Protein 6HR1 (pdb70)

Structure (mmCIF, N/CA/C/O backbone):
data_6HR1
#
_entry.id   6HR1
#
_cell.length_a   53.700
_cell.length_b   117.800
_cell.length_c   84.500
_cell.angle_alpha   90.000
_cell.angle_beta   99.900
_cell.angle_gamma   90.000
#
_symmetry.space_group_name_H-M   'P 1 21 1'
#
loop_
_entity.id
_entity.type
_entity.pdbx_description
1 polymer 'Myosin light chain kinase 2, skeletal/cardiac muscle,Unconventional myosin-X,Green fluorescent protein,Calmodulin-1'
2 non-polymer 'L(+)-TARTARIC ACID'
3 non-polymer 'CALCIUM ION'
4 non-polymer 1,2-ETHANEDIOL
5 non-polymer GLYCEROL
6 non-polymer 'SODIUM ION'
7 water water
#
loop_
_atom_site.group_PDB
_atom_site.id
_atom_site.type_symbol
_atom_site.label_atom_id
_atom_site.label_alt_id
_atom_site.label_comp_id
_atom_site.label_asym_id
_atom_site.label_entity_id
_atom_site.label_seq_id
_atom_site.pdbx_PDB_ins_code
_atom_site.Cartn_x
_atom_site.Cartn_y
_atom_site.Cartn_z
_atom_site.occupancy
_atom_site.B_iso_or_equiv
_atom_site.auth_seq_id
_atom_site.auth_comp_id
_atom_site.auth_asym_id
_atom_site.auth_atom_id
_atom_site.pdbx_PDB_model_num
ATOM 1 N N . GLY A 1 1 ? 20.111 -53.867 166.986 1.00 70.86 -35 GLY A N 1
ATOM 2 C CA . GLY A 1 1 ? 20.403 -52.667 167.748 1.00 74.33 -35 GLY A CA 1
ATOM 3 C C . GLY A 1 1 ? 21.452 -51.782 167.099 1.00 76.87 -35 GLY A C 1
ATOM 4 O O . GLY A 1 1 ? 21.232 -51.242 166.010 1.00 74.38 -35 GLY A O 1
ATOM 5 N N . PRO A 1 2 ? 22.594 -51.616 167.769 1.00 78.65 -34 PRO A N 1
ATOM 6 C CA . PRO A 1 2 ? 23.733 -50.922 167.157 1.00 71.75 -34 PRO A CA 1
ATOM 7 C C . PRO A 1 2 ? 24.494 -51.760 166.141 1.00 67.63 -34 PRO A C 1
ATOM 8 O O . PRO A 1 2 ? 25.544 -51.321 165.659 1.00 62.93 -34 PRO A O 1
ATOM 12 N N . HIS A 1 3 ? 23.984 -52.944 165.803 1.00 63.68 -33 HIS A N 1
ATOM 13 C CA . HIS A 1 3 ? 24.755 -53.944 165.076 1.00 63.30 -33 HIS A CA 1
ATOM 14 C C . HIS A 1 3 ? 24.650 -53.777 163.564 1.00 58.60 -33 HIS A C 1
ATOM 15 O O . HIS A 1 3 ? 25.632 -53.996 162.847 1.00 50.45 -33 HIS A O 1
ATOM 22 N N . MET A 1 4 ? 23.477 -53.403 163.048 1.00 56.12 -32 MET A N 1
ATOM 23 C CA . MET A 1 4 ? 23.402 -53.145 161.618 1.00 56.14 -32 MET A CA 1
ATOM 24 C C . MET A 1 4 ? 24.170 -51.883 161.245 1.00 49.16 -32 MET A C 1
ATOM 25 O O . MET A 1 4 ? 24.678 -51.786 160.123 1.00 51.83 -32 MET A O 1
ATOM 30 N N . ALA A 1 5 ? 24.309 -50.928 162.173 1.00 47.89 -31 ALA A N 1
ATOM 31 C CA . ALA A 1 5 ? 25.184 -49.789 161.914 1.00 41.81 -31 ALA A CA 1
ATOM 32 C C . ALA A 1 5 ? 26.620 -50.250 161.676 1.00 43.69 -31 ALA A C 1
ATOM 33 O O . ALA A 1 5 ? 27.306 -49.736 160.786 1.00 40.97 -31 ALA A O 1
ATOM 35 N N . ARG A 1 6 ? 27.081 -51.240 162.446 1.00 36.63 -30 ARG A N 1
ATOM 36 C CA . ARG A 1 6 ? 28.435 -51.766 162.268 1.00 37.30 -30 ARG A CA 1
ATOM 37 C C . ARG A 1 6 ? 28.578 -52.567 160.967 1.00 35.40 -30 ARG A C 1
ATOM 38 O O . ARG A 1 6 ? 29.623 -52.499 160.305 1.00 38.74 -30 ARG A O 1
ATOM 46 N N . TRP A 1 7 ? 27.568 -53.361 160.606 1.00 35.94 -29 TRP A N 1
ATOM 47 C CA . TRP A 1 7 ? 27.609 -54.048 159.315 1.00 39.27 -29 TRP A CA 1
ATOM 48 C C . TRP A 1 7 ? 27.595 -53.044 158.168 1.00 44.61 -29 TRP A C 1
ATOM 49 O O . TRP A 1 7 ? 28.341 -53.186 157.187 1.00 37.74 -29 TRP A O 1
ATOM 60 N N . LYS A 1 8 ? 26.739 -52.027 158.271 1.00 37.83 -28 LYS A N 1
ATOM 61 C CA . LYS A 1 8 ? 26.563 -51.096 157.168 1.00 45.90 -28 LYS A CA 1
ATOM 62 C C . LYS A 1 8 ? 27.831 -50.295 156.914 1.00 42.92 -28 LYS A C 1
ATOM 63 O O . LYS A 1 8 ? 28.187 -50.037 155.757 1.00 39.60 -28 LYS A O 1
ATOM 69 N N . LYS A 1 9 ? 28.523 -49.890 157.976 1.00 35.63 -27 LYS A N 1
ATOM 70 C CA . LYS A 1 9 ? 29.742 -49.115 157.794 1.00 36.84 -27 LYS A CA 1
ATOM 71 C C . LYS A 1 9 ? 30.771 -49.926 157.022 1.00 40.24 -27 LYS A C 1
ATOM 72 O O . LYS A 1 9 ? 31.398 -49.430 156.078 1.00 34.75 -27 LYS A O 1
ATOM 78 N N . ALA A 1 10 ? 30.931 -51.191 157.400 1.00 34.22 -26 ALA A N 1
ATOM 79 C CA . ALA A 1 10 ? 31.872 -52.062 156.717 1.00 36.63 -26 ALA A CA 1
ATOM 80 C C . ALA A 1 10 ? 31.447 -52.300 155.277 1.00 30.86 -26 ALA A C 1
ATOM 81 O O . ALA A 1 10 ? 32.282 -52.292 154.366 1.00 26.07 -26 ALA A O 1
ATOM 83 N N . PHE A 1 11 ? 30.150 -52.532 155.067 1.00 30.71 -25 PHE A N 1
ATOM 84 C CA . PHE A 1 11 ? 29.636 -52.808 153.733 1.00 32.85 -25 PHE A CA 1
ATOM 85 C C . PHE A 1 11 ? 29.886 -51.630 152.805 1.00 31.98 -25 PHE A C 1
ATOM 86 O O . PHE A 1 11 ? 30.289 -51.816 151.653 1.00 35.04 -25 PHE A O 1
ATOM 94 N N . ILE A 1 12 ? 29.661 -50.408 153.294 1.00 32.85 -24 ILE A N 1
ATOM 95 C CA . ILE A 1 12 ? 29.882 -49.237 152.455 1.00 36.31 -24 ILE A CA 1
ATOM 96 C C . ILE A 1 12 ? 31.361 -49.070 152.146 1.00 35.03 -24 ILE A C 1
ATOM 97 O O . ILE A 1 12 ? 31.731 -48.740 151.017 1.00 31.18 -24 ILE A O 1
ATOM 102 N N . ALA A 1 13 ? 32.235 -49.264 153.135 1.00 33.78 -23 ALA A N 1
ATOM 103 C CA . ALA A 1 13 ? 33.655 -49.130 152.845 1.00 27.82 -23 ALA A CA 1
ATOM 104 C C . ALA A 1 13 ? 34.082 -50.116 151.751 1.00 30.12 -23 ALA A C 1
ATOM 105 O O . ALA A 1 13 ? 34.779 -49.743 150.801 1.00 28.31 -23 ALA A O 1
ATOM 107 N N . VAL A 1 14 ? 33.671 -51.382 151.878 1.00 28.79 -22 VAL A N 1
ATOM 108 C CA . VAL A 1 14 ? 34.043 -52.411 150.909 1.00 26.11 -22 VAL A CA 1
ATOM 109 C C . VAL A 1 14 ? 33.471 -52.066 149.541 1.00 30.59 -22 VAL A C 1
ATOM 110 O O . VAL A 1 14 ? 34.152 -52.194 148.513 1.00 35.30 -22 VAL A O 1
ATOM 114 N N . SER A 1 15 ? 32.218 -51.600 149.514 1.00 29.91 -21 SER A N 1
ATOM 115 C CA . SER A 1 15 ? 31.575 -51.173 148.273 1.00 31.85 -21 SER A CA 1
ATOM 116 C C . SER A 1 15 ? 32.329 -50.030 147.617 1.00 33.91 -21 SER A C 1
ATOM 117 O O . SER A 1 15 ? 32.465 -49.987 146.384 1.00 33.38 -21 SER A O 1
ATOM 120 N N . ALA A 1 16 ? 32.750 -49.055 148.419 1.00 30.30 -20 ALA A N 1
ATOM 121 C CA . ALA A 1 16 ? 33.559 -47.960 147.901 1.00 34.02 -20 ALA A CA 1
ATOM 122 C C . ALA A 1 16 ? 34.887 -48.466 147.348 1.00 35.41 -20 ALA A C 1
ATOM 123 O O . ALA A 1 16 ? 35.347 -47.991 146.305 1.00 36.68 -20 ALA A O 1
ATOM 125 N N . ALA A 1 17 ? 35.527 -49.423 148.037 1.00 34.13 -19 ALA A N 1
ATOM 126 C CA . ALA A 1 17 ? 36.746 -50.026 147.496 1.00 33.50 -19 ALA A CA 1
ATOM 127 C C . ALA A 1 17 ? 36.473 -50.730 146.170 1.00 32.99 -19 ALA A C 1
ATOM 128 O O . ALA A 1 17 ? 37.262 -50.604 145.224 1.00 31.92 -19 ALA A O 1
ATOM 130 N N . ASN A 1 18 ? 35.365 -51.485 146.087 1.00 33.88 -18 ASN A N 1
ATOM 131 C CA . ASN A 1 18 ? 34.995 -52.130 144.824 1.00 36.60 -18 ASN A CA 1
ATOM 132 C C . ASN A 1 18 ? 34.677 -51.093 143.739 1.00 38.62 -18 ASN A C 1
ATOM 133 O O . ASN A 1 18 ? 34.991 -51.312 142.565 1.00 43.58 -18 ASN A O 1
ATOM 138 N N . ARG A 1 19 ? 34.112 -49.933 144.102 1.00 37.76 -17 ARG A N 1
ATOM 139 C CA . ARG A 1 19 ? 33.886 -48.901 143.086 1.00 39.47 -17 ARG A CA 1
ATOM 140 C C . ARG A 1 19 ? 35.185 -48.242 142.625 1.00 47.94 -17 ARG A C 1
ATOM 141 O O . ARG A 1 19 ? 35.302 -47.857 141.455 1.00 45.55 -17 ARG A O 1
ATOM 149 N N . PHE A 1 20 ? 36.154 -48.078 143.526 1.00 38.01 -16 PHE A N 1
ATOM 150 C CA . PHE A 1 20 ? 37.480 -47.619 143.116 1.00 38.09 -16 PHE A CA 1
ATOM 151 C C . PHE A 1 20 ? 38.103 -48.584 142.112 1.00 37.08 -16 PHE A C 1
ATOM 152 O O . PHE A 1 20 ? 38.684 -48.165 141.107 1.00 42.63 -16 PHE A O 1
ATOM 160 N N . LYS A 1 21 ? 38.010 -49.885 142.388 1.00 36.52 -15 LYS A N 1
ATOM 161 C CA . LYS A 1 21 ? 38.540 -50.898 141.483 1.00 43.06 -15 LYS A CA 1
ATOM 162 C C . LYS A 1 21 ? 37.863 -50.848 140.118 1.00 42.56 -15 LYS A C 1
ATOM 163 O O . LYS A 1 21 ? 38.482 -51.201 139.110 1.00 43.57 -15 LYS A O 1
ATOM 169 N N . LYS A 1 22 ? 36.599 -50.438 140.058 1.00 44.58 -14 LYS A N 1
ATOM 170 C CA . LYS A 1 22 ? 35.842 -50.518 138.812 1.00 45.09 -14 LYS A CA 1
ATOM 171 C C . LYS A 1 22 ? 35.735 -49.188 138.073 1.00 49.98 -14 LYS A C 1
ATOM 172 O O . LYS A 1 22 ? 35.270 -49.168 136.927 1.00 46.13 -14 LYS A O 1
ATOM 178 N N . ILE A 1 23 ? 36.199 -48.087 138.664 1.00 48.92 -13 ILE A N 1
ATOM 179 C CA . ILE A 1 23 ? 35.778 -46.789 138.150 1.00 42.31 -13 ILE A CA 1
ATOM 180 C C . ILE A 1 23 ? 36.436 -46.465 136.807 1.00 42.23 -13 ILE A C 1
ATOM 181 O O . ILE A 1 23 ? 35.807 -45.845 135.946 1.00 42.83 -13 ILE A O 1
ATOM 186 N N . SER A 1 24 ? 37.684 -46.890 136.592 1.00 43.17 -12 SER A N 1
ATOM 187 C CA . SER A 1 24 ? 38.353 -46.598 135.326 1.00 47.86 -12 SER A CA 1
ATOM 188 C C . SER A 1 24 ? 37.634 -47.252 134.150 1.00 48.72 -12 SER A C 1
ATOM 189 O O . SER A 1 24 ? 37.446 -46.621 133.104 1.00 42.25 -12 SER A O 1
ATOM 192 N N . SER A 1 25 ? 37.205 -48.510 134.306 1.00 45.68 -11 SER A N 1
ATOM 193 C CA . SER A 1 25 ? 36.496 -49.183 133.220 1.00 43.82 -11 SER A CA 1
ATOM 194 C C . SER A 1 25 ? 35.138 -48.541 132.942 1.00 50.16 -11 SER A C 1
ATOM 195 O O . SER A 1 25 ? 34.727 -48.440 131.780 1.00 45.94 -11 SER A O 1
ATOM 198 N N . GLU A 1 26 ? 34.410 -48.127 133.988 1.00 44.93 -10 GLU A N 1
ATOM 199 C CA . GLU A 1 26 ? 33.140 -47.426 133.778 1.00 44.23 -10 GLU A CA 1
ATOM 200 C C . GLU A 1 26 ? 33.341 -46.154 132.962 1.00 42.36 -10 GLU A C 1
ATOM 201 O O . GLU A 1 26 ? 32.575 -45.855 132.035 1.00 44.12 -10 GLU A O 1
ATOM 207 N N . GLU A 1 27 ? 34.357 -45.375 133.324 1.00 45.54 -9 GLU A N 1
ATOM 208 C CA . GLU A 1 27 ? 34.637 -44.124 132.639 1.00 42.59 -9 GLU A CA 1
ATOM 209 C C . GLU A 1 27 ? 35.116 -44.365 131.214 1.00 35.18 -9 GLU A C 1
ATOM 210 O O . GLU A 1 27 ? 34.809 -43.571 130.330 1.00 38.41 -9 GLU A O 1
ATOM 216 N N . GLU A 1 28 ? 35.863 -45.444 130.971 1.00 35.05 -8 GLU A N 1
ATOM 217 C CA . GLU A 1 28 ? 36.230 -45.788 129.599 1.00 31.10 -8 GLU A CA 1
ATOM 218 C C . GLU A 1 28 ? 34.990 -46.091 128.777 1.00 35.76 -8 GLU A C 1
ATOM 219 O O . GLU A 1 28 ? 34.839 -45.598 127.654 1.00 30.44 -8 GLU A O 1
ATOM 225 N N . LYS A 1 29 ? 34.086 -46.902 129.329 1.00 34.53 -7 LYS A N 1
ATOM 226 C CA . LYS A 1 29 ? 32.873 -47.269 128.602 1.00 36.01 -7 LYS A CA 1
ATOM 227 C C . LYS A 1 29 ? 32.045 -46.037 128.261 1.00 37.57 -7 LYS A C 1
ATOM 228 O O . LYS A 1 29 ? 31.580 -45.887 127.123 1.00 39.38 -7 LYS A O 1
ATOM 234 N N . ARG A 1 30 ? 31.911 -45.107 129.207 1.00 37.62 -6 ARG A N 1
ATOM 235 C CA . ARG A 1 30 ? 31.108 -43.921 128.944 1.00 41.24 -6 ARG A CA 1
ATOM 236 C C . ARG A 1 30 ? 31.730 -43.051 127.864 1.00 37.68 -6 ARG A C 1
ATOM 237 O O . ARG A 1 30 ? 31.024 -42.554 126.984 1.00 36.54 -6 ARG A O 1
ATOM 245 N N . LYS A 1 31 ? 33.044 -42.827 127.932 1.00 36.68 -5 LYS A N 1
ATOM 246 C CA . LYS A 1 31 ? 33.698 -42.017 126.909 1.00 31.20 -5 LYS A CA 1
ATOM 247 C C . LYS A 1 31 ? 33.659 -42.715 125.560 1.00 29.85 -5 LYS A C 1
ATOM 248 O O . LYS A 1 31 ? 33.525 -42.067 124.512 1.00 29.74 -5 LYS A O 1
ATOM 254 N N . ARG A 1 32 ? 33.785 -44.037 125.563 1.00 26.79 -4 ARG A N 1
ATOM 255 C CA . ARG A 1 32 ? 33.755 -44.765 124.304 1.00 31.93 -4 ARG A CA 1
ATOM 256 C C . ARG A 1 32 ? 32.388 -44.619 123.625 1.00 34.71 -4 ARG A C 1
ATOM 257 O O . ARG A 1 32 ? 32.307 -44.455 122.401 1.00 32.87 -4 ARG A O 1
ATOM 265 N N . GLU A 1 33 ? 31.307 -44.648 124.412 1.00 36.29 -3 GLU A N 1
ATOM 266 C CA . GLU A 1 33 ? 29.970 -44.456 123.851 1.00 35.42 -3 GLU A CA 1
ATOM 267 C C . GLU A 1 33 ? 29.818 -43.067 123.256 1.00 36.61 -3 GLU A C 1
ATOM 268 O O . GLU A 1 33 ? 29.306 -42.915 122.145 1.00 39.20 -3 GLU A O 1
ATOM 274 N N . GLU A 1 34 ? 30.237 -42.034 123.996 1.00 32.13 -2 GLU A N 1
ATOM 275 C CA . GLU A 1 34 ? 30.179 -40.673 123.467 1.00 30.20 -2 GLU A CA 1
ATOM 276 C C . GLU A 1 34 ? 30.968 -40.558 122.176 1.00 37.83 -2 GLU A C 1
ATOM 277 O O . GLU A 1 34 ? 30.515 -39.922 121.215 1.00 35.84 -2 GLU A O 1
ATOM 283 N N . GLU A 1 35 ? 32.161 -41.163 122.130 1.00 33.71 -1 GLU A N 1
ATOM 284 C CA . GLU A 1 35 ? 32.941 -41.126 120.897 1.00 33.98 -1 GLU A CA 1
ATOM 285 C C . GLU A 1 35 ? 32.218 -41.846 119.762 1.00 33.58 -1 GLU A C 1
ATOM 286 O O . GLU A 1 35 ? 32.257 -41.401 118.609 1.00 36.17 -1 GLU A O 1
ATOM 292 N N . GLU A 1 36 ? 31.581 -42.975 120.067 1.00 26.85 0 GLU A N 1
ATOM 293 C CA . GLU A 1 36 ? 30.980 -43.779 119.011 1.00 36.02 0 GLU A CA 1
ATOM 294 C C . GLU A 1 36 ? 29.690 -43.152 118.483 1.00 36.84 0 GLU A C 1
ATOM 295 O O . GLU A 1 36 ? 29.453 -43.171 117.271 1.00 37.84 0 GLU A O 1
ATOM 301 N N . VAL A 1 37 ? 28.852 -42.579 119.354 1.00 32.35 1 VAL A N 1
ATOM 302 C CA . VAL A 1 37 ? 27.648 -41.918 118.834 1.00 38.24 1 VAL A CA 1
ATOM 303 C C . VAL A 1 37 ? 27.965 -40.662 118.040 1.00 37.50 1 VAL A C 1
ATOM 304 O O . VAL A 1 37 ? 27.083 -40.148 117.342 1.00 41.34 1 VAL A O 1
ATOM 308 N N . SER A 1 38 ? 29.203 -40.172 118.101 1.00 37.23 2 SER A N 1
ATOM 309 C CA . SER A 1 38 ? 29.600 -38.926 117.460 1.00 33.78 2 SER A CA 1
ATOM 310 C C . SER A 1 38 ? 30.291 -39.122 116.124 1.00 39.28 2 SER A C 1
ATOM 311 O O . SER A 1 38 ? 30.511 -38.139 115.404 1.00 42.79 2 SER A O 1
ATOM 314 N N . LYS A 1 39 ? 30.656 -40.350 115.784 1.00 35.80 3 LYS A N 1
ATOM 315 C CA . LYS A 1 39 ? 31.437 -40.571 114.580 1.00 36.45 3 LYS A CA 1
ATOM 316 C C . LYS A 1 39 ? 30.585 -40.493 113.324 1.00 32.22 3 LYS A C 1
ATOM 317 O O . LYS A 1 39 ? 31.067 -40.033 112.279 1.00 30.83 3 LYS A O 1
ATOM 323 N N . GLY A 1 40 ? 29.331 -40.931 113.405 1.00 29.01 4 GLY A N 1
ATOM 324 C CA . GLY A 1 40 ? 28.500 -40.966 112.209 1.00 25.04 4 GLY A CA 1
ATOM 325 C C . GLY A 1 40 ? 28.292 -39.600 111.589 1.00 24.32 4 GLY A C 1
ATOM 326 O O . GLY A 1 40 ? 28.286 -39.468 110.364 1.00 29.25 4 GLY A O 1
ATOM 327 N N . GLU A 1 41 ? 28.140 -38.556 112.422 1.00 29.97 5 GLU A N 1
ATOM 328 C CA . GLU A 1 41 ? 27.893 -37.222 111.864 1.00 35.61 5 GLU A CA 1
ATOM 329 C C . GLU A 1 41 ? 29.078 -36.715 111.050 1.00 36.49 5 GLU A C 1
ATOM 330 O O . GLU A 1 41 ? 28.900 -35.917 110.123 1.00 29.77 5 GLU A O 1
ATOM 336 N N . GLU A 1 42 ? 30.294 -37.155 111.380 1.00 35.92 6 GLU A N 1
ATOM 337 C CA . GLU A 1 42 ? 31.464 -36.779 110.590 1.00 33.93 6 GLU A CA 1
ATOM 338 C C . GLU A 1 42 ? 31.397 -37.269 109.151 1.00 33.12 6 GLU A C 1
ATOM 339 O O . GLU A 1 42 ? 32.087 -36.716 108.291 1.00 32.99 6 GLU A O 1
ATOM 345 N N . LEU A 1 43 ? 30.613 -38.309 108.863 1.00 32.77 7 LEU A N 1
ATOM 346 C CA . LEU A 1 43 ? 30.466 -38.761 107.490 1.00 31.10 7 LEU A CA 1
ATOM 347 C C . LEU A 1 43 ? 29.667 -37.790 106.635 1.00 30.58 7 LEU A C 1
ATOM 348 O O . LEU A 1 43 ? 29.604 -37.981 105.421 1.00 30.22 7 LEU A O 1
ATOM 353 N N . PHE A 1 44 ? 29.073 -36.751 107.226 1.00 31.77 8 PHE A N 1
ATOM 354 C CA . PHE A 1 44 ? 28.117 -35.901 106.511 1.00 29.58 8 PHE A CA 1
ATOM 355 C C . PHE A 1 44 ? 28.584 -34.459 106.404 1.00 33.25 8 PHE A C 1
ATOM 356 O O . PHE A 1 44 ? 27.773 -33.570 106.114 1.00 33.04 8 PHE A O 1
ATOM 364 N N . THR A 1 45 ? 29.879 -34.204 106.622 1.00 32.62 9 THR A N 1
ATOM 365 C CA . THR A 1 45 ? 30.363 -32.831 106.607 1.00 33.23 9 THR A CA 1
ATOM 366 C C . THR A 1 45 ? 30.518 -32.265 105.204 1.00 36.26 9 THR A C 1
ATOM 367 O O . THR A 1 45 ? 30.612 -31.039 105.056 1.00 39.97 9 THR A O 1
ATOM 371 N N . GLY A 1 46 ? 30.542 -33.108 104.172 1.00 33.04 10 GLY A N 1
ATOM 372 C CA . GLY A 1 46 ? 30.503 -32.601 102.806 1.00 33.12 10 GLY A CA 1
ATOM 373 C C . GLY A 1 46 ? 29.353 -33.150 101.977 1.00 37.16 10 GLY A C 1
ATOM 374 O O . GLY A 1 46 ? 28.318 -33.521 102.533 1.00 30.57 10 GLY A O 1
ATOM 375 N N . VAL A 1 47 ? 29.527 -33.218 100.654 1.00 38.26 11 VAL A N 1
ATOM 376 C CA . VAL A 1 47 ? 28.494 -33.694 99.734 1.00 35.30 11 VAL A CA 1
ATOM 377 C C . VAL A 1 47 ? 28.616 -35.208 99.603 1.00 36.62 11 VAL A C 1
ATOM 378 O O . VAL A 1 47 ? 29.710 -35.734 99.370 1.00 37.61 11 VAL A O 1
ATOM 382 N N . VAL A 1 48 ? 27.500 -35.915 99.743 1.00 33.92 12 VAL A N 1
ATOM 383 C CA . VAL A 1 48 ? 27.488 -37.372 99.819 1.00 26.30 12 VAL A CA 1
ATOM 384 C C . VAL A 1 48 ? 26.669 -37.894 98.649 1.00 29.62 12 VAL A C 1
ATOM 385 O O . VAL A 1 48 ? 25.528 -37.464 98.471 1.00 30.82 12 VAL A O 1
ATOM 389 N N . PRO A 1 49 ? 27.215 -38.766 97.799 1.00 28.84 13 PRO A N 1
ATOM 390 C CA . PRO A 1 49 ? 26.407 -39.330 96.708 1.00 30.08 13 PRO A CA 1
ATOM 391 C C . PRO A 1 49 ? 25.381 -40.328 97.232 1.00 26.28 13 PRO A C 1
ATOM 392 O O . PRO A 1 49 ? 25.582 -40.999 98.245 1.00 31.59 13 PRO A O 1
ATOM 396 N N . ILE A 1 50 ? 24.253 -40.396 96.536 1.00 24.15 14 ILE A N 1
ATOM 397 C CA . ILE A 1 50 ? 23.095 -41.143 96.996 1.00 28.09 14 ILE A CA 1
ATOM 398 C C . ILE A 1 50 ? 22.619 -42.059 95.880 1.00 25.88 14 ILE A C 1
ATOM 399 O O . ILE A 1 50 ? 22.495 -41.629 94.724 1.00 28.28 14 ILE A O 1
ATOM 404 N N . LEU A 1 51 ? 22.292 -43.298 96.235 1.00 27.72 15 LEU A N 1
ATOM 405 C CA . LEU A 1 51 ? 21.532 -44.181 95.348 1.00 29.46 15 LEU A CA 1
ATOM 406 C C . LEU A 1 51 ? 20.233 -44.624 96.025 1.00 30.31 15 LEU A C 1
ATOM 407 O O . LEU A 1 51 ? 20.215 -44.903 97.222 1.00 28.90 15 LEU A O 1
ATOM 412 N N . VAL A 1 52 ? 19.148 -44.707 95.256 1.00 26.98 16 VAL A N 1
ATOM 413 C CA . VAL A 1 52 ? 17.863 -45.186 95.762 1.00 25.37 16 VAL A CA 1
ATOM 414 C C . VAL A 1 52 ? 17.347 -46.283 94.838 1.00 27.10 16 VAL A C 1
ATOM 415 O O . VAL A 1 52 ? 17.389 -46.142 93.608 1.00 29.60 16 VAL A O 1
ATOM 419 N N . GLU A 1 53 ? 16.841 -47.365 95.430 1.00 29.45 17 GLU A N 1
ATOM 420 C CA . GLU A 1 53 ? 16.179 -48.441 94.698 1.00 31.75 17 GLU A CA 1
ATOM 421 C C . GLU A 1 53 ? 14.878 -48.805 95.399 1.00 28.34 17 GLU A C 1
ATOM 422 O O . GLU A 1 53 ? 14.876 -49.061 96.606 1.00 28.65 17 GLU A O 1
ATOM 428 N N . LEU A 1 54 ? 13.779 -48.851 94.643 1.00 28.04 18 LEU A N 1
ATOM 429 C CA . LEU A 1 54 ? 12.471 -49.193 95.192 1.00 25.77 18 LEU A CA 1
ATOM 430 C C . LEU A 1 54 ? 11.849 -50.284 94.346 1.00 31.04 18 LEU A C 1
ATOM 431 O O . LEU A 1 54 ? 11.824 -50.158 93.121 1.00 29.61 18 LEU A O 1
ATOM 436 N N . ASP A 1 55 ? 11.301 -51.309 94.996 1.00 25.91 19 ASP A N 1
ATOM 437 C CA . ASP A 1 55 ? 10.362 -52.229 94.360 1.00 28.82 19 ASP A CA 1
ATOM 438 C C . ASP A 1 55 ? 8.994 -52.051 95.007 1.00 27.49 19 ASP A C 1
ATOM 439 O O . ASP A 1 55 ? 8.879 -52.063 96.231 1.00 30.98 19 ASP A O 1
ATOM 444 N N . GLY A 1 56 ? 7.973 -51.841 94.187 1.00 25.68 20 GLY A N 1
ATOM 445 C CA . GLY A 1 56 ? 6.655 -51.528 94.689 1.00 28.40 20 GLY A CA 1
ATOM 446 C C . GLY A 1 56 ? 5.591 -52.402 94.058 1.00 33.37 20 GLY A C 1
ATOM 447 O O . GLY A 1 56 ? 5.742 -52.899 92.938 1.00 29.91 20 GLY A O 1
ATOM 448 N N . ASP A 1 57 ? 4.490 -52.551 94.802 1.00 31.04 21 ASP A N 1
ATOM 449 C CA . ASP A 1 57 ? 3.297 -53.281 94.364 1.00 31.80 21 ASP A CA 1
ATOM 450 C C . ASP A 1 57 ? 2.099 -52.586 94.988 1.00 26.73 21 ASP A C 1
ATOM 451 O O . ASP A 1 57 ? 1.885 -52.707 96.197 1.00 29.66 21 ASP A O 1
ATOM 456 N N . VAL A 1 58 ? 1.321 -51.888 94.175 1.00 24.31 22 VAL A N 1
ATOM 457 C CA . VAL A 1 58 ? 0.140 -51.168 94.618 1.00 23.44 22 VAL A CA 1
ATOM 458 C C . VAL A 1 58 ? -1.093 -51.780 93.947 1.00 28.20 22 VAL A C 1
ATOM 459 O O . VAL A 1 58 ? -1.292 -51.617 92.733 1.00 28.11 22 VAL A O 1
ATOM 463 N N . ASN A 1 59 ? -1.941 -52.442 94.747 1.00 25.56 23 ASN A N 1
ATOM 464 C CA . ASN A 1 59 ? -3.197 -53.049 94.264 1.00 25.82 23 ASN A CA 1
ATOM 465 C C . ASN A 1 59 ? -2.931 -54.070 93.174 1.00 27.89 23 ASN A C 1
ATOM 466 O O . ASN A 1 59 ? -3.772 -54.277 92.294 1.00 32.72 23 ASN A O 1
ATOM 471 N N . GLY A 1 60 ? -1.754 -54.679 93.200 1.00 24.92 24 GLY A N 1
ATOM 472 C CA . GLY A 1 60 ? -1.339 -55.618 92.182 1.00 33.35 24 GLY A CA 1
ATOM 473 C C . GLY A 1 60 ? -0.591 -55.010 91.014 1.00 33.88 24 GLY A C 1
ATOM 474 O O . GLY A 1 60 ? -0.155 -55.754 90.127 1.00 36.65 24 GLY A O 1
ATOM 475 N N . HIS A 1 61 ? -0.438 -53.686 90.968 1.00 27.65 25 HIS A N 1
ATOM 476 C CA . HIS A 1 61 ? 0.411 -53.046 89.962 1.00 27.91 25 HIS A CA 1
ATOM 477 C C . HIS A 1 61 ? 1.842 -53.057 90.479 1.00 32.31 25 HIS A C 1
ATOM 478 O O . HIS A 1 61 ? 2.165 -52.337 91.433 1.00 30.63 25 HIS A O 1
ATOM 485 N N . LYS A 1 62 ? 2.711 -53.856 89.858 1.00 27.25 26 LYS A N 1
ATOM 486 C CA . LYS A 1 62 ? 4.099 -53.976 90.285 1.00 32.38 26 LYS A CA 1
ATOM 487 C C . LYS A 1 62 ? 4.985 -53.015 89.494 1.00 37.16 26 LYS A C 1
ATOM 488 O O . LYS A 1 62 ? 4.772 -52.803 88.298 1.00 36.92 26 LYS A O 1
ATOM 494 N N . PHE A 1 63 ? 5.971 -52.419 90.165 1.00 29.97 27 PHE A N 1
ATOM 495 C CA . PHE A 1 63 ? 6.819 -51.439 89.496 1.00 29.05 27 PHE A CA 1
ATOM 496 C C . PHE A 1 63 ? 8.135 -51.297 90.258 1.00 28.47 27 PHE A C 1
ATOM 497 O O . PHE A 1 63 ? 8.272 -51.748 91.400 1.00 30.87 27 PHE A O 1
ATOM 505 N N . SER A 1 64 ? 9.099 -50.636 89.615 1.00 25.82 28 SER A N 1
ATOM 506 C CA . SER A 1 64 ? 10.417 -50.422 90.189 1.00 32.37 28 SER A CA 1
ATOM 507 C C . SER A 1 64 ? 10.896 -49.024 89.844 1.00 34.48 28 SER A C 1
ATOM 508 O O . SER A 1 64 ? 10.585 -48.497 88.781 1.00 30.34 28 SER A O 1
ATOM 511 N N . VAL A 1 65 ? 11.667 -48.424 90.753 1.00 30.38 29 VAL A N 1
ATOM 512 C CA . VAL A 1 65 ? 12.183 -47.081 90.546 1.00 26.02 29 VAL A CA 1
ATOM 513 C C . VAL A 1 65 ? 13.649 -47.068 90.941 1.00 25.28 29 VAL A C 1
ATOM 514 O O . VAL A 1 65 ? 14.052 -47.757 91.881 1.00 26.96 29 VAL A O 1
ATOM 518 N N . SER A 1 66 ? 14.452 -46.309 90.201 1.00 30.13 30 SER A N 1
ATOM 519 C CA . SER A 1 66 ? 15.863 -46.101 90.521 1.00 30.13 30 SER A CA 1
ATOM 520 C C . SER A 1 66 ? 16.117 -44.612 90.665 1.00 25.56 30 SER A C 1
ATOM 521 O O . SER A 1 66 ? 15.642 -43.814 89.852 1.00 31.44 30 SER A O 1
ATOM 524 N N . GLY A 1 67 ? 16.876 -44.250 91.688 1.00 29.29 31 GLY A N 1
ATOM 525 C CA . GLY A 1 67 ? 17.183 -42.860 91.948 1.00 29.97 31 GLY A CA 1
ATOM 526 C C . GLY A 1 67 ? 18.661 -42.652 92.205 1.00 25.87 31 GLY A C 1
ATOM 527 O O . GLY A 1 67 ? 19.364 -43.538 92.690 1.00 29.32 31 GLY A O 1
ATOM 528 N N . GLU A 1 68 ? 19.119 -41.436 91.900 1.00 30.63 32 GLU A N 1
ATOM 529 C CA . GLU A 1 68 ? 20.479 -41.048 92.225 1.00 30.05 32 GLU A CA 1
ATOM 530 C C . GLU A 1 68 ? 20.520 -39.549 92.461 1.00 23.01 32 GLU A C 1
ATOM 531 O O . GLU A 1 68 ? 19.702 -38.785 91.936 1.00 25.07 32 GLU A O 1
ATOM 537 N N . GLY A 1 69 ? 21.518 -39.130 93.216 1.00 25.36 33 GLY A N 1
ATOM 538 C CA . GLY A 1 69 ? 21.729 -37.715 93.430 1.00 27.00 33 GLY A CA 1
ATOM 539 C C . GLY A 1 69 ? 22.703 -37.497 94.556 1.00 23.47 33 GLY A C 1
ATOM 540 O O . GLY A 1 69 ? 23.620 -38.295 94.732 1.00 28.27 33 GLY A O 1
ATOM 541 N N . GLU A 1 70 ? 22.495 -36.464 95.368 1.00 25.54 34 GLU A N 1
ATOM 542 C CA . GLU A 1 70 ? 23.454 -36.198 96.421 1.00 25.40 34 GLU A CA 1
ATOM 543 C C . GLU A 1 70 ? 22.793 -35.407 97.542 1.00 27.88 34 GLU A C 1
ATOM 544 O O . GLU A 1 70 ? 21.787 -34.725 97.349 1.00 23.93 34 GLU A O 1
ATOM 550 N N . GLY A 1 71 ? 23.393 -35.491 98.714 1.00 25.49 35 GLY A N 1
ATOM 551 C CA . GLY A 1 71 ? 22.881 -34.800 99.878 1.00 26.21 35 GLY A CA 1
ATOM 552 C C . GLY A 1 71 ? 23.994 -34.019 100.541 1.00 29.35 35 GLY A C 1
ATOM 553 O O . GLY A 1 71 ? 25.169 -34.386 100.477 1.00 28.65 35 GLY A O 1
ATOM 554 N N . ASP A 1 72 ? 23.600 -32.914 101.164 1.00 23.51 36 ASP A N 1
ATOM 555 C CA . ASP A 1 72 ? 24.514 -31.965 101.791 1.00 29.80 36 ASP A CA 1
ATOM 556 C C . ASP A 1 72 ? 23.858 -31.553 103.107 1.00 29.17 36 ASP A C 1
ATOM 557 O O . ASP A 1 72 ? 23.059 -30.608 103.150 1.00 26.22 36 ASP A O 1
ATOM 562 N N . ALA A 1 73 ? 24.213 -32.253 104.184 1.00 23.38 37 ALA A N 1
ATOM 563 C CA . ALA A 1 73 ? 23.555 -32.023 105.462 1.00 27.21 37 ALA A CA 1
ATOM 564 C C . ALA A 1 73 ? 23.932 -30.676 106.055 1.00 29.44 37 ALA A C 1
ATOM 565 O O . ALA A 1 73 ? 23.194 -30.148 106.895 1.00 27.50 37 ALA A O 1
ATOM 567 N N . THR A 1 74 ? 25.060 -30.108 105.628 1.00 28.89 38 THR A N 1
ATOM 568 C CA . THR A 1 74 ? 25.440 -28.781 106.098 1.00 32.82 38 THR A CA 1
ATOM 569 C C . THR A 1 74 ? 24.394 -27.745 105.719 1.00 29.20 38 THR A C 1
ATOM 570 O O . THR A 1 74 ? 24.116 -26.816 106.495 1.00 28.67 38 THR A O 1
ATOM 574 N N . TYR A 1 75 ? 23.775 -27.911 104.547 1.00 30.76 39 TYR A N 1
ATOM 575 C CA . TYR A 1 75 ? 22.680 -27.067 104.082 1.00 28.93 39 TYR A CA 1
ATOM 576 C C . TYR A 1 75 ? 21.310 -27.711 104.252 1.00 33.21 39 TYR A C 1
ATOM 577 O O . TYR A 1 75 ? 20.306 -27.081 103.912 1.00 34.75 39 TYR A O 1
ATOM 586 N N . GLY A 1 76 ? 21.246 -28.950 104.723 1.00 21.53 40 GLY A N 1
ATOM 587 C CA . GLY A 1 76 ? 19.975 -29.630 104.847 1.00 21.87 40 GLY A CA 1
ATOM 588 C C . GLY A 1 76 ? 19.340 -29.806 103.484 1.00 27.86 40 GLY A C 1
ATOM 589 O O . GLY A 1 76 ? 18.131 -29.619 103.347 1.00 26.77 40 GLY A O 1
ATOM 590 N N . LYS A 1 77 ? 20.137 -30.132 102.464 1.00 22.61 41 LYS A N 1
ATOM 591 C CA . LYS A 1 77 ? 19.681 -30.138 101.075 1.00 21.55 41 LYS A CA 1
ATOM 592 C C . LYS A 1 77 ? 19.817 -31.538 100.473 1.00 24.24 41 LYS A C 1
ATOM 593 O O . LYS A 1 77 ? 20.843 -32.188 100.641 1.00 27.25 41 LYS A O 1
ATOM 599 N N . LEU A 1 78 ? 18.779 -31.991 99.762 1.00 22.47 42 LEU A N 1
ATOM 600 C CA . LEU A 1 78 ? 18.802 -33.222 98.977 1.00 27.46 42 LEU A CA 1
ATOM 601 C C . LEU A 1 78 ? 18.415 -32.893 97.545 1.00 25.64 42 LEU A C 1
ATOM 602 O O . LEU A 1 78 ? 17.430 -32.182 97.324 1.00 22.09 42 LEU A O 1
ATOM 607 N N A THR A 1 79 ? 19.166 -33.444 96.589 0.40 24.04 43 THR A N 1
ATOM 608 N N B THR A 1 79 ? 19.175 -33.393 96.571 0.60 23.99 43 THR A N 1
ATOM 609 C CA A THR A 1 79 ? 18.880 -33.311 95.162 0.40 25.26 43 THR A CA 1
ATOM 610 C CA B THR A 1 79 ? 18.781 -33.279 95.166 0.60 25.17 43 THR A CA 1
ATOM 611 C C A THR A 1 79 ? 18.857 -34.708 94.558 0.40 26.19 43 THR A C 1
ATOM 612 C C B THR A 1 79 ? 18.843 -34.661 94.538 0.60 26.18 43 THR A C 1
ATOM 613 O O A THR A 1 79 ? 19.867 -35.416 94.612 0.40 27.57 43 THR A O 1
ATOM 614 O O B THR A 1 79 ? 19.897 -35.307 94.559 0.60 27.60 43 THR A O 1
ATOM 621 N N . LEU A 1 80 ? 17.718 -35.109 93.985 1.00 29.69 44 LEU A N 1
ATOM 622 C CA . LEU A 1 80 ? 17.552 -36.484 93.522 1.00 25.38 44 LEU A CA 1
ATOM 623 C C . LEU A 1 80 ? 16.792 -36.527 92.202 1.00 22.34 44 LEU A C 1
ATOM 624 O O . LEU A 1 80 ? 15.913 -35.708 91.959 1.00 26.11 44 LEU A O 1
ATOM 629 N N . LYS A 1 81 ? 17.125 -37.504 91.358 1.00 24.08 45 LYS A N 1
ATOM 630 C CA . LYS A 1 81 ? 16.340 -37.800 90.161 1.00 27.56 45 LYS A CA 1
ATOM 631 C C . LYS A 1 81 ? 15.923 -39.265 90.193 1.00 27.07 45 LYS A C 1
ATOM 632 O O . LYS A 1 81 ? 16.756 -40.142 90.420 1.00 27.15 45 LYS A O 1
ATOM 638 N N . PHE A 1 82 ? 14.648 -39.535 89.950 1.00 24.44 46 PHE A N 1
ATOM 639 C CA . PHE A 1 82 ? 14.141 -40.901 90.011 1.00 26.64 46 PHE A CA 1
ATOM 640 C C . PHE A 1 82 ? 13.578 -41.260 88.649 1.00 23.63 46 PHE A C 1
ATOM 641 O O . PHE A 1 82 ? 12.918 -40.432 88.018 1.00 25.38 46 PHE A O 1
ATOM 649 N N . ILE A 1 83 ? 13.800 -42.495 88.229 1.00 26.88 47 ILE A N 1
ATOM 650 C CA . ILE A 1 83 ? 13.257 -42.990 86.969 1.00 29.25 47 ILE A CA 1
ATOM 651 C C . ILE A 1 83 ? 12.472 -44.270 87.234 1.00 24.90 47 ILE A C 1
ATOM 652 O O . ILE A 1 83 ? 12.962 -45.167 87.915 1.00 25.79 47 ILE A O 1
ATOM 657 N N . CYS A 1 84 ? 11.279 -44.368 86.682 1.00 28.26 48 CYS A N 1
ATOM 658 C CA . CYS A 1 84 ? 10.571 -45.645 86.714 1.00 32.22 48 CYS A CA 1
ATOM 659 C C . CYS A 1 84 ? 11.172 -46.545 85.629 1.00 36.19 48 CYS A C 1
ATOM 660 O O . CYS A 1 84 ? 11.131 -46.206 84.448 1.00 31.11 48 CYS A O 1
ATOM 663 N N . THR A 1 85 ? 11.750 -47.662 86.029 1.00 29.10 49 THR A N 1
ATOM 664 C CA . THR A 1 85 ? 12.419 -48.571 85.117 1.00 34.75 49 THR A CA 1
ATOM 665 C C . THR A 1 85 ? 11.503 -49.667 84.574 1.00 38.24 49 THR A C 1
ATOM 666 O O . THR A 1 85 ? 11.974 -50.549 83.852 1.00 42.90 49 THR A O 1
ATOM 670 N N . THR A 1 86 ? 10.216 -49.645 84.895 1.00 34.14 50 THR A N 1
ATOM 671 C CA . THR A 1 86 ? 9.278 -50.630 84.369 1.00 28.45 50 THR A CA 1
ATOM 672 C C . THR A 1 86 ? 8.227 -49.991 83.482 1.00 34.62 50 THR A C 1
ATOM 673 O O . THR A 1 86 ? 7.158 -50.565 83.291 1.00 35.31 50 THR A O 1
ATOM 677 N N . GLY A 1 87 ? 8.474 -48.791 82.983 1.00 36.17 51 GLY A N 1
ATOM 678 C CA . GLY A 1 87 ? 7.438 -48.118 82.235 1.00 34.92 51 GLY A CA 1
ATOM 679 C C . GLY A 1 87 ? 6.937 -46.888 82.952 1.00 34.87 51 GLY A C 1
ATOM 680 O O . GLY A 1 87 ? 7.727 -46.023 83.339 1.00 35.97 51 GLY A O 1
ATOM 681 N N . LYS A 1 88 ? 5.630 -46.782 83.097 1.00 31.43 52 LYS A N 1
ATOM 682 C CA . LYS A 1 88 ? 5.005 -45.658 83.769 1.00 41.11 52 LYS A CA 1
ATOM 683 C C . LYS A 1 88 ? 4.595 -46.061 85.176 1.00 39.95 52 LYS A C 1
ATOM 684 O O . LYS A 1 88 ? 4.194 -47.199 85.433 1.00 34.70 52 LYS A O 1
ATOM 690 N N . LEU A 1 89 ? 4.691 -45.106 86.077 1.00 30.80 53 LEU A N 1
ATOM 691 C CA . LEU A 1 89 ? 4.292 -45.343 87.447 1.00 29.55 53 LEU A CA 1
ATOM 692 C C . LEU A 1 89 ? 2.791 -45.598 87.517 1.00 28.64 53 LEU A C 1
ATOM 693 O O . LEU A 1 89 ? 2.006 -44.898 86.862 1.00 34.24 53 LEU A O 1
ATOM 698 N N . PRO A 1 90 ? 2.346 -46.574 88.310 1.00 28.92 54 PRO A N 1
ATOM 699 C CA . PRO A 1 90 ? 0.902 -46.785 88.488 1.00 24.76 54 PRO A CA 1
ATOM 700 C C . PRO A 1 90 ? 0.245 -45.885 89.524 1.00 33.46 54 PRO A C 1
ATOM 701 O O . PRO A 1 90 ? -0.977 -45.956 89.694 1.00 28.61 54 PRO A O 1
ATOM 705 N N . VAL A 1 91 ? 1.023 -45.056 90.213 1.00 29.67 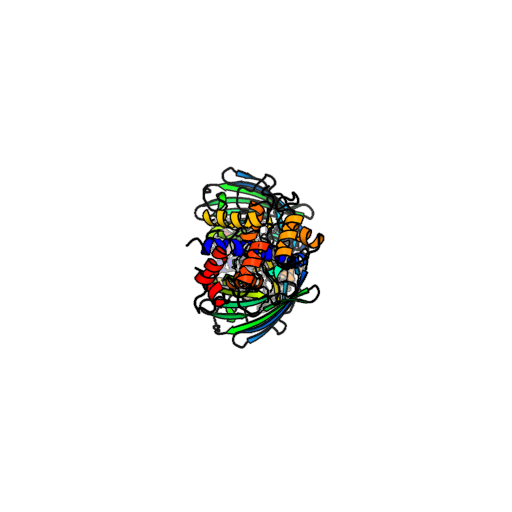55 VAL A N 1
ATOM 706 C CA . VAL A 1 91 ? 0.530 -44.114 91.220 1.00 28.65 55 VAL A CA 1
ATOM 707 C C . VAL A 1 91 ? 1.200 -42.777 90.936 1.00 29.18 55 VAL A C 1
ATOM 708 O O . VAL A 1 91 ? 2.232 -42.736 90.258 1.00 25.09 55 VAL A O 1
ATOM 712 N N . PRO A 1 92 ? 0.650 -41.677 91.434 1.00 26.21 56 PRO A N 1
ATOM 713 C CA . PRO A 1 92 ? 1.281 -40.376 91.171 1.00 24.47 56 PRO A CA 1
ATOM 714 C C . PRO A 1 92 ? 2.628 -40.276 91.870 1.00 26.27 56 PRO A C 1
ATOM 715 O O . PRO A 1 92 ? 2.797 -40.732 93.004 1.00 23.94 56 PRO A O 1
ATOM 719 N N . TRP A 1 93 ? 3.594 -39.688 91.170 1.00 24.96 57 TRP A N 1
ATOM 720 C CA . TRP A 1 93 ? 4.898 -39.425 91.769 1.00 23.77 57 TRP A CA 1
ATOM 721 C C . TRP A 1 93 ? 4.818 -38.748 93.135 1.00 19.12 57 TRP A C 1
ATOM 722 O O . TRP A 1 93 ? 5.609 -39.117 94.017 1.00 20.32 57 TRP A O 1
ATOM 733 N N . PRO A 1 94 ? 3.948 -37.762 93.376 1.00 19.95 58 PRO A N 1
ATOM 734 C CA . PRO A 1 94 ? 3.945 -37.131 94.712 1.00 22.93 58 PRO A CA 1
ATOM 735 C C . PRO A 1 94 ? 3.608 -38.081 95.861 1.00 21.83 58 PRO A C 1
ATOM 736 O O . PRO A 1 94 ? 4.046 -37.829 96.995 1.00 21.14 58 PRO A O 1
ATOM 740 N N . THR A 1 95 ? 2.868 -39.174 95.618 1.00 20.06 59 THR A N 1
ATOM 741 C CA . THR A 1 95 ? 2.604 -40.092 96.733 1.00 19.56 59 THR A CA 1
ATOM 742 C C . THR A 1 95 ? 3.838 -40.858 97.177 1.00 21.85 59 THR A C 1
ATOM 743 O O . THR A 1 95 ? 3.792 -41.465 98.242 1.00 23.76 59 THR A O 1
ATOM 747 N N . LEU A 1 96 ? 4.936 -40.842 96.410 1.00 20.27 60 LEU A N 1
ATOM 748 C CA . LEU A 1 96 ? 6.160 -41.551 96.755 1.00 20.79 60 LEU A CA 1
ATOM 749 C C . LEU A 1 96 ? 7.249 -40.636 97.303 1.00 18.36 60 LEU A C 1
ATOM 750 O O . LEU A 1 96 ? 8.318 -41.124 97.649 1.00 21.75 60 LEU A O 1
ATOM 755 N N . VAL A 1 97 ? 7.009 -39.323 97.361 1.00 20.65 61 VAL A N 1
ATOM 756 C CA . VAL A 1 97 ? 8.054 -38.391 97.795 1.00 17.79 61 VAL A CA 1
ATOM 757 C C . VAL A 1 97 ? 8.578 -38.754 99.187 1.00 18.53 61 VAL A C 1
ATOM 758 O O . VAL A 1 97 ? 9.797 -38.825 99.408 1.00 22.92 61 VAL A O 1
ATOM 762 N N . THR A 1 98 ? 7.678 -38.978 100.151 1.00 19.13 62 THR A N 1
ATOM 763 C CA . THR A 1 98 ? 8.154 -39.294 101.511 1.00 17.77 62 THR A CA 1
ATOM 764 C C . THR A 1 98 ? 8.938 -40.593 101.551 1.00 16.88 62 THR A C 1
ATOM 765 O O . THR A 1 98 ? 9.851 -40.746 102.376 1.00 20.35 62 THR A O 1
ATOM 769 N N . THR A 1 99 ? 8.581 -41.551 100.711 1.00 18.42 63 THR A N 1
ATOM 770 C CA . THR A 1 99 ? 9.294 -42.818 100.689 1.00 21.23 63 THR A CA 1
ATOM 771 C C . THR A 1 99 ? 10.682 -42.653 100.079 1.00 22.22 63 THR A C 1
ATOM 772 O O . THR A 1 99 ? 11.648 -43.246 100.550 1.00 24.87 63 THR A O 1
ATOM 776 N N . PHE A 1 100 ? 10.801 -41.833 99.055 1.00 26.09 64 PHE A N 1
ATOM 777 C CA . PHE A 1 100 ? 12.081 -41.619 98.397 1.00 25.75 64 PHE A CA 1
ATOM 778 C C . PHE A 1 100 ? 13.019 -40.765 99.254 1.00 31.69 64 PHE A C 1
ATOM 779 O O . PHE A 1 100 ? 14.188 -41.144 99.446 1.00 32.44 64 PHE A O 1
ATOM 806 N N . LEU A 1 102 ? 15.427 -39.752 103.249 1.00 24.57 68 LEU A N 1
ATOM 807 C CA . LEU A 1 102 ? 16.856 -39.890 103.576 1.00 29.90 68 LEU A CA 1
ATOM 808 C C . LEU A 1 102 ? 17.167 -38.903 104.679 1.00 26.59 68 LEU A C 1
ATOM 809 O O . LEU A 1 102 ? 17.883 -37.924 104.474 1.00 28.55 68 LEU A O 1
ATOM 814 N N . GLN A 1 103 ? 16.594 -39.163 105.855 1.00 24.75 69 GLN A N 1
ATOM 815 C CA . GLN A 1 103 ? 16.504 -38.140 106.880 1.00 21.36 69 GLN A CA 1
ATOM 816 C C . GLN A 1 103 ? 17.838 -37.873 107.554 1.00 26.03 69 GLN A C 1
ATOM 817 O O . GLN A 1 103 ? 17.956 -36.868 108.263 1.00 25.58 69 GLN A O 1
ATOM 823 N N . CYS A 1 104 ? 18.846 -38.722 107.314 1.00 22.12 70 CYS A N 1
ATOM 824 C CA . CYS A 1 104 ? 20.220 -38.412 107.719 1.00 25.45 70 CYS A CA 1
ATOM 825 C C . CYS A 1 104 ? 20.790 -37.142 107.067 1.00 26.64 70 CYS A C 1
ATOM 826 O O . CYS A 1 104 ? 21.851 -36.671 107.511 1.00 25.54 70 CYS A O 1
ATOM 829 N N . PHE A 1 105 ? 20.113 -36.520 106.099 1.00 22.73 71 PHE A N 1
ATOM 830 C CA . PHE A 1 105 ? 20.631 -35.285 105.505 1.00 25.08 71 PHE A CA 1
ATOM 831 C C . PHE A 1 105 ? 20.008 -34.021 106.083 1.00 23.61 71 PHE A C 1
ATOM 832 O O . PHE A 1 105 ? 20.290 -32.922 105.593 1.00 22.66 71 PHE A O 1
ATOM 840 N N . ALA A 1 106 ? 19.176 -34.151 107.105 1.00 22.46 72 ALA A N 1
ATOM 841 C CA . ALA A 1 106 ? 18.648 -32.981 107.791 1.00 21.53 72 ALA A CA 1
ATOM 842 C C . ALA A 1 106 ? 19.784 -32.125 108.348 1.00 27.73 72 ALA A C 1
ATOM 843 O O . ALA A 1 106 ? 20.784 -32.645 108.863 1.00 25.36 72 ALA A O 1
ATOM 845 N N . ARG A 1 107 ? 19.625 -30.800 108.267 1.00 24.00 73 ARG A N 1
ATOM 846 C CA . ARG A 1 107 ? 20.521 -29.911 108.998 1.00 26.22 73 ARG A CA 1
ATOM 847 C C . ARG A 1 107 ? 20.094 -29.844 110.456 1.00 26.24 73 ARG A C 1
ATOM 848 O O . ARG A 1 107 ? 19.054 -29.255 110.779 1.00 23.79 73 ARG A O 1
ATOM 856 N N . TYR A 1 108 ? 20.914 -30.420 111.358 1.00 22.47 74 TYR A N 1
ATOM 857 C CA . TYR A 1 108 ? 20.690 -30.243 112.780 1.00 24.68 74 TYR A CA 1
ATOM 858 C C . TYR A 1 108 ? 21.547 -29.073 113.252 1.00 26.81 74 TYR A C 1
ATOM 859 O O . TYR A 1 108 ? 22.770 -29.096 113.049 1.00 28.74 74 TYR A O 1
ATOM 868 N N . PRO A 1 109 ? 20.957 -28.022 113.815 1.00 24.85 75 PRO A N 1
ATOM 869 C CA . PRO A 1 109 ? 21.765 -26.920 114.362 1.00 36.37 75 PRO A CA 1
ATOM 870 C C . PRO A 1 109 ? 22.652 -27.412 115.496 1.00 33.99 75 PRO A C 1
ATOM 871 O O . PRO A 1 109 ? 22.384 -28.439 116.123 1.00 26.92 75 PRO A O 1
ATOM 875 N N . ASP A 1 110 ? 23.705 -26.634 115.781 1.00 35.55 76 ASP A N 1
ATOM 876 C CA . ASP A 1 110 ? 24.730 -27.075 116.730 1.00 36.34 76 ASP A CA 1
ATOM 877 C C . ASP A 1 110 ? 24.137 -27.520 118.061 1.00 34.19 76 ASP A C 1
ATOM 878 O O . ASP A 1 110 ? 24.478 -28.589 118.583 1.00 33.99 76 ASP A O 1
ATOM 883 N N . HIS A 1 111 ? 23.253 -26.715 118.631 1.00 33.15 77 HIS A N 1
ATOM 884 C CA . HIS A 1 111 ? 22.722 -27.041 119.941 1.00 33.69 77 HIS A CA 1
ATOM 885 C C . HIS A 1 111 ? 21.731 -28.186 119.916 1.00 35.19 77 HIS A C 1
ATOM 886 O O . HIS A 1 111 ? 21.240 -28.581 120.972 1.00 35.08 77 HIS A O 1
ATOM 893 N N . MET A 1 112 ? 21.458 -28.760 118.754 1.00 35.68 78 MET A N 1
ATOM 894 C CA . MET A 1 112 ? 20.586 -29.914 118.652 1.00 29.16 78 MET A CA 1
ATOM 895 C C . MET A 1 112 ? 21.315 -31.168 118.203 1.00 32.36 78 MET A C 1
ATOM 896 O O . MET A 1 112 ? 20.665 -32.212 118.026 1.00 28.42 78 MET A O 1
ATOM 901 N N . LYS A 1 113 ? 22.637 -31.099 117.994 1.00 30.61 79 LYS A N 1
ATOM 902 C CA . LYS A 1 113 ? 23.330 -32.212 117.340 1.00 30.61 79 LYS A CA 1
ATOM 903 C C . LYS A 1 113 ? 23.288 -33.486 118.166 1.00 30.75 79 LYS A C 1
ATOM 904 O O . LYS A 1 113 ? 23.386 -34.580 117.599 1.00 31.05 79 LYS A O 1
ATOM 910 N N . GLN A 1 114 ? 23.075 -33.377 119.476 1.00 24.49 80 GLN A N 1
ATOM 911 C CA . GLN A 1 114 ? 22.898 -34.581 120.278 1.00 29.31 80 GL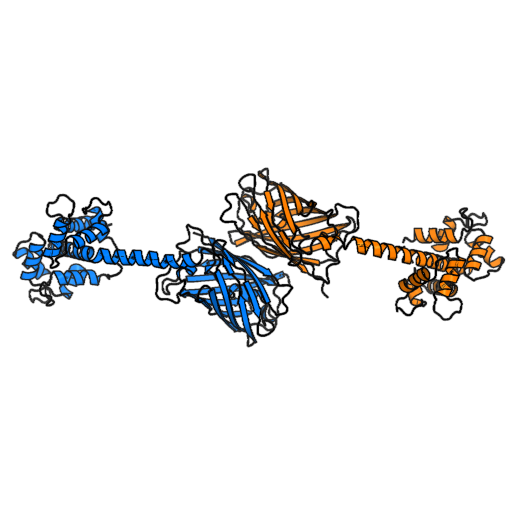N A CA 1
ATOM 912 C C . GLN A 1 114 ? 21.540 -35.268 120.053 1.00 30.72 80 GLN A C 1
ATOM 913 O O . GLN A 1 114 ? 21.286 -36.321 120.651 1.00 28.25 80 GLN A O 1
ATOM 919 N N . HIS A 1 115 ? 20.660 -34.726 119.210 1.00 27.50 81 HIS A N 1
ATOM 920 C CA . HIS A 1 115 ? 19.358 -35.341 118.970 1.00 26.35 81 HIS A CA 1
ATOM 921 C C . HIS A 1 115 ? 19.235 -35.940 117.579 1.00 26.61 81 HIS A C 1
ATOM 922 O O . HIS A 1 115 ? 18.121 -36.277 117.161 1.00 30.00 81 HIS A O 1
ATOM 929 N N . ASP A 1 116 ? 20.348 -36.088 116.858 1.00 25.47 82 ASP A N 1
ATOM 930 C CA . ASP A 1 116 ? 20.345 -36.559 115.472 1.00 24.80 82 ASP A CA 1
ATOM 931 C C . ASP A 1 116 ? 20.577 -38.071 115.457 1.00 27.57 82 ASP A C 1
ATOM 932 O O . ASP A 1 116 ? 21.690 -38.562 115.241 1.00 27.38 82 ASP A O 1
ATOM 937 N N . PHE A 1 117 ? 19.488 -38.825 115.663 1.00 25.40 83 PHE A N 1
ATOM 938 C CA . PHE A 1 117 ? 19.569 -40.289 115.590 1.00 23.40 83 PHE A CA 1
ATOM 939 C C . PHE A 1 117 ? 20.116 -40.763 114.244 1.00 27.09 83 PHE A C 1
ATOM 940 O O . PHE A 1 117 ? 20.965 -41.675 114.190 1.00 22.37 83 PHE A O 1
ATOM 948 N N . PHE A 1 118 ? 19.627 -40.174 113.141 1.00 24.01 84 PHE A N 1
ATOM 949 C CA . PHE A 1 118 ? 19.889 -40.725 111.816 1.00 22.41 84 PHE A CA 1
ATOM 950 C C . PHE A 1 118 ? 21.383 -40.809 111.523 1.00 26.03 84 PHE A C 1
ATOM 951 O O . PHE A 1 118 ? 21.884 -41.853 111.077 1.00 25.98 84 PHE A O 1
ATOM 959 N N . LYS A 1 119 ? 22.108 -39.702 111.719 1.00 22.19 85 LYS A N 1
ATOM 960 C CA . LYS A 1 119 ? 23.537 -39.736 111.427 1.00 26.29 85 LYS A CA 1
ATOM 961 C C . LYS A 1 119 ? 24.280 -40.621 112.419 1.00 27.93 85 LYS A C 1
ATOM 962 O O . LYS A 1 119 ? 25.264 -41.273 112.049 1.00 28.95 85 LYS A O 1
ATOM 968 N N . SER A 1 120 ? 23.808 -40.681 113.665 1.00 26.40 86 SER A N 1
ATOM 969 C CA . SER A 1 120 ? 24.503 -41.482 114.679 1.00 25.06 86 SER A CA 1
ATOM 970 C C . SER A 1 120 ? 24.451 -42.963 114.362 1.00 32.35 86 SER A C 1
ATOM 971 O O . SER A 1 120 ? 25.335 -43.700 114.806 1.00 27.55 86 SER A O 1
ATOM 974 N N . ALA A 1 121 ? 23.463 -43.410 113.571 1.00 24.75 87 ALA A N 1
ATOM 975 C CA . ALA A 1 121 ? 23.363 -44.807 113.169 1.00 24.30 87 ALA A CA 1
ATOM 976 C C . ALA A 1 121 ? 24.316 -45.185 112.030 1.00 30.80 87 ALA A C 1
ATOM 977 O O . ALA A 1 121 ? 24.437 -46.372 111.700 1.00 32.11 87 ALA A O 1
ATOM 979 N N . MET A 1 122 ? 24.990 -44.222 111.418 1.00 28.11 88 MET A N 1
ATOM 980 C CA . MET A 1 122 ? 25.825 -44.486 110.250 1.00 28.68 88 MET A CA 1
ATOM 981 C C . MET A 1 122 ? 27.252 -44.826 110.693 1.00 29.90 88 MET A C 1
ATOM 982 O O . MET A 1 122 ? 27.673 -44.385 111.755 1.00 25.12 88 MET A O 1
ATOM 987 N N . PRO A 1 123 ? 28.001 -45.591 109.880 1.00 28.09 89 PRO A N 1
ATOM 988 C CA . PRO A 1 123 ? 27.636 -46.082 108.554 1.00 28.89 89 PRO A CA 1
ATOM 989 C C . PRO A 1 123 ? 26.816 -47.360 108.499 1.00 26.83 89 PRO A C 1
ATOM 990 O O . PRO A 1 123 ? 26.335 -47.650 107.406 1.00 26.93 89 PRO A O 1
ATOM 994 N N . GLU A 1 124 ? 26.672 -48.114 109.593 1.00 28.32 90 GLU A N 1
ATOM 995 C CA . GLU A 1 124 ? 25.907 -49.358 109.499 1.00 32.87 90 GLU A CA 1
ATOM 996 C C . GLU A 1 124 ? 24.460 -49.112 109.073 1.00 33.66 90 GLU A C 1
ATOM 997 O O . GLU A 1 124 ? 23.847 -49.974 108.421 1.00 32.10 90 GLU A O 1
ATOM 1003 N N . GLY A 1 125 ? 23.892 -47.964 109.444 1.00 32.20 91 GLY A N 1
ATOM 1004 C CA . GLY A 1 125 ? 22.602 -47.541 108.912 1.00 30.75 91 GLY A CA 1
ATOM 1005 C C . GLY A 1 125 ? 21.432 -47.885 109.813 1.00 32.57 91 GLY A C 1
ATOM 1006 O O . GLY A 1 125 ? 21.583 -48.272 110.977 1.00 23.68 91 GLY A O 1
ATOM 1007 N N . TYR A 1 126 ? 20.225 -47.721 109.249 1.00 25.81 92 TYR A N 1
ATOM 1008 C CA . TYR A 1 126 ? 18.997 -47.983 109.989 1.00 28.40 92 TYR A CA 1
ATOM 1009 C C . TYR A 1 126 ? 17.930 -48.537 109.051 1.00 23.98 92 TYR A C 1
ATOM 1010 O O . TYR A 1 126 ? 17.958 -48.333 107.836 1.00 27.30 92 TYR A O 1
ATOM 1019 N N . VAL A 1 127 ? 16.972 -49.219 109.640 1.00 23.61 93 VAL A N 1
ATOM 1020 C CA . VAL A 1 127 ? 15.765 -49.619 108.937 1.00 25.39 93 VAL A CA 1
ATOM 1021 C C . VAL A 1 127 ? 14.700 -48.569 109.205 1.00 28.35 93 VAL A C 1
ATOM 1022 O O . VAL A 1 127 ? 14.488 -48.169 110.356 1.00 27.85 93 VAL A O 1
ATOM 1026 N N . GLN A 1 128 ? 14.030 -48.121 108.150 1.00 23.25 94 GLN A N 1
ATOM 1027 C CA . GLN A 1 128 ? 12.908 -47.195 108.259 1.00 25.77 94 GLN A CA 1
ATOM 1028 C C . GLN A 1 128 ? 11.649 -47.917 107.791 1.00 25.84 94 GLN A C 1
ATOM 1029 O O . GLN A 1 128 ? 11.577 -48.350 106.640 1.00 28.15 94 GLN A O 1
ATOM 1035 N N . GLU A 1 129 ? 10.660 -48.033 108.668 1.00 22.63 95 GLU A N 1
ATOM 1036 C CA . GLU A 1 129 ? 9.390 -48.675 108.342 1.00 24.57 95 GLU A CA 1
ATOM 1037 C C . GLU A 1 129 ? 8.272 -47.666 108.481 1.00 24.19 95 GLU A C 1
ATOM 1038 O O . GLU A 1 129 ? 8.258 -46.900 109.448 1.00 23.45 95 GLU A O 1
ATOM 1044 N N . ARG A 1 130 ? 7.339 -47.665 107.528 1.00 21.68 96 ARG A N 1
ATOM 1045 C CA . ARG A 1 130 ? 6.186 -46.775 107.575 1.00 20.20 96 ARG A CA 1
ATOM 1046 C C . ARG A 1 130 ? 4.896 -47.505 107.223 1.00 24.86 96 ARG A C 1
ATOM 1047 O O . ARG A 1 130 ? 4.889 -48.461 106.443 1.00 21.95 96 ARG A O 1
ATOM 1055 N N . THR A 1 131 ? 3.787 -47.013 107.780 1.00 22.72 97 THR A N 1
ATOM 1056 C CA . THR A 1 131 ? 2.484 -47.183 107.157 1.00 22.51 97 THR A CA 1
ATOM 1057 C C . THR A 1 131 ? 1.936 -45.800 106.844 1.00 20.11 97 THR A C 1
ATOM 1058 O O . THR A 1 131 ? 1.990 -44.903 107.682 1.00 21.60 97 THR A O 1
ATOM 1062 N N . ILE A 1 132 ? 1.435 -45.632 105.630 1.00 19.09 98 ILE A N 1
ATOM 1063 C CA . ILE A 1 132 ? 0.932 -44.363 105.147 1.00 19.24 98 ILE A CA 1
ATOM 1064 C C . ILE A 1 132 ? -0.530 -44.586 104.818 1.00 22.32 98 ILE A C 1
ATOM 1065 O O . ILE A 1 132 ? -0.842 -45.373 103.926 1.00 24.35 98 ILE A O 1
ATOM 1070 N N . PHE A 1 133 ? -1.424 -43.933 105.552 1.00 18.81 99 PHE A N 1
ATOM 1071 C CA . PHE A 1 133 ? -2.856 -44.107 105.377 1.00 24.26 99 PHE A CA 1
ATOM 1072 C C . PHE A 1 133 ? -3.380 -42.947 104.556 1.00 24.43 99 PHE A C 1
ATOM 1073 O O . PHE A 1 133 ? -3.420 -41.813 105.040 1.00 21.32 99 PHE A O 1
ATOM 1081 N N . PHE A 1 134 ? -3.828 -43.230 103.339 1.00 19.76 100 PHE A N 1
ATOM 1082 C CA . PHE A 1 134 ? -4.466 -42.186 102.533 1.00 21.38 100 PHE A CA 1
ATOM 1083 C C . PHE A 1 134 ? -5.942 -42.076 102.910 1.00 20.97 100 PHE A C 1
ATOM 1084 O O . PHE A 1 134 ? -6.691 -43.052 102.785 1.00 24.55 100 PHE A O 1
ATOM 1092 N N . LYS A 1 135 ? -6.360 -40.905 103.391 1.00 21.26 101 LYS A N 1
ATOM 1093 C CA . LYS A 1 135 ? -7.700 -40.760 103.947 1.00 29.29 101 LYS A CA 1
ATOM 1094 C C . LYS A 1 135 ? -8.768 -41.114 102.914 1.00 31.34 101 LYS A C 1
ATOM 1095 O O . LYS A 1 135 ? -8.708 -40.664 101.767 1.00 25.61 101 LYS A O 1
ATOM 1101 N N . ASP A 1 136 ? -9.729 -41.952 103.319 1.00 26.90 102 ASP A N 1
ATOM 1102 C CA . ASP A 1 136 ? -10.808 -42.427 102.437 1.00 30.89 102 ASP A CA 1
ATOM 1103 C C . ASP A 1 136 ? -10.283 -43.265 101.293 1.00 30.58 102 ASP A C 1
ATOM 1104 O O . ASP A 1 136 ? -10.952 -43.383 100.253 1.00 30.07 102 ASP A O 1
ATOM 1109 N N . ASP A 1 137 ? -9.087 -43.826 101.439 1.00 26.95 103 ASP A N 1
ATOM 1110 C CA . ASP A 1 137 ? -8.460 -44.558 100.350 1.00 22.74 103 ASP A CA 1
ATOM 1111 C C . ASP A 1 137 ? -7.555 -45.621 100.957 1.00 23.72 103 ASP A C 1
ATOM 1112 O O . ASP A 1 137 ? -7.699 -45.966 102.134 1.00 29.27 103 ASP A O 1
ATOM 1117 N N . GLY A 1 138 ? -6.617 -46.134 100.159 1.00 20.97 104 GLY A N 1
ATOM 1118 C CA . GLY A 1 138 ? -5.763 -47.235 100.554 1.00 22.96 104 GLY A CA 1
ATOM 1119 C C . GLY A 1 138 ? -4.577 -46.793 101.410 1.00 23.55 104 GLY A C 1
ATOM 1120 O O . GLY A 1 138 ? -4.488 -45.654 101.865 1.00 24.23 104 GLY A O 1
ATOM 1121 N N . ASN A 1 139 ? -3.653 -47.729 101.634 1.00 21.77 105 ASN A N 1
ATOM 1122 C CA . ASN A 1 139 ? -2.471 -47.447 102.447 1.00 23.06 105 ASN A CA 1
ATOM 1123 C C . ASN A 1 139 ? -1.235 -48.064 101.804 1.00 23.53 105 ASN A C 1
ATOM 1124 O O . ASN A 1 139 ? -1.319 -49.094 101.129 1.00 21.86 105 ASN A O 1
ATOM 1129 N N . TYR A 1 140 ? -0.082 -47.401 101.990 1.00 18.94 106 TYR A N 1
ATOM 1130 C CA . TYR A 1 140 ? 1.223 -47.972 101.679 1.00 20.68 106 TYR A CA 1
ATOM 1131 C C . TYR A 1 140 ? 1.857 -48.503 102.948 1.00 24.27 106 TYR A C 1
ATOM 1132 O O . TYR A 1 140 ? 1.743 -47.877 103.997 1.00 22.45 106 TYR A O 1
ATOM 1141 N N . LYS A 1 141 ? 2.578 -49.612 102.835 1.00 21.22 107 LYS A N 1
ATOM 1142 C CA . LYS A 1 141 ? 3.483 -50.067 103.884 1.00 24.01 107 LYS A CA 1
ATOM 1143 C C . LYS A 1 141 ? 4.850 -50.201 103.250 1.00 28.10 107 LYS A C 1
ATOM 1144 O O . LYS A 1 141 ? 4.976 -50.770 102.168 1.00 23.98 107 LYS A O 1
ATOM 1150 N N . THR A 1 142 ? 5.854 -49.618 103.878 1.00 21.21 108 THR A N 1
ATOM 1151 C CA . THR A 1 142 ? 7.178 -49.589 103.298 1.00 23.06 108 THR A CA 1
ATOM 1152 C C . THR A 1 142 ? 8.188 -50.081 104.319 1.00 22.84 108 THR A C 1
ATOM 1153 O O . THR A 1 142 ? 7.999 -49.955 105.534 1.00 27.16 108 THR A O 1
ATOM 1157 N N A ARG A 1 143 ? 9.275 -50.647 103.806 0.19 23.13 109 ARG A N 1
ATOM 1158 N N B ARG A 1 143 ? 9.250 -50.682 103.810 0.81 22.88 109 ARG A N 1
ATOM 1159 C CA A ARG A 1 143 ? 10.417 -51.039 104.621 0.19 25.35 109 ARG A CA 1
ATOM 1160 C CA B ARG A 1 143 ? 10.408 -51.010 104.625 0.81 25.21 109 ARG A CA 1
ATOM 1161 C C A ARG A 1 143 ? 11.674 -50.636 103.867 0.19 28.08 109 ARG A C 1
ATOM 1162 C C B ARG A 1 143 ? 11.647 -50.586 103.854 0.81 28.19 109 ARG A C 1
ATOM 1163 O O A ARG A 1 143 ? 11.849 -51.028 102.711 0.19 28.08 109 ARG A O 1
ATOM 1164 O O B ARG A 1 143 ? 11.778 -50.900 102.673 0.81 28.10 109 ARG A O 1
ATOM 1179 N N . ALA A 1 144 ? 12.537 -49.844 104.502 1.00 24.54 110 ALA A N 1
ATOM 1180 C CA . ALA A 1 144 ? 13.712 -49.320 103.833 1.00 21.85 110 ALA A CA 1
ATOM 1181 C C . ALA A 1 144 ? 14.946 -49.554 104.688 1.00 26.77 110 ALA A C 1
ATOM 1182 O O . ALA A 1 144 ? 14.899 -49.399 105.912 1.00 29.30 110 ALA A O 1
ATOM 1184 N N . GLU A 1 145 ? 16.053 -49.917 104.044 1.00 24.07 111 GLU A N 1
ATOM 1185 C CA . GLU A 1 145 ? 17.361 -49.960 104.698 1.00 30.20 111 GLU A CA 1
ATOM 1186 C C . GLU A 1 145 ? 18.203 -48.823 104.146 1.00 28.34 111 GLU A C 1
ATOM 1187 O O . GLU A 1 145 ? 18.389 -48.715 102.934 1.00 29.07 111 GLU A O 1
ATOM 1193 N N . VAL A 1 146 ? 18.682 -47.966 105.028 1.00 25.70 112 VAL A N 1
ATOM 1194 C CA . VAL A 1 146 ? 19.476 -46.808 104.648 1.00 26.43 112 VAL A CA 1
ATOM 1195 C C . VAL A 1 146 ? 20.853 -47.028 105.243 1.00 25.40 112 VAL A C 1
ATOM 1196 O O . VAL A 1 146 ? 20.973 -47.195 106.454 1.00 28.76 112 VAL A O 1
ATOM 1200 N N . LYS A 1 147 ? 21.879 -47.082 104.396 1.00 31.01 113 LYS A N 1
ATOM 1201 C CA . LYS A 1 147 ? 23.221 -47.349 104.894 1.00 32.75 113 LYS A CA 1
ATOM 1202 C C . LYS A 1 147 ? 24.242 -46.906 103.856 1.00 26.80 113 LYS A C 1
ATOM 1203 O O . LYS A 1 147 ? 23.911 -46.663 102.689 1.00 31.09 113 LYS A O 1
ATOM 1209 N N . PHE A 1 148 ? 25.489 -46.789 104.307 1.00 29.40 114 PHE A N 1
ATOM 1210 C CA . PHE A 1 148 ? 26.614 -46.542 103.416 1.00 33.06 114 PHE A CA 1
ATOM 1211 C C . PHE A 1 148 ? 27.034 -47.855 102.783 1.00 33.40 114 PHE A C 1
ATOM 1212 O O . PHE A 1 148 ? 27.157 -48.868 103.478 1.00 34.59 114 PHE A O 1
ATOM 1220 N N . GLU A 1 149 ? 27.164 -47.849 101.458 1.00 36.14 115 GLU A N 1
ATOM 1221 C CA . GLU A 1 149 ? 27.858 -48.879 100.681 1.00 42.97 115 GLU A CA 1
ATOM 1222 C C . GLU A 1 149 ? 29.036 -48.162 100.023 1.00 40.87 115 GLU A C 1
ATOM 1223 O O . GLU A 1 149 ? 28.866 -47.451 99.024 1.00 47.02 115 GLU A O 1
ATOM 1229 N N . GLY A 1 150 ? 30.222 -48.341 100.588 1.00 47.31 116 GLY A N 1
ATOM 1230 C CA . GLY A 1 150 ? 31.350 -47.536 100.158 1.00 46.41 116 GLY A CA 1
ATOM 1231 C C . GLY A 1 150 ? 31.151 -46.102 100.607 1.00 40.15 116 GLY A C 1
ATOM 1232 O O . GLY A 1 150 ? 30.784 -45.833 101.754 1.00 40.59 116 GLY A O 1
ATOM 1233 N N . ASP A 1 151 ? 31.389 -45.166 99.701 1.00 35.87 117 ASP A N 1
ATOM 1234 C CA . ASP A 1 151 ? 31.183 -43.749 99.970 1.00 47.28 117 ASP A CA 1
ATOM 1235 C C . ASP A 1 151 ? 29.777 -43.275 99.610 1.00 42.46 117 ASP A C 1
ATOM 1236 O O . ASP A 1 151 ? 29.489 -42.074 99.724 1.00 36.07 117 ASP A O 1
ATOM 1241 N N . THR A 1 152 ? 28.902 -44.180 99.183 1.00 37.30 118 THR A N 1
ATOM 1242 C CA . THR A 1 152 ? 27.580 -43.822 98.693 1.00 40.67 118 THR A CA 1
ATOM 1243 C C . THR A 1 152 ? 26.559 -44.177 99.751 1.00 39.29 118 THR A C 1
ATOM 1244 O O . THR A 1 152 ? 26.600 -45.276 100.316 1.00 31.84 118 THR A O 1
ATOM 1248 N N . LEU A 1 153 ? 25.668 -43.239 100.039 1.00 36.32 119 LEU A N 1
ATOM 1249 C CA . LEU A 1 153 ? 24.558 -43.536 100.927 1.00 29.94 119 LEU A CA 1
ATOM 1250 C C . LEU A 1 153 ? 23.450 -44.174 100.094 1.00 26.94 119 LEU A C 1
ATOM 1251 O O . LEU A 1 153 ? 22.989 -43.573 99.124 1.00 29.49 119 LEU A O 1
ATOM 1256 N N . VAL A 1 154 ? 23.022 -45.387 100.459 1.00 26.64 120 VAL A N 1
ATOM 1257 C CA . VAL A 1 154 ? 22.080 -46.162 99.647 1.00 27.90 120 VAL A CA 1
ATOM 1258 C C . VAL A 1 154 ? 20.782 -46.369 100.428 1.00 29.91 120 VAL A C 1
ATOM 1259 O O . VAL A 1 154 ? 20.822 -46.691 101.616 1.00 32.19 120 VAL A O 1
ATOM 1263 N N . ASN A 1 155 ? 19.637 -46.149 99.765 1.00 32.95 121 ASN A N 1
ATOM 1264 C CA . ASN A 1 155 ? 18.295 -46.326 100.342 1.00 28.88 121 ASN A CA 1
ATOM 1265 C C . ASN A 1 155 ? 17.582 -47.391 99.499 1.00 31.89 121 ASN A C 1
ATOM 1266 O O . ASN A 1 155 ? 17.145 -47.093 98.385 1.00 31.69 121 ASN A O 1
ATOM 1271 N N . ARG A 1 156 ? 17.460 -48.618 100.026 1.00 32.10 122 ARG A N 1
ATOM 1272 C CA . ARG A 1 156 ? 16.779 -49.726 99.355 1.00 30.73 122 ARG A CA 1
ATOM 1273 C C . ARG A 1 156 ? 15.425 -49.992 100.005 1.00 26.64 122 ARG A C 1
ATOM 1274 O O . ARG A 1 156 ? 15.352 -50.285 101.205 1.00 27.66 122 ARG A O 1
ATOM 1282 N N . ILE A 1 157 ? 14.366 -49.937 99.200 1.00 28.15 123 ILE A N 1
ATOM 1283 C CA . ILE A 1 157 ? 12.995 -49.812 99.686 1.00 28.13 123 ILE A CA 1
ATOM 1284 C C . ILE A 1 157 ? 12.122 -50.885 99.055 1.00 24.03 123 ILE A C 1
ATOM 1285 O O . ILE A 1 157 ? 12.170 -51.090 97.840 1.00 27.68 123 ILE A O 1
ATOM 1290 N N . GLU A 1 158 ? 11.273 -51.508 99.868 1.00 27.30 124 GLU A N 1
ATOM 1291 C CA . GLU A 1 158 ? 10.135 -52.302 99.409 1.00 25.91 124 GLU A CA 1
ATOM 1292 C C . GLU A 1 158 ? 8.850 -51.603 99.825 1.00 29.54 124 GLU A C 1
ATOM 1293 O O . GLU A 1 158 ? 8.714 -51.208 100.992 1.00 28.18 124 GLU A O 1
ATOM 1299 N N . LEU A 1 159 ? 7.887 -51.511 98.901 1.00 22.99 125 LEU A N 1
ATOM 1300 C CA . LEU A 1 159 ? 6.610 -50.846 99.152 1.00 25.30 125 LEU A CA 1
ATOM 1301 C C . LEU A 1 159 ? 5.458 -51.753 98.752 1.00 27.84 125 LEU A C 1
ATOM 1302 O O . LEU A 1 159 ? 5.458 -52.301 97.648 1.00 28.02 125 LEU A O 1
ATOM 1307 N N . LYS A 1 160 ? 4.446 -51.849 99.618 1.00 24.32 126 LYS A N 1
ATOM 1308 C CA . LYS A 1 160 ? 3.241 -52.626 99.345 1.00 24.63 126 LYS A CA 1
ATOM 1309 C C . LYS A 1 160 ? 2.039 -51.723 99.581 1.00 26.16 126 LYS A C 1
ATOM 1310 O O . LYS A 1 160 ? 1.906 -51.138 100.655 1.00 26.24 126 LYS A O 1
ATOM 1316 N N . GLY A 1 161 ? 1.206 -51.555 98.567 1.00 19.32 127 GLY A N 1
ATOM 1317 C CA . GLY A 1 161 ? 0.005 -50.737 98.675 1.00 19.48 127 GLY A CA 1
ATOM 1318 C C . GLY A 1 161 ? -1.221 -51.610 98.480 1.00 32.73 127 GLY A C 1
ATOM 1319 O O . GLY A 1 161 ? -1.237 -52.463 97.594 1.00 27.95 127 GLY A O 1
ATOM 1320 N N . ILE A 1 162 ? -2.254 -51.391 99.305 1.00 25.04 128 ILE A N 1
ATOM 1321 C CA . ILE A 1 162 ? -3.470 -52.203 99.242 1.00 27.81 128 ILE A CA 1
ATOM 1322 C C . ILE A 1 162 ? -4.669 -51.305 99.477 1.00 32.63 128 ILE A C 1
ATOM 1323 O O . ILE A 1 162 ? -4.550 -50.215 100.035 1.00 25.07 128 ILE A O 1
ATOM 1328 N N . ASP A 1 163 ? -5.838 -51.772 99.017 1.00 29.31 129 ASP A N 1
ATOM 1329 C CA . ASP A 1 163 ? -7.133 -51.170 99.308 1.00 27.69 129 ASP A CA 1
ATOM 1330 C C . ASP A 1 163 ? -7.339 -49.826 98.632 1.00 27.17 129 ASP A C 1
ATOM 1331 O O . ASP A 1 163 ? -8.147 -49.023 99.086 1.00 26.63 129 ASP A O 1
ATOM 1336 N N . PHE A 1 164 ? -6.650 -49.549 97.539 1.00 26.32 130 PHE A N 1
ATOM 1337 C CA . PHE A 1 164 ? -6.899 -48.293 96.861 1.00 26.63 130 PHE A CA 1
ATOM 1338 C C . PHE A 1 164 ? -8.139 -48.392 95.985 1.00 34.06 130 PHE A C 1
ATOM 1339 O O . PHE A 1 164 ? -8.467 -49.458 95.464 1.00 30.40 130 PHE A O 1
ATOM 1347 N N . LYS A 1 165 ? -8.854 -47.272 95.880 1.00 31.56 131 LYS A N 1
ATOM 1348 C CA . LYS A 1 165 ? -10.054 -47.185 95.055 1.00 35.17 131 LYS A CA 1
ATOM 1349 C C . LYS A 1 165 ? -9.687 -46.928 93.601 1.00 37.65 131 LYS A C 1
ATOM 1350 O O . LYS A 1 165 ? -8.839 -46.086 93.300 1.00 30.45 131 LYS A O 1
ATOM 1356 N N . GLU A 1 166 ? -10.356 -47.640 92.687 1.00 34.81 132 GLU A N 1
ATOM 1357 C CA . GLU A 1 166 ? -9.980 -47.549 91.275 1.00 39.56 132 GLU A CA 1
ATOM 1358 C C . GLU A 1 166 ? -10.123 -46.128 90.761 1.00 28.93 132 GLU A C 1
ATOM 1359 O O . GLU A 1 166 ? -9.334 -45.689 89.917 1.00 38.70 132 GLU A O 1
ATOM 1365 N N . ASP A 1 167 ? -11.085 -45.379 91.293 1.00 34.69 133 ASP A N 1
ATOM 1366 C CA . ASP A 1 167 ? -11.365 -44.017 90.857 1.00 38.63 133 ASP A CA 1
ATOM 1367 C C . ASP A 1 167 ? -11.047 -42.988 91.933 1.00 40.05 133 ASP A C 1
ATOM 1368 O O . ASP A 1 167 ? -11.543 -41.857 91.872 1.00 36.77 133 ASP A O 1
ATOM 1373 N N . GLY A 1 168 ? -10.264 -43.362 92.940 1.00 37.92 134 GLY A N 1
ATOM 1374 C CA . GLY A 1 168 ? -9.845 -42.412 93.945 1.00 27.23 134 GLY A CA 1
ATOM 1375 C C . GLY A 1 168 ? -8.732 -41.539 93.423 1.00 33.26 134 GLY A C 1
ATOM 1376 O O . GLY A 1 168 ? -8.289 -41.664 92.285 1.00 30.21 134 GLY A O 1
ATOM 1377 N N . ASN A 1 169 ? -8.232 -40.671 94.316 1.00 27.49 135 ASN A N 1
ATOM 1378 C CA . ASN A 1 169 ? -7.212 -39.697 93.939 1.00 25.43 135 ASN A CA 1
ATOM 1379 C C . ASN A 1 169 ? -5.896 -40.338 93.525 1.00 25.78 135 ASN A C 1
ATOM 1380 O O . ASN A 1 169 ? -5.122 -39.721 92.787 1.00 29.00 135 ASN A O 1
ATOM 1385 N N . ILE A 1 170 ? -5.587 -41.537 94.019 1.00 23.90 136 ILE A N 1
ATOM 1386 C CA . ILE A 1 170 ? -4.266 -42.101 93.757 1.00 25.42 136 ILE A CA 1
ATOM 1387 C C . ILE A 1 170 ? -4.293 -42.908 92.464 1.00 27.45 136 ILE A C 1
ATOM 1388 O O . ILE A 1 170 ? -3.551 -42.615 91.522 1.00 27.65 136 ILE A O 1
ATOM 1393 N N . LEU A 1 171 ? -5.134 -43.934 92.400 1.00 28.83 137 LEU A N 1
ATOM 1394 C CA . LEU A 1 171 ? -5.201 -44.702 91.161 1.00 31.36 137 LEU A CA 1
ATOM 1395 C C . LEU A 1 171 ? -5.896 -43.941 90.043 1.00 28.81 137 LEU A C 1
ATOM 1396 O O . LEU A 1 171 ? -5.718 -44.293 88.879 1.00 31.20 137 LEU A O 1
ATOM 1401 N N . GLY A 1 172 ? -6.680 -42.924 90.360 1.00 26.62 138 GLY A N 1
ATOM 1402 C CA . GLY A 1 172 ? -7.202 -42.067 89.319 1.00 37.97 138 GLY A CA 1
ATOM 1403 C C . GLY A 1 172 ? -6.305 -40.912 88.910 1.00 35.51 138 GLY A C 1
ATOM 1404 O O . GLY A 1 172 ? -6.721 -40.107 88.069 1.00 32.33 138 GLY A O 1
ATOM 1405 N N . HIS A 1 173 ? -5.105 -40.796 89.500 1.00 30.13 139 HIS A N 1
ATOM 1406 C CA . HIS A 1 173 ? -4.086 -39.785 89.155 1.00 22.80 139 HIS A CA 1
ATOM 1407 C C . HIS A 1 173 ? -4.678 -38.373 89.131 1.00 28.10 139 HIS A C 1
ATOM 1408 O O . HIS A 1 173 ? -4.631 -37.651 88.127 1.00 32.91 139 HIS A O 1
ATOM 1415 N N . LYS A 1 174 ? -5.268 -37.993 90.254 1.00 24.03 140 LYS A N 1
ATOM 1416 C CA . LYS A 1 174 ? -5.871 -36.682 90.425 1.00 23.75 140 LYS A CA 1
ATOM 1417 C C . LYS A 1 174 ? -5.004 -35.710 91.228 1.00 27.47 140 LYS A C 1
ATOM 1418 O O . LYS A 1 174 ? -5.441 -34.584 91.496 1.00 27.06 140 LYS A O 1
ATOM 1424 N N . LEU A 1 175 ? -3.810 -36.124 91.638 1.00 24.76 141 LEU A N 1
ATOM 1425 C CA . LEU A 1 175 ? -2.908 -35.238 92.377 1.00 21.83 141 LEU A CA 1
ATOM 1426 C C . LEU A 1 175 ? -2.139 -34.316 91.440 1.00 22.95 141 LEU A C 1
ATOM 1427 O O . LEU A 1 175 ? -1.624 -34.757 90.411 1.00 26.83 141 LEU A O 1
ATOM 1432 N N . GLU A 1 176 ? -2.020 -33.049 91.841 1.00 23.24 142 GLU A N 1
ATOM 1433 C CA . GLU A 1 176 ? -1.148 -32.084 91.184 1.00 24.52 142 GLU A CA 1
ATOM 1434 C C . GLU A 1 176 ? 0.318 -32.493 91.343 1.00 29.39 142 GLU A C 1
ATOM 1435 O O . GLU A 1 176 ? 0.706 -33.102 92.344 1.00 24.88 142 GLU A O 1
ATOM 1441 N N . TYR A 1 177 ? 1.156 -32.149 90.352 1.00 26.15 143 TYR A N 1
ATOM 1442 C CA . TYR A 1 177 ? 2.588 -32.476 90.432 1.00 22.06 143 TYR A CA 1
ATOM 1443 C C . TYR A 1 177 ? 3.292 -31.351 91.194 1.00 26.88 143 TYR A C 1
ATOM 1444 O O . TYR A 1 177 ? 3.959 -30.470 90.622 1.00 22.49 143 TYR A O 1
ATOM 1453 N N . ASN A 1 178 ? 3.115 -31.372 92.513 1.00 23.95 144 ASN A N 1
ATOM 1454 C CA . ASN A 1 178 ? 3.745 -30.383 93.389 1.00 20.83 144 ASN A CA 1
ATOM 1455 C C . ASN A 1 178 ? 3.744 -30.916 94.824 1.00 24.38 144 ASN A C 1
ATOM 1456 O O . ASN A 1 178 ? 3.309 -32.039 95.091 1.00 19.92 144 ASN A O 1
ATOM 1461 N N . TYR A 1 179 ? 4.206 -30.082 95.758 1.00 19.72 145 TYR A N 1
ATOM 1462 C CA . TYR A 1 179 ? 4.363 -30.535 97.139 1.00 22.34 145 TYR A CA 1
ATOM 1463 C C . TYR A 1 179 ? 4.299 -29.336 98.074 1.00 23.76 145 TYR A C 1
ATOM 1464 O O . TYR A 1 179 ? 4.647 -28.211 97.686 1.00 27.67 145 TYR A O 1
ATOM 1473 N N . ASN A 1 180 ? 3.840 -29.585 99.299 1.00 19.52 146 ASN A N 1
ATOM 1474 C CA . ASN A 1 180 ? 3.691 -28.555 100.309 1.00 17.23 146 ASN A CA 1
ATOM 1475 C C . ASN A 1 180 ? 4.715 -28.788 101.424 1.00 20.64 146 ASN A C 1
ATOM 1476 O O . ASN A 1 180 ? 5.423 -29.791 101.436 1.00 21.39 146 ASN A O 1
ATOM 1481 N N A SER A 1 181 ? 4.777 -27.854 102.373 0.43 19.08 147 SER A N 1
ATOM 1482 N N B SER A 1 181 ? 4.803 -27.830 102.339 0.57 19.03 147 SER A N 1
ATOM 1483 C CA A SER A 1 181 ? 5.729 -27.923 103.483 0.43 19.21 147 SER A CA 1
ATOM 1484 C CA B SER A 1 181 ? 5.706 -27.941 103.481 0.57 19.17 147 SER A CA 1
ATOM 1485 C C A SER A 1 181 ? 5.083 -28.521 104.728 0.43 19.93 147 SER A C 1
ATOM 1486 C C B SER A 1 181 ? 5.024 -28.669 104.634 0.57 19.86 147 SER A C 1
ATOM 1487 O O A SER A 1 181 ? 3.958 -28.159 105.090 0.43 21.25 147 SER A O 1
ATOM 1488 O O B SER A 1 181 ? 3.803 -28.580 104.821 0.57 20.90 147 SER A O 1
ATOM 1493 N N . HIS A 1 182 ? 5.825 -29.408 105.409 1.00 18.28 148 HIS A N 1
ATOM 1494 C CA . HIS A 1 182 ? 5.302 -30.196 106.511 1.00 19.28 148 HIS A CA 1
ATOM 1495 C C . HIS A 1 182 ? 6.339 -30.312 107.621 1.00 17.53 148 HIS A C 1
ATOM 1496 O O . HIS A 1 182 ? 7.544 -30.231 107.378 1.00 20.01 148 HIS A O 1
ATOM 1503 N N . ASN A 1 183 ? 5.834 -30.549 108.825 1.00 17.30 149 ASN A N 1
ATOM 1504 C CA . ASN A 1 183 ? 6.656 -30.802 110.006 1.00 19.87 149 ASN A CA 1
ATOM 1505 C C . ASN A 1 183 ? 6.609 -32.287 110.332 1.00 18.90 149 ASN A C 1
ATOM 1506 O O . ASN A 1 183 ? 5.536 -32.891 110.315 1.00 23.38 149 ASN A O 1
ATOM 1511 N N . VAL A 1 184 ? 7.772 -32.867 110.607 1.00 18.29 150 VAL A N 1
ATOM 1512 C CA . VAL A 1 184 ? 7.929 -34.301 110.819 1.00 16.76 150 VAL A CA 1
ATOM 1513 C C . VAL A 1 184 ? 8.327 -34.474 112.290 1.00 19.67 150 VAL A C 1
ATOM 1514 O O . VAL A 1 184 ? 9.400 -34.003 112.690 1.00 19.03 150 VAL A O 1
ATOM 1518 N N . TYR A 1 185 ? 7.449 -35.086 113.110 1.00 18.82 151 TYR A N 1
ATOM 1519 C CA . TYR A 1 185 ? 7.603 -35.087 114.580 1.00 20.13 151 TYR A CA 1
ATOM 1520 C C . TYR A 1 185 ? 8.327 -36.348 115.012 1.00 23.38 151 TYR A C 1
ATOM 1521 O O . TYR A 1 185 ? 7.957 -37.439 114.595 1.00 22.23 151 TYR A O 1
ATOM 1530 N N . ILE A 1 186 ? 9.373 -36.200 115.827 1.00 19.90 152 ILE A N 1
ATOM 1531 C CA . ILE A 1 186 ? 10.253 -37.316 116.150 1.00 19.67 152 ILE A CA 1
ATOM 1532 C C . ILE A 1 186 ? 10.292 -37.494 117.671 1.00 25.03 152 ILE A C 1
ATOM 1533 O O . ILE A 1 186 ? 10.435 -36.512 118.406 1.00 22.65 152 ILE A O 1
ATOM 1538 N N . MET A 1 187 ? 10.181 -38.738 118.144 1.00 24.26 153 MET A N 1
ATOM 1539 C CA A MET A 1 187 ? 10.422 -39.033 119.552 0.36 24.01 153 MET A CA 1
ATOM 1540 C CA B MET A 1 187 ? 10.433 -39.026 119.552 0.64 23.98 153 MET A CA 1
ATOM 1541 C C . MET A 1 187 ? 11.234 -40.318 119.669 1.00 23.36 153 MET A C 1
ATOM 1542 O O . MET A 1 187 ? 11.232 -41.159 118.772 1.00 20.93 153 MET A O 1
ATOM 1551 N N . ALA A 1 188 ? 11.944 -40.455 120.801 1.00 22.88 154 ALA A N 1
ATOM 1552 C CA . ALA A 1 188 ? 12.739 -41.647 121.057 1.00 22.62 154 ALA A CA 1
ATOM 1553 C C . ALA A 1 188 ? 11.845 -42.851 121.310 1.00 25.36 154 ALA A C 1
ATOM 1554 O O . ALA A 1 188 ? 10.750 -42.732 121.860 1.00 31.61 154 ALA A O 1
ATOM 1556 N N . ASP A 1 189 ? 12.321 -44.016 120.872 1.00 24.43 155 ASP A N 1
ATOM 1557 C CA . ASP A 1 189 ? 11.733 -45.321 121.152 1.00 27.30 155 ASP A CA 1
ATOM 1558 C C . ASP A 1 189 ? 12.832 -46.090 121.902 1.00 37.47 155 ASP A C 1
ATOM 1559 O O . ASP A 1 189 ? 13.653 -46.771 121.280 1.00 31.25 155 ASP A O 1
ATOM 1564 N N . LYS A 1 190 ? 12.887 -45.938 123.228 1.00 34.85 156 LYS A N 1
ATOM 1565 C CA . LYS A 1 190 ? 14.011 -46.518 123.965 1.00 44.06 156 LYS A CA 1
ATOM 1566 C C . LYS A 1 190 ? 13.991 -48.042 123.898 1.00 41.53 156 LYS A C 1
ATOM 1567 O O . LYS A 1 190 ? 15.050 -48.668 123.776 1.00 50.63 156 LYS A O 1
ATOM 1573 N N . GLN A 1 191 ? 12.802 -48.651 123.922 1.00 40.93 157 GLN A N 1
ATOM 1574 C CA . GLN A 1 191 ? 12.706 -50.107 123.853 1.00 43.04 157 GLN A CA 1
ATOM 1575 C C . GLN A 1 191 ? 13.445 -50.665 122.645 1.00 49.17 157 GLN A C 1
ATOM 1576 O O . GLN A 1 191 ? 14.166 -51.662 122.754 1.00 50.28 157 GLN A O 1
ATOM 1582 N N . LYS A 1 192 ? 13.300 -50.031 121.490 1.00 37.21 158 LYS A N 1
ATOM 1583 C CA . LYS A 1 192 ? 13.872 -50.552 120.260 1.00 32.46 158 LYS A CA 1
ATOM 1584 C C . LYS A 1 192 ? 15.186 -49.881 119.888 1.00 36.18 158 LYS A C 1
ATOM 1585 O O . LYS A 1 192 ? 15.657 -50.053 118.760 1.00 34.99 158 LYS A O 1
ATOM 1591 N N . ASN A 1 193 ? 15.770 -49.100 120.793 1.00 32.93 159 ASN A N 1
ATOM 1592 C CA . ASN A 1 193 ? 16.984 -48.333 120.509 1.00 38.59 159 ASN A CA 1
ATOM 1593 C C . ASN A 1 193 ? 16.827 -47.424 119.289 1.00 30.90 159 ASN A C 1
ATOM 1594 O O . ASN A 1 193 ? 17.767 -47.250 118.505 1.00 28.74 159 ASN A O 1
ATOM 1599 N N . GLY A 1 194 ? 15.650 -46.840 119.109 1.00 29.26 160 GLY A N 1
ATOM 1600 C CA . GLY A 1 194 ? 15.365 -46.086 117.898 1.00 28.60 160 GLY A CA 1
ATOM 1601 C C . GLY A 1 194 ? 14.430 -44.917 118.096 1.00 25.50 160 GLY A C 1
ATOM 1602 O O . GLY A 1 194 ? 14.376 -44.319 119.172 1.00 25.05 160 GLY A O 1
ATOM 1603 N N . ILE A 1 195 ? 13.684 -44.571 117.038 1.00 20.73 161 ILE A N 1
ATOM 1604 C CA . ILE A 1 195 ? 12.763 -43.448 117.092 1.00 21.55 161 ILE A CA 1
ATOM 1605 C C . ILE A 1 195 ? 11.416 -43.855 116.511 1.00 22.29 161 ILE A C 1
ATOM 1606 O O . ILE A 1 195 ? 11.292 -44.825 115.761 1.00 20.08 161 ILE A O 1
ATOM 1611 N N . LYS A 1 196 ? 10.405 -43.080 116.886 1.00 21.64 162 LYS A N 1
ATOM 1612 C CA . LYS A 1 196 ? 9.054 -43.158 116.359 1.00 22.79 162 LYS A CA 1
ATOM 1613 C C . LYS A 1 196 ? 8.699 -41.793 115.801 1.00 18.93 162 LYS A C 1
ATOM 1614 O O . LYS A 1 196 ? 9.008 -40.761 116.417 1.00 20.17 162 LYS A O 1
ATOM 1620 N N . VAL A 1 197 ? 8.107 -41.783 114.609 1.00 20.13 163 VAL A N 1
ATOM 1621 C CA . VAL A 1 197 ? 7.968 -40.552 113.843 1.00 18.21 163 VAL A CA 1
ATOM 1622 C C . VAL A 1 197 ? 6.549 -40.473 113.299 1.00 19.64 163 VAL A C 1
ATOM 1623 O O . VAL A 1 197 ? 5.979 -41.493 112.910 1.00 17.13 163 VAL A O 1
ATOM 1627 N N . ASN A 1 198 ? 5.969 -39.270 113.254 1.00 20.55 164 ASN A N 1
ATOM 1628 C CA . ASN A 1 198 ? 4.622 -39.196 112.700 1.00 20.38 164 ASN A CA 1
ATOM 1629 C C . ASN A 1 198 ? 4.424 -37.834 112.065 1.00 18.21 164 ASN A C 1
ATOM 1630 O O . ASN A 1 198 ? 5.014 -36.844 112.500 1.00 18.52 164 ASN A O 1
ATOM 1635 N N . PHE A 1 199 ? 3.618 -37.805 110.996 1.00 17.25 165 PHE A N 1
ATOM 1636 C CA . PHE A 1 199 ? 3.299 -36.542 110.334 1.00 21.00 165 PHE A CA 1
ATOM 1637 C C . PHE A 1 199 ? 2.133 -36.775 109.384 1.00 18.34 165 PHE A C 1
ATOM 1638 O O . PHE A 1 199 ? 1.777 -37.911 109.081 1.00 18.50 165 PHE A O 1
ATOM 1646 N N . LYS A 1 200 ? 1.555 -35.679 108.904 1.00 18.44 166 LYS A N 1
ATOM 1647 C CA . LYS A 1 200 ? 0.424 -35.749 107.978 1.00 22.19 166 LYS A CA 1
ATOM 1648 C C . LYS A 1 200 ? 0.787 -34.950 106.742 1.00 22.46 166 LYS A C 1
ATOM 1649 O O . LYS A 1 200 ? 1.122 -33.766 106.862 1.00 24.33 166 LYS A O 1
ATOM 1655 N N . ILE A 1 201 ? 0.703 -35.572 105.575 1.00 18.11 167 ILE A N 1
ATOM 1656 C CA . ILE A 1 201 ? 1.024 -34.915 104.314 1.00 18.45 167 ILE A CA 1
ATOM 1657 C C . ILE A 1 201 ? -0.288 -34.453 103.689 1.00 23.07 167 ILE A C 1
ATOM 1658 O O . ILE A 1 201 ? -1.293 -35.188 103.713 1.00 23.19 167 ILE A O 1
ATOM 1663 N N . ARG A 1 202 ? -0.293 -33.235 103.144 1.00 21.62 168 ARG A N 1
ATOM 1664 C CA . ARG A 1 202 ? -1.440 -32.686 102.401 1.00 25.79 168 ARG A CA 1
ATOM 1665 C C . ARG A 1 202 ? -1.090 -32.638 100.912 1.00 22.12 168 ARG A C 1
ATOM 1666 O O . ARG A 1 202 ? -0.193 -31.892 100.508 1.00 23.87 168 ARG A O 1
ATOM 1674 N N . HIS A 1 203 ? -1.744 -33.472 100.100 1.00 24.44 169 HIS A N 1
ATOM 1675 C CA . HIS A 1 203 ? -1.492 -33.500 98.663 1.00 20.19 169 HIS A CA 1
ATOM 1676 C C . HIS A 1 203 ? -2.556 -32.671 97.941 1.00 23.82 169 HIS A C 1
ATOM 1677 O O . HIS A 1 203 ? -3.748 -32.915 98.125 1.00 24.26 169 HIS A O 1
ATOM 1684 N N . ASN A 1 204 ? -2.134 -31.694 97.137 1.00 23.20 170 ASN A N 1
ATOM 1685 C CA . ASN A 1 204 ? -3.106 -30.890 96.385 1.00 22.11 170 ASN A CA 1
ATOM 1686 C C . ASN A 1 204 ? -3.762 -31.739 95.294 1.00 20.27 170 ASN A C 1
ATOM 1687 O O . ASN A 1 204 ? -3.081 -32.460 94.557 1.00 23.11 170 ASN A O 1
ATOM 1692 N N . ILE A 1 205 ? -5.073 -31.651 95.200 1.00 30.50 171 ILE A N 1
ATOM 1693 C CA . ILE A 1 205 ? -5.850 -32.366 94.192 1.00 28.21 171 ILE A CA 1
ATOM 1694 C C . ILE A 1 205 ? -6.254 -31.364 93.116 1.00 32.38 171 ILE A C 1
ATOM 1695 O O . ILE A 1 205 ? -6.488 -30.185 93.397 1.00 26.43 171 ILE A O 1
ATOM 1700 N N . GLU A 1 206 ? -6.361 -31.842 91.874 1.00 36.59 172 GLU A N 1
ATOM 1701 C CA . GLU A 1 206 ? -6.618 -30.946 90.739 1.00 39.20 172 GLU A CA 1
ATOM 1702 C C . GLU A 1 206 ? -7.897 -30.121 90.898 1.00 44.18 172 GLU A C 1
ATOM 1703 O O . GLU A 1 206 ? -7.974 -29.007 90.372 1.00 44.42 172 GLU A O 1
ATOM 1709 N N . ASP A 1 207 ? -8.902 -30.624 91.611 1.00 39.08 173 ASP A N 1
ATOM 1710 C CA . ASP A 1 207 ? -10.124 -29.846 91.794 1.00 36.86 173 ASP A CA 1
ATOM 1711 C C . ASP A 1 207 ? -10.033 -28.840 92.935 1.00 41.10 173 ASP A C 1
ATOM 1712 O O . ASP A 1 207 ? -11.038 -28.215 93.267 1.00 41.96 173 ASP A O 1
ATOM 1717 N N . GLY A 1 208 ? -8.862 -28.651 93.533 1.00 37.01 174 GLY A N 1
ATOM 1718 C CA . GLY A 1 208 ? -8.708 -27.718 94.626 1.00 36.71 174 GLY A CA 1
ATOM 1719 C C . GLY A 1 208 ? -8.915 -28.313 96.003 1.00 38.12 174 GLY A C 1
ATOM 1720 O O . GLY A 1 208 ? -8.796 -27.589 97.007 1.00 39.05 174 GLY A O 1
ATOM 1721 N N . SER A 1 209 ? -9.248 -29.591 96.095 1.00 32.09 175 SER A N 1
ATOM 1722 C CA . SER A 1 209 ? -9.328 -30.194 97.411 1.00 36.40 175 SER A CA 1
ATOM 1723 C C . SER A 1 209 ? -7.943 -30.705 97.808 1.00 29.97 175 SER A C 1
ATOM 1724 O O . SER A 1 209 ? -6.949 -30.508 97.099 1.00 26.22 175 SER A O 1
ATOM 1727 N N . VAL A 1 210 ? -7.880 -31.379 98.950 1.00 30.05 176 VAL A N 1
ATOM 1728 C CA . VAL A 1 210 ? -6.630 -31.898 99.486 1.00 31.18 176 VAL A CA 1
ATOM 1729 C C . VAL A 1 210 ? -6.821 -33.366 99.841 1.00 30.46 176 VAL A C 1
ATOM 1730 O O . VAL A 1 210 ? -7.844 -33.740 100.422 1.00 30.93 176 VAL A O 1
ATOM 1734 N N . GLN A 1 211 ? -5.843 -34.196 99.481 1.00 25.96 177 GLN A N 1
ATOM 1735 C CA . GLN A 1 211 ? -5.780 -35.585 99.917 1.00 21.59 177 GLN A CA 1
ATOM 1736 C C . GLN A 1 211 ? -4.786 -35.676 101.076 1.00 24.77 177 GLN A C 1
ATOM 1737 O O . GLN A 1 211 ? -3.609 -35.358 100.899 1.00 24.04 177 GLN A O 1
ATOM 1743 N N . LEU A 1 212 ? -5.264 -36.115 102.245 1.00 21.46 178 LEU A N 1
ATOM 1744 C CA . LEU A 1 212 ? -4.417 -36.297 103.423 1.00 23.96 178 LEU A CA 1
ATOM 1745 C C . LEU A 1 212 ? -3.773 -37.678 103.400 1.00 21.87 178 LEU A C 1
ATOM 1746 O O . LEU A 1 212 ? -4.378 -38.657 102.943 1.00 24.06 178 LEU A O 1
ATOM 1751 N N . ALA A 1 213 ? -2.528 -37.750 103.875 1.00 22.14 179 ALA A N 1
ATOM 1752 C CA . ALA A 1 213 ? -1.781 -38.996 103.942 1.00 19.88 179 ALA A CA 1
ATOM 1753 C C . ALA A 1 213 ? -1.135 -39.044 105.324 1.00 22.05 179 ALA A C 1
ATOM 1754 O O . ALA A 1 213 ? -0.173 -38.313 105.597 1.00 20.61 179 ALA A O 1
ATOM 1756 N N . ASP A 1 214 ? -1.682 -39.868 106.196 1.00 21.54 180 ASP A N 1
ATOM 1757 C CA . ASP A 1 214 ? -1.192 -39.953 107.576 1.00 19.47 180 ASP A CA 1
ATOM 1758 C C . ASP A 1 214 ? -0.006 -40.884 107.624 1.00 20.99 180 ASP A C 1
ATOM 1759 O O . ASP A 1 214 ? -0.150 -42.061 107.285 1.00 21.24 180 ASP A O 1
ATOM 1764 N N . HIS A 1 215 ? 1.135 -40.403 108.132 1.00 20.86 181 HIS A N 1
ATOM 1765 C CA . HIS A 1 215 ? 2.362 -41.191 108.140 1.00 16.35 181 HIS A CA 1
ATOM 1766 C C . HIS A 1 215 ? 2.694 -41.628 109.557 1.00 20.52 181 HIS A C 1
ATOM 1767 O O . HIS A 1 215 ? 2.752 -40.788 110.463 1.00 16.30 181 HIS A O 1
ATOM 1774 N N . TYR A 1 216 ? 2.951 -42.924 109.726 1.00 18.54 182 TYR A N 1
ATOM 1775 C CA . TYR A 1 216 ? 3.474 -43.494 110.970 1.00 18.92 182 TYR A CA 1
ATOM 1776 C C . TYR A 1 216 ? 4.771 -44.210 110.645 1.00 22.85 182 TYR A C 1
ATOM 1777 O O . TYR A 1 216 ? 4.847 -44.936 109.651 1.00 22.05 182 TYR A O 1
ATOM 1786 N N . GLN A 1 217 ? 5.802 -44.005 111.470 1.00 22.21 183 GLN A N 1
ATOM 1787 C CA . GLN A 1 217 ? 7.152 -44.362 111.060 1.00 18.18 183 GLN A CA 1
ATOM 1788 C C . GLN A 1 217 ? 7.957 -44.832 112.263 1.00 21.63 183 GLN A C 1
ATOM 1789 O O . GLN A 1 217 ? 7.831 -44.268 113.343 1.00 19.47 183 GLN A O 1
ATOM 1795 N N . GLN A 1 218 ? 8.782 -45.850 112.063 1.00 22.77 184 GLN A N 1
ATOM 1796 C CA . GLN A 1 218 ? 9.701 -46.328 113.095 1.00 21.91 184 GLN A CA 1
ATOM 1797 C C . GLN A 1 218 ? 11.048 -46.562 112.450 1.00 22.24 184 GLN A C 1
ATOM 1798 O O . GLN A 1 218 ? 11.118 -47.149 111.371 1.00 26.71 184 GLN A O 1
ATOM 1804 N N . ASN A 1 219 ? 12.115 -46.123 113.113 1.00 23.48 185 ASN A N 1
ATOM 1805 C CA . ASN A 1 219 ? 13.476 -46.349 112.650 1.00 21.96 185 ASN A CA 1
ATOM 1806 C C . ASN A 1 219 ? 14.243 -47.088 113.737 1.00 25.74 185 ASN A C 1
ATOM 1807 O O . ASN A 1 219 ? 14.220 -46.680 114.906 1.00 23.42 185 ASN A O 1
ATOM 1812 N N . THR A 1 220 ? 14.959 -48.126 113.328 1.00 24.95 186 THR A N 1
ATOM 1813 C CA . THR A 1 220 ? 15.760 -48.959 114.214 1.00 28.47 186 THR A CA 1
ATOM 1814 C C . THR A 1 220 ? 17.151 -49.145 113.622 1.00 26.65 186 THR A C 1
ATOM 1815 O O . THR A 1 220 ? 17.285 -49.433 112.430 1.00 30.03 186 THR A O 1
ATOM 1819 N N . PRO A 1 221 ? 18.200 -49.025 114.432 1.00 26.94 187 PRO A N 1
ATOM 1820 C CA . PRO A 1 221 ? 19.560 -49.141 113.894 1.00 29.72 187 PRO A CA 1
ATOM 1821 C C . PRO A 1 221 ? 19.810 -50.536 113.356 1.00 29.08 187 PRO A C 1
ATOM 1822 O O . PRO A 1 221 ? 19.204 -51.512 113.802 1.00 31.06 187 PRO A O 1
ATOM 1826 N N . ILE A 1 222 ? 20.667 -50.613 112.341 1.00 29.29 188 ILE A N 1
ATOM 1827 C CA . ILE A 1 222 ? 21.029 -51.916 111.780 1.00 30.63 188 ILE A CA 1
ATOM 1828 C C . ILE A 1 222 ? 22.096 -52.590 112.633 1.00 43.42 188 ILE A C 1
ATOM 1829 O O . ILE A 1 222 ? 22.066 -53.807 112.834 1.00 39.08 188 ILE A O 1
ATOM 1834 N N . GLY A 1 223 ? 23.049 -51.813 113.153 1.00 37.26 189 GLY A N 1
ATOM 1835 C CA . GLY A 1 223 ? 24.158 -52.358 113.909 1.00 42.62 189 GLY A CA 1
ATOM 1836 C C . GLY A 1 223 ? 23.871 -52.413 115.397 1.00 46.08 189 GLY A C 1
ATOM 1837 O O . GLY A 1 223 ? 22.807 -52.022 115.871 1.00 40.06 189 GLY A O 1
ATOM 1838 N N . ASP A 1 224 ? 24.862 -52.907 116.145 1.00 46.70 190 ASP A N 1
ATOM 1839 C CA . ASP A 1 224 ? 24.719 -53.110 117.580 1.00 47.96 190 ASP A CA 1
ATOM 1840 C C . ASP A 1 224 ? 25.237 -51.945 118.407 1.00 44.70 190 ASP A C 1
ATOM 1841 O O . ASP A 1 224 ? 25.047 -51.941 119.625 1.00 45.10 190 ASP A O 1
ATOM 1846 N N . GLY A 1 225 ? 25.887 -50.968 117.792 1.00 49.35 191 GLY A N 1
ATOM 1847 C CA . GLY A 1 225 ? 26.499 -49.893 118.535 1.00 44.29 191 GLY A CA 1
ATOM 1848 C C . GLY A 1 225 ? 25.490 -48.964 119.175 1.00 47.33 191 GLY A C 1
ATOM 1849 O O . GLY A 1 225 ? 24.275 -49.094 118.993 1.00 45.14 191 GLY A O 1
ATOM 1850 N N . PRO A 1 226 ? 25.979 -48.012 119.958 1.00 40.49 192 PRO A N 1
ATOM 1851 C CA . PRO A 1 226 ? 25.083 -47.024 120.561 1.00 41.84 192 PRO A CA 1
ATOM 1852 C C . PRO A 1 226 ? 24.632 -46.000 119.533 1.00 32.62 192 PRO A C 1
ATOM 1853 O O . PRO A 1 226 ? 25.291 -45.763 118.518 1.00 31.37 192 PRO A O 1
ATOM 1857 N N . VAL A 1 227 ? 23.490 -45.366 119.822 1.00 27.69 193 VAL A N 1
ATOM 1858 C CA . VAL A 1 227 ? 22.956 -44.319 118.959 1.00 26.64 193 VAL A CA 1
ATOM 1859 C C . VAL A 1 227 ? 22.468 -43.174 119.825 1.00 25.99 193 VAL A C 1
ATOM 1860 O O . VAL A 1 227 ? 22.271 -43.318 121.027 1.00 26.75 193 VAL A O 1
ATOM 1864 N N . LEU A 1 228 ? 22.275 -42.013 119.210 1.00 29.08 194 LEU A N 1
ATOM 1865 C CA . LEU A 1 228 ? 21.670 -40.912 119.947 1.00 24.18 194 LEU A CA 1
ATOM 1866 C C . LEU A 1 228 ? 20.159 -41.125 119.984 1.00 32.13 194 LEU A C 1
ATOM 1867 O O . LEU A 1 228 ? 19.535 -41.326 118.939 1.00 28.17 194 LEU A O 1
ATOM 1872 N N . LEU A 1 229 ? 19.575 -41.095 121.183 1.00 29.94 195 LEU A N 1
ATOM 1873 C CA . LEU A 1 229 ? 18.128 -41.175 121.353 1.00 27.46 195 LEU A CA 1
ATOM 1874 C C . LEU A 1 229 ? 17.615 -39.783 121.669 1.00 34.36 195 LEU A C 1
ATOM 1875 O O . LEU A 1 229 ? 17.902 -39.266 122.755 1.00 28.21 195 LEU A O 1
ATOM 1880 N N . PRO A 1 230 ? 16.841 -39.155 120.789 1.00 23.42 196 PRO A N 1
ATOM 1881 C CA . PRO A 1 230 ? 16.581 -37.716 120.915 1.00 22.46 196 PRO A CA 1
ATOM 1882 C C . PRO A 1 230 ? 15.488 -37.388 121.924 1.00 25.18 196 PRO A C 1
ATOM 1883 O O . PRO A 1 230 ? 14.615 -38.204 122.233 1.00 26.83 196 PRO A O 1
ATOM 1887 N N . ASP A 1 231 ? 15.541 -36.155 122.428 1.00 22.03 197 ASP A N 1
ATOM 1888 C CA . ASP A 1 231 ? 14.341 -35.577 123.007 1.00 21.06 197 ASP A CA 1
ATOM 1889 C C . ASP A 1 231 ? 13.351 -35.236 121.880 1.00 22.90 197 ASP A C 1
ATOM 1890 O O . ASP A 1 231 ? 13.725 -35.152 120.712 1.00 25.84 197 ASP A O 1
ATOM 1895 N N . ASN A 1 232 ? 12.091 -35.034 122.252 1.00 24.39 198 ASN A N 1
ATOM 1896 C CA . ASN A 1 232 ? 11.055 -34.723 121.264 1.00 25.64 198 ASN A CA 1
ATOM 1897 C C . ASN A 1 232 ? 11.455 -33.491 120.472 1.00 27.94 198 ASN A C 1
ATOM 1898 O O . ASN A 1 232 ? 11.902 -32.491 121.044 1.00 24.58 198 ASN A O 1
ATOM 1903 N N . HIS A 1 233 ? 11.301 -33.559 119.148 1.00 23.56 199 HIS A N 1
ATOM 1904 C CA . HIS A 1 233 ? 11.606 -32.426 118.280 1.00 22.44 199 HIS A CA 1
ATOM 1905 C C . HIS A 1 233 ? 10.936 -32.678 116.933 1.00 20.91 199 HIS A C 1
ATOM 1906 O O . HIS A 1 233 ? 10.214 -33.658 116.759 1.00 19.81 199 HIS A O 1
ATOM 1913 N N . TYR A 1 234 ? 11.164 -31.782 115.976 1.00 18.88 200 TYR A N 1
ATOM 1914 C CA . TYR A 1 234 ? 10.597 -32.026 114.661 1.00 23.92 200 TYR A CA 1
ATOM 1915 C C . TYR A 1 234 ? 11.598 -31.612 113.591 1.00 24.41 200 TYR A C 1
ATOM 1916 O O . TYR A 1 234 ? 12.573 -30.891 113.855 1.00 22.68 200 TYR A O 1
ATOM 1925 N N . LEU A 1 235 ? 11.359 -32.106 112.372 1.00 18.15 201 LEU A N 1
ATOM 1926 C CA . LEU A 1 235 ? 12.088 -31.675 111.194 1.00 16.97 201 LEU A CA 1
ATOM 1927 C C . LEU A 1 235 ? 11.160 -30.830 110.336 1.00 22.64 201 LEU A C 1
ATOM 1928 O O . LEU A 1 235 ? 10.020 -31.235 110.087 1.00 22.48 201 LEU A O 1
ATOM 1933 N N . SER A 1 236 ? 11.661 -29.698 109.854 1.00 20.14 202 SER A N 1
ATOM 1934 C CA . SER A 1 236 ? 10.920 -28.842 108.923 1.00 24.24 202 SER A CA 1
ATOM 1935 C C . SER A 1 236 ? 11.294 -29.216 107.491 1.00 21.35 202 SER A C 1
ATOM 1936 O O . SER A 1 236 ? 12.456 -29.071 107.089 1.00 21.57 202 SER A O 1
ATOM 1939 N N . TYR A 1 237 ? 10.316 -29.698 106.728 1.00 19.55 203 TYR A N 1
ATOM 1940 C CA . TYR A 1 237 ? 10.508 -30.183 105.367 1.00 20.89 203 TYR A CA 1
ATOM 1941 C C . TYR A 1 237 ? 9.881 -29.230 104.356 1.00 17.86 203 TYR A C 1
ATOM 1942 O O . TYR A 1 237 ? 8.761 -28.741 104.557 1.00 18.15 203 TYR A O 1
ATOM 1951 N N . GLN A 1 238 ? 10.609 -29.013 103.269 1.00 18.44 204 GLN A N 1
ATOM 1952 C CA . GLN A 1 238 ? 10.085 -28.365 102.072 1.00 21.81 204 GLN A CA 1
ATOM 1953 C C . GLN A 1 238 ? 10.601 -29.144 100.882 1.00 23.42 204 GLN A C 1
ATOM 1954 O O . GLN A 1 238 ? 11.720 -29.663 100.918 1.00 24.38 204 GLN A O 1
ATOM 1960 N N . SER A 1 239 ? 9.773 -29.224 99.829 1.00 19.23 205 SER A N 1
ATOM 1961 C CA . SER A 1 239 ? 10.046 -30.108 98.714 1.00 23.17 205 SER A CA 1
ATOM 1962 C C . SER A 1 239 ? 9.557 -29.419 97.451 1.00 20.44 205 SER A C 1
ATOM 1963 O O . SER A 1 239 ? 8.540 -28.726 97.487 1.00 23.98 205 SER A O 1
ATOM 1966 N N . ALA A 1 240 ? 10.295 -29.590 96.362 1.00 21.87 206 ALA A N 1
ATOM 1967 C CA . ALA A 1 240 ? 9.888 -29.059 95.061 1.00 22.58 206 ALA A CA 1
ATOM 1968 C C . ALA A 1 240 ? 10.115 -30.149 94.030 1.00 20.97 206 ALA A C 1
ATOM 1969 O O . ALA A 1 240 ? 11.183 -30.766 94.023 1.00 21.69 206 ALA A O 1
ATOM 1971 N N . LEU A 1 241 ? 9.115 -30.378 93.173 1.00 22.62 207 LEU A N 1
ATOM 1972 C CA . LEU A 1 241 ? 9.153 -31.427 92.168 1.00 18.64 207 LEU A CA 1
ATOM 1973 C C . LEU A 1 241 ? 9.277 -30.792 90.787 1.00 22.05 207 LEU A C 1
ATOM 1974 O O . LEU A 1 241 ? 8.590 -29.809 90.483 1.00 25.20 207 LEU A O 1
ATOM 1979 N N . SER A 1 242 ? 10.111 -31.373 89.943 1.00 27.00 208 SER A N 1
ATOM 1980 C CA . SER A 1 242 ? 10.247 -30.830 88.598 1.00 31.29 208 SER A CA 1
ATOM 1981 C C . SER A 1 242 ? 10.526 -31.980 87.639 1.00 27.73 208 SER A C 1
ATOM 1982 O O . SER A 1 242 ? 10.507 -33.159 88.022 1.00 28.82 208 SER A O 1
ATOM 1985 N N . LYS A 1 243 ? 10.788 -31.628 86.385 1.00 32.63 209 LYS A N 1
ATOM 1986 C CA . LYS A 1 243 ? 11.040 -32.584 85.326 1.00 29.40 209 LYS A CA 1
ATOM 1987 C C . LYS A 1 243 ? 12.346 -32.218 84.636 1.00 35.35 209 LYS A C 1
ATOM 1988 O O . LYS A 1 243 ? 12.726 -31.046 84.570 1.00 39.19 209 LYS A O 1
ATOM 1994 N N . ASP A 1 244 ? 13.045 -33.241 84.159 1.00 37.00 210 ASP A N 1
ATOM 1995 C CA . ASP A 1 244 ? 14.237 -33.054 83.349 1.00 39.66 210 ASP A CA 1
ATOM 1996 C C . ASP A 1 244 ? 13.791 -32.991 81.888 1.00 46.11 210 ASP A C 1
ATOM 1997 O O . ASP A 1 244 ? 13.319 -34.006 81.357 1.00 43.57 210 ASP A O 1
ATOM 2002 N N . PRO A 1 245 ? 13.887 -31.839 81.217 1.00 52.65 211 PRO A N 1
ATOM 2003 C CA . PRO A 1 245 ? 13.323 -31.726 79.858 1.00 56.63 211 PRO A CA 1
ATOM 2004 C C . PRO A 1 245 ? 13.990 -32.625 78.844 1.00 48.12 211 PRO A C 1
ATOM 2005 O O . PRO A 1 245 ? 13.399 -32.881 77.789 1.00 55.21 211 PRO A O 1
ATOM 2009 N N . ASN A 1 246 ? 15.185 -33.125 79.131 1.00 50.29 212 ASN A N 1
ATOM 2010 C CA . ASN A 1 246 ? 15.875 -34.048 78.246 1.00 54.96 212 ASN A CA 1
ATOM 2011 C C . ASN A 1 246 ? 15.526 -35.501 78.510 1.00 59.76 212 ASN A C 1
ATOM 2012 O O . ASN A 1 246 ? 16.120 -36.387 77.889 1.00 48.43 212 ASN A O 1
ATOM 2017 N N . GLU A 1 247 ? 14.587 -35.775 79.410 1.00 49.36 213 GLU A N 1
ATOM 2018 C CA . GLU A 1 247 ? 14.355 -37.131 79.883 1.00 46.87 213 GLU A CA 1
ATOM 2019 C C . GLU A 1 247 ? 13.044 -37.659 79.314 1.00 39.61 213 GLU A C 1
ATOM 2020 O O . GLU A 1 247 ? 11.986 -37.049 79.507 1.00 45.45 213 GLU A O 1
ATOM 2026 N N . LYS A 1 248 ? 13.117 -38.799 78.636 1.00 40.36 214 LYS A N 1
ATOM 2027 C CA . LYS A 1 248 ? 11.935 -39.382 78.006 1.00 46.40 214 LYS A CA 1
ATOM 2028 C C . LYS A 1 248 ? 11.192 -40.327 78.943 1.00 36.59 214 LYS A C 1
ATOM 2029 O O . LYS A 1 248 ? 9.965 -40.408 78.886 1.00 44.51 214 LYS A O 1
ATOM 2035 N N . ARG A 1 249 ? 11.920 -41.064 79.774 1.00 34.84 215 ARG A N 1
ATOM 2036 C CA . ARG A 1 249 ? 11.307 -42.016 80.683 1.00 43.31 215 ARG A CA 1
ATOM 2037 C C . ARG A 1 249 ? 10.494 -41.312 81.775 1.00 37.79 215 ARG A C 1
ATOM 2038 O O . ARG A 1 249 ? 10.649 -40.113 82.041 1.00 34.50 215 ARG A O 1
ATOM 2046 N N . ASP A 1 250 ? 9.594 -42.080 82.393 1.00 30.69 216 ASP A N 1
ATOM 2047 C CA . ASP A 1 250 ? 8.760 -41.554 83.468 1.00 29.74 216 ASP A CA 1
ATOM 2048 C C . ASP A 1 250 ? 9.671 -41.286 84.657 1.00 25.62 216 ASP A C 1
ATOM 2049 O O . ASP A 1 250 ? 10.461 -42.151 85.044 1.00 26.29 216 ASP A O 1
ATOM 2054 N N . HIS A 1 251 ? 9.625 -40.071 85.189 1.00 28.78 217 HIS A N 1
ATOM 2055 C CA . HIS A 1 251 ? 10.681 -39.710 86.130 1.00 29.09 217 HIS A CA 1
ATOM 2056 C C . HIS A 1 251 ? 10.227 -38.564 87.025 1.00 25.32 217 HIS A C 1
ATOM 2057 O O . HIS A 1 251 ? 9.223 -37.901 86.763 1.00 26.73 217 HIS A O 1
ATOM 2064 N N . MET A 1 252 ? 11.019 -38.306 88.076 1.00 27.39 218 MET A N 1
ATOM 2065 C CA . MET A 1 252 ? 10.771 -37.138 88.913 1.00 28.95 218 MET A CA 1
ATOM 2066 C C . MET A 1 252 ? 12.103 -36.576 89.371 1.00 23.04 218 MET A C 1
ATOM 2067 O O . MET A 1 252 ? 12.999 -37.330 89.762 1.00 24.53 218 MET A O 1
ATOM 2072 N N . VAL A 1 253 ? 12.224 -35.252 89.330 1.00 21.96 219 VAL A N 1
ATOM 2073 C CA . VAL A 1 253 ? 13.339 -34.543 89.967 1.00 24.85 219 VAL A CA 1
ATOM 2074 C C . VAL A 1 253 ? 12.816 -33.993 91.281 1.00 20.18 219 VAL A C 1
ATOM 2075 O O . VAL A 1 253 ? 11.757 -33.354 91.302 1.00 22.41 219 VAL A O 1
ATOM 2079 N N . LEU A 1 254 ? 13.554 -34.239 92.375 1.00 24.68 220 LEU A N 1
ATOM 2080 C CA . LEU A 1 254 ? 13.120 -33.865 93.716 1.00 24.34 220 LEU A CA 1
ATOM 2081 C C . LEU A 1 254 ? 14.200 -33.015 94.361 1.00 23.02 220 LEU A C 1
ATOM 2082 O O . LEU A 1 254 ? 15.363 -33.426 94.415 1.00 23.15 220 LEU A O 1
ATOM 2087 N N . LEU A 1 255 ? 13.810 -31.850 94.862 1.00 19.56 221 LEU A N 1
ATOM 2088 C CA . LEU A 1 255 ? 14.648 -31.062 95.754 1.00 27.20 221 LEU A CA 1
ATOM 2089 C C . LEU A 1 255 ? 13.964 -31.019 97.108 1.00 21.45 221 LEU A C 1
ATOM 2090 O O . LEU A 1 255 ? 12.761 -30.746 97.178 1.00 23.17 221 LEU A O 1
ATOM 2095 N N . GLU A 1 256 ? 14.710 -31.312 98.175 1.00 19.50 222 GLU A N 1
ATOM 2096 C CA . GLU A 1 256 ? 14.205 -31.191 99.534 1.00 25.00 222 GLU A CA 1
ATOM 2097 C C . GLU A 1 256 ? 15.170 -30.351 100.354 1.00 21.83 222 GLU A C 1
ATOM 2098 O O . GLU A 1 256 ? 16.390 -30.443 100.186 1.00 21.30 222 GLU A O 1
ATOM 2104 N N . PHE A 1 257 ? 14.597 -29.551 101.244 1.00 19.86 223 PHE A N 1
ATOM 2105 C CA . PHE A 1 257 ? 15.331 -28.788 102.248 1.00 21.46 223 PHE A CA 1
ATOM 2106 C C . PHE A 1 257 ? 14.778 -29.203 103.602 1.00 24.26 223 PHE A C 1
ATOM 2107 O O . PHE A 1 257 ? 13.560 -29.188 103.798 1.00 22.52 223 PHE A O 1
ATOM 2115 N N . VAL A 1 258 ? 15.656 -29.549 104.542 1.00 21.97 224 VAL A N 1
ATOM 2116 C CA . VAL A 1 258 ? 15.235 -30.177 105.792 1.00 21.33 224 VAL A CA 1
ATOM 2117 C C . VAL A 1 258 ? 16.087 -29.609 106.917 1.00 17.64 224 VAL A C 1
ATOM 2118 O O . VAL A 1 258 ? 17.312 -29.742 106.875 1.00 22.75 224 VAL A O 1
ATOM 2122 N N . THR A 1 259 ? 15.449 -29.016 107.925 1.00 20.57 225 THR A N 1
ATOM 2123 C CA . THR A 1 259 ? 16.148 -28.488 109.097 1.00 24.79 225 THR A CA 1
ATOM 2124 C C . THR A 1 259 ? 15.440 -28.924 110.377 1.00 21.91 225 THR A C 1
ATOM 2125 O O . THR A 1 259 ? 14.211 -28.873 110.462 1.00 24.00 225 THR A O 1
ATOM 2129 N N . ALA A 1 260 ? 16.219 -29.362 111.379 1.00 20.94 226 ALA A N 1
ATOM 2130 C CA . ALA A 1 260 ? 15.636 -29.760 112.650 1.00 20.19 226 ALA A CA 1
ATOM 2131 C C . ALA A 1 260 ? 15.359 -28.528 113.502 1.00 29.82 226 ALA A C 1
ATOM 2132 O O . ALA A 1 260 ? 16.060 -27.524 113.406 1.00 28.33 226 ALA A O 1
ATOM 2134 N N . ALA A 1 261 ? 14.343 -28.625 114.353 1.00 25.65 227 ALA A N 1
ATOM 2135 C CA . ALA A 1 261 ? 13.977 -27.535 115.253 1.00 32.61 227 ALA A CA 1
ATOM 2136 C C . ALA A 1 261 ? 13.229 -28.130 116.434 1.00 35.28 227 ALA A C 1
ATOM 2137 O O . ALA A 1 261 ? 13.011 -29.345 116.510 1.00 29.87 227 ALA A O 1
ATOM 2139 N N . GLY A 1 262 ? 12.814 -27.258 117.347 1.00 32.94 228 GLY A N 1
ATOM 2140 C CA . GLY A 1 262 ? 11.857 -27.623 118.373 1.00 34.87 228 GLY A CA 1
ATOM 2141 C C . GLY A 1 262 ? 12.445 -28.000 119.711 1.00 41.51 228 GLY A C 1
ATOM 2142 O O . GLY A 1 262 ? 11.706 -28.493 120.571 1.00 44.68 228 GLY A O 1
ATOM 2143 N N . ILE A 1 263 ? 13.744 -27.809 119.904 1.00 45.48 229 ILE A N 1
ATOM 2144 C CA . ILE A 1 263 ? 14.381 -27.921 121.218 1.00 52.47 229 ILE A CA 1
ATOM 2145 C C . ILE A 1 263 ? 15.121 -26.620 121.542 1.00 58.53 229 ILE A C 1
ATOM 2146 O O . ILE A 1 263 ? 16.023 -26.207 120.801 1.00 54.11 229 ILE A O 1
ATOM 2151 N N . LEU A 1 290 ? 21.486 -35.874 148.842 1.00 84.68 256 LEU A N 1
ATOM 2152 C CA . LEU A 1 290 ? 20.321 -36.668 149.219 1.00 90.76 256 LEU A CA 1
ATOM 2153 C C . LEU A 1 290 ? 20.232 -36.771 150.740 1.00 89.85 256 LEU A C 1
ATOM 2154 O O . LEU A 1 290 ? 20.491 -35.790 151.438 1.00 97.13 256 LEU A O 1
ATOM 2159 N N . THR A 1 291 ? 19.881 -37.963 151.235 1.00 92.12 257 THR A N 1
ATOM 2160 C CA . THR A 1 291 ? 19.579 -38.168 152.651 1.00 89.64 257 THR A CA 1
ATOM 2161 C C . THR A 1 291 ? 20.690 -37.634 153.547 1.00 89.55 257 THR A C 1
ATOM 2162 O O . THR A 1 291 ? 21.876 -37.859 153.292 1.00 93.90 257 THR A O 1
ATOM 2166 N N . GLU A 1 292 ? 20.294 -36.920 154.606 1.00 89.20 258 GLU A N 1
ATOM 2167 C CA . GLU A 1 292 ? 21.274 -36.369 155.538 1.00 87.77 258 GLU A CA 1
ATOM 2168 C C . GLU A 1 292 ? 21.989 -37.473 156.305 1.00 88.16 258 GLU A C 1
ATOM 2169 O O . GLU A 1 292 ? 23.187 -37.361 156.594 1.00 82.70 258 GLU A O 1
ATOM 2175 N N . GLU A 1 293 ? 21.274 -38.549 156.644 1.00 85.51 259 GLU A N 1
ATOM 2176 C CA . GLU A 1 293 ? 21.917 -39.654 157.346 1.00 87.03 259 GLU A CA 1
ATOM 2177 C C . GLU A 1 293 ? 22.825 -40.442 156.413 1.00 84.17 259 GLU A C 1
ATOM 2178 O O . GLU A 1 293 ? 23.919 -40.861 156.813 1.00 81.59 259 GLU A O 1
ATOM 2184 N N . GLN A 1 294 ? 22.386 -40.654 155.167 1.00 84.50 260 GLN A N 1
ATOM 2185 C CA . GLN A 1 294 ? 23.250 -41.257 154.155 1.00 80.91 260 GLN A CA 1
ATOM 2186 C C . GLN A 1 294 ? 24.610 -40.570 154.116 1.00 79.49 260 GLN A C 1
ATOM 2187 O O . GLN A 1 294 ? 25.646 -41.227 153.947 1.00 71.20 260 GLN A O 1
ATOM 2193 N N . ILE A 1 295 ? 24.626 -39.246 154.302 1.00 74.99 261 ILE A N 1
ATOM 2194 C CA . ILE A 1 295 ? 25.883 -38.506 154.306 1.00 80.05 261 ILE A CA 1
ATOM 2195 C C . ILE A 1 295 ? 26.741 -38.918 155.494 1.00 74.69 261 ILE A C 1
ATOM 2196 O O . ILE A 1 295 ? 27.957 -39.100 155.362 1.00 73.48 261 ILE A O 1
ATOM 2201 N N . ALA A 1 296 ? 26.127 -39.081 156.668 1.00 77.02 262 ALA A N 1
ATOM 2202 C CA . ALA A 1 296 ? 26.883 -39.511 157.840 1.00 69.00 262 ALA A CA 1
ATOM 2203 C C . ALA A 1 296 ? 27.352 -40.954 157.695 1.00 68.61 262 ALA A C 1
ATOM 2204 O O . ALA A 1 296 ? 28.459 -41.301 158.127 1.00 55.88 262 ALA A O 1
ATOM 2206 N N . GLU A 1 297 ? 26.517 -41.813 157.105 1.00 68.24 263 GLU A N 1
ATOM 2207 C CA . GLU A 1 297 ? 26.938 -43.185 156.845 1.00 67.70 263 GLU A CA 1
ATOM 2208 C C . GLU A 1 297 ? 28.145 -43.205 155.918 1.00 64.75 263 GLU A C 1
ATOM 2209 O O . GLU A 1 297 ? 29.148 -43.876 156.194 1.00 59.89 263 GLU A O 1
ATOM 2215 N N . PHE A 1 298 ? 28.065 -42.458 154.816 1.00 59.19 264 PHE A N 1
ATOM 2216 C CA . PHE A 1 298 ? 29.197 -42.345 153.907 1.00 58.31 264 PHE A CA 1
ATOM 2217 C C . PHE A 1 298 ? 30.426 -41.790 154.615 1.00 52.58 264 PHE A C 1
ATOM 2218 O O . PHE A 1 298 ? 31.552 -42.230 154.354 1.00 49.00 264 PHE A O 1
ATOM 2226 N N . LYS A 1 299 ? 30.235 -40.838 155.531 1.00 46.62 265 LYS A N 1
ATOM 2227 C CA . LYS A 1 299 ? 31.392 -40.280 156.219 1.00 50.58 265 LYS A CA 1
ATOM 2228 C C . LYS A 1 299 ? 32.036 -41.312 157.126 1.00 46.38 265 LYS A C 1
ATOM 2229 O O . LYS A 1 299 ? 33.259 -41.314 157.287 1.00 45.64 265 LYS A O 1
ATOM 2235 N N . GLU A 1 300 ? 31.233 -42.196 157.720 1.00 50.58 266 GLU A N 1
ATOM 2236 C CA . GLU A 1 300 ? 31.807 -43.287 158.496 1.00 51.14 266 GLU A CA 1
ATOM 2237 C C . GLU A 1 300 ? 32.688 -44.161 157.619 1.00 42.88 266 GLU A C 1
ATOM 2238 O O . GLU A 1 300 ? 33.805 -44.512 158.005 1.00 40.74 266 GLU A O 1
ATOM 2244 N N . ALA A 1 301 ? 32.225 -44.482 156.414 1.00 43.06 267 ALA A N 1
ATOM 2245 C CA . ALA A 1 301 ? 33.055 -45.279 155.518 1.00 45.03 267 ALA A CA 1
ATOM 2246 C C . ALA A 1 301 ? 34.291 -44.501 155.083 1.00 39.81 267 ALA A C 1
ATOM 2247 O O . ALA A 1 301 ? 35.394 -45.057 155.047 1.00 39.24 267 ALA A O 1
ATOM 2249 N N . PHE A 1 302 ? 34.135 -43.206 154.789 1.00 43.02 268 PHE A N 1
ATOM 2250 C CA . PHE A 1 302 ? 35.269 -42.384 154.361 1.00 38.12 268 PHE A CA 1
ATOM 2251 C C . PHE A 1 302 ? 36.403 -42.408 155.383 1.00 45.02 268 PHE A C 1
ATOM 2252 O O . PHE A 1 302 ? 37.586 -42.462 155.011 1.00 36.60 268 PHE A O 1
ATOM 2260 N N . SER A 1 303 ? 36.069 -42.370 156.680 1.00 39.36 269 SER A N 1
ATOM 2261 C CA . SER A 1 303 ? 37.116 -42.350 157.694 1.00 36.92 269 SER A CA 1
ATOM 2262 C C . SER A 1 303 ? 37.958 -43.620 157.690 1.00 36.09 269 SER A C 1
ATOM 2263 O O . SER A 1 303 ? 39.110 -43.575 158.129 1.00 42.24 269 SER A O 1
ATOM 2266 N N . LEU A 1 304 ? 37.415 -44.752 157.218 1.00 37.96 270 LEU A N 1
ATOM 2267 C CA . LEU A 1 304 ? 38.231 -45.960 157.133 1.00 33.09 270 LEU A CA 1
ATOM 2268 C C . LEU A 1 304 ? 39.304 -45.825 156.057 1.00 37.05 270 LEU A C 1
ATOM 2269 O O . LEU A 1 304 ? 40.377 -46.432 156.176 1.00 38.79 270 LEU A O 1
ATOM 2274 N N . PHE A 1 305 ? 39.065 -44.998 155.032 1.00 33.93 271 PHE A N 1
ATOM 2275 C CA . PHE A 1 305 ? 40.103 -44.736 154.037 1.00 35.37 271 PHE A CA 1
ATOM 2276 C C . PHE A 1 305 ? 41.075 -43.672 154.520 1.00 34.70 271 PHE A C 1
ATOM 2277 O O . PHE A 1 305 ? 42.295 -43.845 154.425 1.00 35.44 271 PHE A O 1
ATOM 2285 N N . ASP A 1 306 ? 40.540 -42.545 154.995 1.00 33.68 272 ASP A N 1
ATOM 2286 C CA . ASP A 1 306 ? 41.336 -41.444 155.536 1.00 32.63 272 ASP A CA 1
ATOM 2287 C C . ASP A 1 306 ? 41.896 -41.852 156.900 1.00 44.60 272 ASP A C 1
ATOM 2288 O O . ASP A 1 306 ? 41.396 -41.457 157.955 1.00 46.87 272 ASP A O 1
ATOM 2293 N N . LYS A 1 307 ? 42.977 -42.645 156.872 1.00 44.22 273 LYS A N 1
ATOM 2294 C CA . LYS A 1 307 ? 43.528 -43.225 158.102 1.00 47.93 273 LYS A CA 1
ATOM 2295 C C . LYS A 1 307 ? 44.008 -42.157 159.081 1.00 52.98 273 LYS A C 1
ATOM 2296 O O . LYS A 1 307 ? 43.945 -42.355 160.301 1.00 51.12 273 LYS A O 1
ATOM 2302 N N . ASP A 1 308 ? 44.553 -41.050 158.575 1.00 45.79 274 ASP A N 1
ATOM 2303 C CA . ASP A 1 308 ? 45.109 -40.021 159.449 1.00 52.47 274 ASP A CA 1
ATOM 2304 C C . ASP A 1 308 ? 44.119 -38.902 159.732 1.00 47.04 274 ASP A C 1
ATOM 2305 O O . ASP A 1 308 ? 44.499 -37.886 160.321 1.00 60.01 274 ASP A O 1
ATOM 2310 N N . GLY A 1 309 ? 42.865 -39.067 159.320 1.00 47.75 275 GLY A N 1
ATOM 2311 C CA . GLY A 1 309 ? 41.816 -38.121 159.646 1.00 46.46 275 GLY A CA 1
ATOM 2312 C C . GLY A 1 309 ? 41.999 -36.723 159.104 1.00 51.79 275 GLY A C 1
ATOM 2313 O O . GLY A 1 309 ? 41.292 -35.808 159.539 1.00 59.51 275 GLY A O 1
ATOM 2314 N N . ASP A 1 310 ? 42.907 -36.525 158.148 1.00 50.08 276 ASP A N 1
ATOM 2315 C CA . ASP A 1 310 ? 43.116 -35.200 157.569 1.00 52.86 276 ASP A CA 1
ATOM 2316 C C . ASP A 1 310 ? 42.075 -34.831 156.519 1.00 53.00 276 ASP A C 1
ATOM 2317 O O . ASP A 1 310 ? 42.202 -33.778 155.887 1.00 56.55 276 ASP A O 1
ATOM 2322 N N . GLY A 1 311 ? 41.064 -35.666 156.304 1.00 47.57 277 GLY A N 1
ATOM 2323 C CA . GLY A 1 311 ? 40.004 -35.334 155.386 1.00 49.90 277 GLY A CA 1
ATOM 2324 C C . GLY A 1 311 ? 40.283 -35.642 153.935 1.00 53.23 277 GLY A C 1
ATOM 2325 O O . GLY A 1 311 ? 39.390 -35.436 153.103 1.00 53.23 277 GLY A O 1
ATOM 2326 N N . THR A 1 312 ? 41.484 -36.117 153.597 1.00 44.49 278 THR A N 1
ATOM 2327 C CA . THR A 1 312 ? 41.802 -36.527 152.234 1.00 55.65 278 THR A CA 1
ATOM 2328 C C . THR A 1 312 ? 42.358 -37.944 152.207 1.00 46.62 278 THR A C 1
ATOM 2329 O O . THR A 1 312 ? 43.120 -38.342 153.091 1.00 40.61 278 THR A O 1
ATOM 2333 N N . ILE A 1 313 ? 41.999 -38.683 151.162 1.00 43.15 279 ILE A N 1
ATOM 2334 C CA . ILE A 1 313 ? 42.526 -40.016 150.892 1.00 39.96 279 ILE A CA 1
ATOM 2335 C C . ILE A 1 313 ? 43.671 -39.877 149.896 1.00 39.66 279 ILE A C 1
ATOM 2336 O O . ILE A 1 313 ? 43.467 -39.394 148.776 1.00 44.09 279 ILE A O 1
ATOM 2341 N N . THR A 1 314 ? 44.869 -40.306 150.286 1.00 40.86 280 THR A N 1
ATOM 2342 C CA . THR A 1 314 ? 46.016 -40.356 149.391 1.00 36.91 280 THR A CA 1
ATOM 2343 C C . THR A 1 314 ? 46.107 -41.723 148.713 1.00 42.84 280 THR A C 1
ATOM 2344 O O . THR A 1 314 ? 45.417 -42.676 149.090 1.00 37.18 280 THR A O 1
ATOM 2348 N N . THR A 1 315 ? 47.001 -41.825 147.718 1.00 34.62 281 THR A N 1
ATOM 2349 C CA . THR A 1 315 ? 47.238 -43.119 147.082 1.00 37.20 281 THR A CA 1
ATOM 2350 C C . THR A 1 315 ? 47.769 -44.129 148.086 1.00 35.30 281 THR A C 1
ATOM 2351 O O . THR A 1 315 ? 47.455 -45.323 148.004 1.00 34.95 281 THR A O 1
ATOM 2355 N N . LYS A 1 316 ? 48.590 -43.675 149.034 1.00 37.02 282 LYS A N 1
ATOM 2356 C CA . LYS A 1 316 ? 49.101 -44.597 150.044 1.00 37.38 282 LYS A CA 1
ATOM 2357 C C . LYS A 1 316 ? 47.972 -45.135 150.917 1.00 29.54 282 LYS A C 1
ATOM 2358 O O . LYS A 1 316 ? 47.944 -46.332 151.221 1.00 31.97 282 LYS A O 1
ATOM 2364 N N . GLU A 1 317 ? 47.038 -44.266 151.333 1.00 29.49 283 GLU A N 1
ATOM 2365 C CA . GLU A 1 317 ? 45.906 -44.722 152.136 1.00 32.87 283 GLU A CA 1
ATOM 2366 C C . GLU A 1 317 ? 45.019 -45.656 151.335 1.00 33.98 283 GLU A C 1
ATOM 2367 O O . GLU A 1 317 ? 44.592 -46.702 151.834 1.00 28.04 283 GLU A O 1
ATOM 2373 N N . LEU A 1 318 ? 44.724 -45.286 150.086 1.00 28.60 284 LEU A N 1
ATOM 2374 C CA . LEU A 1 318 ? 43.923 -46.160 149.243 1.00 25.69 284 LEU A CA 1
ATOM 2375 C C . LEU A 1 318 ? 44.609 -47.515 149.061 1.00 27.98 284 LEU A C 1
ATOM 2376 O O . LEU A 1 318 ? 43.955 -48.565 149.123 1.00 29.71 284 LEU A O 1
ATOM 2381 N N . GLY A 1 319 ? 45.930 -47.517 148.849 1.00 25.02 285 GLY A N 1
ATOM 2382 C CA . GLY A 1 319 ? 46.650 -48.780 148.735 1.00 24.86 285 GLY A CA 1
ATOM 2383 C C . GLY A 1 319 ? 46.548 -49.619 149.997 1.00 32.13 285 GLY A C 1
ATOM 2384 O O . GLY A 1 319 ? 46.403 -50.846 149.937 1.00 24.34 285 GLY A O 1
ATOM 2385 N N . THR A 1 320 ? 46.615 -48.970 151.158 1.00 24.87 286 THR A N 1
ATOM 2386 C CA . THR A 1 320 ? 46.440 -49.706 152.407 1.00 31.66 286 THR A CA 1
ATOM 2387 C C . THR A 1 320 ? 45.075 -50.374 152.464 1.00 27.23 286 THR A C 1
ATOM 2388 O O . THR A 1 320 ? 44.966 -51.550 152.843 1.00 28.90 286 THR A O 1
ATOM 2392 N N . VAL A 1 321 ? 44.020 -49.652 152.071 1.00 25.69 287 VAL A N 1
ATOM 2393 C CA . VAL A 1 321 ? 42.683 -50.243 152.092 1.00 24.52 287 VAL A CA 1
ATOM 2394 C C . VAL A 1 321 ? 42.602 -51.400 151.105 1.00 27.54 287 VAL A C 1
ATOM 2395 O O . VAL A 1 321 ? 42.075 -52.477 151.421 1.00 26.32 287 VAL A O 1
ATOM 2399 N N . MET A 1 322 ? 43.122 -51.200 149.894 1.00 23.73 288 MET A N 1
ATOM 2400 C CA . MET A 1 322 ? 42.991 -52.239 148.865 1.00 23.98 288 MET A CA 1
ATOM 2401 C C . MET A 1 322 ? 43.679 -53.531 149.307 1.00 27.43 288 MET A C 1
ATOM 2402 O O . MET A 1 322 ? 43.143 -54.632 149.117 1.00 24.40 288 MET A O 1
ATOM 2407 N N . ARG A 1 323 ? 44.880 -53.409 149.868 1.00 26.40 289 ARG A N 1
ATOM 2408 C CA . ARG A 1 323 ? 45.622 -54.583 150.335 1.00 26.44 289 ARG A CA 1
ATOM 2409 C C . ARG A 1 323 ? 44.950 -55.221 151.534 1.00 30.90 289 ARG A C 1
ATOM 2410 O O . ARG A 1 323 ? 44.930 -56.450 151.662 1.00 32.68 289 ARG A O 1
ATOM 2418 N N . SER A 1 324 ? 44.376 -54.405 152.413 1.00 29.21 290 SER A N 1
ATOM 2419 C CA . SER A 1 324 ? 43.675 -54.966 153.559 1.00 36.46 290 SER A CA 1
ATOM 2420 C C . SER A 1 324 ? 42.473 -55.774 153.120 1.00 34.78 290 SER A C 1
ATOM 2421 O O . SER A 1 324 ? 42.000 -56.610 153.892 1.00 36.19 290 SER A O 1
ATOM 2424 N N . LEU A 1 325 ? 41.999 -55.570 151.882 1.00 31.82 291 LEU A N 1
ATOM 2425 C CA . LEU A 1 325 ? 40.888 -56.313 151.301 1.00 26.81 291 LEU A CA 1
ATOM 2426 C C . LEU A 1 325 ? 41.318 -57.347 150.262 1.00 34.39 291 LEU A C 1
ATOM 2427 O O . LEU A 1 325 ? 40.485 -57.794 149.473 1.00 36.85 291 LEU A O 1
ATOM 2432 N N . GLY A 1 326 ? 42.589 -57.736 150.232 1.00 35.37 292 GLY A N 1
ATOM 2433 C CA . GLY A 1 326 ? 43.000 -58.831 149.365 1.00 33.45 292 GLY A CA 1
ATOM 2434 C C . GLY A 1 326 ? 43.355 -58.461 147.941 1.00 34.13 292 GLY A C 1
ATOM 2435 O O . GLY A 1 326 ? 43.475 -59.356 147.099 1.00 31.86 292 GLY A O 1
ATOM 2436 N N . GLN A 1 327 ? 43.503 -57.181 147.634 1.00 32.35 293 GLN A N 1
ATOM 2437 C CA . GLN A 1 327 ? 44.043 -56.737 146.357 1.00 31.11 293 GLN A CA 1
ATOM 2438 C C . GLN A 1 327 ? 45.458 -56.245 146.610 1.00 28.38 293 GLN A C 1
ATOM 2439 O O . GLN A 1 327 ? 45.884 -56.131 147.754 1.00 33.08 293 GLN A O 1
ATOM 2445 N N . ASN A 1 328 ? 46.225 -55.997 145.548 1.00 27.78 294 ASN A N 1
ATOM 2446 C CA . ASN A 1 328 ? 47.588 -55.477 145.703 1.00 26.05 294 ASN A CA 1
ATOM 2447 C C . ASN A 1 328 ? 47.944 -54.634 144.485 1.00 34.58 294 ASN A C 1
ATOM 2448 O O . ASN A 1 328 ? 48.761 -55.034 143.650 1.00 31.92 294 ASN A O 1
ATOM 2453 N N . PRO A 1 329 ? 47.347 -53.445 144.357 1.00 28.51 295 PRO A N 1
ATOM 2454 C CA . PRO A 1 329 ? 47.553 -52.645 143.139 1.00 36.04 295 PRO A CA 1
ATOM 2455 C C . PRO A 1 329 ? 48.895 -51.934 143.146 1.00 31.17 295 PRO A C 1
ATOM 2456 O O . PRO A 1 329 ? 49.375 -51.478 144.185 1.00 32.88 295 PRO A O 1
ATOM 2460 N N . THR A 1 330 ? 49.480 -51.817 141.954 1.00 39.24 296 THR A N 1
ATOM 2461 C CA . THR A 1 330 ? 50.708 -51.064 141.778 1.00 33.88 296 THR A CA 1
ATOM 2462 C C . THR A 1 330 ? 50.476 -49.591 142.084 1.00 40.51 296 THR A C 1
ATOM 2463 O O . THR A 1 330 ? 49.344 -49.121 142.238 1.00 36.42 296 THR A O 1
ATOM 2467 N N . GLU A 1 331 ? 51.574 -48.846 142.174 1.00 37.73 297 GLU A N 1
ATOM 2468 C CA . GLU A 1 331 ? 51.433 -47.409 142.352 1.00 41.90 297 GLU A CA 1
ATOM 2469 C C . GLU A 1 331 ? 50.705 -46.759 141.167 1.00 38.59 297 GLU A C 1
ATOM 2470 O O . GLU A 1 331 ? 49.926 -45.823 141.358 1.00 46.66 297 GLU A O 1
ATOM 2476 N N . ALA A 1 332 ? 50.896 -47.267 139.957 1.00 38.22 298 ALA A N 1
ATOM 2477 C CA . ALA A 1 332 ? 50.254 -46.648 138.800 1.00 45.53 298 ALA A CA 1
ATOM 2478 C C . ALA A 1 332 ? 48.769 -46.973 138.745 1.00 42.83 298 ALA A C 1
ATOM 2479 O O . ALA A 1 332 ? 47.961 -46.141 138.311 1.00 38.34 298 ALA A O 1
ATOM 2481 N N . GLU A 1 333 ? 48.394 -48.193 139.143 1.00 38.51 299 GLU A N 1
ATOM 2482 C CA . GLU A 1 333 ? 46.980 -48.527 139.237 1.00 40.02 299 GLU A CA 1
ATOM 2483 C C . GLU A 1 333 ? 46.282 -47.651 140.272 1.00 36.37 299 GLU A C 1
ATOM 2484 O O . GLU A 1 333 ? 45.158 -47.189 140.047 1.00 32.31 299 GLU A O 1
ATOM 2490 N N . LEU A 1 334 ? 46.939 -47.406 141.411 1.00 32.15 300 LEU A N 1
ATOM 2491 C CA . LEU A 1 334 ? 46.358 -46.539 142.428 1.00 34.45 300 LEU A CA 1
ATOM 2492 C C . LEU A 1 334 ? 46.194 -45.132 141.897 1.00 39.68 300 LEU A C 1
ATOM 2493 O O . LEU A 1 334 ? 45.187 -44.471 142.165 1.00 34.52 300 LEU A O 1
ATOM 2498 N N . GLN A 1 335 ? 47.191 -44.655 141.155 1.00 41.91 301 GLN A N 1
ATOM 2499 C CA . GLN A 1 335 ? 47.103 -43.330 140.562 1.00 45.36 301 GLN A CA 1
ATOM 2500 C C . GLN A 1 335 ? 45.956 -43.262 139.566 1.00 36.95 301 GLN A C 1
ATOM 2501 O O . GLN A 1 335 ? 45.176 -42.303 139.574 1.00 43.19 301 GLN A O 1
ATOM 2507 N N . ASP A 1 336 ? 45.829 -44.287 138.708 1.00 35.23 302 ASP A N 1
ATOM 2508 C CA . ASP A 1 336 ? 44.699 -44.354 137.781 1.00 37.87 302 ASP A CA 1
ATOM 2509 C C . ASP A 1 336 ? 43.374 -44.276 138.525 1.00 47.02 302 ASP A C 1
ATOM 2510 O O . ASP A 1 336 ? 42.418 -43.645 138.053 1.00 40.50 302 ASP A O 1
ATOM 2515 N N . MET A 1 337 ? 43.287 -44.942 139.678 1.00 31.88 303 MET A N 1
ATOM 2516 C CA . MET A 1 337 ? 42.061 -44.914 140.465 1.00 34.74 303 MET A CA 1
ATOM 2517 C C . MET A 1 337 ? 41.800 -43.518 141.011 1.00 41.75 303 MET A C 1
ATOM 2518 O O . MET A 1 337 ? 40.683 -42.997 140.908 1.00 41.86 303 MET A O 1
ATOM 2523 N N . ILE A 1 338 ? 42.822 -42.895 141.598 1.00 35.04 304 ILE A N 1
ATOM 2524 C CA . ILE A 1 338 ? 42.627 -41.558 142.146 1.00 39.89 304 ILE A CA 1
ATOM 2525 C C . ILE A 1 338 ? 42.318 -40.563 141.032 1.00 43.73 304 ILE A C 1
ATOM 2526 O O . ILE A 1 338 ? 41.509 -39.650 141.217 1.00 44.39 304 ILE A O 1
ATOM 2531 N N . ASN A 1 339 ? 42.919 -40.745 139.852 1.00 46.10 305 ASN A N 1
ATOM 2532 C CA . ASN A 1 339 ? 42.721 -39.790 138.763 1.00 44.98 305 ASN A CA 1
ATOM 2533 C C . ASN A 1 339 ? 41.267 -39.720 138.312 1.00 54.00 305 ASN A C 1
ATOM 2534 O O . ASN A 1 339 ? 40.794 -38.645 137.921 1.00 56.58 305 ASN A O 1
ATOM 2539 N N . GLU A 1 340 ? 40.545 -40.844 138.337 1.00 44.62 306 GLU A N 1
ATOM 2540 C CA . GLU A 1 340 ? 39.152 -40.816 137.907 1.00 45.83 306 GLU A CA 1
ATOM 2541 C C . GLU A 1 340 ? 38.263 -40.103 138.919 1.00 46.60 306 GLU A C 1
ATOM 2542 O O . GLU A 1 340 ? 37.306 -39.432 138.536 1.00 50.23 306 GLU A O 1
ATOM 2548 N N . VAL A 1 341 ? 38.565 -40.222 140.206 1.00 45.86 307 VAL A N 1
ATOM 2549 C CA . VAL A 1 341 ? 37.700 -39.657 141.232 1.00 47.33 307 VAL A CA 1
ATOM 2550 C C . VAL A 1 341 ? 38.141 -38.264 141.662 1.00 44.10 307 VAL A C 1
ATOM 2551 O O . VAL A 1 341 ? 37.330 -37.520 142.230 1.00 49.69 307 VAL A O 1
ATOM 2555 N N . ASP A 1 342 ? 39.395 -37.886 141.398 1.00 45.01 308 ASP A N 1
ATOM 2556 C CA . ASP A 1 342 ? 39.951 -36.603 141.846 1.00 46.18 308 ASP A CA 1
ATOM 2557 C C . ASP A 1 342 ? 39.420 -35.492 140.948 1.00 55.25 308 ASP A C 1
ATOM 2558 O O . ASP A 1 342 ? 40.115 -34.962 140.076 1.00 58.42 308 ASP A O 1
ATOM 2563 N N . ALA A 1 343 ? 38.160 -35.117 141.198 1.00 57.99 309 ALA A N 1
ATOM 2564 C CA . ALA A 1 343 ? 37.452 -34.212 140.300 1.00 58.31 309 ALA A CA 1
ATOM 2565 C C . ALA A 1 343 ? 38.114 -32.841 140.217 1.00 58.00 309 ALA A C 1
ATOM 2566 O O . ALA A 1 343 ? 38.062 -32.199 139.162 1.00 59.03 309 ALA A O 1
ATOM 2568 N N . ASP A 1 344 ? 38.737 -32.374 141.304 1.00 51.27 310 ASP A N 1
ATOM 2569 C CA . ASP A 1 344 ? 39.361 -31.056 141.323 1.00 53.00 310 ASP A CA 1
ATOM 2570 C C . ASP A 1 344 ? 40.849 -31.093 141.008 1.00 59.92 310 ASP A C 1
ATOM 2571 O O . ASP A 1 344 ? 41.432 -30.041 140.736 1.00 65.80 310 ASP A O 1
ATOM 2576 N N . GLY A 1 345 ? 41.477 -32.264 141.047 1.00 57.52 311 GLY A N 1
ATOM 2577 C CA . GLY A 1 345 ? 42.818 -32.429 140.534 1.00 52.47 311 GLY A CA 1
ATOM 2578 C C . GLY A 1 345 ? 43.951 -32.207 141.509 1.00 51.06 311 GLY A C 1
ATOM 2579 O O . GLY A 1 345 ? 45.106 -32.165 141.079 1.00 54.49 311 GLY A O 1
ATOM 2580 N N . ASN A 1 346 ? 43.677 -32.071 142.802 1.00 51.72 312 ASN A N 1
ATOM 2581 C CA . ASN A 1 346 ? 44.766 -31.844 143.742 1.00 55.66 312 ASN A CA 1
ATOM 2582 C C . ASN A 1 346 ? 45.536 -33.121 144.097 1.00 62.84 312 ASN A C 1
ATOM 2583 O O . ASN A 1 346 ? 46.436 -33.068 144.945 1.00 61.32 312 ASN A O 1
ATOM 2588 N N . GLY A 1 347 ? 45.221 -34.256 143.469 1.00 54.42 313 GLY A N 1
ATOM 2589 C CA . GLY A 1 347 ? 45.982 -35.475 143.667 1.00 55.79 313 GLY A CA 1
ATOM 2590 C C . GLY A 1 347 ? 45.538 -36.357 144.825 1.00 60.22 313 GLY A C 1
ATOM 2591 O O . GLY A 1 347 ? 46.080 -37.458 144.982 1.00 53.49 313 GLY A O 1
ATOM 2592 N N . THR A 1 348 ? 44.590 -35.910 145.645 1.00 47.95 314 THR A N 1
ATOM 2593 C CA . THR A 1 348 ? 44.008 -36.717 146.703 1.00 48.71 314 THR A CA 1
ATOM 2594 C C . THR A 1 348 ? 42.495 -36.664 146.567 1.00 51.63 314 THR A C 1
ATOM 2595 O O . THR A 1 348 ? 41.952 -35.900 145.769 1.00 48.98 314 THR A O 1
ATOM 2599 N N . ILE A 1 349 ? 41.812 -37.484 147.362 1.00 45.03 315 ILE A N 1
ATOM 2600 C CA . ILE A 1 349 ? 40.358 -37.603 147.320 1.00 50.42 315 ILE A CA 1
ATOM 2601 C C . ILE A 1 349 ? 39.800 -37.090 148.637 1.00 46.88 315 ILE A C 1
ATOM 2602 O O . ILE A 1 349 ? 40.198 -37.557 149.711 1.00 46.17 315 ILE A O 1
ATOM 2607 N N . ASP A 1 350 ? 38.885 -36.129 148.553 1.00 52.58 316 ASP A N 1
ATOM 2608 C CA . ASP A 1 350 ? 38.207 -35.583 149.718 1.00 55.79 316 ASP A CA 1
ATOM 2609 C C . ASP A 1 350 ? 36.787 -36.139 149.768 1.00 50.95 316 ASP A C 1
ATOM 2610 O O . ASP A 1 350 ? 36.357 -36.870 148.875 1.00 55.45 316 ASP A O 1
ATOM 2615 N N . PHE A 1 351 ? 36.039 -35.773 150.810 1.00 52.65 317 PHE A N 1
ATOM 2616 C CA . PHE A 1 351 ? 34.717 -36.368 150.987 1.00 53.57 317 PHE A CA 1
ATOM 2617 C C . PHE A 1 351 ? 33.728 -36.021 149.884 1.00 50.89 317 PHE A C 1
ATOM 2618 O O . PHE A 1 351 ? 32.988 -36.928 149.466 1.00 53.77 317 PHE A O 1
ATOM 2626 N N . PRO A 1 352 ? 33.631 -34.778 149.388 1.00 58.83 318 PRO A N 1
ATOM 2627 C CA . PRO A 1 352 ? 32.723 -34.542 148.249 1.00 56.04 318 PRO A CA 1
ATOM 2628 C C . PRO A 1 352 ? 33.031 -35.423 147.051 1.00 47.81 318 PRO A C 1
ATOM 2629 O O . PRO A 1 352 ? 32.109 -35.987 146.453 1.00 48.55 318 PRO A O 1
ATOM 2633 N N . GLU A 1 353 ? 34.314 -35.551 146.694 1.00 54.04 319 GLU A N 1
ATOM 2634 C CA . GLU A 1 353 ? 34.712 -36.437 145.604 1.00 46.97 319 GLU A CA 1
ATOM 2635 C C . GLU A 1 353 ? 34.358 -37.883 145.927 1.00 49.38 319 GLU A C 1
ATOM 2636 O O . GLU A 1 353 ? 33.869 -38.623 145.064 1.00 47.77 319 GLU A O 1
ATOM 2642 N N . PHE A 1 354 ? 34.588 -38.296 147.176 1.00 54.01 320 PHE A N 1
ATOM 2643 C CA . PHE A 1 354 ? 34.158 -39.616 147.630 1.00 49.77 320 PHE A CA 1
ATOM 2644 C C . PHE A 1 354 ? 32.646 -39.757 147.526 1.00 49.84 320 PH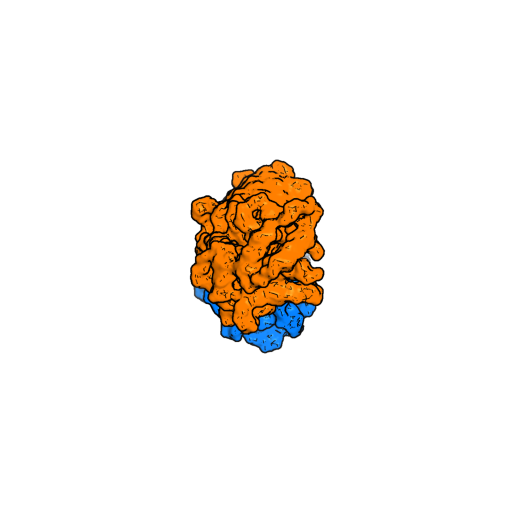E A C 1
ATOM 2645 O O . PHE A 1 354 ? 32.131 -40.758 147.009 1.00 48.69 320 PHE A O 1
ATOM 2653 N N . LEU A 1 355 ? 31.920 -38.745 148.003 1.00 55.99 321 LEU A N 1
ATOM 2654 C CA . LEU A 1 355 ? 30.466 -38.732 147.892 1.00 55.60 321 LEU A CA 1
ATOM 2655 C C . LEU A 1 355 ? 30.006 -38.926 146.446 1.00 54.50 321 LEU A C 1
ATOM 2656 O O . LEU A 1 355 ? 29.101 -39.727 146.165 1.00 50.33 321 LEU A O 1
ATOM 2661 N N . THR A 1 356 ? 30.635 -38.206 145.510 1.00 49.30 322 THR A N 1
ATOM 2662 C CA . THR A 1 356 ? 30.248 -38.304 144.105 1.00 50.21 322 THR A CA 1
ATOM 2663 C C . THR A 1 356 ? 30.379 -39.731 143.600 1.00 56.76 322 THR A C 1
ATOM 2664 O O . THR A 1 356 ? 29.448 -40.276 142.987 1.00 50.43 322 THR A O 1
ATOM 2668 N N . MET A 1 357 ? 31.544 -40.348 143.842 1.00 47.55 323 MET A N 1
ATOM 2669 C CA . MET A 1 357 ? 31.780 -41.711 143.379 1.00 45.65 323 MET A CA 1
ATOM 2670 C C . MET A 1 357 ? 30.692 -42.645 143.857 1.00 45.58 323 MET A C 1
ATOM 2671 O O . MET A 1 357 ? 30.256 -43.537 143.120 1.00 47.37 323 MET A O 1
ATOM 2676 N N . MET A 1 358 ? 30.245 -42.463 145.096 1.00 42.64 324 MET A N 1
ATOM 2677 C CA . MET A 1 358 ? 29.249 -43.368 145.651 1.00 54.28 324 MET A CA 1
ATOM 2678 C C . MET A 1 358 ? 27.859 -43.071 145.109 1.00 54.96 324 MET A C 1
ATOM 2679 O O . MET A 1 358 ? 27.043 -43.989 144.979 1.00 58.37 324 MET A O 1
ATOM 2684 N N . ALA A 1 359 ? 27.586 -41.808 144.762 1.00 60.83 325 ALA A N 1
ATOM 2685 C CA . ALA A 1 359 ? 26.319 -41.442 144.129 1.00 55.16 325 ALA A CA 1
ATOM 2686 C C . ALA A 1 359 ? 26.229 -41.912 142.684 1.00 59.85 325 ALA A C 1
ATOM 2687 O O . ALA A 1 359 ? 25.120 -42.053 142.159 1.00 61.31 325 ALA A O 1
ATOM 2689 N N . ARG A 1 360 ? 27.367 -42.157 142.036 1.00 63.99 326 ARG A N 1
ATOM 2690 C CA . ARG A 1 360 ? 27.376 -42.580 140.640 1.00 64.73 326 ARG A CA 1
ATOM 2691 C C . ARG A 1 360 ? 26.542 -43.845 140.442 1.00 68.29 326 ARG A C 1
ATOM 2692 O O . ARG A 1 360 ? 26.698 -44.827 141.171 1.00 74.41 326 ARG A O 1
ATOM 2700 N N . LYS A 1 361 ? 25.636 -43.813 139.467 1.00 64.20 327 LYS A N 1
ATOM 2701 C CA . LYS A 1 361 ? 24.876 -44.996 139.085 1.00 65.60 327 LYS A CA 1
ATOM 2702 C C . LYS A 1 361 ? 25.681 -45.762 138.044 1.00 73.56 327 LYS A C 1
ATOM 2703 O O . LYS A 1 361 ? 26.065 -45.197 137.015 1.00 79.92 327 LYS A O 1
ATOM 2709 N N . MET A 1 362 ? 25.953 -47.036 138.318 1.00 74.48 328 MET A N 1
ATOM 2710 C CA . MET A 1 362 ? 26.851 -47.833 137.492 1.00 80.29 328 MET A CA 1
ATOM 2711 C C . MET A 1 362 ? 26.078 -48.628 136.444 1.00 80.45 328 MET A C 1
ATOM 2712 O O . MET A 1 362 ? 24.931 -49.029 136.656 1.00 84.92 328 MET A O 1
ATOM 2717 N N . LYS A 1 363 ? 26.725 -48.854 135.300 1.00 77.07 329 LYS A N 1
ATOM 2718 C CA . LYS A 1 363 ? 26.160 -49.663 134.230 1.00 78.18 329 LYS A CA 1
ATOM 2719 C C . LYS A 1 363 ? 26.585 -51.125 134.323 1.00 82.02 329 LYS A C 1
ATOM 2720 O O . LYS A 1 363 ? 26.488 -51.858 133.332 1.00 89.47 329 LYS A O 1
ATOM 2726 N N . ASP A 1 364 ? 27.058 -51.563 135.492 1.00 80.70 330 ASP A N 1
ATOM 2727 C CA . ASP A 1 364 ? 27.415 -52.958 135.719 1.00 84.78 330 ASP A CA 1
ATOM 2728 C C . ASP A 1 364 ? 26.932 -53.427 137.088 1.00 81.61 330 ASP A C 1
ATOM 2729 O O . ASP A 1 364 ? 27.583 -54.260 137.730 1.00 85.69 330 ASP A O 1
ATOM 2734 N N . THR A 1 365 ? 25.807 -52.891 137.561 1.00 84.30 331 THR A N 1
ATOM 2735 C CA . THR A 1 365 ? 25.252 -53.282 138.849 1.00 85.78 331 THR A CA 1
ATOM 2736 C C . THR A 1 365 ? 23.735 -53.353 138.761 1.00 90.04 331 THR A C 1
ATOM 2737 O O . THR A 1 365 ? 23.098 -52.546 138.073 1.00 83.55 331 THR A O 1
ATOM 2741 N N . ASP A 1 366 ? 23.172 -54.344 139.441 1.00 81.05 332 ASP A N 1
ATOM 27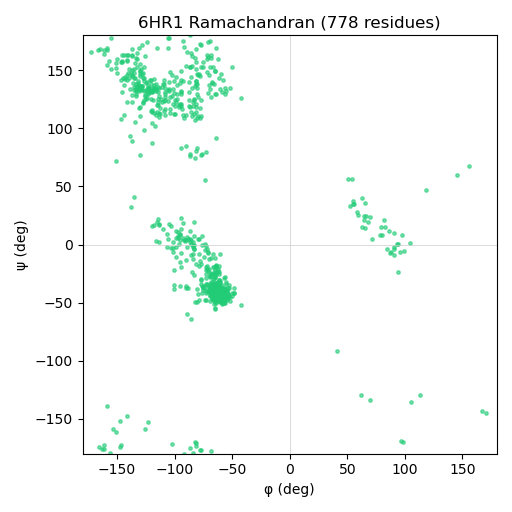42 C CA . ASP A 1 366 ? 21.823 -54.267 139.960 1.00 80.97 332 ASP A CA 1
ATOM 2743 C C . ASP A 1 366 ? 21.964 -53.977 141.452 1.00 81.05 332 ASP A C 1
ATOM 2744 O O . ASP A 1 366 ? 23.061 -53.693 141.945 1.00 76.68 332 ASP A O 1
ATOM 2749 N N . SER A 1 367 ? 20.855 -54.027 142.189 1.00 85.32 333 SER A N 1
ATOM 2750 C CA . SER A 1 367 ? 20.963 -54.033 143.643 1.00 82.42 333 SER A CA 1
ATOM 2751 C C . SER A 1 367 ? 21.889 -55.152 144.095 1.00 70.94 333 SER A C 1
ATOM 2752 O O . SER A 1 367 ? 22.762 -54.949 144.950 1.00 74.71 333 SER A O 1
ATOM 2755 N N . GLU A 1 368 ? 21.749 -56.326 143.479 1.00 68.20 334 GLU A N 1
ATOM 2756 C CA . GLU A 1 368 ? 22.381 -57.533 143.994 1.00 65.67 334 GLU A CA 1
ATOM 2757 C C . GLU A 1 368 ? 23.897 -57.487 143.855 1.00 54.94 334 GLU A C 1
ATOM 2758 O O . GLU A 1 368 ? 24.618 -57.859 144.785 1.00 46.32 334 GLU A O 1
ATOM 2764 N N . GLU A 1 369 ? 24.406 -57.051 142.699 1.00 52.01 335 GLU A N 1
ATOM 2765 C CA . GLU A 1 369 ? 25.821 -57.283 142.409 1.00 59.56 335 GLU A CA 1
ATOM 2766 C C . GLU A 1 369 ? 26.729 -56.538 143.385 1.00 46.55 335 GLU A C 1
ATOM 2767 O O . GLU A 1 369 ? 27.768 -57.071 143.796 1.00 49.36 335 GLU A O 1
ATOM 2773 N N . GLU A 1 370 ? 26.341 -55.331 143.806 1.00 45.30 336 GLU A N 1
ATOM 2774 C CA . GLU A 1 370 ? 27.108 -54.658 144.852 1.00 48.68 336 GLU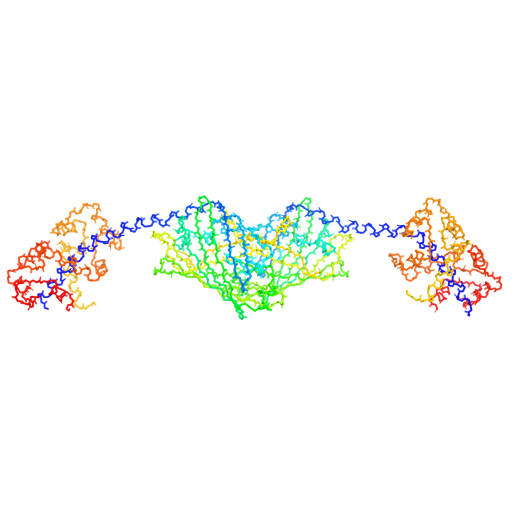 A CA 1
ATOM 2775 C C . GLU A 1 370 ? 27.110 -55.475 146.139 1.00 51.39 336 GLU A C 1
ATOM 2776 O O . GLU A 1 370 ? 28.142 -55.586 146.818 1.00 48.88 336 GLU A O 1
ATOM 2782 N N . ILE A 1 371 ? 25.962 -56.053 146.495 1.00 38.20 337 ILE A N 1
ATOM 2783 C CA . ILE A 1 371 ? 25.890 -56.855 147.714 1.00 41.67 337 ILE A CA 1
ATOM 2784 C C . ILE A 1 371 ? 26.711 -58.133 147.566 1.00 33.10 337 ILE A C 1
ATOM 2785 O O . ILE A 1 371 ? 27.432 -58.533 148.493 1.00 35.29 337 ILE A O 1
ATOM 2790 N N . ARG A 1 372 ? 26.640 -58.782 146.395 1.00 33.47 338 ARG A N 1
ATOM 2791 C CA . ARG A 1 372 ? 27.378 -60.032 146.199 1.00 34.65 338 ARG A CA 1
ATOM 2792 C C . ARG A 1 372 ? 28.890 -59.802 146.199 1.00 38.56 338 ARG A C 1
ATOM 2793 O O . ARG A 1 372 ? 29.650 -60.604 146.759 1.00 35.63 338 ARG A O 1
ATOM 2801 N N . GLU A 1 373 ? 29.346 -58.715 145.578 1.00 37.78 339 GLU A N 1
ATOM 2802 C CA . GLU A 1 373 ? 30.768 -58.397 145.608 1.00 42.75 339 GLU A CA 1
ATOM 2803 C C . GLU A 1 373 ? 31.244 -58.138 147.034 1.00 37.76 339 GLU A C 1
ATOM 2804 O O . GLU A 1 373 ? 32.323 -58.600 147.435 1.00 40.01 339 GLU A O 1
ATOM 2810 N N . ALA A 1 374 ? 30.447 -57.429 147.830 1.00 33.86 340 ALA A N 1
ATOM 2811 C CA . ALA A 1 374 ? 30.864 -57.183 149.211 1.00 28.22 340 ALA A CA 1
ATOM 2812 C C . ALA A 1 374 ? 30.906 -58.472 150.027 1.00 33.15 340 ALA A C 1
ATOM 2813 O O . ALA A 1 374 ? 31.837 -58.686 150.818 1.00 33.24 340 ALA A O 1
ATOM 2815 N N . PHE A 1 375 ? 29.906 -59.344 149.865 1.00 26.92 341 PHE A N 1
ATOM 2816 C CA . PHE A 1 375 ? 29.918 -60.603 150.602 1.00 23.09 341 PHE A CA 1
ATOM 2817 C C . PHE A 1 375 ? 31.191 -61.391 150.320 1.00 22.60 341 PHE A C 1
ATOM 2818 O O . PHE A 1 375 ? 31.763 -62.011 151.225 1.00 27.09 341 PHE A O 1
ATOM 2826 N N . ARG A 1 376 ? 31.667 -61.368 149.074 1.00 28.57 342 ARG A N 1
ATOM 2827 C CA . ARG A 1 376 ? 32.865 -62.135 148.745 1.00 29.55 342 ARG A CA 1
ATOM 2828 C C . ARG A 1 376 ? 34.104 -61.597 149.452 1.00 33.33 342 ARG A C 1
ATOM 2829 O O . ARG A 1 376 ? 35.018 -62.367 149.745 1.00 32.98 342 ARG A O 1
ATOM 2837 N N . VAL A 1 377 ? 34.156 -60.297 149.743 1.00 27.91 343 VAL A N 1
ATOM 2838 C CA . VAL A 1 377 ? 35.271 -59.771 150.537 1.00 30.76 343 VAL A CA 1
ATOM 2839 C C . VAL A 1 377 ? 35.220 -60.296 151.972 1.00 30.77 343 VAL A C 1
ATOM 2840 O O . VAL A 1 377 ? 36.243 -60.718 152.534 1.00 35.33 343 VAL A O 1
ATOM 2844 N N . PHE A 1 378 ? 34.042 -60.251 152.612 1.00 27.74 344 PHE A N 1
ATOM 2845 C CA . PHE A 1 378 ? 33.941 -60.761 153.984 1.00 27.04 344 PHE A CA 1
ATOM 2846 C C . PHE A 1 378 ? 34.258 -62.248 154.069 1.00 30.82 344 PHE A C 1
ATOM 2847 O O . PHE A 1 378 ? 34.820 -62.713 155.070 1.00 24.26 344 PHE A O 1
ATOM 2855 N N . ASP A 1 379 ? 33.802 -63.033 153.086 1.00 27.15 345 ASP A N 1
ATOM 2856 C CA . ASP A 1 379 ? 33.977 -64.485 153.110 1.00 28.27 345 ASP A CA 1
ATOM 2857 C C . ASP A 1 379 ? 35.377 -64.823 152.593 1.00 30.33 345 ASP A C 1
ATOM 2858 O O . ASP A 1 379 ? 35.568 -65.327 151.482 1.00 27.81 345 ASP A O 1
ATOM 2863 N N . LYS A 1 380 ? 36.362 -64.559 153.455 1.00 32.35 346 LYS A N 1
ATOM 2864 C CA . LYS A 1 380 ? 37.775 -64.642 153.094 1.00 28.30 346 LYS A CA 1
ATOM 2865 C C . LYS A 1 380 ? 38.137 -65.863 152.240 1.00 34.74 346 LYS A C 1
ATOM 2866 O O . LYS A 1 380 ? 38.768 -65.720 151.192 1.00 40.27 346 LYS A O 1
ATOM 2872 N N . ASP A 1 381 ? 37.763 -67.072 152.677 1.00 31.14 347 ASP A N 1
ATOM 2873 C CA . ASP A 1 381 ? 38.052 -68.287 151.917 1.00 36.32 347 ASP A CA 1
ATOM 2874 C C . ASP A 1 381 ? 37.006 -68.608 150.841 1.00 35.44 347 ASP A C 1
ATOM 2875 O O . ASP A 1 381 ? 37.142 -69.626 150.162 1.00 34.86 347 ASP A O 1
ATOM 2880 N N . GLY A 1 382 ? 35.967 -67.786 150.675 1.00 33.01 348 GLY A N 1
ATOM 2881 C CA . GLY A 1 382 ? 35.004 -68.006 149.600 1.00 28.89 348 GLY A CA 1
ATOM 2882 C C . GLY A 1 382 ? 34.204 -69.292 149.702 1.00 34.86 348 GLY A C 1
ATOM 2883 O O . GLY A 1 382 ? 33.738 -69.802 148.681 1.00 38.53 348 GLY A O 1
ATOM 2884 N N . ASN A 1 383 ? 34.039 -69.842 150.900 1.00 29.31 349 ASN A N 1
ATOM 2885 C CA . ASN A 1 383 ? 33.282 -71.078 151.056 1.00 33.99 349 ASN A CA 1
ATOM 2886 C C . ASN A 1 383 ? 31.781 -70.852 151.222 1.00 30.95 349 ASN A C 1
ATOM 2887 O O . ASN A 1 383 ? 31.057 -71.824 151.445 1.00 33.86 349 ASN A O 1
ATOM 2892 N N . GLY A 1 384 ? 31.302 -69.609 151.111 1.00 31.23 350 GLY A N 1
ATOM 2893 C CA . GLY A 1 384 ? 29.885 -69.291 151.193 1.00 27.30 350 GLY A CA 1
ATOM 2894 C C . GLY A 1 384 ? 29.377 -68.883 152.565 1.00 34.18 350 GLY A C 1
ATOM 2895 O O . GLY A 1 384 ? 28.173 -68.586 152.698 1.00 21.85 350 GLY A O 1
ATOM 2896 N N . TYR A 1 385 ? 30.251 -68.836 153.584 1.00 25.81 351 TYR A N 1
ATOM 2897 C CA . TYR A 1 385 ? 29.853 -68.547 154.955 1.00 24.01 351 TYR A CA 1
ATOM 2898 C C . TYR A 1 385 ? 30.864 -67.577 155.553 1.00 26.67 351 TYR A C 1
ATOM 2899 O O . TYR A 1 385 ? 32.066 -67.823 155.451 1.00 24.88 351 TYR A O 1
ATOM 2908 N N . ILE A 1 386 ? 30.389 -66.474 156.125 1.00 25.60 352 ILE A N 1
ATOM 2909 C CA . ILE A 1 386 ? 31.243 -65.575 156.904 1.00 22.46 352 ILE A CA 1
ATOM 2910 C C . ILE A 1 386 ? 31.279 -66.107 158.326 1.00 24.97 352 ILE A C 1
ATOM 2911 O O . ILE A 1 386 ? 30.258 -66.128 159.026 1.00 23.39 352 ILE A O 1
ATOM 2916 N N . SER A 1 387 ? 32.452 -66.554 158.758 1.00 25.53 353 SER A N 1
ATOM 2917 C CA . SER A 1 387 ? 32.646 -66.972 160.132 1.00 24.46 353 SER A CA 1
ATOM 2918 C C . SER A 1 387 ? 32.968 -65.764 161.016 1.00 21.57 353 SER A C 1
ATOM 2919 O O . SER A 1 387 ? 33.334 -64.698 160.529 1.00 22.15 353 SER A O 1
ATOM 2922 N N . ALA A 1 388 ? 32.798 -65.947 162.330 1.00 24.77 354 ALA A N 1
ATOM 2923 C CA . ALA A 1 388 ? 33.211 -64.918 163.281 1.00 25.01 354 ALA A CA 1
ATOM 2924 C C . ALA A 1 388 ? 34.693 -64.590 163.110 1.00 26.95 354 ALA A C 1
ATOM 2925 O O . ALA A 1 388 ? 35.083 -63.417 163.121 1.00 25.51 354 ALA A O 1
ATOM 2927 N N . ALA A 1 389 ? 35.536 -65.619 162.945 1.00 26.83 355 ALA A N 1
ATOM 2928 C CA . ALA A 1 389 ? 36.962 -65.372 162.731 1.00 30.19 355 ALA A CA 1
ATOM 2929 C C . ALA A 1 389 ? 37.200 -64.525 161.490 1.00 24.39 355 ALA A C 1
ATOM 2930 O O . ALA A 1 389 ? 38.011 -63.593 161.506 1.00 23.67 355 ALA A O 1
ATOM 2932 N N . GLU A 1 390 ? 36.479 -64.801 160.400 1.00 21.13 356 GLU A N 1
ATOM 2933 C CA . GLU A 1 390 ? 36.656 -63.991 159.200 1.00 17.53 356 GLU A CA 1
ATOM 2934 C C . GLU A 1 390 ? 36.169 -62.564 159.412 1.00 19.07 356 GLU A C 1
ATOM 2935 O O . GLU A 1 390 ? 36.783 -61.606 158.924 1.00 23.43 356 GLU A O 1
ATOM 2941 N N . LEU A 1 391 ? 35.037 -62.400 160.081 1.00 21.41 357 LEU A N 1
ATOM 2942 C CA . LEU A 1 391 ? 34.507 -61.053 160.258 1.00 22.94 357 LEU A CA 1
ATOM 2943 C C . LEU A 1 391 ? 35.460 -60.243 161.132 1.00 23.28 357 LEU A C 1
ATOM 2944 O O . LEU A 1 391 ? 35.827 -59.116 160.797 1.00 21.30 357 LEU A O 1
ATOM 2949 N N . ARG A 1 392 ? 35.907 -60.851 162.229 1.00 24.57 358 ARG A N 1
ATOM 2950 C CA . ARG A 1 392 ? 36.915 -60.234 163.094 1.00 25.89 358 ARG A CA 1
ATOM 2951 C C . ARG A 1 392 ? 38.130 -59.781 162.292 1.00 26.06 358 ARG A C 1
ATOM 2952 O O . ARG A 1 392 ? 38.616 -58.653 162.446 1.00 24.74 358 ARG A O 1
ATOM 2960 N N . HIS A 1 393 ? 38.612 -60.647 161.392 1.00 24.35 359 HIS A N 1
ATOM 2961 C CA . HIS A 1 393 ? 39.836 -60.369 160.642 1.00 26.64 359 HIS A CA 1
ATOM 2962 C C . HIS A 1 393 ? 39.658 -59.177 159.695 1.00 26.51 359 HIS A C 1
ATOM 2963 O O . HIS A 1 393 ? 40.501 -58.266 159.656 1.00 25.97 359 HIS A O 1
ATOM 2970 N N . VAL A 1 394 ? 38.556 -59.148 158.936 1.00 27.24 360 VAL A N 1
ATOM 2971 C CA . VAL A 1 394 ? 38.346 -58.058 157.982 1.00 23.69 360 VAL A CA 1
ATOM 2972 C C . VAL A 1 394 ? 38.059 -56.750 158.704 1.00 27.49 360 VAL A C 1
ATOM 2973 O O . VAL A 1 394 ? 38.524 -55.683 158.289 1.00 25.46 360 VAL A O 1
ATOM 2977 N N . MET A 1 395 ? 37.272 -56.799 159.780 1.00 29.81 361 MET A N 1
ATOM 2978 C CA . MET A 1 395 ? 37.061 -55.596 160.593 1.00 31.44 361 MET A CA 1
ATOM 2979 C C . MET A 1 395 ? 38.388 -55.040 161.097 1.00 26.81 361 MET A C 1
ATOM 2980 O O . MET A 1 395 ? 38.661 -53.844 160.969 1.00 28.25 361 MET A O 1
ATOM 2985 N N . THR A 1 396 ? 39.217 -55.900 161.686 1.00 25.04 362 THR A N 1
ATOM 2986 C CA . THR A 1 396 ? 40.551 -55.484 162.115 1.00 28.88 362 THR A CA 1
ATOM 2987 C C . THR A 1 396 ? 41.345 -54.898 160.957 1.00 29.88 362 THR A C 1
ATOM 2988 O O . THR A 1 396 ? 41.931 -53.819 161.081 1.00 27.80 362 THR A O 1
ATOM 2992 N N . ASN A 1 397 ? 41.356 -55.579 159.804 1.00 20.95 363 ASN A N 1
ATOM 2993 C CA . ASN A 1 397 ? 42.144 -55.055 158.684 1.00 28.31 363 ASN A CA 1
ATOM 2994 C C . ASN A 1 397 ? 41.626 -53.693 158.221 1.00 32.47 363 ASN A C 1
ATOM 2995 O O . ASN A 1 397 ? 42.414 -52.798 157.891 1.00 28.93 363 ASN A O 1
ATOM 3000 N N . LEU A 1 398 ? 40.306 -53.508 158.203 1.00 24.59 364 LEU A N 1
ATOM 3001 C CA . LEU A 1 398 ? 39.759 -52.206 157.815 1.00 27.31 364 LEU A CA 1
ATOM 3002 C C . LEU A 1 398 ? 39.978 -51.131 158.871 1.00 30.67 364 LEU A C 1
ATOM 3003 O O . LEU A 1 398 ? 39.863 -49.941 158.566 1.00 36.88 364 LEU A O 1
ATOM 3008 N N . GLY A 1 399 ? 40.208 -51.518 160.111 1.00 29.32 365 GLY A N 1
ATOM 3009 C CA . GLY A 1 399 ? 40.271 -50.535 161.169 1.00 34.41 365 GLY A CA 1
ATOM 3010 C C . GLY A 1 399 ? 38.932 -50.099 161.699 1.00 31.94 365 GLY A C 1
ATOM 3011 O O . GLY A 1 399 ? 38.847 -49.011 162.277 1.00 35.02 365 GLY A O 1
ATOM 3012 N N . GLU A 1 400 ? 37.872 -50.899 161.508 1.00 31.10 366 GLU A N 1
ATOM 3013 C CA . GLU A 1 400 ? 36.581 -50.653 162.153 1.00 28.39 366 GLU A CA 1
ATOM 3014 C C . GLU A 1 400 ? 36.649 -51.233 163.563 1.00 36.75 366 GLU A C 1
ATOM 3015 O O . GLU A 1 400 ? 36.638 -52.460 163.741 1.00 34.41 366 GLU A O 1
ATOM 3021 N N . LYS A 1 401 ? 36.734 -50.352 164.566 1.00 31.25 367 LYS A N 1
ATOM 3022 C CA . LYS A 1 401 ? 37.233 -50.732 165.890 1.00 33.72 367 LYS A CA 1
ATOM 3023 C C . LYS A 1 401 ? 36.130 -51.460 166.640 1.00 33.49 367 LYS A C 1
ATOM 3024 O O . LYS A 1 401 ? 35.134 -50.848 167.035 1.00 37.39 367 LYS A O 1
ATOM 3030 N N . LEU A 1 402 ? 36.286 -52.770 166.816 1.00 27.22 368 LEU A N 1
ATOM 3031 C CA . LEU A 1 402 ? 35.235 -53.585 167.420 1.00 28.33 368 LEU A CA 1
ATOM 3032 C C . LEU A 1 402 ? 35.872 -54.645 168.300 1.00 31.61 368 LEU A C 1
ATOM 3033 O O . LEU A 1 402 ? 36.922 -55.192 167.948 1.00 33.47 368 LEU A O 1
ATOM 3038 N N . THR A 1 403 ? 35.224 -54.959 169.426 1.00 27.28 369 THR A N 1
ATOM 3039 C CA . THR A 1 403 ? 35.770 -56.019 170.264 1.00 32.22 369 THR A CA 1
ATOM 3040 C C . THR A 1 403 ? 35.359 -57.384 169.729 1.00 29.75 369 THR A C 1
ATOM 3041 O O . THR A 1 403 ? 34.458 -57.506 168.884 1.00 31.12 369 THR A O 1
ATOM 3045 N N . ASP A 1 404 ? 36.004 -58.429 170.261 1.00 25.77 370 ASP A N 1
ATOM 3046 C CA . ASP A 1 404 ? 35.603 -59.797 169.917 1.00 33.72 370 ASP A CA 1
ATOM 3047 C C . ASP A 1 404 ? 34.120 -60.042 170.219 1.00 40.93 370 ASP A C 1
ATOM 3048 O O . ASP A 1 404 ? 33.383 -60.612 169.398 1.00 34.16 370 ASP A O 1
ATOM 3053 N N . GLU A 1 405 ? 33.656 -59.617 171.397 1.00 32.32 371 GLU A N 1
ATOM 3054 C CA . GLU A 1 405 ? 32.248 -59.807 171.723 1.00 30.73 371 GLU A CA 1
ATOM 3055 C C . GLU A 1 405 ? 31.343 -59.040 170.762 1.00 31.94 371 GLU A C 1
ATOM 3056 O O . GLU A 1 405 ? 30.263 -59.521 170.404 1.00 35.81 371 GLU A O 1
ATOM 3062 N N . GLU A 1 406 ? 31.755 -57.847 170.329 1.00 26.61 372 GLU A N 1
ATOM 3063 C CA . GLU A 1 406 ? 30.920 -57.129 169.372 1.00 28.85 372 GLU A CA 1
ATOM 3064 C C . GLU A 1 406 ? 30.888 -57.842 168.028 1.00 31.77 372 GLU A C 1
ATOM 3065 O O . GLU A 1 406 ? 29.857 -57.814 167.343 1.00 28.93 372 GLU A O 1
ATOM 3071 N N . VAL A 1 407 ? 31.990 -58.485 167.630 1.00 26.59 373 VAL A N 1
ATOM 3072 C CA . VAL A 1 407 ? 31.940 -59.240 166.374 1.00 29.03 373 VAL A CA 1
ATOM 3073 C C . VAL A 1 407 ? 31.004 -60.433 166.519 1.00 26.29 373 VAL A C 1
ATOM 3074 O O . VAL A 1 407 ? 30.169 -60.695 165.645 1.00 29.96 373 VAL A O 1
ATOM 3078 N N . ASP A 1 408 ? 31.099 -61.150 167.641 1.00 27.91 374 ASP A N 1
ATOM 3079 C CA . ASP A 1 408 ? 30.208 -62.282 167.875 1.00 32.66 374 ASP A CA 1
ATOM 3080 C C . ASP A 1 408 ? 28.746 -61.854 167.842 1.00 38.78 374 ASP A C 1
ATOM 3081 O O . ASP A 1 408 ? 27.901 -62.576 167.304 1.00 36.14 374 ASP A O 1
ATOM 3086 N N . GLU A 1 409 ? 28.440 -60.665 168.376 1.00 32.63 375 GLU A N 1
ATOM 3087 C CA . GLU A 1 409 ? 27.079 -60.140 168.331 1.00 36.42 375 GLU A CA 1
ATOM 3088 C C . GLU A 1 409 ? 26.625 -59.894 166.904 1.00 35.23 375 GLU A C 1
ATOM 3089 O O . GLU A 1 409 ? 25.463 -60.149 166.564 1.00 39.00 375 GLU A O 1
ATOM 3095 N N . MET A 1 410 ? 27.495 -59.317 166.072 1.00 28.76 376 MET A N 1
ATOM 3096 C CA . MET A 1 410 ? 27.110 -59.103 164.685 1.00 29.20 376 MET A CA 1
ATOM 3097 C C . MET A 1 410 ? 26.766 -60.427 164.009 1.00 29.62 376 MET A C 1
ATOM 3098 O O . MET A 1 410 ? 25.763 -60.520 163.294 1.00 32.34 376 MET A O 1
ATOM 3103 N N . ILE A 1 411 ? 27.554 -61.475 164.266 1.00 29.81 377 ILE A N 1
ATOM 3104 C CA . ILE A 1 411 ? 27.267 -62.783 163.678 1.00 30.46 377 ILE A CA 1
ATOM 3105 C C . ILE A 1 411 ? 25.941 -63.319 164.206 1.00 36.96 377 ILE A C 1
ATOM 3106 O O . ILE A 1 411 ? 25.036 -63.656 163.433 1.00 33.42 377 ILE A O 1
ATOM 3111 N N . ARG A 1 412 ? 25.810 -63.407 165.535 1.00 32.02 378 ARG A N 1
ATOM 3112 C CA . ARG A 1 412 ? 24.604 -63.974 166.134 1.00 39.45 378 ARG A CA 1
ATOM 3113 C C . ARG A 1 412 ? 23.345 -63.258 165.660 1.00 42.42 378 ARG A C 1
ATOM 3114 O O . ARG A 1 412 ? 22.289 -63.895 165.494 1.00 37.64 378 ARG A O 1
ATOM 3122 N N . GLU A 1 413 ? 23.443 -61.958 165.390 1.00 36.08 379 GLU A N 1
ATOM 3123 C CA . GLU A 1 413 ? 22.280 -61.215 164.917 1.00 36.60 379 GLU A CA 1
ATOM 3124 C C . GLU A 1 413 ? 21.929 -61.562 163.475 1.00 45.35 379 GLU A C 1
ATOM 3125 O O . GLU A 1 413 ? 20.747 -61.689 163.140 1.00 37.87 379 GLU A O 1
ATOM 3131 N N . ALA A 1 414 ? 22.928 -61.687 162.597 1.00 31.69 380 ALA A N 1
ATOM 3132 C CA . ALA A 1 414 ? 22.624 -61.995 161.203 1.00 38.65 380 ALA A CA 1
ATOM 3133 C C . ALA A 1 414 ? 22.317 -63.471 160.996 1.00 28.41 380 ALA A C 1
ATOM 3134 O O . ALA A 1 414 ? 21.701 -63.826 159.987 1.00 27.11 380 ALA A O 1
ATOM 3136 N N . ASP A 1 415 ? 22.719 -64.321 161.932 1.00 30.11 381 ASP A N 1
ATOM 3137 C CA . ASP A 1 415 ? 22.638 -65.763 161.769 1.00 29.47 381 ASP A CA 1
ATOM 3138 C C . ASP A 1 415 ? 21.218 -66.230 162.077 1.00 33.03 381 ASP A C 1
ATOM 3139 O O . ASP A 1 415 ? 20.766 -66.167 163.221 1.00 28.74 381 ASP A O 1
ATOM 3144 N N . ILE A 1 416 ? 20.511 -66.737 161.078 1.00 25.41 382 ILE A N 1
ATOM 3145 C CA . ILE A 1 416 ? 19.148 -67.205 161.302 1.00 22.67 382 ILE A CA 1
ATOM 3146 C C . ILE A 1 416 ? 19.086 -68.723 161.433 1.00 25.28 382 ILE A C 1
ATOM 3147 O O . ILE A 1 416 ? 18.348 -69.248 162.267 1.00 27.99 382 ILE A O 1
ATOM 3152 N N . ASP A 1 417 ? 19.873 -69.450 160.648 1.00 27.29 383 ASP A N 1
ATOM 3153 C CA . ASP A 1 417 ? 19.792 -70.902 160.722 1.00 28.97 383 ASP A CA 1
ATOM 3154 C C . ASP A 1 417 ? 20.649 -71.481 161.853 1.00 32.34 383 ASP A C 1
ATOM 3155 O O . ASP A 1 417 ? 20.641 -72.699 162.060 1.00 37.01 383 ASP A O 1
ATOM 3160 N N . GLY A 1 418 ? 21.370 -70.647 162.595 1.00 30.72 384 GLY A N 1
ATOM 3161 C CA . GLY A 1 418 ? 22.000 -71.106 163.822 1.00 32.16 384 GLY A CA 1
ATOM 3162 C C . GLY A 1 418 ? 23.288 -71.877 163.651 1.00 36.66 384 GLY A C 1
ATOM 3163 O O . GLY A 1 418 ? 23.729 -72.530 164.606 1.00 40.32 384 GLY A O 1
ATOM 3164 N N . ASP A 1 419 ? 23.909 -71.836 162.478 1.00 30.50 385 ASP A N 1
ATOM 3165 C CA . ASP A 1 419 ? 25.184 -72.523 162.336 1.00 31.64 385 ASP A CA 1
ATOM 3166 C C . ASP A 1 419 ? 26.352 -71.686 162.835 1.00 35.96 385 ASP A C 1
ATOM 3167 O O . ASP A 1 419 ? 27.487 -72.162 162.801 1.00 31.41 385 ASP A O 1
ATOM 3172 N N . GLY A 1 420 ? 26.093 -70.480 163.318 1.00 33.83 386 GLY A N 1
ATOM 3173 C CA . GLY A 1 420 ? 27.124 -69.625 163.842 1.00 32.60 386 GLY A CA 1
ATOM 3174 C C . GLY A 1 420 ? 27.912 -68.882 162.797 1.00 33.57 386 GLY A C 1
ATOM 3175 O O . GLY A 1 420 ? 28.934 -68.280 163.136 1.00 29.51 386 GLY A O 1
ATOM 3176 N N . GLN A 1 421 ? 27.499 -68.946 161.528 1.00 24.54 387 GLN A N 1
ATOM 3177 C CA . GLN A 1 421 ? 28.141 -68.244 160.427 1.00 20.06 387 GLN A CA 1
ATOM 3178 C C . GLN A 1 421 ? 27.062 -67.525 159.628 1.00 29.38 387 GLN A C 1
ATOM 3179 O O . GLN A 1 421 ? 25.879 -67.742 159.854 1.00 25.68 387 GLN A O 1
ATOM 3185 N N . VAL A 1 422 ? 27.459 -66.648 158.705 1.00 22.50 388 VAL A N 1
ATOM 3186 C CA . VAL A 1 422 ? 26.517 -65.831 157.935 1.00 22.68 388 VAL A CA 1
ATOM 3187 C C . VAL A 1 422 ? 26.597 -66.259 156.479 1.00 27.44 388 VAL A C 1
ATOM 3188 O O . VAL A 1 422 ? 27.600 -65.985 155.804 1.00 26.25 388 VAL A O 1
ATOM 3192 N N . ASN A 1 423 ? 25.551 -66.922 155.969 1.00 25.98 389 ASN A N 1
ATOM 3193 C CA . ASN A 1 423 ? 25.622 -67.273 154.554 1.00 19.86 389 ASN A CA 1
ATOM 3194 C C . ASN A 1 423 ? 25.157 -66.081 153.723 1.00 22.65 389 ASN A C 1
ATOM 3195 O O . ASN A 1 423 ? 24.786 -65.013 154.254 1.00 23.73 389 ASN A O 1
ATOM 3200 N N . TYR A 1 424 ? 25.165 -66.261 152.400 1.00 21.77 390 TYR A N 1
ATOM 3201 C CA . TYR A 1 424 ? 24.816 -65.159 151.503 1.00 23.24 390 TYR A CA 1
ATOM 3202 C C . TYR A 1 424 ? 23.386 -64.674 151.730 1.00 24.20 390 TYR A C 1
ATOM 3203 O O . TYR A 1 424 ? 23.134 -63.467 151.800 1.00 24.24 390 TYR A O 1
ATOM 3212 N N . GLU A 1 425 ? 22.426 -65.601 151.807 1.00 26.78 391 GLU A N 1
ATOM 3213 C CA . GLU A 1 425 ? 21.029 -65.211 152.005 1.00 26.35 391 GLU A CA 1
ATOM 3214 C C . GLU A 1 425 ? 20.832 -64.454 153.316 1.00 25.29 391 GLU A C 1
ATOM 3215 O O . GLU A 1 425 ? 20.097 -63.455 153.357 1.00 24.26 391 GLU A O 1
ATOM 3221 N N . GLU A 1 426 ? 21.507 -64.891 154.398 1.00 24.15 392 GLU A N 1
ATOM 3222 C CA . GLU A 1 426 ? 21.445 -64.157 155.662 1.00 24.90 392 GLU A CA 1
ATOM 3223 C C . GLU A 1 426 ? 22.046 -62.766 155.517 1.00 28.49 392 GLU A C 1
ATOM 3224 O O . GLU A 1 426 ? 21.511 -61.785 156.053 1.00 28.26 392 GLU A O 1
ATOM 3230 N N . PHE A 1 427 ? 23.157 -62.667 154.785 1.00 27.14 393 PHE A N 1
ATOM 3231 C CA . PHE A 1 427 ? 23.793 -61.382 154.525 1.00 25.88 393 PHE A CA 1
ATOM 3232 C C . PHE A 1 427 ? 22.869 -60.462 153.723 1.00 30.54 393 PHE A C 1
ATOM 3233 O O . PHE A 1 427 ? 22.714 -59.282 154.049 1.00 28.59 393 PHE A O 1
ATOM 3241 N N . VAL A 1 428 ? 22.254 -60.989 152.662 1.00 25.12 394 VAL A N 1
ATOM 3242 C CA . VAL A 1 428 ? 21.300 -60.201 151.861 1.00 24.07 394 VAL A CA 1
ATOM 3243 C C . VAL A 1 428 ? 20.171 -59.660 152.730 1.00 32.67 394 VAL A C 1
ATOM 3244 O O . VAL A 1 428 ? 19.769 -58.497 152.602 1.00 35.57 394 VAL A O 1
ATOM 3248 N N . GLN A 1 429 ? 19.618 -60.501 153.610 1.00 33.85 395 GLN A N 1
ATOM 3249 C CA . GLN A 1 429 ? 18.503 -60.061 154.446 1.00 34.21 395 GLN A CA 1
ATOM 3250 C C . GLN A 1 429 ? 18.917 -58.922 155.345 1.00 39.99 395 GLN A C 1
ATOM 3251 O O . GLN A 1 429 ? 18.167 -57.956 155.538 1.00 43.97 395 GLN A O 1
ATOM 3257 N N . MET A 1 430 ? 20.097 -59.040 155.930 1.00 33.79 396 MET A N 1
ATOM 3258 C CA . MET A 1 430 ? 20.570 -58.027 156.850 1.00 41.70 396 MET A CA 1
ATOM 3259 C C . MET A 1 430 ? 20.847 -56.709 156.141 1.00 47.48 396 MET A C 1
ATOM 3260 O O . MET A 1 430 ? 20.563 -55.639 156.687 1.00 50.20 396 MET A O 1
ATOM 3265 N N . MET A 1 431 ? 21.406 -56.767 154.929 1.00 39.15 397 MET A N 1
ATOM 3266 C CA . MET A 1 431 ? 21.833 -55.544 154.267 1.00 45.13 397 MET A CA 1
ATOM 3267 C C . MET A 1 431 ? 20.655 -54.784 153.677 1.00 50.11 397 MET A C 1
ATOM 3268 O O . MET A 1 431 ? 20.692 -53.550 153.608 1.00 52.52 397 MET A O 1
ATOM 3273 N N . THR A 1 432 ? 19.603 -55.488 153.270 1.00 50.21 398 THR A N 1
ATOM 3274 C CA . THR A 1 432 ? 18.393 -54.850 152.770 1.00 47.18 398 THR A CA 1
ATOM 3275 C C . THR A 1 432 ? 17.342 -54.655 153.855 1.00 54.36 398 THR A C 1
ATOM 3276 O O . THR A 1 432 ? 16.183 -54.367 153.535 1.00 65.58 398 THR A O 1
ATOM 3280 N N . ALA A 1 433 ? 17.712 -54.817 155.121 1.00 56.01 399 ALA A N 1
ATOM 3281 C CA . ALA A 1 433 ? 16.809 -54.532 156.228 1.00 61.75 399 ALA A CA 1
ATOM 3282 C C . ALA A 1 433 ? 16.871 -53.047 156.590 1.00 66.31 399 ALA A C 1
ATOM 3283 O O . ALA A 1 433 ? 15.856 -52.348 156.564 1.00 76.16 399 ALA A O 1
ATOM 3285 N N . GLY B 1 1 ? -36.433 -0.791 46.342 1.00 52.77 -35 GLY B N 1
ATOM 3286 C CA . GLY B 1 1 ? -36.752 -0.810 44.924 1.00 57.09 -35 GLY B CA 1
ATOM 3287 C C . GLY B 1 1 ? -35.552 -1.119 44.052 1.00 52.99 -35 GLY B C 1
ATOM 3288 O O . GLY B 1 1 ? -34.441 -1.269 44.565 1.00 54.17 -35 GLY B O 1
ATOM 3289 N N . PRO B 1 2 ? -35.762 -1.188 42.733 1.00 46.44 -34 PRO B N 1
ATOM 3290 C CA . PRO B 1 2 ? -34.642 -1.537 41.841 1.00 45.46 -34 PRO B CA 1
ATOM 3291 C C . PRO B 1 2 ? -33.518 -0.517 41.870 1.00 50.72 -34 PRO B C 1
ATOM 3292 O O . PRO B 1 2 ? -32.341 -0.904 41.852 1.00 48.80 -34 PRO B O 1
ATOM 3296 N N . HIS B 1 3 ? -33.840 0.781 41.923 1.00 44.63 -33 HIS B N 1
ATOM 3297 C CA . HIS B 1 3 ? -32.783 1.791 41.991 1.00 47.22 -33 HIS B CA 1
ATOM 3298 C C . HIS B 1 3 ? -31.967 1.639 43.271 1.00 39.98 -33 HIS B C 1
ATOM 3299 O O . HIS B 1 3 ? -30.736 1.658 43.234 1.00 34.37 -33 HIS B O 1
ATOM 3306 N N . MET B 1 4 ? -32.643 1.499 44.415 1.00 37.23 -32 MET B N 1
ATOM 3307 C CA . MET B 1 4 ? -31.947 1.257 45.673 1.00 47.27 -32 MET B CA 1
ATOM 3308 C C . MET B 1 4 ? -31.125 -0.027 45.609 1.00 39.57 -32 MET B C 1
ATOM 3309 O O . MET B 1 4 ? -29.997 -0.077 46.108 1.00 44.00 -32 MET B O 1
ATOM 3314 N N . ALA B 1 5 ? -31.657 -1.065 44.962 1.00 48.29 -31 ALA B N 1
ATOM 3315 C CA . ALA B 1 5 ? -30.905 -2.308 44.840 1.00 41.26 -31 ALA B CA 1
ATOM 3316 C C . ALA B 1 5 ? -29.644 -2.115 43.997 1.00 38.16 -31 ALA B C 1
ATOM 3317 O O . ALA B 1 5 ? -28.601 -2.707 44.294 1.00 41.23 -31 ALA B O 1
ATOM 3319 N N . ARG B 1 6 ? -29.696 -1.265 42.968 1.00 37.98 -30 ARG B N 1
ATOM 3320 C CA . ARG B 1 6 ? -28.484 -1.004 42.195 1.00 32.41 -30 ARG B CA 1
ATOM 3321 C C . ARG B 1 6 ? -27.452 -0.228 43.006 1.00 31.82 -30 ARG B C 1
ATOM 3322 O O . ARG B 1 6 ? -26.253 -0.508 42.910 1.00 34.79 -30 ARG B O 1
ATOM 3330 N N . TRP B 1 7 ? -27.880 0.771 43.784 1.00 35.10 -29 TRP B N 1
ATOM 3331 C CA . TRP B 1 7 ? -26.930 1.448 44.675 1.00 31.71 -29 TRP B CA 1
ATOM 3332 C C . TRP B 1 7 ? -26.247 0.445 45.599 1.00 32.17 -29 TRP B C 1
ATOM 3333 O O . TRP B 1 7 ? -25.018 0.446 45.746 1.00 33.68 -29 TRP B O 1
ATOM 3344 N N . LYS B 1 8 ? -27.042 -0.394 46.263 1.00 34.14 -28 LYS B N 1
ATOM 3345 C CA . LYS B 1 8 ? -26.489 -1.312 47.258 1.00 42.83 -28 LYS B CA 1
ATOM 3346 C C . LYS B 1 8 ? -25.498 -2.277 46.622 1.00 37.20 -28 LYS B C 1
ATOM 3347 O O . LYS B 1 8 ? -24.403 -2.502 47.148 1.00 42.08 -28 LYS B O 1
ATOM 3353 N N . LYS B 1 9 ? -25.872 -2.851 45.481 1.00 36.23 -27 LYS B N 1
ATOM 3354 C CA . LYS B 1 9 ? -24.999 -3.776 44.766 1.00 38.65 -27 LYS B CA 1
ATOM 3355 C C . LYS B 1 9 ? -23.655 -3.136 44.433 1.00 40.01 -27 LYS B C 1
ATOM 3356 O O . LYS B 1 9 ? -22.594 -3.744 44.631 1.00 41.15 -27 LYS B O 1
ATOM 3362 N N . ALA B 1 10 ? -23.680 -1.901 43.921 1.00 38.26 -26 ALA B N 1
ATOM 3363 C CA . ALA B 1 10 ? -22.433 -1.209 43.614 1.00 34.83 -26 ALA B CA 1
ATOM 3364 C C . ALA B 1 10 ? -21.663 -0.883 44.888 1.00 30.69 -26 ALA B C 1
ATOM 3365 O O . ALA B 1 10 ? -20.429 -0.941 44.906 1.00 31.93 -26 ALA B O 1
ATOM 3367 N N . PHE B 1 11 ? -22.375 -0.543 45.961 1.00 30.22 -25 PHE B N 1
ATOM 3368 C CA . PHE B 1 11 ? -21.706 -0.291 47.238 1.00 38.10 -25 PHE B CA 1
ATOM 3369 C C . PHE B 1 11 ? -21.002 -1.549 47.750 1.00 37.91 -25 PHE B C 1
ATOM 3370 O O . PHE B 1 11 ? -19.845 -1.498 48.189 1.00 36.76 -25 PHE B O 1
ATOM 3378 N N . ILE B 1 12 ? -21.673 -2.694 47.674 1.00 40.27 -24 ILE B N 1
ATOM 3379 C CA . ILE B 1 12 ? -21.062 -3.926 48.168 1.00 38.21 -24 ILE B CA 1
ATOM 3380 C C . ILE B 1 12 ? -19.828 -4.297 47.349 1.00 42.09 -24 ILE B C 1
ATOM 3381 O O . ILE B 1 12 ? -18.783 -4.663 47.906 1.00 46.52 -24 ILE B O 1
ATOM 3386 N N . ALA B 1 13 ? -19.917 -4.190 46.018 1.00 36.86 -23 ALA B N 1
ATOM 3387 C CA . ALA B 1 13 ? -18.774 -4.497 45.163 1.00 34.37 -23 ALA B CA 1
ATOM 3388 C C . ALA B 1 13 ? -17.601 -3.561 45.438 1.00 38.54 -23 ALA B C 1
ATOM 3389 O O . ALA B 1 13 ? -16.444 -3.997 45.510 1.00 34.21 -23 ALA B O 1
ATOM 3391 N N . VAL B 1 14 ? -17.873 -2.259 45.543 1.00 29.80 -22 VAL B N 1
ATOM 3392 C CA . VAL B 1 14 ? -16.810 -1.297 45.818 1.00 31.10 -22 VAL B CA 1
ATOM 3393 C C . VAL B 1 14 ? -16.179 -1.593 47.179 1.00 31.04 -22 VAL B C 1
ATOM 3394 O O . VAL B 1 14 ? -14.952 -1.589 47.326 1.00 37.40 -22 VAL B O 1
ATOM 3398 N N . SER B 1 15 ? -17.018 -1.841 48.192 1.00 35.25 -21 SER B N 1
ATOM 3399 C CA . SER B 1 15 ? -16.525 -2.206 49.522 1.00 39.66 -21 SER B CA 1
ATOM 3400 C C . SER B 1 15 ? -15.592 -3.410 49.455 1.00 43.05 -21 SER B C 1
ATOM 3401 O O . SER B 1 15 ? -14.508 -3.405 50.047 1.00 44.08 -21 SER B O 1
ATOM 3404 N N . ALA B 1 16 ? -16.017 -4.462 48.745 1.00 41.18 -20 ALA B N 1
ATOM 3405 C CA . ALA B 1 16 ? -15.199 -5.664 48.616 1.00 42.79 -20 ALA B CA 1
ATOM 3406 C C . ALA B 1 16 ? -13.860 -5.346 47.965 1.00 47.45 -20 ALA B C 1
ATOM 3407 O O . ALA B 1 16 ? -12.810 -5.791 48.441 1.00 48.03 -20 ALA B O 1
ATOM 3409 N N . ALA B 1 17 ? -13.871 -4.573 46.874 1.00 40.56 -19 ALA B N 1
ATOM 3410 C CA . ALA B 1 17 ? -12.610 -4.119 46.291 1.00 38.12 -19 ALA B CA 1
ATOM 3411 C C . ALA B 1 17 ? -11.768 -3.373 47.319 1.00 52.36 -19 ALA B C 1
ATOM 3412 O O . ALA B 1 17 ? -10.537 -3.491 47.324 1.00 49.82 -19 ALA B O 1
ATOM 3414 N N . ASN B 1 18 ? -12.414 -2.590 48.194 1.00 41.22 -18 ASN B N 1
ATOM 3415 C CA . ASN B 1 18 ? -11.655 -1.887 49.223 1.00 52.68 -18 ASN B CA 1
ATOM 3416 C C . ASN B 1 18 ? -11.134 -2.869 50.270 1.00 55.89 -18 ASN B C 1
ATOM 3417 O O . ASN B 1 18 ? -9.980 -2.767 50.701 1.00 58.42 -18 ASN B O 1
ATOM 3422 N N . ARG B 1 19 ? -11.958 -3.847 50.664 1.00 50.69 -17 ARG B N 1
ATOM 3423 C CA . ARG B 1 19 ? -11.538 -4.811 51.678 1.00 56.95 -17 ARG B CA 1
ATOM 3424 C C . ARG B 1 19 ? -10.375 -5.670 51.194 1.00 60.93 -17 ARG B C 1
ATOM 3425 O O . ARG B 1 19 ? -9.382 -5.837 51.908 1.00 61.46 -17 ARG B O 1
ATOM 3433 N N . PHE B 1 20 ? -10.489 -6.242 49.990 1.00 52.26 -16 PHE B N 1
ATOM 3434 C CA . PHE B 1 20 ? -9.389 -7.030 49.432 1.00 61.04 -16 PHE B CA 1
ATOM 3435 C C . PHE B 1 20 ? -8.061 -6.294 49.545 1.00 65.97 -16 PHE B C 1
ATOM 3436 O O . PHE B 1 20 ? -7.034 -6.896 49.881 1.00 76.48 -16 PHE B O 1
ATOM 3444 N N . LYS B 1 21 ? -8.060 -4.989 49.270 1.00 61.55 -15 LYS B N 1
ATOM 3445 C CA . LYS B 1 21 ? -6.829 -4.215 49.389 1.00 66.03 -15 LYS B CA 1
ATOM 3446 C C . LYS B 1 21 ? -6.444 -3.977 50.850 1.00 70.57 -15 LYS B C 1
ATOM 3447 O O . LYS B 1 21 ? -5.258 -3.804 51.154 1.00 70.19 -15 LYS B O 1
ATOM 3453 N N . LYS B 1 22 ? -7.412 -3.996 51.772 1.00 67.33 -14 LYS B N 1
ATOM 3454 C CA . LYS B 1 22 ? -7.149 -3.716 53.183 1.00 63.05 -14 LYS B CA 1
ATOM 3455 C C . LYS B 1 22 ? -6.934 -4.972 54.026 1.00 70.23 -14 LYS B C 1
ATOM 3456 O O . LYS B 1 22 ? -6.136 -4.942 54.972 1.00 62.43 -14 LYS B O 1
ATOM 3462 N N . ILE B 1 23 ? -7.647 -6.070 53.741 1.00 59.53 -13 ILE B N 1
ATOM 3463 C CA . ILE B 1 23 ? -7.305 -7.344 54.376 1.00 70.49 -13 ILE B CA 1
ATOM 3464 C C . ILE B 1 23 ? -5.850 -7.696 54.087 1.00 74.19 -13 ILE B C 1
ATOM 3465 O O . ILE B 1 23 ? -5.128 -8.187 54.966 1.00 70.67 -13 ILE B O 1
ATOM 3470 N N . SER B 1 24 ? -5.392 -7.433 52.854 1.00 67.16 -12 SER B N 1
ATOM 3471 C CA . SER B 1 24 ? -4.015 -7.743 52.489 1.00 65.34 -12 SER B CA 1
ATOM 3472 C C . SER B 1 24 ? -3.019 -6.865 53.232 1.00 68.79 -12 SER B C 1
ATOM 3473 O O . SER B 1 24 ? -1.902 -7.306 53.524 1.00 64.41 -12 SER B O 1
ATOM 3476 N N . SER B 1 25 ? -3.388 -5.618 53.528 1.00 67.31 -11 SER B N 1
ATOM 3477 C CA . SER B 1 25 ? -2.462 -4.758 54.252 1.00 66.60 -11 SER B CA 1
ATOM 3478 C C . SER B 1 25 ? -2.388 -5.139 55.728 1.00 59.89 -11 SER B C 1
ATOM 3479 O O . SER B 1 25 ? -1.308 -5.098 56.324 1.00 62.90 -11 SER B O 1
ATOM 3482 N N . GLU B 1 26 ? -3.521 -5.521 56.327 1.00 54.82 -10 GLU B N 1
ATOM 3483 C CA . GLU B 1 26 ? -3.507 -5.928 57.726 1.00 63.27 -10 GLU B CA 1
ATOM 3484 C C . GLU B 1 26 ? -2.687 -7.192 57.931 1.00 71.59 -10 GLU B C 1
ATOM 3485 O O . GLU B 1 26 ? -2.029 -7.338 58.970 1.00 61.70 -10 GLU B O 1
ATOM 3491 N N . GLU B 1 27 ? -2.686 -8.101 56.950 1.00 66.27 -9 GLU B N 1
ATOM 3492 C CA . GLU B 1 27 ? -1.898 -9.320 57.093 1.00 66.75 -9 GLU B CA 1
ATOM 3493 C C . GLU B 1 27 ? -0.404 -9.024 57.047 1.00 62.09 -9 GLU B C 1
ATOM 3494 O O . GLU B 1 27 ? 0.371 -9.651 57.779 1.00 67.23 -9 GLU B O 1
ATOM 3500 N N . GLU B 1 28 ? 0.028 -8.075 56.210 1.00 55.67 -8 GLU B N 1
ATOM 3501 C CA . GLU B 1 28 ? 1.427 -7.647 56.277 1.00 53.05 -8 GLU B CA 1
ATOM 3502 C C . GLU B 1 28 ? 1.761 -7.085 57.655 1.00 64.02 -8 GLU B C 1
ATOM 3503 O O . GLU B 1 28 ? 2.785 -7.437 58.253 1.00 59.99 -8 GLU B O 1
ATOM 3509 N N . LYS B 1 29 ? 0.907 -6.192 58.173 1.00 63.17 -7 LYS B N 1
ATOM 3510 C CA . LYS B 1 29 ? 1.117 -5.655 59.516 1.00 59.36 -7 LYS B CA 1
ATOM 3511 C C . LYS B 1 29 ? 1.200 -6.774 60.549 1.00 57.25 -7 LYS B C 1
ATOM 3512 O O . LYS B 1 29 ? 2.023 -6.716 61.471 1.00 52.37 -7 LYS B O 1
ATOM 3518 N N . ARG B 1 30 ? 0.372 -7.814 60.394 1.00 46.81 -6 ARG B N 1
ATOM 3519 C CA . ARG B 1 30 ? 0.413 -8.948 61.311 1.00 53.78 -6 ARG B CA 1
ATOM 3520 C C . ARG B 1 30 ? 1.771 -9.645 61.286 1.00 55.54 -6 ARG B C 1
ATOM 3521 O O . ARG B 1 30 ? 2.306 -10.012 62.339 1.00 49.88 -6 ARG B O 1
ATOM 3529 N N . LYS B 1 31 ? 2.349 -9.831 60.095 1.00 51.43 -5 LYS B N 1
ATOM 3530 C CA . LYS B 1 31 ? 3.643 -10.502 59.992 1.00 56.18 -5 LYS B CA 1
ATOM 3531 C C . LYS B 1 31 ? 4.758 -9.693 60.648 1.00 58.64 -5 LYS B C 1
ATOM 3532 O O . LYS B 1 31 ? 5.696 -10.270 61.217 1.00 54.81 -5 LYS B O 1
ATOM 3538 N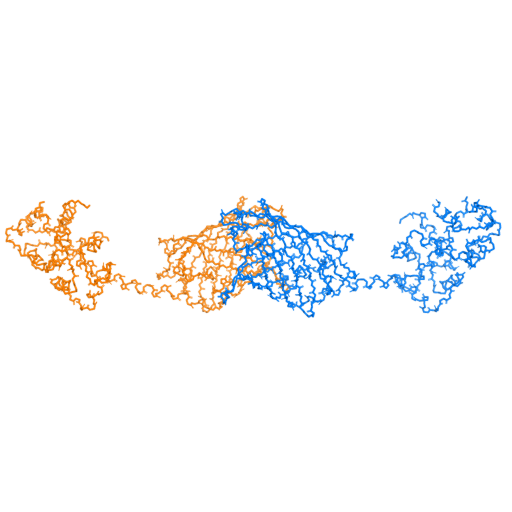 N . ARG B 1 32 ? 4.679 -8.363 60.579 1.00 49.98 -4 ARG B N 1
ATOM 3539 C CA . ARG B 1 32 ? 5.690 -7.529 61.219 1.00 51.02 -4 ARG B CA 1
ATOM 3540 C C . ARG B 1 32 ? 5.589 -7.621 62.742 1.00 48.31 -4 ARG B C 1
ATOM 3541 O O . ARG B 1 32 ? 6.605 -7.759 63.428 1.00 45.93 -4 ARG B O 1
ATOM 3549 N N . GLU B 1 33 ? 4.363 -7.585 63.278 1.00 46.78 -3 GLU B N 1
ATOM 3550 C CA . GLU B 1 33 ? 4.151 -7.650 64.722 1.00 46.20 -3 GLU B CA 1
ATOM 3551 C C . GLU B 1 33 ? 4.521 -9.021 65.283 1.00 49.04 -3 GLU B C 1
ATOM 3552 O O . GLU B 1 33 ? 5.154 -9.107 66.341 1.00 43.83 -3 GLU B O 1
ATOM 3558 N N . GLU B 1 34 ? 4.130 -10.100 64.594 1.00 40.18 -2 GLU B N 1
ATOM 3559 C CA . GLU B 1 34 ? 4.520 -11.443 65.014 1.00 44.79 -2 GLU B CA 1
ATOM 3560 C C . GLU B 1 34 ? 6.035 -11.588 65.087 1.00 46.30 -2 GLU B C 1
ATOM 3561 O O . GLU B 1 34 ? 6.556 -12.256 65.989 1.00 51.12 -2 GLU B O 1
ATOM 3567 N N . GLU B 1 35 ? 6.762 -10.972 64.149 1.00 43.26 -1 GLU B N 1
ATOM 3568 C CA . GLU B 1 35 ? 8.220 -10.940 64.248 1.00 46.79 -1 GLU B CA 1
ATOM 3569 C C . GLU B 1 35 ? 8.674 -10.214 65.509 1.00 47.00 -1 GLU B C 1
ATOM 3570 O O . GLU B 1 35 ? 9.601 -10.660 66.195 1.00 47.21 -1 GLU B O 1
ATOM 3576 N N . GLU B 1 36 ? 8.042 -9.084 65.823 1.00 44.23 0 GLU B N 1
ATOM 3577 C CA . GLU B 1 36 ? 8.544 -8.253 66.913 1.00 52.06 0 GLU B CA 1
ATOM 3578 C C . GLU B 1 36 ? 8.192 -8.830 68.286 1.00 46.37 0 GLU B C 1
ATOM 3579 O O . GLU B 1 36 ? 9.001 -8.746 69.217 1.00 43.13 0 GLU B O 1
ATOM 3585 N N . VAL B 1 37 ? 7.015 -9.446 68.433 1.00 34.46 1 VAL B N 1
ATOM 3586 C CA . VAL B 1 37 ? 6.652 -10.005 69.732 1.00 41.75 1 VAL B CA 1
ATOM 3587 C C . VAL B 1 37 ? 7.456 -11.242 70.058 1.00 39.88 1 VAL B C 1
ATOM 3588 O O . VAL B 1 37 ? 7.511 -11.652 71.227 1.00 41.71 1 VAL B O 1
ATOM 3592 N N A SER B 1 38 ? 8.085 -11.854 69.057 0.55 37.39 2 SER B N 1
ATOM 3593 N N B SER B 1 38 ? 8.092 -11.856 69.072 0.45 37.42 2 SER B N 1
ATOM 3594 C CA A SER B 1 38 ? 8.811 -13.103 69.249 0.55 40.37 2 SER B CA 1
ATOM 3595 C CA B SER B 1 38 ? 8.800 -13.106 69.302 0.45 40.34 2 SER B CA 1
ATOM 3596 C C A SER B 1 38 ? 10.233 -12.904 69.760 0.55 34.58 2 SER B C 1
ATOM 3597 C C B SER B 1 38 ? 10.271 -12.914 69.651 0.45 34.66 2 SER B C 1
ATOM 3598 O O A SER B 1 38 ? 10.869 -13.882 70.160 0.55 38.85 2 SER B O 1
ATOM 3599 O O B SER B 1 38 ? 10.981 -13.906 69.835 0.45 38.50 2 SER B O 1
ATOM 3604 N N . LYS B 1 39 ? 10.748 -11.675 69.756 1.00 30.71 3 LYS B N 1
ATOM 3605 C CA . LYS B 1 39 ? 12.164 -11.469 70.030 1.00 35.47 3 LYS B CA 1
ATOM 3606 C C . LYS B 1 39 ? 12.487 -11.630 71.514 1.00 31.77 3 LYS B C 1
ATOM 3607 O O . LYS B 1 39 ? 13.549 -12.157 71.861 1.00 32.44 3 LYS B O 1
ATOM 3613 N N . GLY B 1 40 ? 11.588 -11.175 72.391 1.00 29.55 4 GLY B N 1
ATOM 3614 C CA . GLY B 1 40 ? 11.882 -11.172 73.823 1.00 31.14 4 GLY B CA 1
ATOM 3615 C C . GLY B 1 40 ? 12.247 -12.541 74.364 1.00 28.23 4 GLY B C 1
ATOM 3616 O O . GLY B 1 40 ? 13.189 -12.675 75.148 1.00 31.18 4 GLY B O 1
ATOM 3617 N N . GLU B 1 41 ? 11.516 -13.580 73.949 1.00 28.24 5 GLU B N 1
ATOM 3618 C CA . GLU B 1 41 ? 11.771 -14.913 74.479 1.00 31.48 5 GLU B CA 1
ATOM 3619 C C . GLU B 1 41 ? 13.159 -15.442 74.108 1.00 34.49 5 GLU B C 1
ATOM 3620 O O . GLU B 1 41 ? 13.675 -16.338 74.790 1.00 30.53 5 GLU B O 1
ATOM 3626 N N . GLU B 1 42 ? 13.803 -14.885 73.080 1.00 32.49 6 GLU B N 1
ATOM 3627 C CA . GLU B 1 42 ? 15.141 -15.352 72.735 1.00 29.97 6 GLU B CA 1
ATOM 3628 C C . GLU B 1 42 ? 16.181 -14.921 73.760 1.00 30.46 6 GLU B C 1
ATOM 3629 O O . GLU B 1 42 ? 17.265 -15.504 73.813 1.00 35.26 6 GLU B O 1
ATOM 3635 N N . LEU B 1 43 ? 15.874 -13.918 74.572 1.00 31.35 7 LEU B N 1
ATOM 3636 C CA . LEU B 1 43 ? 16.808 -13.501 75.610 1.00 30.70 7 LEU B CA 1
ATOM 3637 C C . LEU B 1 43 ? 16.876 -14.481 76.770 1.00 27.04 7 LEU B C 1
ATOM 3638 O O . LEU B 1 43 ? 17.715 -14.291 77.663 1.00 35.92 7 LEU B O 1
ATOM 3643 N N . PHE B 1 44 ? 16.048 -15.525 76.768 1.00 27.18 8 PHE B N 1
ATOM 3644 C CA . PHE B 1 44 ? 15.870 -16.397 77.927 1.00 28.77 8 PHE B CA 1
ATOM 3645 C C . PHE B 1 44 ? 16.249 -17.839 77.631 1.00 32.07 8 PHE B C 1
ATOM 3646 O O . PHE B 1 44 ? 15.882 -18.736 78.398 1.00 34.03 8 PHE B O 1
ATOM 3654 N N . THR B 1 45 ? 16.980 -18.084 76.542 1.00 31.05 9 THR B N 1
ATOM 3655 C CA . THR B 1 45 ? 17.291 -19.455 76.158 1.00 30.85 9 THR B CA 1
ATOM 3656 C C . THR B 1 45 ? 18.405 -20.058 76.993 1.00 34.74 9 THR B C 1
ATOM 3657 O O . THR B 1 45 ? 18.574 -21.283 76.973 1.00 34.94 9 THR B O 1
ATOM 3661 N N . GLY B 1 46 ? 19.151 -19.247 77.743 1.00 26.61 10 GLY B N 1
ATOM 3662 C CA . GLY B 1 46 ? 20.114 -19.801 78.678 1.00 30.28 10 GLY B CA 1
ATOM 3663 C C . GLY B 1 46 ? 19.927 -19.299 80.102 1.00 33.15 10 GLY B C 1
ATOM 3664 O O . GLY B 1 46 ? 18.844 -18.844 80.462 1.00 29.82 10 GLY B O 1
ATOM 3665 N N . VAL B 1 47 ? 20.964 -19.382 80.924 1.00 31.67 11 VAL B N 1
ATOM 3666 C CA . VAL B 1 47 ? 20.888 -18.880 82.291 1.00 31.22 11 VAL B CA 1
ATOM 3667 C C . VAL B 1 47 ? 21.093 -17.374 82.265 1.00 28.05 11 VAL B C 1
ATOM 3668 O O . VAL B 1 47 ? 21.992 -16.882 81.581 1.00 31.85 11 VAL B O 1
ATOM 3672 N N . VAL B 1 48 ? 20.270 -16.638 82.999 1.00 27.11 12 VAL B N 1
ATOM 3673 C CA . VAL B 1 48 ? 20.291 -15.180 82.990 1.00 24.59 12 VAL B CA 1
ATOM 3674 C C . VAL B 1 48 ? 20.569 -14.701 84.411 1.00 23.19 12 VAL B C 1
ATOM 3675 O O . VAL B 1 48 ? 19.850 -15.090 85.331 1.00 22.20 12 VAL B O 1
ATOM 3679 N N . PRO B 1 49 ? 21.587 -13.878 84.643 1.00 23.49 13 PRO B N 1
ATOM 3680 C CA . PRO B 1 49 ? 21.829 -13.402 86.012 1.00 26.49 13 PRO B CA 1
ATOM 3681 C C . PRO B 1 49 ? 20.803 -12.346 86.382 1.00 25.83 13 PRO B C 1
ATOM 3682 O O . PRO B 1 49 ? 20.278 -11.628 85.528 1.00 23.16 13 PRO B O 1
ATOM 3686 N N . ILE B 1 50 ? 20.541 -12.243 87.682 1.00 23.47 14 ILE B N 1
ATOM 3687 C CA . ILE B 1 50 ? 19.457 -11.419 88.204 1.00 22.04 14 ILE B CA 1
ATOM 3688 C C . ILE B 1 50 ? 19.991 -10.556 89.344 1.00 20.38 14 ILE B C 1
ATOM 3689 O O . ILE B 1 50 ? 20.746 -11.042 90.200 1.00 19.35 14 ILE B O 1
ATOM 3694 N N . LEU B 1 51 ? 19.555 -9.290 89.388 1.00 19.37 15 LEU B N 1
ATOM 3695 C CA . LEU B 1 51 ? 19.748 -8.436 90.567 1.00 22.42 15 LEU B CA 1
ATOM 3696 C C . LEU B 1 51 ? 18.411 -7.854 90.995 1.00 23.51 15 LEU B C 1
ATOM 3697 O O . LEU B 1 51 ? 17.591 -7.489 90.141 1.00 26.96 15 LEU B O 1
ATOM 3702 N N . VAL B 1 52 ? 18.179 -7.782 92.308 1.00 23.25 16 VAL B N 1
ATOM 3703 C CA . VAL B 1 52 ? 16.921 -7.270 92.857 1.00 17.91 16 VAL B CA 1
ATOM 3704 C C . VAL B 1 52 ? 17.218 -6.255 93.950 1.00 21.96 16 VAL B C 1
ATOM 3705 O O . VAL B 1 52 ? 18.150 -6.434 94.742 1.00 21.45 16 VAL B O 1
ATOM 3709 N N . GLU B 1 53 ? 16.434 -5.189 94.006 1.00 24.44 17 GLU B N 1
ATOM 3710 C CA . GLU B 1 53 ? 16.453 -4.389 95.221 1.00 27.50 17 GLU B CA 1
ATOM 3711 C C . GLU B 1 53 ? 15.044 -3.908 95.546 1.00 23.60 17 GLU B C 1
ATOM 3712 O O . GLU B 1 53 ? 14.213 -3.643 94.669 1.00 23.25 17 GLU B O 1
ATOM 3718 N N . LEU B 1 54 ? 14.795 -3.828 96.833 1.00 23.21 18 LEU B N 1
ATOM 3719 C CA . LEU B 1 54 ? 13.505 -3.481 97.381 1.00 21.97 18 LEU B CA 1
ATOM 3720 C C . LEU B 1 54 ? 13.716 -2.449 98.471 1.00 24.37 18 LEU B C 1
ATOM 3721 O O . LEU B 1 54 ? 14.554 -2.648 99.363 1.00 23.14 18 LEU B O 1
ATOM 3726 N N . ASP B 1 55 ? 12.916 -1.391 98.430 1.00 23.42 19 ASP B N 1
ATOM 3727 C CA . ASP B 1 55 ? 12.774 -0.462 99.544 1.00 28.43 19 ASP B CA 1
ATOM 3728 C C . ASP B 1 55 ? 11.372 -0.626 100.102 1.00 24.23 19 ASP B C 1
ATOM 3729 O O . ASP B 1 55 ? 10.392 -0.510 99.360 1.00 23.45 19 ASP B O 1
ATOM 3734 N N . GLY B 1 56 ? 11.278 -0.898 101.393 1.00 23.03 20 GLY B N 1
ATOM 3735 C CA . GLY B 1 56 ? 10.006 -1.204 102.011 1.00 22.72 20 GLY B CA 1
ATOM 3736 C C . GLY B 1 56 ? 9.728 -0.332 103.214 1.00 28.61 20 GLY B C 1
ATOM 3737 O O . GLY B 1 56 ? 10.640 0.151 103.888 1.00 23.07 20 GLY B O 1
ATOM 3738 N N . ASP B 1 57 ? 8.437 -0.139 103.473 1.00 22.39 21 ASP B N 1
ATOM 3739 C CA . ASP B 1 57 ? 7.944 0.566 104.650 1.00 27.01 21 ASP B CA 1
ATOM 3740 C C . ASP B 1 57 ? 6.658 -0.141 105.068 1.00 24.12 21 ASP B C 1
ATOM 3741 O O . ASP B 1 57 ? 5.655 -0.069 104.348 1.00 28.39 21 ASP B O 1
ATOM 3746 N N . VAL B 1 58 ? 6.680 -0.826 106.209 1.00 23.64 22 VAL B N 1
ATOM 3747 C CA . VAL B 1 58 ? 5.495 -1.510 106.742 1.00 23.90 22 VAL B CA 1
ATOM 3748 C C . VAL B 1 58 ? 5.178 -0.949 108.128 1.00 25.54 22 VAL B C 1
ATOM 3749 O O . VAL B 1 58 ? 5.965 -1.130 109.066 1.00 23.83 22 VAL B O 1
ATOM 3753 N N . ASN B 1 59 ? 4.016 -0.288 108.269 1.00 23.36 23 ASN B N 1
ATOM 3754 C CA . ASN B 1 59 ? 3.619 0.336 109.540 1.00 22.61 23 ASN B CA 1
ATOM 3755 C C . ASN B 1 59 ? 4.708 1.257 110.085 1.00 29.88 23 ASN B C 1
ATOM 3756 O O . ASN B 1 59 ? 4.901 1.338 111.299 1.00 26.85 23 ASN B O 1
ATOM 3761 N N . GLY B 1 60 ? 5.453 1.917 109.200 1.00 25.83 24 GLY B N 1
ATOM 3762 C CA . GLY B 1 60 ? 6.543 2.783 109.609 1.00 29.41 24 GLY B CA 1
ATOM 3763 C C . GLY B 1 60 ? 7.895 2.123 109.799 1.00 26.79 24 GLY B C 1
ATOM 3764 O O . GLY B 1 60 ? 8.879 2.839 110.040 1.00 30.25 24 GLY B O 1
ATOM 3765 N N . HIS B 1 61 ? 7.986 0.791 109.731 1.00 24.76 25 HIS B N 1
ATOM 3766 C CA . HIS B 1 61 ? 9.280 0.106 109.773 1.00 24.54 25 HIS B CA 1
ATOM 3767 C C . HIS B 1 61 ? 9.909 0.175 108.389 1.00 28.80 25 HIS B C 1
ATOM 3768 O O . HIS B 1 61 ? 9.439 -0.503 107.469 1.00 26.46 25 HIS B O 1
ATOM 3775 N N . LYS B 1 62 ? 10.977 0.965 108.225 1.00 25.04 26 LYS B N 1
ATOM 3776 C CA . LYS B 1 62 ? 11.619 1.111 106.916 1.00 29.68 26 LYS B CA 1
ATOM 3777 C C . LYS B 1 62 ? 12.749 0.102 106.762 1.00 26.64 26 LYS B C 1
ATOM 3778 O O . LYS B 1 62 ? 13.485 -0.177 107.712 1.00 27.93 26 LYS B O 1
ATOM 3784 N N . PHE B 1 63 ? 12.881 -0.466 105.568 1.00 25.92 27 PHE B N 1
ATOM 3785 C CA . PHE B 1 63 ? 13.906 -1.484 105.397 1.00 23.87 27 PHE B CA 1
ATOM 3786 C C . PHE B 1 63 ? 14.300 -1.565 103.936 1.00 22.22 27 PHE B C 1
ATOM 3787 O O . PHE B 1 63 ? 13.609 -1.047 103.047 1.00 25.45 27 PHE B O 1
ATOM 3795 N N A SER B 1 64 ? 15.437 -2.206 103.699 0.52 22.20 28 SER B N 1
ATOM 3796 N N B SER B 1 64 ? 15.419 -2.240 103.688 0.48 22.20 28 SER B N 1
ATOM 3797 C CA A SER B 1 64 ? 15.931 -2.424 102.350 0.52 23.84 28 SER B CA 1
ATOM 3798 C CA B SER B 1 64 ? 15.914 -2.401 102.329 0.48 23.85 28 SER B CA 1
ATOM 3799 C C A SER B 1 64 ? 16.390 -3.862 102.220 0.52 22.70 28 SER B C 1
ATOM 3800 C C B SER B 1 64 ? 16.519 -3.785 102.165 0.48 22.75 28 SER B C 1
ATOM 3801 O O A SER B 1 64 ? 16.846 -4.477 103.187 0.52 22.21 28 SER B O 1
ATOM 3802 O O B SER B 1 64 ? 17.223 -4.278 103.051 0.48 21.86 28 SER B O 1
ATOM 3807 N N . VAL B 1 65 ? 16.252 -4.402 101.015 1.00 21.67 29 VAL B N 1
ATOM 3808 C CA . VAL B 1 65 ? 16.709 -5.753 100.725 1.00 21.46 29 VAL B CA 1
ATOM 3809 C C . VAL B 1 65 ? 17.407 -5.761 99.373 1.00 23.13 29 VAL B C 1
ATOM 3810 O O . VAL B 1 65 ? 16.953 -5.131 98.407 1.00 22.32 29 VAL B O 1
ATOM 3814 N N . SER B 1 66 ? 18.481 -6.525 99.304 1.00 21.46 30 SER B N 1
ATOM 3815 C CA . SER B 1 66 ? 19.269 -6.708 98.100 1.00 20.62 30 SER B CA 1
ATOM 3816 C C . SER B 1 66 ? 19.211 -8.183 97.713 1.00 19.68 30 SER B C 1
ATOM 3817 O O . SER B 1 66 ? 19.355 -9.047 98.578 1.00 23.14 30 SER B O 1
ATOM 3820 N N . GLY B 1 67 ? 18.992 -8.466 96.435 1.00 22.54 31 GLY B N 1
ATOM 3821 C CA . GLY B 1 67 ? 18.922 -9.835 95.960 1.00 20.87 31 GLY B CA 1
ATOM 3822 C C . GLY B 1 67 ? 19.803 -10.075 94.748 1.00 19.14 31 GLY B C 1
ATOM 3823 O O . GLY B 1 67 ? 20.013 -9.191 93.919 1.00 21.26 31 GLY B O 1
ATOM 3824 N N . GLU B 1 68 ? 20.338 -11.295 94.659 1.00 19.46 32 GLU B N 1
ATOM 3825 C CA . GLU B 1 68 ? 20.991 -11.698 93.423 1.00 23.15 32 GLU B CA 1
ATOM 3826 C C . GLU B 1 68 ? 20.795 -13.187 93.194 1.00 23.70 32 GLU B C 1
ATOM 3827 O O . GLU B 1 68 ? 20.604 -13.971 94.135 1.00 23.19 32 GLU B O 1
ATOM 3833 N N . GLY B 1 69 ? 20.915 -13.576 91.930 1.00 22.55 33 GLY B N 1
ATOM 3834 C CA . GLY B 1 69 ? 20.893 -14.993 91.617 1.00 25.54 33 GLY B CA 1
ATOM 3835 C C . GLY B 1 69 ? 20.814 -15.221 90.134 1.00 21.55 33 GLY B C 1
ATOM 3836 O O . GLY B 1 69 ? 21.375 -14.451 89.335 1.00 21.87 33 GLY B O 1
ATOM 3837 N N . GLU B 1 70 ? 20.105 -16.278 89.759 1.00 21.47 34 GLU B N 1
ATOM 3838 C CA . GLU B 1 70 ? 19.946 -16.508 88.334 1.00 22.88 34 GLU B CA 1
ATOM 3839 C C . GLU B 1 70 ? 18.623 -17.196 88.033 1.00 24.45 34 GLU B C 1
ATOM 3840 O O . GLU B 1 70 ? 18.003 -17.833 88.897 1.00 24.32 34 GLU B O 1
ATOM 3846 N N . GLY B 1 71 ? 18.216 -17.053 86.781 1.00 22.19 35 GLY B N 1
ATOM 3847 C CA . GLY B 1 71 ? 17.007 -17.690 86.288 1.00 24.71 35 GLY B CA 1
ATOM 3848 C C . GLY B 1 71 ? 17.271 -18.474 85.018 1.00 25.86 35 GLY B C 1
ATOM 3849 O O . GLY B 1 71 ? 18.075 -18.081 84.164 1.00 22.47 35 GLY B O 1
ATOM 3850 N N . ASP B 1 72 ? 16.532 -19.571 84.877 1.00 23.81 36 ASP B N 1
ATOM 3851 C CA . ASP B 1 72 ? 16.702 -20.521 83.769 1.00 25.35 36 ASP B CA 1
ATOM 3852 C C . ASP B 1 72 ? 15.302 -20.896 83.295 1.00 23.47 36 ASP B C 1
ATOM 3853 O O . ASP B 1 72 ? 14.693 -21.838 83.811 1.00 23.17 36 ASP B O 1
ATOM 3858 N N . ALA B 1 73 ? 14.780 -20.120 82.346 1.00 22.85 37 ALA B N 1
ATOM 3859 C CA . ALA B 1 73 ? 13.402 -20.316 81.882 1.00 26.94 37 ALA B CA 1
ATOM 3860 C C . ALA B 1 73 ? 13.199 -21.664 81.186 1.00 27.58 37 ALA B C 1
ATOM 3861 O O . ALA B 1 73 ? 12.094 -22.212 81.237 1.00 24.47 37 ALA B O 1
ATOM 3863 N N . THR B 1 74 ? 14.241 -22.231 80.564 1.00 26.61 38 THR B N 1
ATOM 3864 C CA . THR B 1 74 ? 14.137 -23.605 80.051 1.00 31.69 38 THR B CA 1
ATOM 3865 C C . THR B 1 74 ? 13.698 -24.595 81.127 1.00 33.47 38 THR B C 1
ATOM 3866 O O . THR B 1 74 ? 12.912 -25.511 80.857 1.00 32.87 38 THR B O 1
ATOM 3870 N N . TYR B 1 75 ? 14.195 -24.439 82.351 1.00 26.70 39 TYR B N 1
ATOM 3871 C CA . TYR B 1 75 ? 13.779 -25.294 83.456 1.00 25.19 39 TYR B CA 1
ATOM 3872 C C . TYR B 1 75 ? 12.727 -24.663 84.351 1.00 30.04 39 TYR B C 1
ATOM 3873 O O . TYR B 1 75 ? 12.310 -25.301 85.318 1.00 35.23 39 TYR B O 1
ATOM 3882 N N . GLY B 1 76 ? 12.326 -23.424 84.090 1.00 20.53 40 GLY B N 1
ATOM 3883 C CA . GLY B 1 76 ? 11.339 -22.761 84.929 1.00 19.08 40 GLY B CA 1
ATOM 3884 C C . GLY B 1 76 ? 11.901 -22.535 86.320 1.00 24.70 40 GLY B C 1
ATOM 3885 O O . GLY B 1 76 ? 11.185 -22.696 87.310 1.00 27.70 40 GLY B O 1
ATOM 3886 N N . LYS B 1 77 ? 13.185 -22.248 86.424 1.00 19.37 41 LYS B N 1
ATOM 3887 C CA . LYS B 1 77 ? 13.886 -22.330 87.703 1.00 20.05 41 LYS B CA 1
ATOM 3888 C C . LYS B 1 77 ? 14.462 -20.966 88.070 1.00 26.47 41 LYS B C 1
ATOM 3889 O O . LYS B 1 77 ? 15.124 -20.329 87.245 1.00 26.80 41 LYS B O 1
ATOM 3895 N N . LEU B 1 78 ? 14.218 -20.525 89.310 1.00 24.62 42 LEU B N 1
ATOM 3896 C CA . LEU B 1 78 ? 14.802 -19.305 89.865 1.00 22.91 42 LEU B CA 1
ATOM 3897 C C . LEU B 1 78 ? 15.646 -19.710 91.062 1.00 24.22 42 LEU B C 1
ATOM 3898 O O . LEU B 1 78 ? 15.189 -20.497 91.897 1.00 23.10 42 LEU B O 1
ATOM 3903 N N . THR B 1 79 ? 16.849 -19.163 91.161 1.00 20.20 43 THR B N 1
ATOM 3904 C CA . THR B 1 79 ? 17.692 -19.379 92.343 1.00 20.88 43 THR B CA 1
ATOM 3905 C C . THR B 1 79 ? 18.190 -18.032 92.831 1.00 21.91 43 THR B C 1
ATOM 3906 O O . THR B 1 79 ? 18.902 -17.340 92.099 1.00 25.27 43 THR B O 1
ATOM 3910 N N . LEU B 1 80 ? 17.836 -17.661 94.059 1.00 21.77 44 LEU B N 1
ATOM 3911 C CA . LEU B 1 80 ? 18.049 -16.296 94.513 1.00 20.83 44 LEU B CA 1
ATOM 3912 C C . LEU B 1 80 ? 18.522 -16.265 95.953 1.00 20.39 44 LEU B C 1
ATOM 3913 O O . LEU B 1 80 ? 18.190 -17.143 96.748 1.00 23.27 44 LEU B O 1
ATOM 3918 N N . LYS B 1 81 ? 19.298 -15.237 96.297 1.00 19.44 45 LYS B N 1
ATOM 3919 C CA . LYS B 1 81 ? 19.601 -14.997 97.704 1.00 19.84 45 LYS B CA 1
ATOM 3920 C C . LYS B 1 81 ? 19.344 -13.529 97.983 1.00 22.00 45 LYS B C 1
ATOM 3921 O O . LYS B 1 81 ? 19.796 -12.675 97.209 1.00 20.43 45 LYS B O 1
ATOM 3927 N N . PHE B 1 82 ? 18.613 -13.246 99.075 1.00 18.50 46 PHE B N 1
ATOM 3928 C CA . PHE B 1 82 ? 18.191 -11.896 99.448 1.00 20.39 46 PHE B CA 1
ATOM 3929 C C . PHE B 1 82 ? 18.759 -11.577 100.827 1.00 24.72 46 PHE B C 1
ATOM 3930 O O . PHE B 1 82 ? 18.715 -12.421 101.721 1.00 21.35 46 PHE B O 1
ATOM 3938 N N A ILE B 1 83 ? 19.253 -10.350 100.990 0.59 18.32 47 ILE B N 1
ATOM 3939 N N B ILE B 1 83 ? 19.294 -10.374 101.003 0.41 18.42 47 ILE B N 1
ATOM 3940 C CA A ILE B 1 83 ? 19.877 -9.903 102.230 0.59 23.36 47 ILE B CA 1
ATOM 3941 C CA B ILE B 1 83 ? 19.839 -9.975 102.296 0.41 23.29 47 ILE B CA 1
ATOM 3942 C C A ILE B 1 83 ? 19.201 -8.612 102.660 0.59 21.06 47 ILE B C 1
ATOM 3943 C C B ILE B 1 83 ? 19.234 -8.637 102.680 0.41 21.11 47 ILE B C 1
ATOM 3944 O O A ILE B 1 83 ? 19.038 -7.702 101.846 0.59 22.43 47 ILE B O 1
ATOM 3945 O O B ILE B 1 83 ? 19.136 -7.731 101.848 0.41 22.43 47 ILE B O 1
ATOM 3954 N N . CYS B 1 84 ? 18.805 -8.526 103.932 1.00 21.66 48 CYS B N 1
ATOM 3955 C CA . CYS B 1 84 ? 18.305 -7.267 104.446 1.00 24.22 48 CYS B CA 1
ATOM 3956 C C . CYS B 1 84 ? 19.528 -6.418 104.756 1.00 25.27 48 CYS B C 1
ATOM 3957 O O . CYS B 1 84 ? 20.406 -6.846 105.510 1.00 23.89 48 CYS B O 1
ATOM 3960 N N . THR B 1 85 ? 19.627 -5.255 104.136 1.00 23.99 49 THR B N 1
ATOM 3961 C CA . THR B 1 85 ? 20.814 -4.439 104.310 1.00 26.90 49 THR B CA 1
ATOM 3962 C C . THR B 1 85 ? 20.619 -3.363 105.359 1.00 32.39 49 THR B C 1
ATOM 3963 O O . THR B 1 85 ? 21.509 -2.531 105.549 1.00 27.49 49 THR B O 1
ATOM 3967 N N . THR B 1 86 ? 19.476 -3.366 106.051 1.00 26.88 50 THR B N 1
ATOM 3968 C CA . THR B 1 86 ? 19.180 -2.402 107.103 1.00 28.67 50 THR B CA 1
ATOM 3969 C C . THR B 1 86 ? 19.074 -3.048 108.476 1.00 36.44 50 THR B C 1
ATOM 3970 O O . THR B 1 86 ? 18.451 -2.475 109.376 1.00 35.56 50 THR B O 1
ATOM 3974 N N . GLY B 1 87 ? 19.663 -4.226 108.667 1.00 30.47 51 GLY B N 1
ATOM 3975 C CA . GLY B 1 87 ? 19.523 -4.887 109.950 1.00 25.72 51 GLY B CA 1
ATOM 3976 C C . GLY B 1 87 ? 18.569 -6.064 109.887 1.00 31.86 51 GLY B C 1
ATOM 3977 O O . GLY B 1 87 ? 18.629 -6.866 108.950 1.00 30.49 51 GLY B O 1
ATOM 3978 N N . LYS B 1 88 ? 17.685 -6.185 110.869 1.00 22.22 52 LYS B N 1
ATOM 3979 C CA . LYS B 1 88 ? 16.704 -7.260 110.865 1.00 28.06 52 LYS B CA 1
ATOM 3980 C C . LYS B 1 88 ? 15.480 -6.883 110.035 1.00 27.84 52 LYS B C 1
ATOM 3981 O O . LYS B 1 88 ? 14.951 -5.772 110.139 1.00 24.17 52 LYS B O 1
ATOM 3987 N N . LEU B 1 89 ? 15.029 -7.807 109.213 1.00 24.52 53 LEU B N 1
ATOM 3988 C CA . LEU B 1 89 ? 13.795 -7.562 108.459 1.00 24.58 53 LEU B CA 1
ATOM 3989 C C . LEU B 1 89 ? 12.615 -7.450 109.428 1.00 22.51 53 LEU B C 1
ATOM 3990 O O . LEU B 1 89 ? 12.449 -8.308 110.307 1.00 23.62 53 LEU B O 1
ATOM 3995 N N . PRO B 1 90 ? 11.790 -6.406 109.331 1.00 20.14 54 PRO B N 1
ATOM 3996 C CA . PRO B 1 90 ? 10.694 -6.229 110.301 1.00 21.20 54 PRO B CA 1
ATOM 3997 C C . PRO B 1 90 ? 9.423 -7.012 109.990 1.00 25.39 54 PRO B C 1
ATOM 3998 O O . PRO B 1 90 ? 8.462 -6.931 110.766 1.00 25.48 54 PRO B O 1
ATOM 4002 N N . VAL B 1 91 ? 9.382 -7.745 108.881 1.00 23.22 55 VAL B N 1
ATOM 4003 C CA . VAL B 1 91 ? 8.277 -8.649 108.563 1.00 20.92 55 VAL B CA 1
ATOM 4004 C C . VAL B 1 91 ? 8.865 -10.030 108.301 1.00 22.47 55 VAL B C 1
ATOM 4005 O O . VAL B 1 91 ? 10.069 -10.164 108.055 1.00 21.98 55 VAL B O 1
ATOM 4009 N N . PRO B 1 92 ? 8.052 -11.089 108.341 1.00 24.73 56 PRO B N 1
ATOM 4010 C CA . PRO B 1 92 ? 8.615 -12.424 108.053 1.00 23.67 56 PRO B CA 1
ATOM 4011 C C . PRO B 1 92 ? 9.046 -12.536 106.592 1.00 23.17 56 PRO B C 1
ATOM 4012 O O . PRO B 1 92 ? 8.361 -12.049 105.685 1.00 21.73 56 PRO B O 1
ATOM 4016 N N . TRP B 1 93 ? 10.199 -13.170 106.373 1.00 20.72 57 TRP B N 1
ATOM 4017 C CA . TRP B 1 93 ? 10.671 -13.410 105.011 1.00 19.48 57 TRP B CA 1
ATOM 4018 C C . TRP B 1 93 ? 9.614 -14.043 104.107 1.00 19.60 57 TRP B C 1
ATOM 4019 O O . TRP B 1 93 ? 9.486 -13.612 102.943 1.00 18.29 57 TRP B O 1
ATOM 4030 N N . PRO B 1 94 ? 8.826 -15.017 104.558 1.00 18.75 58 PRO B N 1
ATOM 4031 C CA . PRO B 1 94 ? 7.840 -15.615 103.638 1.00 19.57 58 PRO B CA 1
ATOM 4032 C C . PRO B 1 94 ? 6.796 -14.627 103.102 1.00 18.70 58 PRO B C 1
ATOM 4033 O O . PRO B 1 94 ? 6.311 -14.826 101.987 1.00 19.35 58 PRO B O 1
ATOM 4037 N N . THR B 1 95 ? 6.422 -13.581 103.852 1.00 21.23 59 THR B N 1
ATOM 4038 C CA . THR B 1 95 ? 5.485 -12.592 103.308 1.00 19.28 59 THR B CA 1
ATOM 4039 C C . THR B 1 95 ? 6.046 -11.825 102.124 1.00 19.56 59 THR B C 1
ATOM 4040 O O . THR B 1 95 ? 5.274 -11.132 101.447 1.00 19.01 59 THR B O 1
ATOM 4044 N N . LEU B 1 96 ? 7.347 -11.919 101.834 1.00 19.38 60 LEU B N 1
ATOM 4045 C CA . LEU B 1 96 ? 7.941 -11.200 100.713 1.00 17.68 60 LEU B CA 1
ATOM 4046 C C . LEU B 1 96 ? 8.289 -12.101 99.530 1.00 17.31 60 LEU B C 1
ATOM 4047 O O . LEU B 1 96 ? 8.778 -11.609 98.511 1.00 17.21 60 LEU B O 1
ATOM 4052 N N . VAL B 1 97 ? 8.061 -13.398 99.662 1.00 16.05 61 VAL B N 1
ATOM 4053 C CA . VAL B 1 97 ? 8.428 -14.348 98.618 1.00 16.03 61 VAL B CA 1
ATOM 4054 C C . VAL B 1 97 ? 7.779 -13.979 97.286 1.00 16.99 61 VAL B C 1
ATOM 4055 O O . VAL B 1 97 ? 8.443 -13.973 96.248 1.00 17.12 61 VAL B O 1
ATOM 4059 N N . THR B 1 98 ? 6.478 -13.682 97.294 1.00 19.10 62 THR B N 1
ATOM 4060 C CA . THR B 1 98 ? 5.803 -13.349 96.034 1.00 17.04 62 THR B CA 1
ATOM 4061 C C . THR B 1 98 ? 6.324 -12.056 95.456 1.00 19.70 62 THR B C 1
ATOM 4062 O O . THR B 1 98 ? 6.358 -11.893 94.238 1.00 21.40 62 THR B O 1
ATOM 4066 N N . THR B 1 99 ? 6.771 -11.133 96.304 1.00 18.66 63 THR B N 1
ATOM 4067 C CA . THR B 1 99 ? 7.295 -9.886 95.758 1.00 17.25 63 THR B CA 1
ATOM 4068 C C . THR B 1 99 ? 8.678 -10.108 95.143 1.00 19.88 63 THR B C 1
ATOM 4069 O O . THR B 1 99 ? 9.012 -9.511 94.116 1.00 21.61 63 THR B O 1
ATOM 4073 N N . PHE B 1 100 ? 9.476 -10.986 95.737 1.00 24.90 64 PHE B N 1
ATOM 4074 C CA . PHE B 1 100 ? 10.797 -11.302 95.222 1.00 27.96 64 PHE B CA 1
ATOM 4075 C C . PHE B 1 100 ? 10.723 -12.296 94.073 1.00 31.17 64 PHE B C 1
ATOM 4076 O O . PHE B 1 100 ? 11.648 -12.344 93.256 1.00 32.24 64 PHE B O 1
ATOM 4103 N N . LEU B 1 102 ? 9.839 -11.985 89.066 1.00 28.27 68 LEU B N 1
ATOM 4104 C CA . LEU B 1 102 ? 10.656 -12.410 87.934 1.00 23.30 68 LEU B CA 1
ATOM 4105 C C . LEU B 1 102 ? 9.900 -13.488 87.135 1.00 24.18 68 LEU B C 1
ATOM 4106 O O . LEU B 1 102 ? 10.456 -14.555 86.814 1.00 24.30 68 LEU B O 1
ATOM 4111 N N . GLN B 1 103 ? 8.616 -13.221 86.853 1.00 21.86 69 GLN B N 1
ATOM 4112 C CA . GLN B 1 103 ? 7.752 -14.214 86.207 1.00 23.41 69 GLN B CA 1
ATOM 4113 C C . GLN B 1 103 ? 8.114 -14.433 84.742 1.00 21.72 69 GLN B C 1
ATOM 4114 O O . GLN B 1 103 ? 7.543 -15.317 84.094 1.00 24.25 69 GLN B O 1
ATOM 4120 N N . CYS B 1 104 ? 9.035 -13.638 84.211 1.00 22.12 70 CYS B N 1
ATOM 4121 C CA . CYS B 1 104 ? 9.616 -13.896 82.901 1.00 26.48 70 CYS B CA 1
ATOM 4122 C C . CYS B 1 104 ? 10.469 -15.165 82.873 1.00 28.54 70 CYS B C 1
ATOM 4123 O O . CYS B 1 104 ? 10.819 -15.611 81.777 1.00 26.86 70 CYS B O 1
ATOM 4126 N N . PHE B 1 105 ? 10.747 -15.805 84.020 1.00 21.78 71 PHE B N 1
ATOM 4127 C CA . PHE B 1 105 ? 11.487 -17.069 84.032 1.00 22.23 71 PHE B CA 1
ATOM 4128 C C . PHE B 1 105 ? 10.599 -18.308 84.105 1.00 22.35 71 PHE B C 1
ATOM 4129 O O . PHE B 1 105 ? 11.116 -19.426 84.220 1.00 23.70 71 PHE B O 1
ATOM 4137 N N . ALA B 1 106 ? 9.281 -18.151 83.997 1.00 22.79 72 ALA B N 1
ATOM 4138 C CA . ALA B 1 106 ? 8.401 -19.308 83.919 1.00 24.65 72 ALA B CA 1
ATOM 4139 C C . ALA B 1 106 ? 8.716 -20.154 82.683 1.00 25.62 72 ALA B C 1
ATOM 4140 O O . ALA B 1 106 ? 9.030 -19.634 81.602 1.00 26.48 72 ALA B O 1
ATOM 4142 N N . ARG B 1 107 ? 8.602 -21.471 82.835 1.00 22.04 73 ARG B N 1
ATOM 4143 C CA . ARG B 1 107 ? 8.687 -22.365 81.679 1.00 26.56 73 ARG B CA 1
ATOM 4144 C C . ARG B 1 107 ? 7.320 -22.438 81.007 1.00 25.08 73 ARG B C 1
ATOM 4145 O O . ARG B 1 107 ? 6.365 -22.961 81.586 1.00 24.05 73 ARG B O 1
ATOM 4153 N N . TYR B 1 108 ? 7.219 -21.907 79.793 1.00 24.54 74 TYR B N 1
ATOM 4154 C CA . TYR B 1 108 ? 6.013 -22.079 78.994 1.00 27.66 74 TYR B CA 1
ATOM 4155 C C . TYR B 1 108 ? 6.195 -23.263 78.048 1.00 25.60 74 TYR B C 1
ATOM 4156 O O . TYR B 1 108 ? 7.140 -23.260 77.252 1.00 28.74 74 TYR B O 1
ATOM 4165 N N . PRO B 1 109 ? 5.363 -24.296 78.126 1.00 27.98 75 PRO B N 1
ATOM 4166 C CA . PRO B 1 109 ? 5.398 -25.368 77.113 1.00 37.62 75 PRO B CA 1
ATOM 4167 C C . PRO B 1 109 ? 5.357 -24.803 75.698 1.00 37.28 75 PRO B C 1
ATOM 4168 O O . PRO B 1 109 ? 4.809 -23.724 75.457 1.00 29.85 75 PRO B O 1
ATOM 4172 N N . ASP B 1 110 ? 5.930 -25.565 74.755 1.00 39.42 76 ASP B N 1
ATOM 4173 C CA . ASP B 1 110 ? 5.954 -25.156 73.347 1.00 45.86 76 ASP B CA 1
ATOM 4174 C C . ASP B 1 110 ? 4.572 -24.751 72.846 1.00 33.45 76 ASP B C 1
ATOM 4175 O O . ASP B 1 110 ? 4.423 -23.721 72.181 1.00 35.17 76 ASP B O 1
ATOM 4180 N N . HIS B 1 111 ? 3.543 -25.528 73.184 1.00 31.31 77 HIS B N 1
ATOM 4181 C CA . HIS B 1 111 ? 2.209 -25.198 72.697 1.00 36.65 77 HIS B CA 1
ATOM 4182 C C . HIS B 1 111 ? 1.603 -23.969 73.366 1.00 43.18 77 HIS B C 1
ATOM 4183 O O . HIS B 1 111 ? 0.516 -23.545 72.952 1.00 34.49 77 HIS B O 1
ATOM 4190 N N . MET B 1 112 ? 2.265 -23.367 74.362 1.00 29.78 78 MET B N 1
ATOM 4191 C CA . MET B 1 112 ? 1.725 -22.195 75.034 1.00 28.38 78 MET B CA 1
ATOM 4192 C C . MET B 1 112 ? 2.582 -20.951 74.842 1.00 28.35 78 MET B C 1
ATOM 4193 O O . MET B 1 112 ? 2.249 -19.892 75.391 1.00 27.53 78 MET B O 1
ATOM 4198 N N . LYS B 1 113 ? 3.657 -21.035 74.062 1.00 32.65 79 LYS B N 1
ATOM 4199 C CA . LYS B 1 113 ? 4.602 -19.928 73.995 1.00 32.39 79 LYS B CA 1
ATOM 4200 C C . LYS B 1 113 ? 3.980 -18.641 73.455 1.00 34.08 79 LYS B C 1
ATOM 4201 O O . LYS B 1 113 ? 4.496 -17.557 73.741 1.00 31.11 79 LYS B O 1
ATOM 4207 N N . GLN B 1 114 ? 2.862 -18.708 72.723 1.00 29.05 80 GLN B N 1
ATOM 4208 C CA . GLN B 1 114 ? 2.223 -17.463 72.313 1.00 29.33 80 GLN B CA 1
ATOM 4209 C C . GLN B 1 114 ? 1.458 -16.781 73.447 1.00 30.53 80 GLN B C 1
ATOM 4210 O O . GLN B 1 114 ? 0.861 -15.721 73.226 1.00 28.47 80 GLN B O 1
ATOM 4216 N N . HIS B 1 115 ? 1.429 -17.361 74.644 1.00 28.12 81 HIS B N 1
ATOM 4217 C CA . HIS B 1 115 ? 0.751 -16.744 75.777 1.00 26.59 81 HIS B CA 1
ATOM 4218 C C . HIS B 1 115 ? 1.711 -16.170 76.820 1.00 28.04 81 HIS B C 1
ATOM 4219 O O . HIS B 1 115 ? 1.258 -15.738 77.886 1.00 24.98 81 HIS B O 1
ATOM 4226 N N . ASP B 1 116 ? 3.009 -16.124 76.528 1.00 21.90 82 ASP B N 1
ATOM 4227 C CA . ASP B 1 116 ? 4.019 -15.636 77.487 1.00 20.82 82 ASP B CA 1
ATOM 4228 C C . ASP B 1 116 ? 4.195 -14.134 77.301 1.00 21.07 82 ASP B C 1
ATOM 4229 O O . ASP B 1 116 ? 5.089 -13.657 76.606 1.00 27.63 82 ASP B O 1
ATOM 4234 N N . PHE B 1 117 ? 3.311 -13.375 77.957 1.00 25.12 83 PHE B N 1
ATOM 4235 C CA . PHE B 1 117 ? 3.419 -11.920 77.962 1.00 23.18 83 PHE B CA 1
ATOM 4236 C C . PHE B 1 117 ? 4.765 -11.451 78.493 1.00 27.83 83 PHE B C 1
ATOM 4237 O O . PHE B 1 117 ? 5.372 -10.520 77.944 1.00 22.75 83 PHE B O 1
ATOM 4245 N N . PHE B 1 118 ? 5.241 -12.071 79.573 1.00 21.38 84 PHE B N 1
ATOM 4246 C CA . PHE B 1 118 ? 6.353 -11.497 80.326 1.00 24.01 84 PHE B CA 1
ATOM 4247 C C . PHE B 1 118 ? 7.618 -11.388 79.474 1.00 26.29 84 PHE B C 1
ATOM 4248 O O . PHE B 1 118 ? 8.295 -10.346 79.461 1.00 26.14 84 PHE B O 1
ATOM 4256 N N . LYS B 1 119 ? 7.983 -12.475 78.787 1.00 25.57 85 LYS B N 1
ATOM 4257 C CA . LYS B 1 119 ? 9.197 -12.438 77.984 1.00 28.61 85 LYS B CA 1
ATOM 4258 C C . LYS B 1 119 ? 9.015 -11.531 76.782 1.00 29.53 85 LYS B C 1
ATOM 4259 O O . LYS B 1 119 ? 9.962 -10.842 76.386 1.00 27.97 85 LYS B O 1
ATOM 4265 N N . SER B 1 120 ? 7.799 -11.485 76.223 1.00 24.64 86 SER B N 1
ATOM 4266 C CA . SER B 1 120 ? 7.568 -10.672 75.032 1.00 30.25 86 SER B CA 1
ATOM 4267 C C . SER B 1 120 ? 7.770 -9.187 75.311 1.00 34.12 86 SER B C 1
ATOM 4268 O O . SER B 1 120 ? 8.078 -8.430 74.387 1.00 32.96 86 SER B O 1
ATOM 4271 N N . ALA B 1 121 ? 7.643 -8.752 76.566 1.00 27.42 87 ALA B N 1
ATOM 4272 C CA . ALA B 1 121 ? 7.870 -7.351 76.873 1.00 25.14 87 ALA B CA 1
ATOM 4273 C C . ALA B 1 121 ? 9.348 -7.022 77.063 1.00 25.75 87 ALA B C 1
ATOM 4274 O O . ALA B 1 121 ? 9.694 -5.847 77.216 1.00 25.14 87 ALA B O 1
ATOM 4276 N N . MET B 1 122 ? 10.225 -8.012 77.007 1.00 25.05 88 MET B N 1
ATOM 4277 C CA . MET B 1 122 ? 11.656 -7.778 77.195 1.00 26.79 88 MET B CA 1
ATOM 4278 C C . MET B 1 122 ? 12.307 -7.409 75.864 1.00 32.44 88 MET B C 1
ATOM 4279 O O . MET B 1 122 ? 11.831 -7.854 74.830 1.00 24.89 88 MET B O 1
ATOM 4284 N N . PRO B 1 123 ? 13.415 -6.638 75.890 1.00 33.19 89 PRO B N 1
ATOM 4285 C CA . PRO B 1 123 ? 14.190 -6.200 77.070 1.00 28.83 89 PRO B CA 1
ATOM 4286 C C . PRO B 1 123 ? 13.709 -4.931 77.766 1.00 29.55 89 PRO B C 1
ATOM 4287 O O . PRO B 1 123 ? 14.238 -4.579 78.833 1.00 27.59 89 PRO B O 1
ATOM 4291 N N . GLU B 1 124 ? 12.761 -4.216 77.165 1.00 27.30 90 GLU B N 1
ATOM 4292 C CA . GLU B 1 124 ? 12.336 -2.958 77.777 1.00 32.80 90 GLU B CA 1
ATOM 4293 C C . GLU B 1 124 ? 11.639 -3.191 79.113 1.00 32.50 90 GLU B C 1
ATOM 4294 O O . GLU B 1 124 ? 11.750 -2.361 80.026 1.00 28.58 90 GLU B O 1
ATOM 4300 N N . GLY B 1 125 ? 10.899 -4.284 79.232 1.00 30.00 91 GLY B N 1
ATOM 4301 C CA . GLY B 1 125 ? 10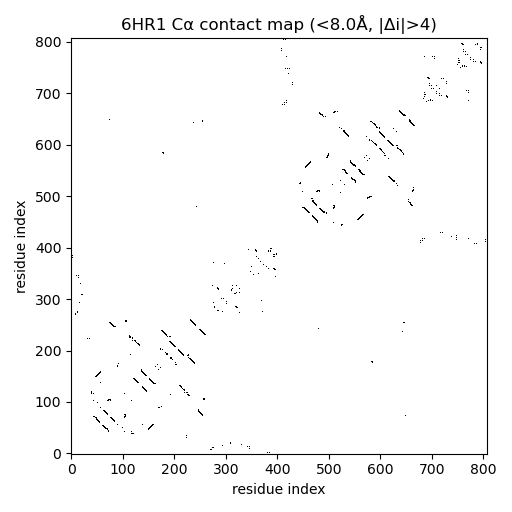.393 -4.713 80.523 1.00 25.21 91 GLY B CA 1
ATOM 4302 C C . GLY B 1 125 ? 8.958 -4.304 80.765 1.00 31.92 91 GLY B C 1
ATOM 4303 O O . GLY B 1 125 ? 8.226 -3.843 79.877 1.00 25.17 91 GLY B O 1
ATOM 4304 N N . TYR B 1 126 ? 8.547 -4.494 82.015 1.00 24.92 92 TYR B N 1
ATOM 4305 C CA . TYR B 1 126 ? 7.187 -4.163 82.416 1.00 25.77 92 TYR B CA 1
ATOM 4306 C C . TYR B 1 126 ? 7.189 -3.624 83.840 1.00 30.57 92 TYR B C 1
ATOM 4307 O O . TYR B 1 126 ? 8.153 -3.779 84.602 1.00 25.36 92 TYR B O 1
ATOM 4316 N N . VAL B 1 127 ? 6.093 -2.979 84.190 1.00 26.43 93 VAL B N 1
ATOM 4317 C CA . VAL B 1 127 ? 5.821 -2.595 85.564 1.00 24.68 93 VAL B CA 1
ATOM 4318 C C . VAL B 1 127 ? 4.811 -3.574 86.135 1.00 27.34 93 VAL B C 1
ATOM 4319 O O . VAL B 1 127 ? 3.773 -3.839 85.512 1.00 29.56 93 VAL B O 1
ATOM 4323 N N . GLN B 1 128 ? 5.130 -4.154 87.292 1.00 22.54 94 GLN B N 1
ATOM 4324 C CA . GLN B 1 128 ? 4.212 -5.028 88.003 1.00 23.03 94 GLN B CA 1
ATOM 4325 C C . GLN B 1 128 ? 3.716 -4.301 89.248 1.00 28.58 94 GLN B C 1
ATOM 4326 O O . GLN B 1 128 ? 4.522 -3.804 90.040 1.00 28.33 94 GLN B O 1
ATOM 4332 N N . GLU B 1 129 ? 2.397 -4.217 89.412 1.00 21.85 95 GLU B N 1
ATOM 4333 C CA . GLU B 1 129 ? 1.794 -3.598 90.584 1.00 21.63 95 GLU B CA 1
ATOM 4334 C C . GLU B 1 129 ? 0.924 -4.622 91.289 1.00 28.27 95 GLU B C 1
ATOM 4335 O O . GLU B 1 129 ? 0.185 -5.362 90.636 1.00 25.33 95 GLU B O 1
ATOM 4341 N N . ARG B 1 130 ? 0.996 -4.648 92.615 1.00 21.45 96 ARG B N 1
ATOM 4342 C CA . ARG B 1 130 ? 0.196 -5.574 93.405 1.00 21.49 96 ARG B CA 1
ATOM 4343 C C . ARG B 1 130 ? -0.427 -4.872 94.598 1.00 21.54 96 ARG B C 1
ATOM 4344 O O . ARG B 1 130 ? 0.147 -3.945 95.176 1.00 21.06 96 ARG B O 1
ATOM 4352 N N . THR B 1 131 ? -1.606 -5.338 94.975 1.00 21.05 97 THR B N 1
ATOM 4353 C CA . THR B 1 131 ? -2.082 -5.180 96.338 1.00 23.79 97 THR B CA 1
ATOM 4354 C C . THR B 1 131 ? -2.211 -6.578 96.906 1.00 24.21 97 THR B C 1
ATOM 4355 O O . THR B 1 131 ? -2.759 -7.460 96.242 1.00 20.22 97 THR B O 1
ATOM 4359 N N . ILE B 1 132 ? -1.676 -6.779 98.112 1.00 20.02 98 ILE B N 1
ATOM 4360 C CA . ILE B 1 132 ? -1.713 -8.058 98.803 1.00 20.18 98 ILE B CA 1
ATOM 4361 C C . ILE B 1 132 ? -2.463 -7.847 100.110 1.00 21.29 98 ILE B C 1
ATOM 4362 O O . ILE B 1 132 ? -1.980 -7.131 100.997 1.00 20.96 98 ILE B O 1
ATOM 4367 N N . PHE B 1 133 ? -3.611 -8.503 100.251 1.00 19.77 99 PHE B N 1
ATOM 4368 C CA . PHE B 1 133 ? -4.455 -8.372 101.435 1.00 19.66 99 PHE B CA 1
ATOM 4369 C C . PHE B 1 133 ? -4.206 -9.553 102.358 1.00 20.63 99 PHE B C 1
ATOM 4370 O O . PHE B 1 133 ? -4.590 -10.685 102.035 1.00 20.76 99 PHE B O 1
ATOM 4378 N N . PHE B 1 134 ? -3.607 -9.295 103.519 1.00 21.37 100 PHE B N 1
ATOM 4379 C CA . PHE B 1 134 ? -3.486 -10.340 104.529 1.00 19.23 100 PHE B CA 1
ATOM 4380 C C . PHE B 1 134 ? -4.811 -10.413 105.285 1.00 21.84 100 PHE B C 1
ATOM 4381 O O . PHE B 1 134 ? -5.236 -9.427 105.901 1.00 23.41 100 PHE B O 1
ATOM 4389 N N . LYS B 1 135 ? -5.476 -11.564 105.204 1.00 24.15 101 LYS B N 1
ATOM 4390 C CA . LYS B 1 135 ? -6.783 -11.739 105.835 1.00 29.10 101 LYS B CA 1
ATOM 4391 C C . LYS B 1 135 ? -6.739 -11.422 107.328 1.00 29.22 101 LYS B C 1
ATOM 4392 O O . LYS B 1 135 ? -5.857 -11.894 108.054 1.00 24.75 101 LYS B O 1
ATOM 4398 N N . ASP B 1 136 ? -7.707 -10.618 107.783 1.00 29.75 102 ASP B N 1
ATOM 4399 C CA . ASP B 1 136 ? -7.789 -10.151 109.175 1.00 26.22 102 ASP B CA 1
ATOM 4400 C C . ASP B 1 136 ? -6.554 -9.357 109.593 1.00 31.24 102 ASP B C 1
ATOM 4401 O O . ASP B 1 136 ? -6.213 -9.287 110.785 1.00 31.60 102 ASP B O 1
ATOM 4406 N N . ASP B 1 137 ? -5.858 -8.757 108.636 1.00 24.56 103 ASP B N 1
ATOM 4407 C CA . ASP B 1 137 ? -4.636 -8.041 108.975 1.00 22.92 103 ASP B CA 1
ATOM 4408 C C . ASP B 1 137 ? -4.430 -6.960 107.928 1.00 23.25 103 ASP B C 1
ATOM 4409 O O . ASP B 1 137 ? -5.386 -6.535 107.271 1.00 25.01 103 ASP B O 1
ATOM 4414 N N . GLY B 1 138 ? -3.191 -6.493 107.784 1.00 23.13 104 GLY B N 1
ATOM 4415 C CA . GLY B 1 138 ? -2.887 -5.375 106.914 1.00 23.75 104 GLY B CA 1
ATOM 4416 C C . GLY B 1 138 ? -2.720 -5.749 105.444 1.00 22.26 104 GLY B C 1
ATOM 4417 O O . GLY B 1 138 ? -3.025 -6.856 105.002 1.00 24.53 104 GLY B O 1
ATOM 4418 N N . ASN B 1 139 ? -2.233 -4.784 104.666 1.00 21.66 105 ASN B N 1
ATOM 4419 C CA . ASN B 1 139 ? -2.013 -5.045 103.244 1.00 23.12 105 ASN B CA 1
ATOM 4420 C C . ASN B 1 139 ? -0.673 -4.464 102.810 1.00 23.45 105 ASN B C 1
ATOM 4421 O O . ASN B 1 139 ? -0.195 -3.475 103.378 1.00 22.13 105 ASN B O 1
ATOM 4426 N N . TYR B 1 140 ? -0.061 -5.108 101.806 1.00 20.60 106 TYR B N 1
ATOM 4427 C CA . TYR B 1 140 ? 1.072 -4.555 101.066 1.00 20.44 106 TYR B CA 1
ATOM 4428 C C . TYR B 1 140 ? 0.579 -3.997 99.741 1.00 23.01 106 TYR B C 1
ATOM 4429 O O . TYR B 1 140 ? -0.260 -4.610 99.084 1.00 21.04 106 TYR B O 1
ATOM 4438 N N . LYS B 1 141 ? 1.133 -2.862 99.328 1.00 20.41 107 LYS B N 1
ATOM 4439 C CA . LYS B 1 141 ? 1.045 -2.417 97.950 1.00 23.89 107 LYS B CA 1
ATOM 4440 C C . LYS B 1 141 ? 2.460 -2.316 97.399 1.00 25.91 107 LYS B C 1
ATOM 4441 O O . LYS B 1 141 ? 3.349 -1.786 98.067 1.00 22.14 107 LYS B O 1
ATOM 4447 N N . THR B 1 142 ? 2.682 -2.865 96.214 1.00 19.83 108 THR B N 1
ATOM 4448 C CA . THR B 1 142 ? 4.011 -2.903 95.640 1.00 22.18 108 THR B CA 1
ATOM 4449 C C . THR B 1 142 ? 3.980 -2.391 94.218 1.00 24.51 108 THR B C 1
ATOM 4450 O O . THR B 1 142 ? 2.995 -2.558 93.490 1.00 25.43 108 THR B O 1
ATOM 4454 N N . ARG B 1 143 ? 5.093 -1.802 93.825 1.00 24.46 109 ARG B N 1
ATOM 4455 C CA . ARG B 1 143 ? 5.340 -1.422 92.439 1.00 26.67 109 ARG B CA 1
ATOM 4456 C C . ARG B 1 143 ? 6.749 -1.872 92.081 1.00 29.88 109 ARG B C 1
ATOM 4457 O O . ARG B 1 143 ? 7.700 -1.576 92.819 1.00 23.63 109 ARG B O 1
ATOM 4465 N N . ALA B 1 144 ? 6.878 -2.608 90.974 1.00 23.55 110 ALA B N 1
ATOM 4466 C CA . ALA B 1 144 ? 8.137 -3.222 90.571 1.00 23.56 110 ALA B CA 1
ATOM 4467 C C . ALA B 1 144 ? 8.426 -2.920 89.108 1.00 28.64 110 ALA B C 1
ATOM 4468 O O . ALA B 1 144 ? 7.546 -3.044 88.248 1.00 25.06 110 ALA B O 1
ATOM 4470 N N . GLU B 1 145 ? 9.658 -2.528 88.818 1.00 21.43 111 GLU B N 1
ATOM 4471 C CA . GLU B 1 145 ? 10.092 -2.333 87.443 1.00 27.51 111 GLU B CA 1
ATOM 4472 C C . GLU B 1 145 ? 11.047 -3.458 87.093 1.00 24.77 111 GLU B C 1
ATOM 4473 O O . GLU B 1 145 ? 12.122 -3.570 87.698 1.00 25.54 111 GLU B O 1
ATOM 4479 N N . VAL B 1 146 ? 10.669 -4.283 86.129 1.00 22.12 112 VAL B N 1
ATOM 4480 C CA . VAL B 1 146 ? 11.456 -5.452 85.735 1.00 26.30 112 VAL B CA 1
ATOM 4481 C C . VAL B 1 146 ? 11.942 -5.213 84.324 1.00 28.49 112 VAL B C 1
ATOM 4482 O O . VAL B 1 146 ? 11.127 -5.010 83.414 1.00 24.93 112 VAL B O 1
ATOM 4486 N N . LYS B 1 147 ? 13.257 -5.245 84.124 1.00 23.41 113 LYS B N 1
ATOM 4487 C CA . LYS B 1 147 ? 13.774 -4.968 82.786 1.00 29.83 113 LYS B CA 1
ATOM 4488 C C . LYS B 1 147 ? 15.217 -5.429 82.724 1.00 29.69 113 LYS B C 1
ATOM 4489 O O . LYS B 1 147 ? 15.831 -5.728 83.745 1.00 23.17 113 LYS B O 1
ATOM 4495 N N . PHE B 1 148 ? 15.764 -5.474 81.511 1.00 26.06 114 PHE B N 1
ATOM 4496 C CA . PHE B 1 148 ? 17.183 -5.774 81.373 1.00 25.37 114 PHE B CA 1
ATOM 4497 C C . PHE B 1 148 ? 18.036 -4.538 81.605 1.00 28.00 114 PHE B C 1
ATOM 4498 O O . PHE B 1 148 ? 17.687 -3.436 81.191 1.00 31.07 114 PHE B O 1
ATOM 4506 N N . GLU B 1 149 ? 19.161 -4.740 82.281 1.00 25.60 115 GLU B N 1
ATOM 4507 C CA . GLU B 1 149 ? 20.179 -3.714 82.476 1.00 28.43 115 GLU B CA 1
ATOM 4508 C C . GLU B 1 149 ? 21.448 -4.395 81.975 1.00 31.89 115 GLU B C 1
ATOM 4509 O O . GLU B 1 149 ? 22.025 -5.258 82.656 1.00 31.77 115 GLU B O 1
ATOM 4515 N N . GLY B 1 150 ? 21.807 -4.090 80.732 1.00 33.70 116 GLY B N 1
ATOM 4516 C CA . GLY B 1 150 ? 22.815 -4.887 80.054 1.00 37.39 116 GLY B CA 1
ATOM 4517 C C . GLY B 1 150 ? 22.325 -6.314 79.916 1.00 30.93 116 GLY B C 1
ATOM 4518 O O . GLY B 1 150 ? 21.204 -6.570 79.471 1.00 36.04 116 GLY B O 1
ATOM 4519 N N . ASP B 1 151 ? 23.163 -7.255 80.324 1.00 30.03 117 ASP B N 1
ATOM 4520 C CA . ASP B 1 151 ? 22.837 -8.669 80.268 1.00 36.25 117 ASP B CA 1
ATOM 4521 C C . ASP B 1 151 ? 22.168 -9.185 81.544 1.00 33.04 117 ASP B C 1
ATOM 4522 O O . ASP B 1 151 ? 21.880 -10.378 81.630 1.00 32.74 117 ASP B O 1
ATOM 4527 N N . THR B 1 152 ? 21.902 -8.318 82.516 1.00 30.27 118 THR B N 1
ATOM 4528 C CA . THR B 1 152 ? 21.283 -8.692 83.781 1.00 24.53 118 THR B CA 1
ATOM 4529 C C . THR B 1 152 ? 19.805 -8.333 83.784 1.00 23.92 118 THR B C 1
ATOM 4530 O O . THR B 1 152 ? 19.425 -7.219 83.400 1.00 25.95 118 THR B O 1
ATOM 4534 N N . LEU B 1 153 ? 18.976 -9.270 84.227 1.00 25.26 119 LEU B N 1
ATOM 4535 C CA . LEU B 1 153 ? 17.571 -8.971 84.501 1.00 20.18 119 LEU B CA 1
ATOM 4536 C C . LEU B 1 153 ? 17.495 -8.340 85.884 1.00 22.97 119 LEU B C 1
ATOM 4537 O O . LEU B 1 153 ? 17.921 -8.955 86.862 1.00 22.91 119 LEU B O 1
ATOM 4542 N N . VAL B 1 154 ? 16.973 -7.126 85.966 1.00 21.50 120 VAL B N 1
ATOM 4543 C CA . VAL B 1 154 ? 16.949 -6.358 87.206 1.00 24.43 120 VAL B CA 1
ATOM 4544 C C . VAL B 1 154 ? 15.504 -6.087 87.608 1.00 25.39 120 VAL B C 1
ATOM 4545 O O . VAL B 1 154 ? 14.649 -5.843 86.753 1.00 24.82 120 VAL B O 1
ATOM 4549 N N . ASN B 1 155 ? 15.232 -6.133 88.908 1.00 23.60 121 ASN B N 1
ATOM 4550 C CA . ASN B 1 155 ? 13.901 -5.844 89.423 1.00 23.88 121 ASN B CA 1
ATOM 4551 C C . ASN B 1 155 ? 14.060 -4.843 90.561 1.00 27.01 121 ASN B C 1
ATOM 4552 O O . ASN B 1 155 ? 14.731 -5.134 91.556 1.00 26.05 121 ASN B O 1
ATOM 4557 N N . ARG B 1 156 ? 13.483 -3.655 90.397 1.00 24.24 122 ARG B N 1
ATOM 4558 C CA . ARG B 1 156 ? 13.531 -2.603 91.407 1.00 22.25 122 ARG B CA 1
ATOM 4559 C C . ARG B 1 156 ? 12.130 -2.427 91.968 1.00 26.53 122 ARG B C 1
ATOM 4560 O O . ARG B 1 156 ? 11.189 -2.140 91.205 1.00 25.51 122 ARG B O 1
ATOM 4568 N N . ILE B 1 157 ? 11.991 -2.584 93.284 1.00 22.38 123 ILE B N 1
ATOM 4569 C CA . ILE B 1 157 ? 10.686 -2.713 93.925 1.00 22.43 123 ILE B CA 1
ATOM 4570 C C . ILE B 1 157 ? 10.524 -1.663 95.010 1.00 23.05 123 ILE B C 1
ATOM 4571 O O . ILE B 1 157 ? 11.437 -1.442 95.817 1.00 23.18 123 ILE B O 1
ATOM 4576 N N . GLU B 1 158 ? 9.331 -1.087 95.089 1.00 20.46 124 GLU B N 1
ATOM 4577 C CA . GLU B 1 158 ? 8.906 -0.307 96.253 1.00 23.40 124 GLU B CA 1
ATOM 4578 C C . GLU B 1 158 ? 7.753 -1.020 96.929 1.00 24.31 124 GLU B C 1
ATOM 4579 O O . GLU B 1 158 ? 6.847 -1.507 96.250 1.00 21.59 124 GLU B O 1
ATOM 4585 N N . LEU B 1 159 ? 7.787 -1.110 98.256 1.00 20.90 125 LEU B N 1
ATOM 4586 C CA . LEU B 1 159 ? 6.716 -1.773 98.987 1.00 18.81 125 LEU B CA 1
ATOM 4587 C C . LEU B 1 159 ? 6.216 -0.876 100.114 1.00 27.24 125 LEU B C 1
ATOM 4588 O O . LEU B 1 159 ? 7.019 -0.346 100.885 1.00 21.35 125 LEU B O 1
ATOM 4593 N N . LYS B 1 160 ? 4.895 -0.734 100.231 1.00 21.92 126 LYS B N 1
ATOM 4594 C CA . LYS B 1 160 ? 4.283 -0.000 101.327 1.00 21.06 126 LYS B CA 1
ATOM 4595 C C . LYS B 1 160 ? 3.257 -0.897 101.994 1.00 24.57 126 LYS B C 1
ATOM 4596 O O . LYS B 1 160 ? 2.356 -1.420 101.331 1.00 25.11 126 LYS B O 1
ATOM 4602 N N . GLY B 1 161 ? 3.413 -1.092 103.295 1.00 21.46 127 GLY B N 1
ATOM 4603 C CA . GLY B 1 161 ? 2.482 -1.885 104.079 1.00 21.47 127 GLY B CA 1
ATOM 4604 C C . GLY B 1 161 ? 1.802 -1.041 105.142 1.00 29.86 127 GLY B C 1
ATOM 4605 O O . GLY B 1 161 ? 2.469 -0.271 105.857 1.00 25.84 127 GLY B O 1
ATOM 4606 N N . ILE B 1 162 ? 0.480 -1.174 105.273 1.00 21.08 128 ILE B N 1
ATOM 4607 C CA . ILE B 1 162 ? -0.278 -0.408 106.265 1.00 23.10 128 ILE B CA 1
ATOM 4608 C C . ILE B 1 162 ? -1.305 -1.292 106.954 1.00 29.23 128 ILE B C 1
ATOM 4609 O O . ILE B 1 162 ? -1.673 -2.365 106.461 1.00 23.43 128 ILE B O 1
ATOM 4614 N N . ASP B 1 163 ? -1.784 -0.809 108.109 1.00 27.26 129 ASP B N 1
ATOM 4615 C CA . ASP B 1 163 ? -2.885 -1.412 108.864 1.00 30.56 129 ASP B CA 1
ATOM 4616 C C . ASP B 1 163 ? -2.548 -2.782 109.436 1.00 25.39 129 ASP B C 1
ATOM 4617 O O . ASP B 1 163 ? -3.447 -3.584 109.685 1.00 26.93 129 ASP B O 1
ATOM 4622 N N . PHE B 1 164 ? -1.285 -3.093 109.659 1.00 23.13 130 PHE B N 1
ATOM 4623 C CA . PHE B 1 164 ? -0.964 -4.376 110.284 1.00 25.37 130 PHE B CA 1
ATOM 4624 C C . PHE B 1 164 ? -1.163 -4.326 111.797 1.00 28.04 130 PHE B C 1
ATOM 4625 O O . PHE B 1 164 ? -0.966 -3.295 112.438 1.00 27.10 130 PHE B O 1
ATOM 4633 N N . LYS B 1 165 ? -1.586 -5.458 112.354 1.00 26.44 131 LYS B N 1
ATOM 4634 C CA . LYS B 1 165 ? -1.819 -5.581 113.783 1.00 28.39 131 LYS B CA 1
ATOM 4635 C C . LYS B 1 165 ? -0.505 -5.874 114.484 1.00 34.48 131 LYS B C 1
ATOM 4636 O O . LYS B 1 165 ? 0.201 -6.828 114.135 1.00 30.07 131 LYS B O 1
ATOM 4642 N N . GLU B 1 166 ? -0.178 -5.044 115.472 1.00 32.02 132 GLU B N 1
ATOM 4643 C CA . GLU B 1 166 ? 1.105 -5.171 116.148 1.00 36.37 132 GLU B CA 1
ATOM 4644 C C . GLU B 1 166 ? 1.326 -6.590 116.652 1.00 36.84 132 GLU B C 1
ATOM 4645 O O . GLU B 1 166 ? 2.447 -7.103 116.591 1.00 41.89 132 GLU B O 1
ATOM 4651 N N . ASP B 1 167 ? 0.259 -7.263 117.078 1.00 38.87 133 ASP B N 1
ATOM 4652 C CA . ASP B 1 167 ? 0.316 -8.621 117.596 1.00 40.81 133 ASP B CA 1
ATOM 4653 C C . ASP B 1 167 ? -0.182 -9.669 116.590 1.00 42.15 133 ASP B C 1
ATOM 4654 O O . ASP B 1 167 ? -0.499 -10.797 116.987 1.00 38.46 133 ASP B O 1
ATOM 4659 N N . GLY B 1 168 ? -0.297 -9.320 115.311 1.00 33.83 134 GLY B N 1
ATOM 4660 C CA . GLY B 1 168 ? -0.794 -10.261 114.327 1.00 32.13 134 GLY B CA 1
ATOM 4661 C C . GLY B 1 168 ? 0.298 -11.211 113.846 1.00 31.82 134 GLY B C 1
ATOM 4662 O O . GLY B 1 168 ? 1.424 -11.225 114.345 1.00 27.33 134 GLY B O 1
ATOM 4663 N N . ASN B 1 169 ? -0.054 -12.020 112.833 1.00 27.46 135 ASN B N 1
ATOM 4664 C CA . ASN B 1 169 ? 0.894 -13.027 112.366 1.00 24.46 135 ASN B CA 1
ATOM 4665 C C . ASN B 1 169 ? 2.089 -12.418 111.656 1.00 21.79 135 ASN B C 1
ATOM 4666 O O . ASN B 1 169 ? 3.154 -13.034 111.624 1.00 26.11 135 ASN B O 1
ATOM 4671 N N . ILE B 1 170 ? 1.949 -11.212 111.095 1.00 23.59 136 ILE B N 1
ATOM 4672 C CA . ILE B 1 170 ? 3.035 -10.594 110.337 1.00 23.31 136 ILE B CA 1
ATOM 4673 C C . ILE B 1 170 ? 3.964 -9.844 111.291 1.00 26.13 136 ILE B C 1
ATOM 4674 O O . ILE B 1 170 ? 5.140 -10.198 111.430 1.00 28.87 136 ILE B O 1
ATOM 4679 N N . LEU B 1 171 ? 3.473 -8.800 111.960 1.00 21.32 137 LEU B N 1
ATOM 4680 C CA . LEU B 1 171 ? 4.381 -8.048 112.820 1.00 25.17 137 LEU B CA 1
ATOM 4681 C C . LEU B 1 171 ? 4.765 -8.843 114.063 1.00 31.37 137 LEU B C 1
ATOM 4682 O O . LEU B 1 171 ? 5.816 -8.575 114.651 1.00 33.65 137 LEU B O 1
ATOM 4687 N N . GLY B 1 172 ? 3.954 -9.818 114.463 1.00 28.91 138 GLY B N 1
ATOM 4688 C CA . GLY B 1 172 ? 4.327 -10.717 115.537 1.00 32.19 138 GLY B CA 1
ATOM 4689 C C . GLY B 1 172 ? 5.181 -11.902 115.136 1.00 35.06 138 GLY B C 1
ATOM 4690 O O . GLY B 1 172 ? 5.492 -12.743 115.985 1.00 29.59 138 GLY B O 1
ATOM 4691 N N . HIS B 1 173 ? 5.560 -12.016 113.860 1.00 24.81 139 HIS B N 1
ATOM 4692 C CA . HIS B 1 173 ? 6.486 -13.054 113.400 1.00 22.79 139 HIS B CA 1
ATOM 4693 C C . HIS B 1 173 ? 6.035 -14.463 113.798 1.00 28.52 139 HIS B C 1
ATOM 4694 O O . HIS B 1 173 ? 6.771 -15.243 114.414 1.00 25.08 139 HIS B O 1
ATOM 4701 N N . LYS B 1 174 ? 4.822 -14.813 113.391 1.00 24.70 140 LYS B N 1
ATOM 4702 C CA . LYS B 1 174 ? 4.292 -16.133 113.692 1.00 22.56 140 LYS B CA 1
ATOM 4703 C C . LYS B 1 174 ? 4.259 -17.071 112.493 1.00 28.48 140 LYS B C 1
ATOM 4704 O O . LYS B 1 174 ? 3.754 -18.190 112.614 1.00 27.14 140 LYS B O 1
ATOM 4710 N N . LEU B 1 175 ? 4.783 -16.652 111.347 1.00 23.57 141 LEU B N 1
ATOM 4711 C CA . LEU B 1 175 ? 4.822 -17.494 110.157 1.00 23.95 141 LEU B CA 1
ATOM 4712 C C . LEU B 1 175 ? 5.975 -18.486 110.217 1.00 25.07 141 LEU B C 1
ATOM 4713 O O . LEU B 1 175 ? 7.096 -18.115 110.548 1.00 26.38 141 LEU B O 1
ATOM 4718 N N . GLU B 1 176 ? 5.714 -19.730 109.813 1.00 23.09 142 GLU B N 1
ATOM 4719 C CA . GLU B 1 176 ? 6.807 -20.672 109.620 1.00 26.22 142 GLU B CA 1
ATOM 4720 C C . GLU B 1 176 ? 7.684 -20.225 108.460 1.00 26.75 142 GLU B C 1
ATOM 4721 O O . GLU B 1 176 ? 7.231 -19.543 107.536 1.00 24.14 142 GLU B O 1
ATOM 4727 N N . TYR B 1 177 ? 8.959 -20.618 108.515 1.00 23.88 143 TYR B N 1
ATOM 4728 C CA . TYR B 1 177 ? 9.911 -20.318 107.433 1.00 22.06 143 TYR B CA 1
ATOM 4729 C C . TYR B 1 177 ? 9.804 -21.430 106.394 1.00 24.40 143 TYR B C 1
ATOM 4730 O O . TYR B 1 177 ? 10.599 -22.368 106.335 1.00 22.65 143 TYR B O 1
ATOM 4739 N N . ASN B 1 178 ? 8.764 -21.347 105.584 1.00 20.72 144 ASN B N 1
ATOM 4740 C CA . ASN B 1 178 ? 8.534 -22.356 104.559 1.00 19.74 144 ASN B CA 1
ATOM 4741 C C . ASN B 1 178 ? 7.489 -21.795 103.595 1.00 23.44 144 ASN B C 1
ATOM 4742 O O . ASN B 1 178 ? 7.041 -20.653 103.742 1.00 22.94 144 ASN B O 1
ATOM 4747 N N . TYR B 1 179 ? 7.050 -22.620 102.652 1.00 19.10 145 TYR B N 1
ATOM 4748 C CA . TYR B 1 179 ? 6.141 -22.149 101.614 1.00 20.86 145 TYR B CA 1
ATOM 4749 C C . TYR B 1 179 ? 5.405 -23.342 101.008 1.00 24.10 145 TYR B C 1
ATOM 4750 O O . TYR B 1 179 ? 5.905 -24.468 101.032 1.00 28.97 145 TYR B O 1
ATOM 4759 N N . ASN B 1 180 ? 4.228 -23.079 100.459 1.00 18.91 146 ASN B N 1
ATOM 4760 C CA . ASN B 1 180 ? 3.386 -24.113 99.873 1.00 19.01 146 ASN B CA 1
ATOM 4761 C C . ASN B 1 180 ? 3.257 -23.863 98.367 1.00 25.95 146 ASN B C 1
ATOM 4762 O O . ASN B 1 180 ? 3.645 -22.811 97.870 1.00 25.73 146 ASN B O 1
ATOM 4767 N N . SER B 1 181 ? 2.702 -24.848 97.645 1.00 17.89 147 SER B N 1
ATOM 4768 C CA . SER B 1 181 ? 2.465 -24.741 96.200 1.00 21.66 147 SER B CA 1
ATOM 4769 C C . SER B 1 181 ? 1.179 -23.975 95.889 1.00 20.53 147 SER B C 1
ATOM 4770 O O . SER B 1 181 ? 0.156 -24.153 96.558 1.00 26.30 147 SER B O 1
ATOM 4773 N N . HIS B 1 182 ? 1.217 -23.146 94.846 1.00 21.08 148 HIS B N 1
ATOM 4774 C CA . HIS B 1 182 ? 0.053 -22.343 94.484 1.00 21.30 148 HIS B CA 1
ATOM 4775 C C . HIS B 1 182 ? -0.029 -22.176 92.966 1.00 23.15 148 HIS B C 1
ATOM 4776 O O . HIS B 1 182 ? 0.972 -22.257 92.249 1.00 19.45 148 HIS B O 1
ATOM 4783 N N . ASN B 1 183 ? -1.237 -21.896 92.487 1.00 21.81 149 ASN B N 1
ATOM 4784 C CA . ASN B 1 183 ? -1.452 -21.556 91.088 1.00 23.26 149 ASN B CA 1
ATOM 4785 C C . ASN B 1 183 ? -1.689 -20.070 90.954 1.00 18.16 149 ASN B C 1
ATOM 4786 O O . ASN B 1 183 ? -2.387 -19.468 91.775 1.00 22.33 149 ASN B O 1
ATOM 4791 N N . VAL B 1 184 ? -1.111 -19.482 89.910 1.00 17.29 150 VAL B N 1
ATOM 4792 C CA . VAL B 1 184 ? -1.157 -18.044 89.664 1.00 16.65 150 VAL B CA 1
ATOM 4793 C C . VAL B 1 184 ? -1.942 -17.835 88.363 1.00 19.13 150 VAL B C 1
ATOM 4794 O O . VAL B 1 184 ? -1.477 -18.238 87.299 1.00 22.53 150 VAL B O 1
ATOM 4798 N N . TYR B 1 185 ? -3.119 -17.207 88.451 1.00 20.23 151 TYR B N 1
ATOM 4799 C CA . TYR B 1 185 ? -4.078 -17.161 87.337 1.00 22.27 151 TYR B CA 1
ATOM 4800 C C . TYR B 1 185 ? -3.877 -15.885 86.546 1.00 25.06 151 TYR B C 1
ATOM 4801 O O . TYR B 1 185 ? -3.804 -14.802 87.129 1.00 23.27 151 TYR B O 1
ATOM 4810 N N . ILE B 1 186 ? -3.787 -16.007 85.225 1.00 21.20 152 ILE B N 1
ATOM 4811 C CA . ILE B 1 186 ? -3.451 -14.873 84.372 1.00 19.40 152 ILE B CA 1
ATOM 4812 C C . ILE B 1 186 ? -4.532 -14.683 83.312 1.00 22.71 152 ILE B C 1
ATOM 4813 O O . ILE B 1 186 ? -5.000 -15.660 82.713 1.00 24.06 152 ILE B O 1
ATOM 4818 N N . MET B 1 187 ? -4.882 -13.423 83.039 1.00 26.31 153 MET B N 1
ATOM 4819 C CA . MET B 1 187 ? -5.747 -13.117 81.900 1.00 27.11 153 MET B CA 1
ATOM 4820 C C . MET B 1 187 ? -5.273 -11.832 81.238 1.00 29.16 153 MET B C 1
ATOM 4821 O O . MET B 1 187 ? -4.560 -11.028 81.840 1.00 24.53 153 MET B O 1
ATOM 4826 N N . ALA B 1 188 ? -5.649 -11.653 79.967 1.00 25.47 154 ALA B N 1
ATOM 4827 C CA . ALA B 1 188 ? -5.280 -10.427 79.264 1.00 26.33 154 ALA B CA 1
ATOM 4828 C C . ALA B 1 188 ? -6.030 -9.211 79.814 1.00 29.26 154 ALA B C 1
ATOM 4829 O O . ALA B 1 188 ? -7.125 -9.314 80.377 1.00 30.17 154 ALA B O 1
ATOM 4831 N N . ASP B 1 189 ? -5.394 -8.054 79.670 1.00 30.81 155 ASP B N 1
ATOM 4832 C CA . ASP B 1 189 ? -5.933 -6.732 79.999 1.00 28.07 155 ASP B CA 1
ATOM 4833 C C . ASP B 1 189 ? -5.659 -5.890 78.754 1.00 34.49 155 ASP B C 1
ATOM 4834 O O . ASP B 1 189 ? -4.724 -5.083 78.731 1.00 32.30 155 ASP B O 1
ATOM 4839 N N . LYS B 1 190 ? -6.484 -6.097 77.723 1.00 33.96 156 LYS B N 1
ATOM 4840 C CA . LYS B 1 190 ? -6.231 -5.501 76.415 1.00 39.96 156 LYS B CA 1
ATOM 4841 C C . LYS B 1 190 ? -6.128 -3.986 76.507 1.00 39.66 156 LYS B C 1
ATOM 4842 O O . LYS B 1 190 ? -5.262 -3.375 75.867 1.00 43.52 156 LYS B O 1
ATOM 4848 N N . GLN B 1 191 ? -6.958 -3.368 77.353 1.00 39.53 157 GLN B N 1
ATOM 4849 C CA . GLN B 1 191 ? -7.030 -1.912 77.392 1.00 42.02 157 GLN B CA 1
ATOM 4850 C C . GLN B 1 191 ? -5.706 -1.296 77.842 1.00 54.61 157 GLN B C 1
ATOM 4851 O O . GLN B 1 191 ? -5.298 -0.244 77.330 1.00 53.80 157 GLN B O 1
ATOM 4857 N N . LYS B 1 192 ? -5.016 -1.932 78.791 1.00 41.11 158 LYS B N 1
ATOM 4858 C CA . LYS B 1 192 ? -3.707 -1.461 79.221 1.00 39.77 158 LYS B CA 1
ATOM 4859 C C . LYS B 1 192 ? -2.567 -2.157 78.499 1.00 34.28 158 LYS B C 1
ATOM 4860 O O . LYS B 1 192 ? -1.412 -1.994 78.903 1.00 34.24 158 LYS B O 1
ATOM 4866 N N . ASN B 1 193 ? -2.863 -2.946 77.463 1.00 31.52 159 ASN B N 1
ATOM 4867 C CA . ASN B 1 193 ? -1.847 -3.703 76.728 1.00 29.88 159 ASN B CA 1
ATOM 4868 C C . ASN B 1 193 ? -1.030 -4.594 77.672 1.00 32.46 159 ASN B C 1
ATOM 4869 O O . ASN B 1 193 ? 0.170 -4.806 77.467 1.00 28.68 159 ASN B O 1
ATOM 4874 N N . GLY B 1 194 ? -1.677 -5.126 78.712 1.00 30.01 160 GLY B N 1
ATOM 4875 C CA . GLY B 1 194 ? -0.958 -5.940 79.684 1.00 29.56 160 GLY B CA 1
ATOM 4876 C C . GLY B 1 194 ? -1.766 -7.124 80.163 1.00 28.21 160 GLY B C 1
ATOM 4877 O O . GLY B 1 194 ? -2.564 -7.691 79.401 1.00 26.53 160 GLY B O 1
ATOM 4878 N N . ILE B 1 195 ? -1.558 -7.520 81.428 1.00 23.39 161 ILE B N 1
ATOM 4879 C CA . ILE B 1 195 ? -2.232 -8.669 82.009 1.00 21.90 161 ILE B CA 1
ATOM 4880 C C . ILE B 1 195 ? -2.739 -8.297 83.402 1.00 24.14 161 ILE B C 1
ATOM 4881 O O . ILE B 1 195 ? -2.237 -7.375 84.057 1.00 22.96 161 ILE B O 1
ATOM 4886 N N . LYS B 1 196 ? -3.768 -9.028 83.836 1.00 19.80 162 LYS B N 1
ATOM 4887 C CA . LYS B 1 196 ? -4.312 -8.972 85.180 1.00 20.79 162 LYS B CA 1
ATOM 4888 C C . LYS B 1 196 ? -4.170 -10.359 85.785 1.00 28.08 162 LYS B C 1
ATOM 4889 O O . LYS B 1 196 ? -4.502 -11.357 85.134 1.00 24.71 162 LYS B O 1
ATOM 4895 N N . VAL B 1 197 ? -3.636 -10.423 87.015 1.00 20.07 163 VAL B N 1
ATOM 4896 C CA . VAL B 1 197 ? -3.228 -11.680 87.646 1.00 19.68 163 VAL B CA 1
ATOM 4897 C C . VAL B 1 197 ? -3.826 -11.775 89.051 1.00 21.49 163 VAL B C 1
ATOM 4898 O O . VAL B 1 197 ? -3.962 -10.769 89.756 1.00 19.77 163 VAL B O 1
ATOM 4902 N N . ASN B 1 198 ? -4.181 -12.987 89.479 1.00 23.68 164 ASN B N 1
ATOM 4903 C CA . ASN B 1 198 ? -4.694 -13.126 90.841 1.00 19.40 164 ASN B CA 1
ATOM 4904 C C . ASN B 1 198 ? -4.376 -14.506 91.395 1.00 20.66 164 ASN B C 1
ATOM 4905 O O . ASN B 1 198 ? -4.290 -15.480 90.646 1.00 22.71 164 ASN B O 1
ATOM 4910 N N . PHE B 1 199 ? -4.246 -14.577 92.723 1.00 19.91 165 PHE B N 1
ATOM 4911 C CA . PHE B 1 199 ? -3.956 -15.839 93.405 1.00 22.69 165 PHE B CA 1
ATOM 4912 C C . PHE B 1 199 ? -4.055 -15.630 94.910 1.00 23.59 165 PHE B C 1
ATOM 4913 O O . PHE B 1 199 ? -4.054 -14.494 95.402 1.00 21.24 165 PHE B O 1
ATOM 4921 N N . LYS B 1 200 ? -4.117 -16.742 95.642 1.00 20.33 166 LYS B N 1
ATOM 4922 C CA . LYS B 1 200 ? -4.282 -16.725 97.086 1.00 21.79 166 LYS B CA 1
ATOM 4923 C C . LYS B 1 200 ? -3.188 -17.577 97.690 1.00 25.05 166 LYS B C 1
ATOM 4924 O O . LYS B 1 200 ? -3.051 -18.752 97.333 1.00 24.91 166 LYS B O 1
ATOM 4930 N N . ILE B 1 201 ? -2.394 -16.980 98.556 1.00 18.32 167 ILE B N 1
ATOM 4931 C CA . ILE B 1 201 ? -1.277 -17.668 99.203 1.00 19.28 167 ILE B CA 1
ATOM 4932 C C . ILE B 1 201 ? -1.745 -18.173 100.557 1.00 22.04 167 ILE B C 1
ATOM 4933 O O . ILE B 1 201 ? -2.457 -17.465 101.281 1.00 24.31 167 ILE B O 1
ATOM 4938 N N . ARG B 1 202 ? -1.335 -19.388 100.914 1.00 24.79 168 ARG B N 1
ATOM 4939 C CA . ARG B 1 202 ? -1.538 -19.919 102.258 1.00 26.33 168 ARG B CA 1
ATOM 4940 C C . ARG B 1 202 ? -0.184 -19.973 102.961 1.00 27.13 168 ARG B C 1
ATOM 4941 O O . ARG B 1 202 ? 0.728 -20.689 102.513 1.00 25.96 168 ARG B O 1
ATOM 4949 N N . HIS B 1 203 ? -0.030 -19.177 104.027 1.00 23.38 169 HIS B N 1
ATOM 4950 C CA . HIS B 1 203 ? 1.189 -19.170 104.839 1.00 20.42 169 HIS B CA 1
ATOM 4951 C C . HIS B 1 203 ? 0.956 -20.001 106.097 1.00 25.96 169 HIS B C 1
ATOM 4952 O O . HIS B 1 203 ? 0.016 -19.720 106.852 1.00 28.54 169 HIS B O 1
ATOM 4959 N N . ASN B 1 204 ? 1.814 -20.999 106.334 1.00 23.27 170 ASN B N 1
ATOM 4960 C CA . ASN B 1 204 ? 1.692 -21.827 107.534 1.00 21.98 170 ASN B CA 1
ATOM 4961 C C . ASN B 1 204 ? 2.084 -21.010 108.751 1.00 29.25 170 ASN B C 1
ATOM 4962 O O . ASN B 1 204 ? 3.139 -20.366 108.753 1.00 23.56 170 ASN B O 1
ATOM 4967 N N . ILE B 1 205 ? 1.229 -21.032 109.776 1.00 28.86 171 ILE B N 1
ATOM 4968 C CA . ILE B 1 205 ? 1.488 -20.375 111.061 1.00 26.55 171 ILE B CA 1
ATOM 4969 C C . ILE B 1 205 ? 1.964 -21.421 112.064 1.00 29.18 171 ILE B C 1
ATOM 4970 O O . ILE B 1 205 ? 1.555 -22.589 112.019 1.00 29.16 171 ILE B O 1
ATOM 4975 N N A GLU B 1 206 ? 2.801 -20.982 113.010 0.45 32.17 172 GLU B N 1
ATOM 4976 N N B GLU B 1 206 ? 2.836 -20.986 112.982 0.55 32.17 172 GLU B N 1
ATOM 4977 C CA A GLU B 1 206 ? 3.467 -21.876 113.955 0.45 35.77 172 GLU B CA 1
ATOM 4978 C CA B GLU B 1 206 ? 3.432 -21.885 113.972 0.55 35.78 172 GLU B CA 1
ATOM 4979 C C A GLU B 1 206 ? 2.517 -22.519 114.968 0.45 37.72 172 GLU B C 1
ATOM 4980 C C B GLU B 1 206 ? 2.381 -22.725 114.688 0.55 38.01 172 GLU B C 1
ATOM 4981 O O A GLU B 1 206 ? 2.956 -23.399 115.716 0.45 38.63 172 GLU B O 1
ATOM 4982 O O B GLU B 1 206 ? 2.583 -23.919 114.931 0.55 35.70 172 GLU B O 1
ATOM 4993 N N . ASP B 1 207 ? 1.239 -22.130 115.007 1.00 38.24 173 ASP B N 1
ATOM 4994 C CA . ASP B 1 207 ? 0.242 -22.837 115.802 1.00 40.12 173 ASP B CA 1
ATOM 4995 C C . ASP B 1 207 ? -0.587 -23.810 114.978 1.00 41.98 173 ASP B C 1
ATOM 4996 O O . ASP B 1 207 ? -1.552 -24.370 115.504 1.00 41.70 173 ASP B O 1
ATOM 5001 N N . GLY B 1 208 ? -0.238 -24.026 113.702 1.00 35.03 174 GLY B N 1
ATOM 5002 C CA . GLY B 1 208 ? -0.984 -24.916 112.838 1.00 33.38 174 GLY B CA 1
ATOM 5003 C C . GLY B 1 208 ? -2.106 -24.261 112.051 1.00 33.74 174 GLY B C 1
ATOM 5004 O O . GLY B 1 208 ? -2.690 -24.911 111.193 1.00 35.88 174 GLY B O 1
ATOM 5005 N N . SER B 1 209 ? -2.445 -23.007 112.329 1.00 35.62 175 SER B N 1
ATOM 5006 C CA . SER B 1 209 ? -3.423 -22.314 111.503 1.00 38.40 175 SER B CA 1
ATOM 5007 C C . SER B 1 209 ? -2.746 -21.880 110.202 1.00 38.81 175 SER B C 1
ATOM 5008 O O . SER B 1 209 ? -1.580 -22.189 109.942 1.00 30.22 175 SER B O 1
ATOM 5011 N N . VAL B 1 210 ? -3.482 -21.165 109.358 1.00 30.45 176 VAL B N 1
ATOM 5012 C CA . VAL B 1 210 ? -2.981 -20.700 108.075 1.00 30.96 176 VAL B CA 1
ATOM 5013 C C . VAL B 1 210 ? -3.316 -19.224 107.954 1.00 28.70 176 VAL B C 1
ATOM 5014 O O . VAL B 1 210 ? -4.415 -18.792 108.327 1.00 30.89 176 VAL B O 1
ATOM 5018 N N . GLN B 1 211 ? -2.359 -18.443 107.463 1.00 26.14 177 GLN B N 1
ATOM 5019 C CA . GLN B 1 211 ? -2.589 -17.037 107.146 1.00 24.58 177 GLN B CA 1
ATOM 5020 C C . GLN B 1 211 ? -2.783 -16.884 105.631 1.00 28.29 177 GLN B C 1
ATOM 5021 O O . GLN B 1 211 ? -1.902 -17.253 104.845 1.00 24.02 177 GLN B O 1
ATOM 5027 N N . LEU B 1 212 ? -3.939 -16.367 105.223 1.00 23.60 178 LEU B N 1
ATOM 5028 C CA . LEU B 1 212 ? -4.235 -16.168 103.808 1.00 25.51 178 LEU B CA 1
ATOM 5029 C C . LEU B 1 212 ? -3.723 -14.808 103.364 1.00 24.15 178 LEU B C 1
ATOM 5030 O O . LEU B 1 212 ? -3.850 -13.813 104.086 1.00 22.59 178 LEU B O 1
ATOM 5035 N N . ALA B 1 213 ? -3.154 -14.762 102.164 1.00 17.97 179 ALA B N 1
ATOM 5036 C CA . ALA B 1 213 ? -2.736 -13.504 101.550 1.00 19.91 179 ALA B CA 1
ATOM 5037 C C . ALA B 1 213 ? -3.308 -13.465 100.136 1.00 20.20 179 ALA B C 1
ATOM 5038 O O . ALA B 1 213 ? -2.853 -14.207 99.260 1.00 22.53 179 ALA B O 1
ATOM 5040 N N . ASP B 1 214 ? -4.276 -12.577 99.918 1.00 22.18 180 ASP B N 1
ATOM 5041 C CA . ASP B 1 214 ? -4.971 -12.432 98.639 1.00 24.32 180 ASP B CA 1
ATOM 5042 C C . ASP B 1 214 ? -4.207 -11.463 97.745 1.00 20.81 180 ASP B C 1
ATOM 5043 O O . ASP B 1 214 ? -4.112 -10.280 98.080 1.00 19.50 180 ASP B O 1
ATOM 5048 N N . HIS B 1 215 ? -3.744 -11.933 96.580 1.00 19.30 181 HIS B N 1
ATOM 5049 C CA . HIS B 1 215 ? -2.897 -11.129 95.687 1.00 14.33 181 HIS B CA 1
ATOM 5050 C C . HIS B 1 215 ? -3.715 -10.677 94.489 1.00 18.23 181 HIS B C 1
ATOM 5051 O O . HIS B 1 215 ? -4.367 -11.507 93.836 1.00 21.29 181 HIS B O 1
ATOM 5058 N N . TYR B 1 216 ? -3.610 -9.390 94.166 1.00 16.70 182 TYR B N 1
ATOM 5059 C CA . TYR B 1 216 ? -4.186 -8.798 92.957 1.00 16.95 182 TYR B CA 1
ATOM 5060 C C . TYR B 1 216 ? -3.059 -8.073 92.246 1.00 22.58 182 TYR B C 1
ATOM 5061 O O . TYR B 1 216 ? -2.315 -7.306 92.875 1.00 22.25 182 TYR B O 1
ATOM 5070 N N . GLN B 1 217 ? -2.936 -8.296 90.942 1.00 20.82 183 GLN B N 1
ATOM 5071 C CA . GLN B 1 217 ? -1.736 -7.882 90.236 1.00 15.93 183 GLN B CA 1
ATOM 5072 C C . GLN B 1 217 ? -2.086 -7.381 88.848 1.00 22.05 183 GLN B C 1
ATOM 5073 O O . GLN B 1 217 ? -2.956 -7.944 88.178 1.00 22.11 183 GLN B O 1
ATOM 5079 N N . GLN B 1 218 ? -1.385 -6.338 88.414 1.00 21.70 184 GLN B N 1
ATOM 5080 C CA . GLN B 1 218 ? -1.457 -5.857 87.039 1.00 24.08 184 GLN B CA 1
ATOM 5081 C C . GLN B 1 218 ? -0.047 -5.618 86.507 1.00 24.53 184 GLN B C 1
ATOM 5082 O O . GLN B 1 218 ? 0.808 -5.099 87.233 1.00 25.78 184 GLN B O 1
ATOM 5088 N N . ASN B 1 219 ? 0.199 -6.012 85.252 1.00 19.79 185 ASN B N 1
ATOM 5089 C CA . ASN B 1 219 ? 1.480 -5.778 84.580 1.00 23.11 185 ASN B CA 1
ATOM 5090 C C . ASN B 1 219 ? 1.247 -4.972 83.313 1.00 24.27 185 ASN B C 1
ATOM 5091 O O . ASN B 1 219 ? 0.406 -5.343 82.493 1.00 23.85 185 ASN B O 1
ATOM 5096 N N . THR B 1 220 ? 2.041 -3.922 83.136 1.00 26.02 186 THR B N 1
ATOM 5097 C CA . THR B 1 220 ? 1.960 -3.024 81.978 1.00 27.83 186 THR B CA 1
ATOM 5098 C C . THR B 1 220 ? 3.330 -2.927 81.321 1.00 25.07 186 THR B C 1
ATOM 5099 O O . THR B 1 220 ? 4.321 -2.636 82.010 1.00 27.99 186 THR B O 1
ATOM 5103 N N . PRO B 1 221 ? 3.436 -3.144 80.013 1.00 30.19 187 PRO B N 1
ATOM 5104 C CA . PRO B 1 221 ? 4.739 -3.003 79.350 1.00 28.72 187 PRO B CA 1
ATOM 5105 C C . PRO B 1 221 ? 5.297 -1.596 79.510 1.00 27.25 187 PRO B C 1
ATOM 5106 O O . PRO B 1 221 ? 4.554 -0.614 79.598 1.00 31.56 187 PRO B O 1
ATOM 5110 N N . ILE B 1 222 ? 6.625 -1.512 79.601 1.00 31.13 188 ILE B N 1
ATOM 5111 C CA . ILE B 1 222 ? 7.285 -0.210 79.674 1.00 32.75 188 ILE B CA 1
ATOM 5112 C C . ILE B 1 222 ? 7.390 0.403 78.288 1.00 37.51 188 ILE B C 1
ATOM 5113 O O . ILE B 1 222 ? 7.146 1.602 78.115 1.00 33.71 188 ILE B O 1
ATOM 5118 N N . GLY B 1 223 ? 7.756 -0.414 77.280 1.00 31.40 189 GLY B N 1
ATOM 5119 C CA . GLY B 1 223 ? 7.839 0.058 75.912 1.00 45.04 189 GLY B CA 1
ATOM 5120 C C . GLY B 1 223 ? 6.475 0.204 75.239 1.00 42.74 189 GLY B C 1
ATOM 5121 O O . GLY B 1 223 ? 5.439 -0.194 75.781 1.00 38.32 189 GLY B O 1
ATOM 5122 N N . ASP B 1 224 ? 6.503 0.796 74.034 1.00 51.82 190 ASP B N 1
ATOM 5123 C CA . ASP B 1 224 ? 5.306 1.051 73.236 1.00 46.20 190 ASP B CA 1
ATOM 5124 C C . ASP B 1 224 ? 4.955 -0.082 72.287 1.00 51.86 190 ASP B C 1
ATOM 5125 O O . ASP B 1 224 ? 3.854 -0.081 71.726 1.00 51.04 190 ASP B O 1
ATOM 5130 N N . GLY B 1 225 ? 5.864 -1.028 72.061 1.00 54.40 191 GLY B N 1
ATOM 5131 C CA . GLY B 1 225 ? 5.677 -2.005 71.025 1.00 47.17 191 GLY B CA 1
ATOM 5132 C C . GLY B 1 225 ? 4.540 -2.970 71.322 1.00 47.73 191 GLY B C 1
ATOM 5133 O O . GLY B 1 225 ? 3.823 -2.850 72.324 1.00 43.69 191 GLY B O 1
ATOM 5134 N N . PRO B 1 226 ? 4.349 -3.927 70.426 1.00 46.21 192 PRO B N 1
ATOM 5135 C CA . PRO B 1 226 ? 3.377 -4.989 70.675 1.00 46.44 192 PRO B CA 1
ATOM 5136 C C . PRO B 1 226 ? 3.920 -6.021 71.650 1.00 36.77 192 PRO B C 1
ATOM 5137 O O . PRO B 1 226 ? 5.126 -6.249 71.751 1.00 37.98 192 PRO B O 1
ATOM 5141 N N . VAL B 1 227 ? 3.003 -6.663 72.362 1.00 32.37 193 VAL B N 1
ATOM 5142 C CA . VAL B 1 227 ? 3.345 -7.740 73.283 1.00 36.50 193 VAL B CA 1
ATOM 5143 C C . VAL B 1 227 ? 2.391 -8.887 73.007 1.00 33.36 193 VAL B C 1
ATOM 5144 O O . VAL B 1 227 ? 1.357 -8.715 72.373 1.00 33.05 193 VAL B O 1
ATOM 5148 N N . LEU B 1 228 ? 2.726 -10.060 73.523 1.00 27.06 194 LEU B N 1
ATOM 5149 C CA . LEU B 1 228 ? 1.789 -11.176 73.484 1.00 27.98 194 LEU B CA 1
ATOM 5150 C C . LEU B 1 228 ? 0.713 -10.981 74.556 1.00 35.70 194 LEU B C 1
ATOM 5151 O O . LEU B 1 228 ? 1.033 -10.820 75.742 1.00 31.41 194 LEU B O 1
ATOM 5156 N N . LEU B 1 229 ? -0.559 -10.988 74.151 1.00 31.93 195 LEU B N 1
ATOM 5157 C CA . LEU B 1 229 ? -1.660 -10.885 75.107 1.00 32.36 195 LEU B CA 1
ATOM 5158 C C . LEU B 1 229 ? -2.282 -12.258 75.278 1.00 35.55 195 LEU B C 1
ATOM 5159 O O . LEU B 1 229 ? -2.820 -12.808 74.303 1.00 32.07 195 LEU B O 1
ATOM 5164 N N . PRO B 1 230 ? -2.233 -12.859 76.459 1.00 26.30 196 PRO B N 1
ATOM 5165 C CA . PRO B 1 230 ? -2.547 -14.286 76.565 1.00 24.52 196 PRO B CA 1
ATOM 5166 C C . PRO B 1 230 ? -4.029 -14.589 76.698 1.00 26.63 196 PRO B C 1
ATOM 5167 O O . PRO B 1 230 ? -4.822 -13.798 77.216 1.00 28.07 196 PRO B O 1
ATOM 5171 N N . ASP B 1 231 ? -4.385 -15.793 76.250 1.00 24.16 197 ASP B N 1
ATOM 5172 C CA . ASP B 1 231 ? -5.607 -16.430 76.721 1.00 26.46 197 ASP B CA 1
ATOM 5173 C C . ASP B 1 231 ? -5.462 -16.813 78.195 1.00 32.53 197 ASP B C 1
ATOM 5174 O O . ASP B 1 231 ? -4.347 -16.892 78.730 1.00 27.41 197 ASP B O 1
ATOM 5179 N N . ASN B 1 232 ? -6.600 -17.073 78.845 1.00 24.81 198 ASN B N 1
ATOM 5180 C CA . ASN B 1 232 ? -6.572 -17.386 80.271 1.00 31.17 198 ASN B CA 1
ATOM 5181 C C . ASN B 1 232 ? -5.737 -18.632 80.501 1.00 30.32 198 ASN B C 1
ATOM 5182 O O . ASN B 1 232 ? -5.871 -19.634 79.789 1.00 25.81 198 ASN B O 1
ATOM 5187 N N . HIS B 1 233 ? -4.862 -18.575 81.495 1.00 24.67 199 HIS B N 1
ATOM 5188 C CA . HIS B 1 233 ? -4.050 -19.732 81.845 1.00 20.95 199 HIS B CA 1
ATOM 5189 C C . HIS B 1 233 ? -3.527 -19.505 83.262 1.00 21.70 199 HIS B C 1
ATOM 5190 O O . HIS B 1 233 ? -3.957 -18.582 83.958 1.00 20.69 199 HIS B O 1
ATOM 5197 N N . TYR B 1 234 ? -2.632 -20.369 83.717 1.00 24.56 200 TYR B N 1
ATOM 5198 C CA . TYR B 1 234 ? -2.102 -20.141 85.051 1.00 22.96 200 TYR B CA 1
ATOM 5199 C C . TYR B 1 234 ? -0.648 -20.584 85.081 1.00 21.04 200 TYR B C 1
ATOM 5200 O O . TYR B 1 234 ? -0.167 -21.284 84.176 1.00 23.46 200 TYR B O 1
ATOM 5209 N N . LEU B 1 235 ? 0.059 -20.107 86.111 1.00 21.79 201 LEU B N 1
ATOM 5210 C CA . LEU B 1 235 ? 1.406 -20.564 86.425 1.00 17.40 201 LEU B CA 1
ATOM 5211 C C . LEU B 1 235 ? 1.357 -21.407 87.694 1.00 21.06 201 LEU B C 1
ATOM 5212 O O . LEU B 1 235 ? 0.765 -20.999 88.698 1.00 23.89 201 LEU B O 1
ATOM 5217 N N . SER B 1 236 ? 1.974 -22.575 87.643 1.00 16.96 202 SER B N 1
ATOM 5218 C CA . SER B 1 236 ? 2.083 -23.453 88.790 1.00 20.87 202 SER B CA 1
ATOM 5219 C C . SER B 1 236 ? 3.420 -23.181 89.475 1.00 18.98 202 SER B C 1
ATOM 5220 O O . SER B 1 236 ? 4.479 -23.363 88.861 1.00 19.40 202 SER B O 1
ATOM 5223 N N . TYR B 1 237 ? 3.360 -22.755 90.741 1.00 17.79 203 TYR B N 1
ATOM 5224 C CA . TYR B 1 237 ? 4.520 -22.371 91.542 1.00 21.02 203 TYR B CA 1
ATOM 5225 C C . TYR B 1 237 ? 4.817 -23.383 92.639 1.00 19.48 203 TYR B C 1
ATOM 5226 O O . TYR B 1 237 ? 3.903 -23.927 93.253 1.00 19.79 203 TYR B O 1
ATOM 5235 N N . GLN B 1 238 ? 6.109 -23.619 92.867 1.00 19.65 204 GLN B N 1
ATOM 5236 C CA . GLN B 1 238 ? 6.636 -24.330 94.018 1.00 23.60 204 GLN B CA 1
ATOM 5237 C C . GLN B 1 238 ? 7.837 -23.536 94.485 1.00 26.23 204 GLN B C 1
ATOM 5238 O O . GLN B 1 238 ? 8.622 -23.069 93.656 1.00 25.32 204 GLN B O 1
ATOM 5244 N N . SER B 1 239 ? 7.978 -23.399 95.793 1.00 17.99 205 SER B N 1
ATOM 5245 C CA . SER B 1 239 ? 9.030 -22.554 96.347 1.00 20.69 205 SER B CA 1
ATOM 5246 C C . SER B 1 239 ? 9.636 -23.231 97.562 1.00 21.80 205 SER B C 1
ATOM 5247 O O . SER B 1 239 ? 8.925 -23.869 98.346 1.00 26.88 205 SER B O 1
ATOM 5250 N N . ALA B 1 240 ? 10.948 -23.076 97.733 1.00 21.85 206 ALA B N 1
ATOM 5251 C CA . ALA B 1 240 ? 11.628 -23.632 98.895 1.00 25.80 206 ALA B CA 1
ATOM 5252 C C . ALA B 1 240 ? 12.533 -22.554 99.464 1.00 23.56 206 ALA B C 1
ATOM 5253 O O . ALA B 1 240 ? 13.284 -21.930 98.704 1.00 20.52 206 ALA B O 1
ATOM 5255 N N . LEU B 1 241 ? 12.472 -22.358 100.789 1.00 18.92 207 LEU B N 1
ATOM 5256 C CA . LEU B 1 241 ? 13.203 -21.298 101.488 1.00 17.14 207 LEU B CA 1
ATOM 5257 C C . LEU B 1 241 ? 14.284 -21.946 102.326 1.00 22.68 207 LEU B C 1
ATOM 5258 O O . LEU B 1 241 ? 14.016 -22.931 103.015 1.00 22.75 207 LEU B O 1
ATOM 5263 N N . SER B 1 242 ? 15.488 -21.390 102.292 1.00 22.50 208 SER B N 1
ATOM 5264 C CA . SER B 1 242 ? 16.564 -21.968 103.106 1.00 21.99 208 SER B CA 1
ATOM 5265 C C . SER B 1 242 ? 17.484 -20.851 103.588 1.00 22.25 208 SER B C 1
ATOM 5266 O O . SER B 1 242 ? 17.209 -19.657 103.410 1.00 20.46 208 SER B O 1
ATOM 5269 N N . LYS B 1 243 ? 18.586 -21.248 104.206 1.00 22.67 209 LYS B N 1
ATOM 5270 C CA . LYS B 1 243 ? 19.563 -20.326 104.762 1.00 26.17 209 LYS B CA 1
ATOM 5271 C C . LYS B 1 243 ? 20.955 -20.701 104.267 1.00 29.72 209 LYS B C 1
ATOM 5272 O O . LYS B 1 243 ? 21.235 -21.864 103.946 1.00 29.98 209 LYS B O 1
ATOM 5278 N N . ASP B 1 244 ? 21.802 -19.678 104.167 1.00 29.81 210 ASP B N 1
ATOM 5279 C CA . ASP B 1 244 ? 23.224 -19.821 103.861 1.00 30.14 210 ASP B CA 1
ATOM 5280 C C . ASP B 1 244 ? 23.952 -19.903 105.196 1.00 31.89 210 ASP B C 1
ATOM 5281 O O . ASP B 1 244 ? 23.956 -18.916 105.943 1.00 28.72 210 ASP B O 1
ATOM 5286 N N . PRO B 1 245 ? 24.526 -21.048 105.565 1.00 39.63 211 PRO B N 1
ATOM 5287 C CA . PRO B 1 245 ? 25.108 -21.167 106.920 1.00 37.57 211 PRO B CA 1
ATOM 5288 C C . PRO B 1 245 ? 26.279 -20.228 107.165 1.00 38.00 211 PRO B C 1
ATOM 5289 O O . PRO B 1 245 ? 26.579 -19.939 108.323 1.00 46.44 211 PRO B O 1
ATOM 5293 N N . ASN B 1 246 ? 26.908 -19.695 106.123 1.00 37.00 212 ASN B N 1
ATOM 5294 C CA . ASN B 1 246 ? 28.016 -18.761 106.279 1.00 43.62 212 ASN B CA 1
ATOM 5295 C C . ASN B 1 246 ? 27.596 -17.297 106.215 1.00 47.05 212 ASN B C 1
ATOM 5296 O O . ASN B 1 246 ? 28.466 -16.420 106.244 1.00 38.97 212 ASN B O 1
ATOM 5301 N N . GLU B 1 247 ? 26.298 -17.008 106.112 1.00 37.60 213 GLU B N 1
ATOM 5302 C CA . GLU B 1 247 ? 25.797 -15.642 105.996 1.00 31.66 213 GLU B CA 1
ATOM 5303 C C . GLU B 1 247 ? 25.399 -15.132 107.380 1.00 29.20 213 GLU B C 1
ATOM 5304 O O . GLU B 1 247 ? 24.505 -15.697 108.016 1.00 32.36 213 GLU B O 1
ATOM 5310 N N . LYS B 1 248 ? 26.025 -14.041 107.829 1.00 27.90 214 LYS B N 1
ATOM 5311 C CA . LYS B 1 248 ? 25.702 -13.501 109.144 1.00 33.89 214 LYS B CA 1
ATOM 5312 C C . LYS B 1 248 ? 24.496 -12.562 109.135 1.00 36.07 214 LYS B C 1
ATOM 5313 O O . LYS B 1 248 ? 2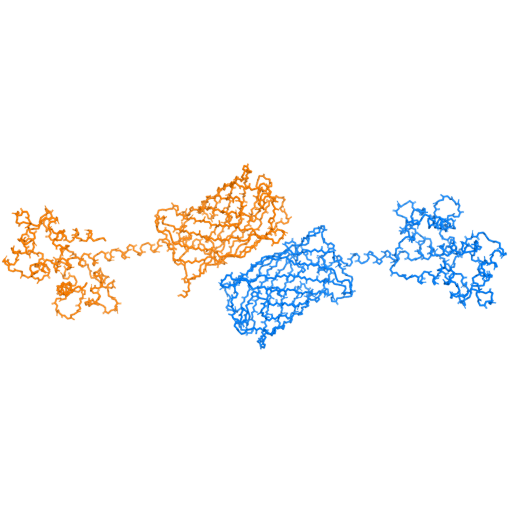3.846 -12.397 110.176 1.00 30.98 214 LYS B O 1
ATOM 5319 N N . ARG B 1 249 ? 24.166 -11.957 107.999 1.00 28.43 215 ARG B N 1
ATOM 5320 C CA . ARG B 1 249 ? 23.046 -11.027 107.967 1.00 32.02 215 ARG B CA 1
ATOM 5321 C C . ARG B 1 249 ? 21.705 -11.761 107.835 1.00 25.17 215 ARG B C 1
ATOM 5322 O O . ARG B 1 249 ? 21.642 -12.941 107.484 1.00 25.47 215 ARG B O 1
ATOM 5330 N N . ASP B 1 250 ? 20.629 -11.058 108.191 1.00 22.71 216 ASP B N 1
ATOM 5331 C CA . ASP B 1 250 ? 19.289 -11.602 108.018 1.00 21.51 216 ASP B CA 1
ATOM 5332 C C . ASP B 1 250 ? 19.060 -11.775 106.523 1.00 21.54 216 ASP B C 1
ATOM 5333 O O . ASP B 1 250 ? 19.317 -10.849 105.749 1.00 19.75 216 ASP B O 1
ATOM 5338 N N . HIS B 1 251 ? 18.615 -12.963 106.110 1.00 20.45 217 HIS B N 1
ATOM 5339 C CA . HIS B 1 251 ? 18.676 -13.283 104.684 1.00 17.67 217 HIS B CA 1
ATOM 5340 C C . HIS B 1 251 ? 17.726 -14.425 104.373 1.00 18.89 217 HIS B C 1
ATOM 5341 O O . HIS B 1 251 ? 17.259 -15.137 105.263 1.00 21.00 217 HIS B O 1
ATOM 5348 N N . MET B 1 252 ? 17.501 -14.631 103.084 1.00 19.47 218 MET B N 1
ATOM 5349 C CA . MET B 1 252 ? 16.679 -15.749 102.637 1.00 19.74 218 MET B CA 1
ATOM 5350 C C . MET B 1 252 ? 17.241 -16.261 101.320 1.00 20.97 218 MET B C 1
ATOM 5351 O O . MET B 1 252 ? 17.532 -15.475 100.407 1.00 22.10 218 MET B O 1
ATOM 5356 N N . VAL B 1 253 ? 17.412 -17.578 101.239 1.00 17.88 219 VAL B N 1
ATOM 5357 C CA . VAL B 1 253 ? 17.728 -18.248 99.996 1.00 17.93 219 VAL B CA 1
ATOM 5358 C C . VAL B 1 253 ? 16.407 -18.778 99.476 1.00 19.61 219 VAL B C 1
ATOM 5359 O O . VAL B 1 253 ? 15.664 -19.416 100.224 1.00 18.52 219 VAL B O 1
ATOM 5363 N N . LEU B 1 254 ? 16.102 -18.494 98.219 1.00 20.91 220 LEU B N 1
ATOM 5364 C CA . LEU B 1 254 ? 14.805 -18.836 97.650 1.00 18.23 220 LEU B CA 1
ATOM 5365 C C . LEU B 1 254 ? 15.034 -19.608 96.372 1.00 19.10 220 LEU B C 1
ATOM 5366 O O . LEU B 1 254 ? 15.748 -19.147 95.474 1.00 21.16 220 LEU B O 1
ATOM 5371 N N A LEU B 1 255 ? 14.433 -20.775 96.283 0.53 20.15 221 LEU B N 1
ATOM 5372 N N B LEU B 1 255 ? 14.406 -20.770 96.263 0.47 20.16 221 LEU B N 1
ATOM 5373 C CA A LEU B 1 255 ? 14.374 -21.477 95.016 0.53 20.36 221 LEU B CA 1
ATOM 5374 C CA B LEU B 1 255 ? 14.405 -21.532 95.020 0.47 20.38 221 LEU B CA 1
ATOM 5375 C C A LEU B 1 255 ? 12.922 -21.545 94.584 0.53 21.78 221 LEU B C 1
ATOM 5376 C C B LEU B 1 255 ? 12.964 -21.684 94.562 0.47 21.77 221 LEU B C 1
ATOM 5377 O O A LEU B 1 255 ? 12.026 -21.725 95.416 0.53 22.76 221 LEU B O 1
ATOM 5378 O O B LEU B 1 255 ? 12.106 -22.074 95.361 0.47 22.94 221 LEU B O 1
ATOM 5387 N N . GLU B 1 256 ? 12.687 -21.365 93.289 1.00 21.05 222 GLU B N 1
ATOM 5388 C CA . GLU B 1 256 ? 11.345 -21.525 92.747 1.00 23.07 222 GLU B CA 1
ATOM 5389 C C . GLU B 1 256 ? 11.391 -22.315 91.461 1.00 21.02 222 GLU B C 1
ATOM 5390 O O . GLU B 1 256 ? 12.343 -22.218 90.688 1.00 21.98 222 GLU B O 1
ATOM 5396 N N . PHE B 1 257 ? 10.314 -23.076 91.251 1.00 21.32 223 PHE B N 1
ATOM 5397 C CA . PHE B 1 257 ? 10.052 -23.819 90.034 1.00 22.10 223 PHE B CA 1
ATOM 5398 C C . PHE B 1 257 ? 8.701 -23.355 89.533 1.00 20.83 223 PHE B C 1
ATOM 5399 O O . PHE B 1 257 ? 7.729 -23.401 90.286 1.00 19.63 223 PHE B O 1
ATOM 5407 N N . VAL B 1 258 ? 8.638 -22.916 88.271 1.00 19.44 224 VAL B N 1
ATOM 5408 C CA . VAL B 1 258 ? 7.439 -22.257 87.748 1.00 19.73 224 VAL B CA 1
ATOM 5409 C C . VAL B 1 258 ? 7.149 -22.796 86.357 1.00 20.18 224 VAL B C 1
ATOM 5410 O O . VAL B 1 258 ? 7.981 -22.639 85.457 1.00 22.37 224 VAL B O 1
ATOM 5414 N N . THR B 1 259 ? 5.950 -23.359 86.156 1.00 22.18 225 THR B N 1
ATOM 5415 C CA . THR B 1 259 ? 5.549 -23.881 84.847 1.00 24.73 225 THR B CA 1
ATOM 5416 C C . THR B 1 259 ? 4.160 -23.395 84.449 1.00 22.58 225 THR B C 1
ATOM 5417 O O . THR B 1 259 ? 3.221 -23.474 85.250 1.00 25.16 225 THR B O 1
ATOM 5421 N N . ALA B 1 260 ? 4.019 -22.928 83.203 1.00 21.60 226 ALA B N 1
ATOM 5422 C CA . ALA B 1 260 ? 2.715 -22.476 82.728 1.00 23.62 226 ALA B CA 1
ATOM 5423 C C . ALA B 1 260 ? 1.868 -23.687 82.346 1.00 24.77 226 ALA B C 1
ATOM 5424 O O . ALA B 1 260 ? 2.398 -24.718 81.931 1.00 24.49 226 ALA B O 1
ATOM 5426 N N . ALA B 1 261 ? 0.560 -23.572 82.561 1.00 26.23 227 ALA B N 1
ATOM 5427 C CA . ALA B 1 261 ? -0.392 -24.660 82.329 1.00 32.52 227 ALA B CA 1
ATOM 5428 C C . ALA B 1 261 ? -1.775 -24.066 82.082 1.00 34.32 227 ALA B C 1
ATOM 5429 O O . ALA B 1 261 ? -1.977 -22.851 82.143 1.00 27.44 227 ALA B O 1
ATOM 5431 N N . GLY B 1 262 ? -2.739 -24.949 81.812 1.00 31.00 228 GLY B N 1
ATOM 5432 C CA . GLY B 1 262 ? -4.131 -24.571 81.758 1.00 36.45 228 GLY B CA 1
ATOM 5433 C C . GLY B 1 262 ? -4.660 -24.352 80.365 1.00 38.37 228 GLY B C 1
ATOM 5434 O O . GLY B 1 262 ? -5.854 -24.088 80.208 1.00 44.77 228 GLY B O 1
ATOM 5435 N N . ILE B 1 263 ? -3.799 -24.410 79.360 1.00 35.45 229 ILE B N 1
ATOM 5436 C CA . ILE B 1 263 ? -4.215 -24.453 77.967 1.00 45.04 229 ILE B CA 1
ATOM 5437 C C . ILE B 1 263 ? -3.706 -25.780 77.429 1.00 56.62 229 ILE B C 1
ATOM 5438 O O . ILE B 1 263 ? -2.490 -25.998 77.354 1.00 54.35 229 ILE B O 1
ATOM 5443 N N . THR B 1 264 ? -4.625 -26.683 77.099 1.00 58.39 230 THR B N 1
ATOM 5444 C CA . THR B 1 264 ? -4.270 -28.019 76.637 1.00 60.70 230 THR B CA 1
ATOM 5445 C C . THR B 1 264 ? -4.005 -28.023 75.132 1.00 64.42 230 THR B C 1
ATOM 5446 O O . THR B 1 264 ? -4.374 -27.091 74.411 1.00 61.71 230 THR B O 1
ATOM 5450 N N . LEU B 1 265 ? -3.371 -29.105 74.670 1.00 65.76 231 LEU B N 1
ATOM 5451 C CA . LEU B 1 265 ? -3.243 -29.448 73.240 1.00 70.51 231 LEU B CA 1
ATOM 5452 C C . LEU B 1 265 ? -2.957 -28.262 72.318 1.00 71.49 231 LEU B C 1
ATOM 5453 O O . LEU B 1 265 ? -3.458 -28.202 71.195 1.00 74.25 231 LEU B O 1
ATOM 5458 N N . LEU B 1 290 ? -29.916 -10.969 57.293 1.00 72.40 256 LEU B N 1
ATOM 5459 C CA . LEU B 1 290 ? -29.707 -11.691 56.047 1.00 73.54 256 LEU B CA 1
ATOM 5460 C C . LEU B 1 290 ? -31.052 -11.951 55.381 1.00 79.84 256 LEU B C 1
ATOM 5461 O O . LEU B 1 290 ? -31.434 -13.099 55.163 1.00 81.17 256 LEU B O 1
ATOM 5466 N N . THR B 1 291 ? -31.764 -10.872 55.066 1.00 77.57 257 THR B N 1
ATOM 5467 C CA . THR B 1 291 ? -33.095 -10.968 54.489 1.00 77.74 257 THR B CA 1
ATOM 5468 C C . THR B 1 291 ? -33.019 -11.478 53.050 1.00 82.55 257 THR B C 1
ATOM 5469 O O . THR B 1 291 ? -31.940 -11.662 52.480 1.00 81.06 257 THR B O 1
ATOM 5473 N N . GLU B 1 292 ? -34.194 -11.711 52.458 1.00 80.99 258 GLU B N 1
ATOM 5474 C CA . GLU B 1 292 ? -34.234 -12.113 51.055 1.00 81.70 258 GLU B CA 1
ATOM 5475 C C . GLU B 1 292 ? -33.658 -11.019 50.165 1.00 80.21 258 GLU B C 1
ATOM 5476 O O . GLU B 1 292 ? -32.894 -11.300 49.233 1.00 78.38 258 GLU B O 1
ATOM 5482 N N . GLU B 1 293 ? -33.997 -9.761 50.455 1.00 83.70 259 GLU B N 1
ATOM 5483 C CA . GLU B 1 293 ? -33.468 -8.644 49.679 1.00 81.45 259 GLU B CA 1
ATOM 5484 C C . GLU B 1 293 ? -31.960 -8.527 49.850 1.00 76.21 259 GLU B C 1
ATOM 5485 O O . GLU B 1 293 ? -31.216 -8.405 48.869 1.00 66.86 259 GLU B O 1
ATOM 5491 N N . GLN B 1 294 ? -31.493 -8.569 51.099 1.00 78.66 260 GLN B N 1
ATOM 5492 C CA . GLN B 1 294 ? -30.072 -8.422 51.384 1.00 76.90 260 GLN B CA 1
ATOM 5493 C C . GLN B 1 294 ? -29.247 -9.582 50.841 1.00 77.04 260 GLN B C 1
ATOM 5494 O O . GLN B 1 294 ? -28.061 -9.395 50.557 1.00 71.73 260 GLN B O 1
ATOM 5500 N N . ILE B 1 295 ? -29.844 -10.765 50.674 1.00 76.15 261 ILE B N 1
ATOM 5501 C CA . ILE B 1 295 ? -29.125 -11.875 50.056 1.00 72.10 261 ILE B CA 1
ATOM 5502 C C . ILE B 1 295 ? -28.974 -11.648 48.557 1.00 64.58 261 ILE B C 1
ATOM 5503 O O . ILE B 1 295 ? -27.879 -11.790 47.998 1.00 63.14 261 ILE B O 1
ATOM 5508 N N . ALA B 1 296 ? -30.067 -11.284 47.882 1.00 67.94 262 ALA B N 1
ATOM 5509 C CA . ALA B 1 296 ? -29.997 -11.004 46.450 1.00 64.94 262 ALA B CA 1
ATOM 5510 C C . ALA B 1 296 ? -28.962 -9.930 46.132 1.00 61.66 262 ALA B C 1
ATOM 5511 O O . ALA B 1 296 ? -28.386 -9.925 45.039 1.00 56.80 262 ALA B O 1
ATOM 5513 N N . GLU B 1 297 ? -28.698 -9.027 47.077 1.00 62.35 263 GLU B N 1
ATOM 5514 C CA . GLU B 1 297 ? -27.801 -7.917 46.792 1.00 62.31 263 GLU B CA 1
ATOM 5515 C C . GLU B 1 297 ? -26.338 -8.361 46.797 1.00 61.10 263 GLU B C 1
ATOM 5516 O O . GLU B 1 297 ? -25.573 -7.971 45.906 1.00 49.29 263 GLU B O 1
ATOM 5522 N N . PHE B 1 298 ? -25.939 -9.209 47.752 1.00 59.74 264 PHE B N 1
ATOM 5523 C CA . PHE B 1 298 ? -24.584 -9.757 47.728 1.00 56.10 264 PHE B CA 1
ATOM 5524 C C . PHE B 1 298 ? -24.345 -10.616 46.492 1.00 58.84 264 PHE B C 1
ATOM 5525 O O . PHE B 1 298 ? -23.257 -10.577 45.898 1.00 54.82 264 PHE B O 1
ATOM 5533 N N . LYS B 1 299 ? -25.343 -11.411 46.096 1.00 57.85 265 LYS B N 1
ATOM 5534 C CA . LYS B 1 299 ? -25.192 -12.235 44.903 1.00 56.50 265 LYS B CA 1
ATOM 5535 C C . LYS B 1 299 ? -24.960 -11.362 43.679 1.00 51.84 265 LYS B C 1
ATOM 5536 O O . LYS B 1 299 ? -24.066 -11.631 42.868 1.00 47.62 265 LYS B O 1
ATOM 5542 N N . GLU B 1 300 ? -25.754 -10.297 43.541 1.00 54.09 266 GLU B N 1
ATOM 5543 C CA . GLU B 1 300 ? -25.549 -9.361 42.445 1.00 52.18 266 GLU B CA 1
ATOM 5544 C C . GLU B 1 300 ? -24.138 -8.785 42.478 1.00 47.54 266 GLU B C 1
ATOM 5545 O O . GLU B 1 300 ? -23.466 -8.707 41.444 1.00 50.35 266 GLU B O 1
ATOM 5551 N N . ALA B 1 301 ? -23.664 -8.390 43.659 1.00 40.38 267 ALA B N 1
ATOM 5552 C CA . ALA B 1 301 ? -22.324 -7.814 43.741 1.00 43.96 267 ALA B CA 1
ATOM 5553 C C . ALA B 1 301 ? -21.256 -8.847 43.412 1.00 45.80 267 ALA B C 1
ATOM 5554 O O . ALA B 1 301 ? -20.261 -8.530 42.745 1.00 42.64 267 ALA B O 1
ATOM 5556 N N . PHE B 1 302 ? -21.445 -10.084 43.884 1.00 50.90 268 PHE B N 1
ATOM 5557 C CA . PHE B 1 302 ? -20.545 -11.179 43.534 1.00 48.03 268 PHE B CA 1
ATOM 5558 C C . PHE B 1 302 ? -20.399 -11.318 42.025 1.00 50.95 268 PHE B C 1
ATOM 5559 O O . PHE B 1 302 ? -19.284 -11.489 41.508 1.00 45.55 268 PHE B O 1
ATOM 5567 N N . SER B 1 303 ? -21.514 -11.207 41.297 1.00 47.76 269 SER B N 1
ATOM 5568 C CA . SER B 1 303 ? -21.482 -11.422 39.857 1.00 50.40 269 SER B CA 1
ATOM 5569 C C . SER B 1 303 ? -20.662 -10.368 39.135 1.00 47.07 269 SER B C 1
ATOM 5570 O O . SER B 1 303 ? -20.221 -10.610 38.008 1.00 40.42 269 SER B O 1
ATOM 5573 N N . LEU B 1 304 ? -20.417 -9.214 39.759 1.00 43.86 270 LEU B N 1
ATOM 5574 C CA . LEU B 1 304 ? -19.614 -8.202 39.081 1.00 43.23 270 LEU B CA 1
ATOM 5575 C C . LEU B 1 304 ? -18.145 -8.598 39.031 1.00 39.97 270 LEU B C 1
ATOM 5576 O O . LEU B 1 304 ? -17.414 -8.193 38.117 1.00 38.10 270 LEU B O 1
ATOM 5581 N N . PHE B 1 305 ? -17.696 -9.366 40.016 1.00 38.30 271 PHE B N 1
ATOM 5582 C CA . PHE B 1 305 ? -16.347 -9.920 40.005 1.00 43.83 271 PHE B CA 1
ATOM 5583 C C . PHE B 1 305 ? -16.270 -11.142 39.095 1.00 46.98 271 PHE B C 1
ATOM 5584 O O . PHE B 1 305 ? -15.349 -11.272 38.276 1.00 48.49 271 PHE B O 1
ATOM 5592 N N . ASP B 1 306 ? -17.231 -12.056 39.250 1.00 46.08 272 ASP B N 1
ATOM 5593 C CA . ASP B 1 306 ? -17.283 -13.327 38.525 1.00 48.58 272 ASP B CA 1
ATOM 5594 C C . ASP B 1 306 ? -17.758 -13.054 37.099 1.00 48.95 272 ASP B C 1
ATOM 5595 O O . ASP B 1 306 ? -18.915 -13.284 36.739 1.00 50.78 272 ASP B O 1
ATOM 5600 N N . LYS B 1 307 ? -16.831 -12.554 36.275 1.00 42.22 273 LYS B N 1
ATOM 5601 C CA . LYS B 1 307 ? -17.185 -12.087 34.936 1.00 54.06 273 LYS B CA 1
ATOM 5602 C C . LYS B 1 307 ? -17.819 -13.198 34.094 1.00 61.07 273 LYS B C 1
ATOM 5603 O O . LYS B 1 307 ? -18.878 -13.003 33.484 1.00 56.60 273 LYS B O 1
ATOM 5609 N N . ASP B 1 308 ? -17.183 -14.371 34.040 1.00 62.35 274 ASP B N 1
ATOM 5610 C CA . ASP B 1 308 ? -17.673 -15.470 33.213 1.00 61.61 274 ASP B CA 1
ATOM 5611 C C . ASP B 1 308 ? -18.704 -16.345 33.925 1.00 56.08 274 ASP B C 1
ATOM 5612 O O . ASP B 1 308 ? -19.022 -17.430 33.435 1.00 62.73 274 ASP B O 1
ATOM 5617 N N . GLY B 1 309 ? -19.216 -15.908 35.070 1.00 50.07 275 GLY B N 1
ATOM 5618 C CA . GLY B 1 309 ? -20.352 -16.560 35.691 1.00 57.65 275 GLY B CA 1
ATOM 5619 C C . GLY B 1 309 ? -20.137 -17.973 36.182 1.00 63.77 275 GLY B C 1
ATOM 5620 O O . GLY B 1 309 ? -21.120 -18.650 36.493 1.00 64.47 275 GLY B O 1
ATOM 5621 N N . ASP B 1 310 ? -18.893 -18.445 36.290 1.00 62.44 276 ASP B N 1
ATOM 5622 C CA . ASP B 1 310 ? -18.650 -19.830 36.686 1.00 60.32 276 ASP B CA 1
ATOM 5623 C C . ASP B 1 310 ? -18.680 -20.044 38.210 1.00 62.71 276 ASP B C 1
ATOM 5624 O O . ASP B 1 310 ? -18.148 -21.055 38.690 1.00 57.74 276 ASP B O 1
ATOM 5629 N N . GLY B 1 311 ? -19.287 -19.125 38.967 1.00 60.54 277 GLY B N 1
ATOM 5630 C CA . GLY B 1 311 ? -19.418 -19.246 40.407 1.00 58.07 277 GLY B CA 1
ATOM 5631 C C . GLY B 1 311 ? -18.146 -19.056 41.209 1.00 54.37 277 GLY B C 1
ATOM 5632 O O . GLY B 1 311 ? -18.178 -19.235 42.433 1.00 55.39 277 GLY B O 1
ATOM 5633 N N . THR B 1 312 ? -17.027 -18.707 40.570 1.00 61.15 278 THR B N 1
ATOM 5634 C CA . THR B 1 312 ? -15.750 -18.518 41.253 1.00 55.90 278 THR B CA 1
ATOM 5635 C C . THR B 1 312 ? -15.057 -17.269 40.734 1.00 53.51 278 THR B C 1
ATOM 5636 O O . THR B 1 312 ? -15.123 -16.962 39.541 1.00 59.28 278 THR B O 1
ATOM 5640 N N . ILE B 1 313 ? -14.356 -16.577 41.626 1.00 51.46 279 ILE B N 1
ATOM 5641 C CA . ILE B 1 313 ? -13.575 -15.397 41.278 1.00 53.61 279 ILE B CA 1
ATOM 5642 C C . ILE B 1 313 ? -12.107 -15.783 41.254 1.00 48.75 279 ILE B C 1
ATOM 5643 O O . ILE B 1 313 ? -11.588 -16.322 42.237 1.00 53.92 279 ILE B O 1
ATOM 5648 N N . THR B 1 314 ? -11.433 -15.481 40.155 1.00 41.17 280 THR B N 1
ATOM 5649 C CA . THR B 1 314 ? -10.033 -15.825 39.964 1.00 55.84 280 THR B CA 1
ATOM 5650 C C . THR B 1 314 ? -9.144 -14.592 40.109 1.00 59.66 280 THR B C 1
ATOM 5651 O O . THR B 1 314 ? -9.621 -13.465 40.274 1.00 53.54 280 THR B O 1
ATOM 5655 N N . THR B 1 315 ? -7.829 -14.824 40.000 1.00 58.63 281 THR B N 1
ATOM 5656 C CA . THR B 1 315 ? -6.855 -13.730 40.024 1.00 59.95 281 THR B CA 1
ATOM 5657 C C . THR B 1 315 ? -7.061 -12.757 38.866 1.00 57.90 281 THR B C 1
ATOM 5658 O O . THR B 1 315 ? -6.906 -11.540 39.035 1.00 59.38 281 THR B O 1
ATOM 5662 N N . LYS B 1 316 ? -7.374 -13.273 37.674 1.00 50.82 282 LYS B N 1
ATOM 5663 C CA . LYS B 1 316 ? -7.561 -12.403 36.517 1.00 57.97 282 LYS B CA 1
ATOM 5664 C C . LYS B 1 316 ? -8.820 -11.556 36.659 1.00 58.93 282 LYS B C 1
ATOM 5665 O O . LYS B 1 316 ? -8.847 -10.391 36.241 1.00 55.68 282 LYS B O 1
ATOM 5671 N N . GLU B 1 317 ? -9.873 -12.121 37.249 1.00 55.58 283 GLU B N 1
ATOM 5672 C CA . GLU B 1 317 ? -11.112 -11.366 37.393 1.00 56.87 283 GLU B CA 1
ATOM 5673 C C . GLU B 1 317 ? -10.971 -10.293 38.465 1.00 56.21 283 GLU B C 1
ATOM 5674 O O . GLU B 1 317 ? -11.305 -9.126 38.232 1.00 50.24 283 GLU B O 1
ATOM 5680 N N . LEU B 1 318 ? -10.435 -10.660 39.633 1.00 52.48 284 LEU B N 1
ATOM 5681 C CA . LEU B 1 318 ? -10.158 -9.664 40.664 1.00 55.23 284 LEU B CA 1
ATOM 5682 C C . LEU B 1 318 ? -9.305 -8.528 40.118 1.00 58.45 284 LEU B C 1
ATOM 5683 O O . LEU B 1 318 ? -9.601 -7.351 40.353 1.00 55.40 284 LEU B O 1
ATOM 5688 N N . GLY B 1 319 ? -8.257 -8.861 39.363 1.00 52.95 285 GLY B N 1
ATOM 5689 C CA . GLY B 1 319 ? -7.402 -7.823 38.812 1.00 59.57 285 GLY B CA 1
ATOM 5690 C C . GLY B 1 319 ? -8.118 -6.943 37.808 1.00 57.03 285 GLY B C 1
ATOM 5691 O O . GLY B 1 319 ? -7.909 -5.728 37.769 1.00 55.62 285 GLY B O 1
ATOM 5692 N N . THR B 1 320 ? -8.961 -7.543 36.972 1.00 50.68 286 THR B N 1
ATOM 5693 C CA . THR B 1 320 ? -9.817 -6.752 36.098 1.00 56.81 286 THR B CA 1
ATOM 5694 C C . THR B 1 320 ? -10.629 -5.737 36.903 1.00 54.68 286 THR B C 1
ATOM 5695 O O . THR B 1 320 ? -10.698 -4.556 36.545 1.00 55.90 286 THR B O 1
ATOM 5699 N N . VAL B 1 321 ? -11.217 -6.174 38.021 1.00 47.34 287 VAL B N 1
ATOM 5700 C CA . VAL B 1 321 ? -12.007 -5.262 38.845 1.00 50.83 287 VAL B CA 1
ATOM 5701 C C . VAL B 1 321 ? -11.105 -4.217 39.491 1.00 56.54 287 VAL B C 1
ATOM 5702 O O . VAL B 1 321 ? -11.412 -3.018 39.472 1.00 48.57 287 VAL B O 1
ATOM 5706 N N . MET B 1 322 ? -9.975 -4.658 40.064 1.00 56.20 288 MET B N 1
ATOM 5707 C CA . MET B 1 322 ? -9.040 -3.730 40.699 1.00 55.18 288 MET B CA 1
ATOM 5708 C C . MET B 1 322 ? -8.528 -2.696 39.707 1.00 56.30 288 MET B C 1
ATOM 5709 O O . MET B 1 322 ? -8.517 -1.494 39.995 1.00 61.92 288 MET B O 1
ATOM 5714 N N . ARG B 1 323 ? -8.076 -3.149 38.538 1.00 54.42 289 ARG B N 1
ATOM 5715 C CA . ARG B 1 323 ? -7.549 -2.213 37.553 1.00 62.99 289 ARG B CA 1
ATOM 5716 C C . ARG B 1 323 ? -8.614 -1.211 37.125 1.00 62.52 289 ARG B C 1
ATOM 5717 O O . ARG B 1 323 ? -8.334 -0.009 37.014 1.00 60.92 289 ARG B O 1
ATOM 5725 N N . SER B 1 324 ? -9.849 -1.681 36.911 1.00 56.88 290 SER B N 1
ATOM 5726 C CA . SER B 1 324 ? -10.911 -0.781 36.469 1.00 57.98 290 SER B CA 1
ATOM 5727 C C . SER B 1 324 ? -11.283 0.220 37.551 1.00 51.51 290 SER B C 1
ATOM 5728 O O . SER B 1 324 ? -11.776 1.307 37.240 1.00 52.61 290 SER B O 1
ATOM 5731 N N . LEU B 1 325 ? -11.047 -0.121 38.818 1.00 56.73 291 LEU B N 1
ATOM 5732 C CA . LEU B 1 325 ? -11.257 0.790 39.936 1.00 56.90 291 LEU B CA 1
ATOM 5733 C C . LEU B 1 325 ? -9.984 1.543 40.339 1.00 64.78 291 LEU B C 1
ATOM 5734 O O . LEU B 1 325 ? -9.886 2.011 41.477 1.00 68.03 291 LEU B O 1
ATOM 5739 N N . GLY B 1 326 ? -9.013 1.675 39.435 1.00 62.31 292 GLY B N 1
ATOM 5740 C CA . GLY B 1 326 ? -7.889 2.555 39.645 1.00 63.83 292 GLY B CA 1
ATOM 5741 C C . GLY B 1 326 ? -6.653 1.914 40.237 1.00 72.64 292 GLY B C 1
ATOM 5742 O O . GLY B 1 326 ? -5.554 2.451 40.061 1.00 73.57 292 GLY B O 1
ATOM 5743 N N . GLN B 1 327 ? -6.792 0.800 40.948 1.00 70.95 293 GLN B N 1
ATOM 5744 C CA . GLN B 1 327 ? -5.628 0.117 41.489 1.00 68.93 293 GLN B CA 1
ATOM 5745 C C . GLN B 1 327 ? -4.828 -0.540 40.365 1.00 73.56 293 GLN B C 1
ATOM 5746 O O . GLN B 1 327 ? -5.323 -0.750 39.254 1.00 76.72 293 GLN B O 1
ATOM 5752 N N . ASN B 1 328 ? -3.567 -0.863 40.660 1.00 77.96 294 ASN B N 1
ATOM 5753 C CA . ASN B 1 328 ? -2.758 -1.577 39.676 1.00 77.08 294 ASN B CA 1
ATOM 5754 C C . ASN B 1 328 ? -1.977 -2.736 40.289 1.00 77.53 294 ASN B C 1
ATOM 5755 O O . ASN B 1 328 ? -0.824 -2.959 39.899 1.00 78.23 294 ASN B O 1
ATOM 5760 N N . PRO B 1 329 ? -2.556 -3.518 41.206 1.00 85.95 295 PRO B N 1
ATOM 5761 C CA . PRO B 1 329 ? -1.740 -4.491 41.945 1.00 87.12 295 PRO B CA 1
ATOM 5762 C C . PRO B 1 329 ? -1.277 -5.631 41.046 1.00 88.26 295 PRO B C 1
ATOM 5763 O O . PRO B 1 329 ? -2.041 -6.158 40.233 1.00 87.63 295 PRO B O 1
ATOM 5767 N N . THR B 1 330 ? -0.008 -6.007 41.201 1.00 85.73 296 THR B N 1
ATOM 5768 C CA . THR B 1 330 ? 0.598 -7.010 40.341 1.00 81.75 296 THR B CA 1
ATOM 5769 C C . THR B 1 330 ? 0.167 -8.418 40.756 1.00 79.68 296 THR B C 1
ATOM 5770 O O . THR B 1 330 ? -0.475 -8.625 41.789 1.00 78.50 296 THR B O 1
ATOM 5774 N N . GLU B 1 331 ? 0.551 -9.395 39.925 1.00 81.02 297 GLU B N 1
ATOM 5775 C CA . GLU B 1 331 ? 0.093 -10.773 40.097 1.00 76.95 297 GLU B CA 1
ATOM 5776 C C . GLU B 1 331 ? 0.376 -11.299 41.500 1.00 82.44 297 GLU B C 1
ATOM 5777 O O . GLU B 1 331 ? -0.436 -12.040 42.072 1.00 77.11 297 GLU B O 1
ATOM 5783 N N . ALA B 1 332 ? 1.517 -10.921 42.078 1.00 83.36 298 ALA B N 1
ATOM 5784 C CA . ALA B 1 332 ? 1.834 -11.390 43.421 1.00 80.25 298 ALA B CA 1
ATOM 5785 C C . ALA B 1 332 ? 0.835 -10.844 44.434 1.00 77.62 298 ALA B C 1
ATOM 5786 O O . ALA B 1 332 ? 0.202 -11.613 45.170 1.00 73.36 298 ALA B O 1
ATOM 5788 N N . GLU B 1 333 ? 0.666 -9.515 44.470 1.00 77.35 299 GLU B N 1
ATOM 5789 C CA . GLU B 1 333 ? -0.295 -8.909 45.389 1.00 74.64 299 GLU B CA 1
ATOM 5790 C C . GLU B 1 333 ? -1.698 -9.459 45.161 1.00 68.87 299 GLU B C 1
ATOM 5791 O O . GLU B 1 333 ? -2.419 -9.754 46.121 1.00 70.90 299 GLU B O 1
ATOM 5797 N N . LEU B 1 334 ? -2.092 -9.634 43.896 1.00 70.41 300 LEU B N 1
ATOM 5798 C CA . LEU B 1 334 ? -3.391 -10.236 43.590 1.00 73.83 300 LEU B CA 1
ATOM 5799 C C . LEU B 1 334 ? -3.500 -11.647 44.154 1.00 71.96 300 LEU B C 1
ATOM 5800 O O . LEU B 1 334 ? -4.519 -12.013 44.752 1.00 61.84 300 LEU B O 1
ATOM 5805 N N . GLN B 1 335 ? -2.464 -12.465 43.944 1.00 71.51 301 GLN B N 1
ATOM 5806 C CA . GLN B 1 335 ? -2.463 -13.806 44.515 1.00 73.35 301 GLN B CA 1
ATOM 5807 C C . GLN B 1 335 ? -2.688 -13.755 46.020 1.00 64.87 301 GLN B C 1
ATOM 5808 O O . GLN B 1 335 ? -3.469 -14.546 46.568 1.00 56.42 301 GLN B O 1
ATOM 5814 N N . ASP B 1 336 ? -2.041 -12.799 46.696 1.00 67.70 302 ASP B N 1
ATOM 5815 C CA . ASP B 1 336 ? -2.174 -12.678 48.145 1.00 63.13 302 ASP B CA 1
ATOM 5816 C C . ASP B 1 336 ? -3.621 -12.433 48.555 1.00 65.82 302 ASP B C 1
ATOM 5817 O O . ASP B 1 336 ? -4.102 -13.022 49.532 1.00 65.40 302 ASP B O 1
ATOM 5822 N N . MET B 1 337 ? -4.335 -11.575 47.811 1.00 65.37 303 MET B N 1
ATOM 5823 C CA . MET B 1 337 ? -5.703 -11.222 48.189 1.00 68.69 303 MET B CA 1
ATOM 5824 C C . MET B 1 337 ? -6.624 -12.436 48.163 1.00 64.20 303 MET B C 1
ATOM 5825 O O . MET B 1 337 ? -7.466 -12.603 49.056 1.00 58.17 303 MET B O 1
ATOM 5830 N N . ILE B 1 338 ? -6.485 -13.293 47.148 1.00 59.14 304 ILE B N 1
ATOM 5831 C CA . ILE B 1 338 ? -7.340 -14.475 47.062 1.00 61.57 304 ILE B CA 1
ATOM 5832 C C . ILE B 1 338 ? -7.060 -15.427 48.223 1.00 64.75 304 ILE B C 1
ATOM 5833 O O . ILE B 1 338 ? -7.983 -15.862 48.926 1.00 58.98 304 ILE B O 1
ATOM 5838 N N . ASN B 1 339 ? -5.781 -15.762 48.440 1.00 61.35 305 ASN B N 1
ATOM 5839 C CA . ASN B 1 339 ? -5.421 -16.695 49.506 1.00 66.89 305 ASN B CA 1
ATOM 5840 C C . ASN B 1 339 ? -6.011 -16.276 50.850 1.00 70.82 305 ASN B C 1
ATOM 5841 O O . ASN B 1 339 ? -6.450 -17.124 51.634 1.00 69.65 305 ASN B O 1
ATOM 5846 N N . GLU B 1 340 ? -6.052 -14.966 51.121 1.00 66.18 306 GLU B N 1
ATOM 5847 C CA . GLU B 1 340 ? -6.577 -14.480 52.396 1.00 70.84 306 GLU B CA 1
ATOM 5848 C C . GLU B 1 340 ? -8.056 -14.808 52.583 1.00 69.47 306 GLU B C 1
ATOM 5849 O O . GLU B 1 340 ? -8.507 -15.017 53.715 1.00 65.47 306 GLU B O 1
ATOM 5855 N N . VAL B 1 341 ? -8.828 -14.826 51.497 1.00 69.70 307 VAL B N 1
ATOM 5856 C CA . VAL B 1 341 ? -10.264 -15.076 51.562 1.00 70.18 307 VAL B CA 1
ATOM 5857 C C . VAL B 1 341 ? -10.609 -16.514 51.190 1.00 68.18 307 VAL B C 1
ATOM 5858 O O . VAL B 1 341 ? -11.675 -17.011 51.590 1.00 63.58 307 VAL B O 1
ATOM 5862 N N . ASP B 1 342 ? -9.731 -17.199 50.460 1.00 66.96 308 ASP B N 1
ATOM 5863 C CA . ASP B 1 342 ? -9.923 -18.567 50.000 1.00 72.35 308 ASP B CA 1
ATOM 5864 C C . ASP B 1 342 ? -10.013 -19.552 51.161 1.00 72.23 308 ASP B C 1
ATOM 5865 O O . ASP B 1 342 ? -8.995 -20.095 51.597 1.00 74.54 308 ASP B O 1
ATOM 5870 N N . ALA B 1 343 ? -11.233 -19.811 51.643 1.00 76.31 309 ALA B N 1
ATOM 5871 C CA . ALA B 1 343 ? -11.404 -20.614 52.852 1.00 76.78 309 ALA B CA 1
ATOM 5872 C C . ALA B 1 343 ? -10.941 -22.055 52.652 1.00 84.06 309 ALA B C 1
ATOM 5873 O O . ALA B 1 343 ? -10.319 -22.641 53.547 1.00 81.66 309 ALA B O 1
ATOM 5875 N N . ASP B 1 344 ? -11.240 -22.652 51.497 1.00 85.79 310 ASP B N 1
ATOM 5876 C CA . ASP B 1 344 ? -10.885 -24.044 51.242 1.00 82.45 310 ASP B CA 1
ATOM 5877 C C . ASP B 1 344 ? -9.588 -24.190 50.448 1.00 81.46 310 ASP B C 1
ATOM 5878 O O . ASP B 1 344 ? -9.273 -25.295 49.993 1.00 83.35 310 ASP B O 1
ATOM 5883 N N . GLY B 1 345 ? -8.833 -23.109 50.280 1.00 75.18 311 GLY B N 1
ATOM 5884 C CA . GLY B 1 345 ? -7.531 -23.200 49.629 1.00 77.27 311 GLY B CA 1
ATOM 5885 C C . GLY B 1 345 ? -7.555 -23.809 48.245 1.00 81.72 311 GLY B C 1
ATOM 5886 O O . GLY B 1 345 ? -6.607 -24.506 47.860 1.00 79.06 311 GLY B O 1
ATOM 5887 N N . ASN B 1 346 ? -8.621 -23.561 47.477 1.00 80.48 312 ASN B N 1
ATOM 5888 C CA . ASN B 1 346 ? -8.746 -24.095 46.124 1.00 75.06 312 ASN B CA 1
ATOM 5889 C C . ASN B 1 346 ? -8.302 -23.111 45.046 1.00 74.41 312 ASN B C 1
ATOM 5890 O O . ASN B 1 346 ? -8.374 -23.439 43.857 1.00 73.64 312 ASN B O 1
ATOM 5895 N N . GLY B 1 347 ? -7.861 -21.915 45.424 1.00 74.01 313 GLY B N 1
ATOM 5896 C CA . GLY B 1 347 ? -7.326 -20.954 44.484 1.00 73.59 313 GLY B CA 1
ATOM 5897 C C . GLY B 1 347 ? -8.304 -19.907 43.985 1.00 65.91 313 GLY B C 1
ATOM 5898 O O . GLY B 1 347 ? -7.883 -18.992 43.267 1.00 58.43 313 GLY B O 1
ATOM 5899 N N . THR B 1 348 ? -9.588 -20.011 44.327 1.00 67.55 314 THR B N 1
ATOM 5900 C CA . THR B 1 348 ? -10.578 -19.039 43.880 1.00 68.12 314 THR B CA 1
ATOM 5901 C C . THR B 1 348 ? -11.575 -18.773 45.002 1.00 64.14 314 THR B C 1
ATOM 5902 O O . THR B 1 348 ? -11.678 -19.540 45.964 1.00 67.50 314 THR B O 1
ATOM 5906 N N . ILE B 1 349 ? -12.312 -17.671 44.869 1.00 53.46 315 ILE B N 1
ATOM 5907 C CA . ILE B 1 349 ? -13.370 -17.314 45.811 1.00 63.28 315 ILE B CA 1
ATOM 5908 C C . ILE B 1 349 ? -14.704 -17.746 45.220 1.00 61.53 315 ILE B C 1
ATOM 5909 O O . ILE B 1 349 ? -15.064 -17.324 44.114 1.00 58.09 315 ILE B O 1
ATOM 5914 N N . ASP B 1 350 ? -15.433 -18.589 45.946 1.00 62.16 316 ASP B N 1
ATOM 5915 C CA . ASP B 1 350 ? -16.826 -18.859 45.626 1.00 67.73 316 ASP B CA 1
ATOM 5916 C C . ASP B 1 350 ? -17.711 -17.908 46.422 1.00 65.26 316 ASP B C 1
ATOM 5917 O O . ASP B 1 350 ? -17.236 -17.134 47.258 1.00 59.02 316 ASP B O 1
ATOM 5922 N N . PHE B 1 351 ? -19.017 -17.973 46.162 1.00 64.60 317 PHE B N 1
ATOM 5923 C CA . PHE B 1 351 ? -19.927 -17.071 46.859 1.00 67.45 317 PHE B CA 1
ATOM 5924 C C . PHE B 1 351 ? -19.885 -17.220 48.375 1.00 69.64 317 PHE B C 1
ATOM 5925 O O . PHE B 1 351 ? -19.867 -16.183 49.061 1.00 67.98 317 PHE B O 1
ATOM 5933 N N . PRO B 1 352 ? -19.888 -18.423 48.961 1.00 72.74 318 PRO B N 1
ATOM 5934 C CA . PRO B 1 352 ? -19.832 -18.492 50.433 1.00 68.86 318 PRO B CA 1
ATOM 5935 C C . PRO B 1 352 ? -18.625 -17.790 51.037 1.00 67.70 318 PRO B C 1
ATOM 5936 O O . PRO B 1 352 ? -18.776 -17.040 52.011 1.00 74.17 318 PRO B O 1
ATOM 5940 N N . GLU B 1 353 ? -17.429 -18.000 50.482 1.00 69.30 319 GLU B N 1
ATOM 5941 C CA . GLU B 1 353 ? -16.252 -17.276 50.956 1.00 68.04 319 GLU B CA 1
ATOM 5942 C C . GLU B 1 353 ? -16.341 -15.785 50.653 1.00 72.86 319 GLU B C 1
ATOM 5943 O O . GLU B 1 353 ? -15.613 -14.995 51.267 1.00 71.42 319 GLU B O 1
ATOM 5949 N N . PHE B 1 354 ? -17.204 -15.391 49.709 1.00 73.69 320 PHE B N 1
ATOM 5950 C CA . PHE B 1 354 ? -17.515 -13.982 49.477 1.00 73.37 320 PHE B CA 1
ATOM 5951 C C . PHE B 1 354 ? -18.532 -13.474 50.500 1.00 67.67 320 PHE B C 1
ATOM 5952 O O . PHE B 1 354 ? -18.319 -12.437 51.136 1.00 68.06 320 PHE B O 1
ATOM 5960 N N . LEU B 1 355 ? -19.632 -14.212 50.686 1.00 66.32 321 LEU B N 1
ATOM 5961 C CA . LEU B 1 355 ? -20.673 -13.826 51.631 1.00 67.67 321 LEU B CA 1
ATOM 5962 C C . LEU B 1 355 ? -20.167 -13.762 53.072 1.00 73.45 321 LEU B C 1
ATOM 5963 O O . LEU B 1 355 ? -20.759 -13.051 53.895 1.00 75.10 321 LEU B O 1
ATOM 5968 N N . THR B 1 356 ? -19.090 -14.480 53.402 1.00 71.17 322 THR B N 1
ATOM 5969 C CA . THR B 1 356 ? -18.524 -14.380 54.743 1.00 69.01 322 THR B CA 1
ATOM 5970 C C . THR B 1 356 ? -17.469 -13.285 54.846 1.00 74.98 322 THR B C 1
ATOM 5971 O O . THR B 1 356 ? -17.397 -12.596 55.870 1.00 76.70 322 THR B O 1
ATOM 5975 N N . MET B 1 357 ? -16.650 -13.100 53.805 1.00 69.08 323 MET B N 1
ATOM 5976 C CA . MET B 1 357 ? -15.641 -12.043 53.822 1.00 70.61 323 MET B CA 1
ATOM 5977 C C . MET B 1 357 ? -16.257 -10.652 53.945 1.00 67.07 323 MET B C 1
ATOM 5978 O O . MET B 1 357 ? -15.559 -9.705 54.327 1.00 70.08 323 MET B O 1
ATOM 5983 N N . MET B 1 358 ? -17.544 -10.506 53.652 1.00 65.71 324 MET B N 1
ATOM 5984 C CA . MET B 1 358 ? -18.221 -9.224 53.830 1.00 70.58 324 MET B CA 1
ATOM 5985 C C . MET B 1 358 ? -18.951 -9.142 55.171 1.00 71.78 324 MET B C 1
ATOM 5986 O O . MET B 1 358 ? -18.836 -10.033 56.017 1.00 69.19 324 MET B O 1
ATOM 5991 N N . ASP B 1 366 ? -14.449 -0.832 60.960 1.00 75.32 332 ASP B N 1
ATOM 5992 C CA . ASP B 1 366 ? -15.396 0.217 61.308 1.00 63.76 332 ASP B CA 1
ATOM 5993 C C . ASP B 1 366 ? -16.314 0.553 60.130 1.00 67.31 332 ASP B C 1
ATOM 5994 O O . ASP B 1 366 ? -15.846 0.870 59.037 1.00 63.45 332 ASP B O 1
ATOM 5999 N N . SER B 1 367 ? -17.627 0.497 60.364 1.00 64.98 333 SER B N 1
ATOM 6000 C CA . SER B 1 367 ? -18.579 0.698 59.276 1.00 63.88 333 SER B CA 1
ATOM 6001 C C . SER B 1 367 ? -18.587 2.141 58.768 1.00 65.39 333 SER B C 1
ATOM 6002 O O . SER B 1 367 ? -18.909 2.378 57.596 1.00 57.82 333 SER B O 1
ATOM 6005 N N . GLU B 1 368 ? -18.255 3.116 59.620 1.00 58.84 334 GLU B N 1
ATOM 6006 C CA . GLU B 1 368 ? -18.141 4.494 59.150 1.00 50.72 334 GLU B CA 1
ATOM 6007 C C . GLU B 1 368 ? -17.010 4.628 58.131 1.00 57.79 334 GLU B C 1
ATOM 6008 O O . GLU B 1 368 ? -17.175 5.244 57.066 1.00 42.74 334 GLU B O 1
ATOM 6014 N N . GLU B 1 369 ? -15.850 4.038 58.436 1.00 42.51 335 GLU B N 1
ATOM 6015 C CA . GLU B 1 369 ? -14.702 4.158 57.542 1.00 51.68 335 GLU B CA 1
ATOM 6016 C C . GLU B 1 369 ? -14.947 3.467 56.207 1.00 40.30 335 GLU B C 1
ATOM 6017 O O . GLU B 1 369 ? -14.443 3.918 55.171 1.00 44.02 335 GLU B O 1
ATOM 6023 N N . GLU B 1 370 ? -15.699 2.371 56.226 1.00 35.46 336 GLU B N 1
ATOM 6024 C CA . GLU B 1 370 ? -16.015 1.646 55.001 1.00 46.16 336 GLU B CA 1
ATOM 6025 C C . GLU B 1 370 ? -16.896 2.487 54.085 1.00 38.92 336 GLU B C 1
ATOM 6026 O O . GLU B 1 370 ? -16.644 2.580 52.878 1.00 39.77 336 GLU B O 1
ATOM 6032 N N . ILE B 1 371 ? -17.933 3.115 54.645 1.00 35.28 337 ILE B N 1
ATOM 6033 C CA . ILE B 1 371 ? -18.798 3.969 53.827 1.00 36.91 337 ILE B CA 1
ATOM 6034 C C . ILE B 1 371 ? -17.992 5.116 53.246 1.00 36.65 337 ILE B C 1
ATOM 6035 O O . ILE B 1 371 ? -18.121 5.467 52.063 1.00 33.82 337 ILE B O 1
ATOM 6040 N N . ARG B 1 372 ? -17.131 5.706 54.067 1.00 32.14 338 ARG B N 1
ATOM 6041 C CA . ARG B 1 372 ? -16.307 6.814 53.615 1.00 32.42 338 ARG B CA 1
ATOM 6042 C C . ARG B 1 372 ? -15.378 6.387 52.492 1.00 33.47 338 ARG B C 1
ATOM 6043 O O . ARG B 1 372 ? -15.208 7.112 51.502 1.00 30.48 338 ARG B O 1
ATOM 6051 N N . GLU B 1 373 ? -14.757 5.211 52.635 1.00 32.05 339 GLU B N 1
ATOM 6052 C CA . GLU B 1 373 ? -13.869 4.696 51.590 1.00 35.58 339 GLU B CA 1
ATOM 6053 C C . GLU B 1 373 ? -14.627 4.456 50.291 1.00 27.90 339 GLU B C 1
ATOM 6054 O O . GLU B 1 373 ? -14.121 4.753 49.207 1.00 31.04 339 GLU B O 1
ATOM 6060 N N . ALA B 1 374 ? -15.815 3.867 50.392 1.00 28.09 340 ALA B N 1
ATOM 6061 C CA . ALA B 1 374 ? -16.663 3.635 49.219 1.00 31.84 340 ALA B CA 1
ATOM 6062 C C . ALA B 1 374 ? -17.047 4.946 48.532 1.00 31.76 340 ALA B C 1
ATOM 6063 O O . ALA B 1 374 ? -16.961 5.068 47.299 1.00 30.18 340 ALA B O 1
ATOM 6065 N N . PHE B 1 375 ? -17.458 5.954 49.313 1.00 29.01 341 PHE B N 1
ATOM 6066 C CA . PHE B 1 375 ? -17.844 7.238 48.714 1.00 28.25 341 PHE B CA 1
ATOM 6067 C C . PHE B 1 375 ? -16.720 7.828 47.866 1.00 29.63 341 PHE B C 1
ATOM 6068 O O . PHE B 1 375 ? -16.969 8.423 46.811 1.00 25.16 341 PHE B O 1
ATOM 6076 N N . ARG B 1 376 ? -15.476 7.692 48.315 1.00 26.99 342 ARG B N 1
ATOM 6077 C CA . ARG B 1 376 ? -14.351 8.239 47.562 1.00 26.36 342 ARG B CA 1
ATOM 6078 C C . ARG B 1 376 ? -14.122 7.503 46.249 1.00 21.73 342 ARG B C 1
ATOM 6079 O O . ARG B 1 376 ? -13.562 8.074 45.311 1.00 29.68 342 ARG B O 1
ATOM 6087 N N . VAL B 1 377 ? -14.538 6.249 46.161 1.00 22.56 343 VAL B N 1
ATOM 6088 C CA . VAL B 1 377 ? -14.513 5.564 44.869 1.00 23.63 343 VAL B CA 1
ATOM 6089 C C . VAL B 1 377 ? -15.561 6.163 43.927 1.00 29.12 343 VAL B C 1
ATOM 6090 O O . VAL B 1 377 ? -15.255 6.500 42.780 1.00 28.86 343 VAL B O 1
ATOM 6094 N N . PHE B 1 378 ? -16.808 6.321 44.404 1.00 29.17 344 PHE B N 1
ATOM 6095 C CA . PHE B 1 378 ? -17.868 6.888 43.563 1.00 30.33 344 PHE B CA 1
ATOM 6096 C C . PHE B 1 378 ? -17.580 8.321 43.166 1.00 28.91 344 PHE B C 1
ATOM 6097 O O . PHE B 1 378 ? -17.924 8.737 42.055 1.00 26.47 344 PHE B O 1
ATOM 6105 N N . ASP B 1 379 ? -17.044 9.131 44.094 1.00 23.09 345 ASP B N 1
ATOM 6106 C CA . ASP B 1 379 ? -16.840 10.563 43.835 1.00 27.37 345 ASP B CA 1
ATOM 6107 C C . ASP B 1 379 ? -15.548 10.720 43.048 1.00 29.95 345 ASP B C 1
ATOM 6108 O O . ASP B 1 379 ? -14.489 11.072 43.575 1.00 29.57 345 ASP B O 1
ATOM 6113 N N . LYS B 1 380 ? -15.644 10.481 41.739 1.00 31.66 346 LYS B N 1
ATOM 6114 C CA . LYS B 1 380 ? -14.431 10.255 40.961 1.00 26.83 346 LYS B CA 1
ATOM 6115 C C . LYS B 1 380 ? -13.535 11.484 40.908 1.00 32.20 346 LYS B C 1
ATOM 6116 O O . LYS B 1 380 ? -12.308 11.347 40.904 1.00 34.34 346 LYS B O 1
ATOM 6122 N N . ASP B 1 381 ? -14.107 12.690 40.836 1.00 25.22 347 ASP B N 1
ATOM 6123 C CA . ASP B 1 381 ? -13.248 13.866 40.790 1.00 28.27 347 ASP B CA 1
ATOM 6124 C C . ASP B 1 381 ? -12.976 14.445 42.181 1.00 28.38 347 ASP B C 1
ATOM 6125 O O . ASP B 1 381 ? -12.346 15.500 42.284 1.00 30.03 347 ASP B O 1
ATOM 6130 N N . GLY B 1 382 ? -13.432 13.772 43.235 1.00 25.61 348 GLY B N 1
ATOM 6131 C CA . GLY B 1 382 ? -13.102 14.143 44.601 1.00 29.93 348 GLY B CA 1
ATOM 6132 C C . GLY B 1 382 ? -13.674 15.453 45.108 1.00 30.60 348 GLY B C 1
ATOM 6133 O O . GLY B 1 382 ? -13.171 15.973 46.106 1.00 30.23 348 GLY B O 1
ATOM 6134 N N . ASN B 1 383 ? -14.722 16.002 44.487 1.00 26.02 349 ASN B N 1
ATOM 6135 C CA . ASN B 1 383 ? -15.222 17.307 44.911 1.00 26.51 349 ASN B CA 1
ATOM 6136 C C . ASN B 1 383 ? -16.284 17.227 46.009 1.00 27.08 349 ASN B C 1
ATOM 6137 O O . ASN B 1 383 ? -16.835 18.264 46.389 1.00 27.78 349 ASN B O 1
ATOM 6142 N N . GLY B 1 384 ? -16.556 16.041 46.555 1.00 24.58 350 GLY B N 1
ATOM 6143 C CA . GLY B 1 384 ? -17.546 15.896 47.606 1.00 27.70 350 GLY B CA 1
ATOM 6144 C C . GLY B 1 384 ? -18.958 15.546 47.159 1.00 27.09 350 GLY B C 1
ATOM 6145 O O . GLY B 1 384 ? -19.844 15.400 48.020 1.00 23.22 350 GLY B O 1
ATOM 6146 N N . TYR B 1 385 ? -19.195 15.382 45.849 1.00 24.27 351 TYR B N 1
ATOM 6147 C CA . TYR B 1 385 ? -20.530 15.123 45.323 1.00 23.26 351 TYR B CA 1
ATOM 6148 C C . TYR B 1 385 ? -20.438 14.077 44.225 1.00 24.65 351 TYR B C 1
ATOM 6149 O O . TYR B 1 385 ? -19.596 14.200 43.344 1.00 25.39 351 TYR B O 1
ATOM 6158 N N . ILE B 1 386 ? -21.310 13.081 44.257 1.00 22.18 352 ILE B N 1
ATOM 6159 C CA . ILE B 1 386 ? -21.397 12.120 43.166 1.00 23.45 352 ILE B CA 1
ATOM 6160 C C . ILE B 1 386 ? -22.344 12.685 42.119 1.00 20.43 352 ILE B C 1
ATOM 6161 O O . ILE B 1 386 ? -23.518 12.925 42.411 1.00 22.12 352 ILE B O 1
ATOM 6166 N N . SER B 1 387 ? -21.824 12.905 40.912 1.00 21.60 353 SER B N 1
ATOM 6167 C CA . SER B 1 387 ? -22.624 13.356 39.772 1.00 21.70 353 SER B CA 1
ATOM 6168 C C . SER B 1 387 ? -23.188 12.158 39.009 1.00 21.52 353 SER B C 1
ATOM 6169 O O . SER B 1 387 ? -22.789 11.008 39.215 1.00 19.66 353 SER B O 1
ATOM 6172 N N . ALA B 1 388 ? -24.168 12.428 38.133 1.00 23.30 354 ALA B N 1
ATOM 6173 C CA . ALA B 1 388 ? -24.685 11.370 37.265 1.00 23.89 354 ALA B CA 1
ATOM 6174 C C . ALA B 1 388 ? -23.557 10.751 36.440 1.00 19.47 354 ALA B C 1
ATOM 6175 O O . ALA B 1 388 ? -23.442 9.522 36.341 1.00 21.89 354 ALA B O 1
ATOM 6177 N N . ALA B 1 389 ? -22.684 11.588 35.879 1.00 21.80 355 ALA B N 1
ATOM 6178 C CA . ALA B 1 389 ? -21.592 11.053 35.066 1.00 24.19 355 ALA B CA 1
ATOM 6179 C C . ALA B 1 389 ? -20.668 10.161 35.886 1.00 25.20 355 ALA B C 1
ATOM 6180 O O . ALA B 1 389 ? -20.190 9.130 35.398 1.00 24.09 355 ALA B O 1
ATOM 6182 N N . GLU B 1 390 ? -20.379 10.539 37.130 1.00 22.70 356 GLU B N 1
ATOM 6183 C CA . GLU B 1 390 ? -19.479 9.705 37.918 1.00 22.53 356 GLU B CA 1
ATOM 6184 C C . GLU B 1 390 ? -20.120 8.363 38.236 1.00 21.79 356 GLU B C 1
ATOM 6185 O O . GLU B 1 390 ? -19.458 7.311 38.178 1.00 25.47 356 GLU B O 1
ATOM 6191 N N . LEU B 1 391 ? -21.411 8.376 38.584 1.00 18.88 357 LEU B N 1
ATOM 6192 C CA . LEU B 1 391 ? -22.089 7.119 38.872 1.00 23.66 357 LEU B CA 1
ATOM 6193 C C . LEU B 1 391 ? -22.100 6.217 37.640 1.00 24.27 357 LEU B C 1
ATOM 6194 O O . LEU B 1 391 ? -21.862 5.006 37.736 1.00 24.09 357 LEU B O 1
ATOM 6199 N N . ARG B 1 392 ? -22.375 6.803 36.480 1.00 23.74 358 ARG B N 1
ATOM 6200 C CA . ARG B 1 392 ? -22.307 6.058 35.220 1.00 28.10 358 ARG B CA 1
ATOM 6201 C C . ARG B 1 392 ? -20.917 5.449 35.019 1.00 27.26 358 ARG B C 1
ATOM 6202 O O . ARG B 1 392 ? -20.786 4.273 34.634 1.00 26.00 358 ARG B O 1
ATOM 6210 N N . HIS B 1 393 ? -19.865 6.218 35.311 1.00 26.69 359 HIS B N 1
ATOM 6211 C CA . HIS B 1 393 ? -18.509 5.717 35.092 1.00 30.42 359 HIS B CA 1
ATOM 6212 C C . HIS B 1 393 ? -18.160 4.620 36.089 1.00 38.09 359 HIS B C 1
ATOM 6213 O O . HIS B 1 393 ? -17.495 3.637 35.735 1.00 34.93 359 HIS B O 1
ATOM 6220 N N . VAL B 1 394 ? -18.576 4.781 37.346 1.00 32.99 360 VAL B N 1
ATOM 6221 C CA . VAL B 1 394 ? -18.324 3.742 38.337 1.00 28.57 360 VAL B CA 1
ATOM 6222 C C . VAL B 1 394 ? -18.999 2.442 37.918 1.00 33.84 360 VAL B C 1
ATOM 6223 O O . VAL B 1 394 ? -18.377 1.371 37.951 1.00 31.43 360 VAL B O 1
ATOM 6227 N N . MET B 1 395 ? -20.258 2.521 37.463 1.00 27.71 361 MET B N 1
ATOM 6228 C CA . MET B 1 395 ? -20.963 1.315 37.032 1.00 30.94 361 MET B CA 1
ATOM 6229 C C . MET B 1 395 ? -20.284 0.682 35.814 1.00 37.85 361 MET B C 1
ATOM 6230 O O . MET B 1 395 ? -20.169 -0.544 35.728 1.00 37.84 361 MET B O 1
ATOM 6235 N N . THR B 1 396 ? -19.805 1.501 34.874 1.00 33.24 362 THR B N 1
ATOM 6236 C CA . THR B 1 396 ? -19.018 0.973 33.761 1.00 36.30 362 THR B CA 1
ATOM 6237 C C . THR B 1 396 ? -17.767 0.262 34.265 1.00 44.27 362 THR B C 1
ATOM 6238 O O . THR B 1 396 ? -17.446 -0.839 33.806 1.00 41.56 362 THR B O 1
ATOM 6242 N N . ASN B 1 397 ? -17.045 0.876 35.218 1.00 35.69 363 ASN B N 1
ATOM 6243 C CA . ASN B 1 397 ? -15.874 0.220 35.803 1.00 34.30 363 ASN B CA 1
ATOM 6244 C C . ASN B 1 397 ? -16.224 -1.145 36.375 1.00 41.82 363 ASN B C 1
ATOM 6245 O O . ASN B 1 397 ? -15.391 -2.063 36.360 1.00 42.23 363 ASN B O 1
ATOM 6250 N N . LEU B 1 398 ? -17.427 -1.295 36.921 1.00 33.69 364 LEU B N 1
ATOM 6251 C CA . LEU B 1 398 ? -17.802 -2.565 37.522 1.00 37.53 364 LEU B CA 1
ATOM 6252 C C . LEU B 1 398 ? -18.317 -3.567 36.496 1.00 43.65 364 LEU B C 1
ATOM 6253 O O . LEU B 1 398 ? -18.508 -4.736 36.838 1.00 48.81 364 LEU B O 1
ATOM 6258 N N . GLY B 1 399 ? -18.530 -3.147 35.258 1.00 43.19 365 GLY B N 1
ATOM 6259 C CA . GLY B 1 399 ? -18.985 -4.034 34.208 1.00 47.12 365 GLY B CA 1
ATOM 6260 C C . GLY B 1 399 ? -20.438 -3.893 33.819 1.00 45.54 365 GLY B C 1
ATOM 6261 O O . GLY B 1 399 ? -20.891 -4.622 32.929 1.00 51.40 365 GLY B O 1
ATOM 6262 N N . GLU B 1 400 ? -21.177 -2.977 34.436 1.00 39.42 366 GLU B N 1
ATOM 6263 C CA . GLU B 1 400 ? -22.602 -2.806 34.176 1.00 46.80 366 GLU B CA 1
ATOM 6264 C C . GLU B 1 400 ? -22.841 -1.462 33.489 1.00 46.70 366 GLU B C 1
ATOM 6265 O O . GLU B 1 400 ? -22.556 -0.409 34.069 1.00 47.65 366 GLU B O 1
ATOM 6271 N N . LYS B 1 401 ? -23.363 -1.501 32.256 1.00 33.68 367 LYS B N 1
ATOM 6272 C CA . LYS B 1 401 ? -23.685 -0.304 31.482 1.00 36.69 367 LYS B CA 1
ATOM 6273 C C . LYS B 1 401 ? -25.142 0.095 31.738 1.00 45.14 367 LYS B C 1
ATOM 6274 O O . LYS B 1 401 ? -26.066 -0.579 31.277 1.00 38.40 367 LYS B O 1
ATOM 6280 N N . LEU B 1 402 ? -25.357 1.190 32.465 1.00 36.99 368 LEU B N 1
ATOM 6281 C CA . LEU B 1 402 ? -26.710 1.643 32.773 1.00 32.70 368 LEU B CA 1
ATOM 6282 C C . LEU B 1 402 ? -27.274 2.527 31.669 1.00 25.85 368 LEU B C 1
ATOM 6283 O O . LEU B 1 402 ? -26.530 3.200 30.958 1.00 30.96 368 LEU B O 1
ATOM 6288 N N . THR B 1 403 ? -28.609 2.536 31.540 1.00 27.83 369 THR B N 1
ATOM 6289 C CA . THR B 1 403 ? -29.240 3.508 30.649 1.00 27.69 369 THR B CA 1
ATOM 6290 C C . THR B 1 403 ? -29.152 4.901 31.274 1.00 26.52 369 THR B C 1
ATOM 6291 O O . THR B 1 403 ? -28.944 5.033 32.477 1.00 23.94 369 THR B O 1
ATOM 6295 N N . ASP B 1 404 ? -29.293 5.940 30.434 1.00 28.02 370 ASP B N 1
ATOM 6296 C CA . ASP B 1 404 ? -29.386 7.308 30.940 1.00 32.04 370 ASP B CA 1
ATOM 6297 C C . ASP B 1 404 ? -30.501 7.443 31.973 1.00 36.02 370 ASP B C 1
ATOM 6298 O O . ASP B 1 404 ? -30.326 8.075 33.025 1.00 26.06 370 ASP B O 1
ATOM 6303 N N . GLU B 1 405 ? -31.662 6.857 31.683 1.00 28.96 371 GLU B N 1
ATOM 6304 C CA . GLU B 1 405 ? -32.788 6.965 32.601 1.00 27.15 371 GLU B CA 1
ATOM 6305 C C . GLU B 1 405 ? -32.496 6.272 33.928 1.00 23.81 371 GLU B C 1
ATOM 6306 O O . GLU B 1 405 ? -32.879 6.781 34.988 1.00 23.38 371 GLU B O 1
ATOM 6312 N N . GLU B 1 406 ? -31.833 5.105 33.896 1.00 19.34 372 GLU B N 1
ATOM 6313 C CA . GLU B 1 406 ? -31.513 4.398 35.139 1.00 23.10 372 GLU B CA 1
ATOM 6314 C C . GLU B 1 406 ? -30.561 5.231 36.006 1.00 30.03 372 GLU B C 1
ATOM 6315 O O . GLU B 1 406 ? -30.712 5.296 37.235 1.00 25.68 372 GLU B O 1
ATOM 6321 N N . VAL B 1 407 ? -29.542 5.827 35.388 1.00 23.12 373 VAL B N 1
ATOM 6322 C CA . VAL B 1 407 ? -28.604 6.657 36.152 1.00 23.35 373 VAL B CA 1
ATOM 6323 C C . VAL B 1 407 ? -29.333 7.825 36.805 1.00 21.11 373 VAL B C 1
ATOM 6324 O O . VAL B 1 407 ? -29.152 8.106 37.997 1.00 24.44 373 VAL B O 1
ATOM 6328 N N . ASP B 1 408 ? -30.131 8.546 36.017 1.00 21.04 374 ASP B N 1
ATOM 6329 C CA . ASP B 1 408 ? -30.851 9.707 36.540 1.00 26.36 374 ASP B CA 1
ATOM 6330 C C . ASP B 1 408 ? -31.795 9.319 37.669 1.00 30.61 374 ASP B C 1
ATOM 6331 O O . ASP B 1 408 ? -31.918 10.048 38.666 1.00 30.61 374 ASP B O 1
ATOM 6336 N N . GLU B 1 409 ? -32.467 8.171 37.537 1.00 27.40 375 GLU B N 1
ATOM 6337 C CA . GLU B 1 409 ? -33.363 7.712 38.592 1.00 30.19 375 GLU B CA 1
ATOM 6338 C C . GLU B 1 409 ? -32.596 7.359 39.858 1.00 29.00 375 GLU B C 1
ATOM 6339 O O . GLU B 1 409 ? -33.072 7.628 40.970 1.00 25.63 375 GLU B O 1
ATOM 6345 N N . MET B 1 410 ? -31.433 6.716 39.720 1.00 21.40 376 MET B N 1
ATOM 6346 C CA . MET B 1 410 ? -30.619 6.428 40.903 1.00 22.18 376 MET B CA 1
ATOM 6347 C C . MET B 1 410 ? -30.183 7.715 41.596 1.00 23.62 376 MET B C 1
ATOM 6348 O O . MET B 1 410 ? -30.196 7.800 42.832 1.00 23.79 376 MET B O 1
ATOM 6353 N N . ILE B 1 411 ? -29.763 8.719 40.819 1.00 21.88 377 ILE B N 1
ATOM 6354 C CA . ILE B 1 411 ? -29.359 9.993 41.420 1.00 25.70 377 ILE B CA 1
ATOM 6355 C C . ILE B 1 411 ? -30.552 10.643 42.111 1.00 25.58 377 ILE B C 1
ATOM 6356 O O . ILE B 1 411 ? -30.473 11.078 43.272 1.00 24.98 377 ILE B O 1
ATOM 6361 N N . ARG B 1 412 ? -31.674 10.742 41.393 1.00 23.08 378 ARG B N 1
ATOM 6362 C CA . ARG B 1 412 ? -32.861 11.403 41.930 1.00 26.41 378 ARG B CA 1
ATOM 6363 C C . ARG B 1 412 ? -33.341 10.732 43.211 1.00 30.79 378 ARG B C 1
ATOM 6364 O O . ARG B 1 412 ? -33.793 11.408 44.145 1.00 27.40 378 ARG B O 1
ATOM 6372 N N . GLU B 1 413 ? -33.204 9.415 43.307 1.00 27.90 379 GLU B N 1
ATOM 6373 C CA . GLU B 1 413 ? -33.658 8.754 44.524 1.00 28.75 379 GLU B CA 1
ATOM 6374 C C . GLU B 1 413 ? -32.770 9.101 45.718 1.00 32.10 379 GLU B C 1
ATOM 6375 O O . GLU B 1 413 ? -33.264 9.271 46.836 1.00 32.62 379 GLU B O 1
ATOM 6381 N N . ALA B 1 414 ? -31.463 9.232 45.502 1.00 30.26 380 ALA B N 1
ATOM 6382 C CA . ALA B 1 414 ? -30.549 9.516 46.604 1.00 26.92 380 ALA B CA 1
ATOM 6383 C C . ALA B 1 414 ? -30.486 11.004 46.929 1.00 24.44 380 ALA B C 1
ATOM 6384 O O . ALA B 1 414 ? -30.169 11.373 48.063 1.00 24.66 380 ALA B O 1
ATOM 6386 N N . ASP B 1 415 ? -30.775 11.860 45.944 1.00 24.97 381 ASP B N 1
ATOM 6387 C CA . ASP B 1 415 ? -30.629 13.306 46.063 1.00 21.80 381 ASP B CA 1
ATOM 6388 C C . ASP B 1 415 ? -31.794 13.856 46.879 1.00 28.81 381 ASP B C 1
ATOM 6389 O O . ASP B 1 415 ? -32.938 13.863 46.426 1.00 32.85 381 ASP B O 1
ATOM 6394 N N . ILE B 1 416 ? -31.516 14.326 48.077 1.00 23.61 382 ILE B N 1
ATOM 6395 C CA . ILE B 1 416 ? -32.603 14.782 48.930 1.00 21.62 382 ILE B CA 1
ATOM 6396 C C . ILE B 1 416 ? -32.670 16.303 48.869 1.00 23.46 382 ILE B C 1
ATOM 6397 O O . ILE B 1 416 ? -33.759 16.882 48.856 1.00 23.83 382 ILE B O 1
ATOM 6402 N N . ASP B 1 417 ? -31.523 16.968 48.747 1.00 21.72 383 ASP B N 1
ATOM 6403 C CA . ASP B 1 417 ? -31.551 18.426 48.762 1.00 24.60 383 ASP B CA 1
ATOM 6404 C C . ASP B 1 417 ? -31.727 19.033 47.378 1.00 28.39 383 ASP B C 1
ATOM 6405 O O . ASP B 1 417 ? -31.795 20.260 47.264 1.00 28.46 383 ASP B O 1
ATOM 6410 N N . GLY B 1 418 ? -31.795 18.218 46.324 1.00 25.36 384 GLY B N 1
ATOM 6411 C CA . GLY B 1 418 ? -32.260 18.720 45.039 1.00 29.01 384 GLY B CA 1
ATOM 6412 C C . GLY B 1 418 ? -31.229 19.431 44.197 1.00 29.93 384 GLY B C 1
ATOM 6413 O O . GLY B 1 418 ? -31.597 20.108 43.230 1.00 29.11 384 GLY B O 1
ATOM 6414 N N . ASP B 1 419 ? -29.943 19.286 44.510 1.00 25.99 385 ASP B N 1
ATOM 6415 C CA . ASP B 1 419 ? -28.904 19.840 43.645 1.00 27.59 385 ASP B CA 1
ATOM 6416 C C . ASP B 1 419 ? -28.509 18.899 42.514 1.00 29.74 385 ASP B C 1
ATOM 6417 O O . ASP B 1 419 ? -27.621 19.237 41.734 1.00 29.97 385 ASP B O 1
ATOM 6422 N N . GLY B 1 420 ? -29.173 17.750 42.380 1.00 25.96 386 GLY B N 1
ATOM 6423 C CA . GLY B 1 420 ? -28.892 16.859 41.283 1.00 23.72 386 GLY B CA 1
ATOM 6424 C C . GLY B 1 420 ? -27.650 16.024 41.442 1.00 26.79 386 GLY B C 1
ATOM 6425 O O . GLY B 1 420 ? -27.237 15.373 40.473 1.00 23.95 386 GLY B O 1
ATOM 6426 N N . GLN B 1 421 ? -27.024 16.046 42.623 1.00 20.81 387 GLN B N 1
ATOM 6427 C CA . GLN B 1 421 ? -25.851 15.231 42.919 1.00 21.55 387 GLN B CA 1
ATOM 6428 C C . GLN B 1 421 ? -25.992 14.643 44.318 1.00 21.03 387 GLN B C 1
ATOM 6429 O O . GLN B 1 421 ? -26.853 15.038 45.097 1.00 22.91 387 GLN B O 1
ATOM 6435 N N . VAL B 1 422 ? -25.138 13.686 44.642 1.00 19.85 388 VAL B N 1
ATOM 6436 C CA . VAL B 1 422 ? -25.279 12.934 45.880 1.00 17.82 388 VAL B CA 1
ATOM 6437 C C . VAL B 1 422 ? -24.104 13.306 46.778 1.00 21.09 388 VAL B C 1
ATOM 6438 O O . VAL B 1 422 ? -22.961 12.935 46.478 1.00 23.94 388 VAL B O 1
ATOM 6442 N N . ASN B 1 423 ? -24.370 14.004 47.893 1.00 22.78 389 ASN B N 1
ATOM 6443 C CA . ASN B 1 423 ? -23.255 14.354 48.781 1.00 21.64 389 ASN B CA 1
ATOM 6444 C C . ASN B 1 423 ? -23.023 13.204 49.760 1.00 21.71 389 ASN B C 1
ATOM 6445 O O . ASN B 1 423 ? -23.728 12.192 49.738 1.00 20.07 389 ASN B O 1
ATOM 6450 N N . TYR B 1 424 ? -22.035 13.353 50.651 1.00 22.08 390 TYR B N 1
ATOM 6451 C CA . TYR B 1 424 ? -21.684 12.236 51.527 1.00 19.93 390 TYR B CA 1
ATOM 6452 C C . TYR B 1 424 ? -22.839 11.863 52.439 1.00 21.09 390 TYR B C 1
ATOM 6453 O O . TYR B 1 424 ? -23.140 10.679 52.632 1.00 23.64 390 TYR B O 1
ATOM 6462 N N . GLU B 1 425 ? -23.480 12.863 53.050 1.00 20.29 391 GLU B N 1
ATOM 6463 C CA . GLU B 1 425 ? -24.623 12.572 53.917 1.00 19.94 391 GLU B CA 1
ATOM 6464 C C . GLU B 1 425 ? -25.751 11.877 53.170 1.00 24.64 391 GLU B C 1
ATOM 6465 O O . GLU B 1 425 ? -26.402 10.984 53.720 1.00 22.59 391 GLU B O 1
ATOM 6471 N N . GLU B 1 426 ? -26.032 12.282 51.924 1.00 25.07 392 GLU B N 1
ATOM 6472 C CA . GLU B 1 426 ? -27.070 11.570 51.177 1.00 21.48 392 GLU B CA 1
ATOM 6473 C C . GLU B 1 426 ? -26.638 10.140 50.903 1.00 24.13 392 GLU B C 1
ATOM 6474 O O . GLU B 1 426 ? -27.463 9.216 50.911 1.00 28.67 392 GLU B O 1
ATOM 6480 N N . PHE B 1 427 ? -25.348 9.960 50.607 1.00 20.98 393 PHE B N 1
ATOM 6481 C CA . PHE B 1 427 ? -24.799 8.628 50.363 1.00 23.75 393 PHE B CA 1
ATOM 6482 C C . PHE B 1 427 ? -24.959 7.759 51.601 1.00 29.79 393 PHE B C 1
ATOM 6483 O O . PHE B 1 427 ? -25.378 6.602 51.512 1.00 27.13 393 PHE B O 1
ATOM 6491 N N . VAL B 1 428 ? -24.630 8.314 52.773 1.00 28.83 394 VAL B N 1
ATOM 6492 C CA . VAL B 1 428 ? -24.743 7.560 54.030 1.00 28.05 394 VAL B CA 1
ATOM 6493 C C . VAL B 1 428 ? -26.167 7.067 54.241 1.00 32.42 394 VAL B C 1
ATOM 6494 O O . VAL B 1 428 ? -26.392 5.919 54.641 1.00 32.26 394 VAL B O 1
ATOM 6498 N N . GLN B 1 429 ? -27.152 7.931 53.982 1.00 29.36 395 GLN B N 1
ATOM 6499 C CA . GLN B 1 429 ? -28.545 7.548 54.164 1.00 30.85 395 GLN B CA 1
ATOM 6500 C C . GLN B 1 429 ? -28.941 6.434 53.218 1.00 39.07 395 GLN B C 1
ATOM 6501 O O . GLN B 1 429 ? -29.695 5.530 53.596 1.00 38.44 395 GLN B O 1
ATOM 6507 N N . MET B 1 430 ? -28.481 6.516 51.967 1.00 30.71 396 MET B N 1
ATOM 6508 C CA . MET B 1 430 ? -28.795 5.490 50.979 1.00 41.24 396 MET B CA 1
ATOM 6509 C C . MET B 1 430 ? -28.271 4.138 51.440 1.00 39.02 396 MET B C 1
ATOM 6510 O O . MET B 1 430 ? -28.983 3.130 51.391 1.00 41.40 396 MET B O 1
ATOM 6515 N N . MET B 1 431 ? -27.043 4.115 51.954 1.00 32.74 397 MET B N 1
ATOM 6516 C CA . MET B 1 431 ? -26.373 2.861 52.235 1.00 42.69 397 MET B CA 1
ATOM 6517 C C . MET B 1 431 ? -26.808 2.251 53.558 1.00 53.13 397 MET B C 1
ATOM 6518 O O . MET B 1 431 ? -26.586 1.056 53.773 1.00 55.80 397 MET B O 1
ATOM 6523 N N . THR B 1 432 ? -27.440 3.031 54.436 1.00 47.31 398 THR B N 1
ATOM 6524 C CA . THR B 1 432 ? -27.938 2.519 55.705 1.00 53.76 398 THR B CA 1
ATOM 6525 C C . THR B 1 432 ? -29.466 2.544 55.776 1.00 53.39 398 THR B C 1
ATOM 6526 O O . THR B 1 432 ? -30.032 2.457 56.867 1.00 61.33 398 THR B O 1
ATOM 6530 N N . ALA B 1 433 ? -30.145 2.656 54.636 1.00 44.16 399 ALA B N 1
ATOM 6531 C CA . ALA B 1 433 ? -31.604 2.746 54.615 1.00 52.62 399 ALA B CA 1
ATOM 6532 C C . ALA B 1 433 ? -32.268 1.423 55.019 1.00 60.56 399 ALA B C 1
ATOM 6533 O O . ALA B 1 433 ? -31.863 0.344 54.577 1.00 60.25 399 ALA B O 1
#

Radius of gyration: 46.35 Å; Cα contacts (8 Å, |Δi|>4): 1653; chains: 2; bounding box: 88×92×141 Å

Nearest PDB structures (foldseek):
  6hr1-assembly1_A  TM=1.002E+00  e=6.404E-82  Oryctolagus cuniculus
  5aqb-assembly1_B  TM=9.934E-01  e=5.787E-47  Aequorea victoria
  5mad-assembly3_F  TM=9.923E-01  e=7.830E-46  Aequorea victoria
  8zus-assembly1_A  TM=9.922E-01  e=1.482E-45  Aequorea victoria
  7yeu-assembly1_A  TM=9.600E-01  e=4.601E-46  Aequorea victoria

Organism: Homo sapiens (NCBI:txid9606)

Solvent-accessible surface area: 38226 Å² total

GO terms:
  GO:0005509 calcium ion binding (F, IDA)
  GO:0035458 cellular response to interferon-beta (P, IDA)
  GO:0043539 protein serine/threonine kinase activator activity (F, IDA)
  GO:0046427 positive regulation of receptor signaling pathway via JAK-STAT (P, IDA)
  GO:0071346 cellular response to type II interferon (P, IDA)
  GO:0005737 cytoplasm (C, IDA)
  GO:1990456 mitochondrion-endoplasmic reticulum membrane tethering (P, IDA)
  GO:0016240 autophagosome membrane docking (P, IDA)
  GO:0060314 regulation of ryanodine-sensitive calcium-release channel activity (P, IDA)
  GO:0060315 negative regulation of ryanodine-sensitive calcium-release channel activity (P, IDA)
  GO:0140056 organelle localization by membrane tethering (P, IDA)
  GO:0019855 calcium channel inhibitor activity (F, IDA)
  GO:1901842 negative regulation of high voltage-gated calcium channel activity (P, IMP)
  GO:0098901 regulation of cardiac muscle cell action potential (P, IMP)
  GO:0005515 protein binding (F, IPI)
  GO:0005576 extracellular region (C, TAS)
  GO:0005654 nucleoplasm (C, TAS)
  GO:0005829 cytosol (C, TAS)
  GO:0005886 plasma membrane (C, TAS)
  GO:0072542 protein phosphatase activator activity (F, IDA)

B-factor: mean 37.39, std 15.81, range [14.33, 97.13]

Secondary structure (DSSP, 8-state):
--HHHHHHHHHHHHHHHHHHHHHHHHHHHHHHHHHHHHHHHHTTSSEEEEEEEEEEEETTEEEEEEEEEEEETTTTEEEEEEEETTSS-SS-GGGGTTT--GGG-B--GGGGGG-HHHHTTTT-EEEEEEEEETTS-EEEEEEEEEEETTEEEEEEEEEEE---TTSTTTTT-B-S----EEEEEEEETTTTEEEEEEEEEEEBTTS-EEEEEEEEEEEESSSS----PPSEEEEEEEEEE--TT--SSEEEEEEEEEEE----HHHHHHHHHHHHHH-TT-SSEE-HHHHHHHHHHTT----HHHHHHHHHHH-TT-SSSEEHHHHHHHHHPPPTT--HHHHHHHHHHHHSTT-SSEE-HHHHHHHHHHHT----HHHHHHHHHHH-SSSSSSEEHHHHHHHHT-/-HHHHHHHHHHHHHHHHHHHHHHHHHHHHHHHHHHHHTSGGGGGSSEEEEEEEEEEEETTEEEEEEEEEEEETTTTEEEEEEEETTSS-SS-GGGGTTT--GGG-B--GGGGGG-HHHHTTTT-EEEEEEEEETTS-EEEEEEEEEEETTEEEEEEEEEEES--TTSTTTTT-B-S----EEEEEEEEGGGTEEEEEEEEEEEBTTS-EEEEEEEEEEEESSSS--PPPPSEEEEEEEEEE--TT--SSEEEEEEEEEEES-----HHHHHHHHHHHHHH-TT-SSEE-HHHHHHHHHHTT----HHHHHHHHHHH-TT-SSSEEHHHHHHH--HHHHHHHHHHHH-TT-SSEE-HHHHHHHHHHHT----HHHHHHHHHHH-SSSSSSEEHHHHHHHHT-

Foldseek 3Di:
DCQLLLVLLLLLLLLLLVLLVCVLVQVVVVVVQVVLLPVLLVLQQAKFKEKEKEWEAAARDTWIKIKIFIAHLCQQKTKMKMFTPPFADQWDPVVCVVVGANLSAHEPPVFVLARQQSSLPQQFKKKWKWKDWPVAKIKTKIWTWHDDDRYTYIYMYIYIDGGDCCDCISVVFFDQWADKWKKKWAFDVVQLWIKIWTWGWTQGNVGHTIIITMTMIMHRNDDGHHRGHHIWIKIKDKTWDDDVVDDGHMIIMMMHIYIDDDDDPVVLVSLVSSVCLQVVVPPQWHALVSSQLLQVLQPHHDDSVSSQSSCVSLVVVPPRIHGSVSSVVSVVDDGPPDDPVPSLVSSVCSLCPVNPQWRALVSNVSSCVSSVVDDDSVSSQVSQVVLDDVPPRTHGSVSSVVSNVD/DVLLLVLQLLLLLLLLLVVLVVLLVVVVVVVVQVVLLPPLLVLQQAKFKAKEKEWEAAARDTWIKIKIFIAHLCQQKTWMKMFIPPAADQWDPVVCQVVVCNLSAHEPPVFVLARQQSSLPQQGKKKWKWKDWPVAKIKTKIWTWHDDDRYTYIYMYIYIDGGDCCDCISVVFFDQWADKWKKKWAFDVVLLWIKIWTWGWTQGNVRHTIIMTMTMIMHRPDDGHYRGHHIWIKIKDKGWDDDVPDPGHMIIMMMHIYIGDDDPDDPSRNVSLVSSVCLQVVVPPQWHALVSSQLLCVLLPHHDDSVSSQSSQCSLVPPPPHTDGSVSSVVSRVPVVSLVSSVCSQCPVPPQWRALVSNQSSCVSSPHHDDSVSSQVSQVVLDDPPPRTHGSVSSVVSNVD

Sequence (807 aa):
GPHMARWKKAFIAVSAANRFKKISSEEEKRKREEEEVSKGEELFTGVVPILVELDGDVNGHKFSVSGEGEGDATYGKLTTLKFICTTGKLPVPWPTLVTTFLQCFARYPDHMKQHDFFKSAMPEGYVQERTIFFKDDGNYKTRRAEVKFEGDTLVNRIELKGIDFKEDGNILGHKLEYNYNSSHNVYIMMADKQKNGIKVNFKIRHNIEDGSVQLADHYQQNTPIGDGPVLLPDNHYLSYQSALSKDPNEKRDHMVLLEFVTAAGILTEEQIAEFKEAFSLFDKDGDGTITTKELGTVMRSLGQNPTEAELQDMINEVDADGNGTIDFPEFLTMMARKMKDTDSEEEIREAFRVFDKDGNGYISAAELRHVMTNLGEKLTDEEVDEMIREADIDGDGQVNYEEFVQMMTAGPHMARWKKAFIAVSAANRFKKISSEEEKRKREEEEVSSKGEELFTGVVPILVELDGDVNGHKFSSVSGEGEGDATYGKLTLKFIICTTGKLPVPWPTLVTTFLQCFARYPDHMKQHDFFKSAMPEGYVQERTIFFKDDGNYKTRAEVKFEGDTLVNRIELKGIDFKEDGNILGHKLEYNYNSHNVYIMADKQKNGIKVNFKIRHNIEEDGSVQLADHYQQNTPIGDGPVLLPDNHYLSYQSALSKDPNEKRDHMVLLLEFVTAAGITLLTEEQIAEFKEAFSLFDKDGDGTITTKELGTVMRSLGQNPTEAELQDMINEVDADGNGTIDFPEFLTMMDSEEEIREAFRVFDKDGNGYISAAELRHVMTNLGEKLTDEEVDEMIREADIDGDGQVNYEEFVQMMTA

InterPro domains:
  IPR002048 EF-hand domain [PF13499] (12-73)
  IPR002048 EF-hand domain [PF13499] (83-147)
  IPR002048 EF-hand domain [PS50222] (8-43)
  IPR002048 EF-hand domain [PS50222] (44-79)
  IPR002048 EF-hand domain [PS50222] (81-116)
  IPR002048 EF-hand domain [PS50222] (117-149)
  IPR002048 EF-hand domain [SM00054] (12-40)
  IPR002048 EF-hand domain [SM00054] (48-76)
  IPR002048 EF-hand domain [SM00054] (85-113)
  IPR002048 EF-hand domain [SM00054] (121-149)
  IPR002048 EF-hand domain [cd00051] (12-74)
  IPR002048 EF-hand domain [cd00051] (85-147)
  IPR011992 EF-hand domain pair [SSF47473] (2-147)
  IPR018247 EF-Hand 1, calcium-binding site [PS00018] (21-33)
  IPR018247 EF-Hand 1, calcium-binding site [PS00018] (57-69)
  IPR018247 EF-Hand 1, calcium-binding site [PS00018] (94-106)
  IPR018247 EF-Hand 1, calcium-binding site [PS00018] (130-142)
  IPR050230 Calmodulin/Myosin light chain/Troponin C-like [PTHR23048] (2-148)